Protein AF-0000000084591953 (afdb_homodimer)

Solvent-accessible surface area (backbone atoms only — not comparable to full-atom values): 58094 Å² total; per-residue (Å²): 134,82,79,71,71,75,71,66,52,91,66,21,24,49,38,30,60,71,67,72,43,71,40,72,55,42,80,82,55,32,60,55,27,60,74,70,73,41,78,56,67,30,58,74,77,75,72,77,77,72,81,72,76,77,74,81,66,84,64,77,84,62,63,89,66,70,78,68,81,69,77,77,80,85,74,87,75,80,77,79,78,81,81,75,85,84,71,87,78,69,87,74,70,82,66,84,75,69,89,70,72,79,68,75,74,77,81,75,75,77,77,76,74,78,67,74,80,68,79,75,74,69,70,78,82,55,59,63,64,61,52,58,48,40,69,35,57,68,56,35,51,48,46,40,50,50,41,37,43,59,58,24,21,55,76,50,37,48,60,74,65,57,52,51,49,55,51,45,54,48,44,68,68,33,69,50,46,25,41,50,47,39,51,51,29,52,50,50,44,40,32,56,75,40,85,78,40,75,69,47,49,61,55,40,49,54,52,38,51,37,43,56,71,55,31,80,74,33,65,90,47,55,68,69,55,41,41,40,46,42,51,44,38,46,51,49,42,24,53,53,39,55,70,41,62,10,47,36,50,49,61,53,43,46,65,57,51,51,59,48,42,61,79,40,53,70,28,37,71,80,64,77,41,31,31,51,70,46,36,56,67,42,97,43,63,55,60,34,49,49,51,50,50,36,47,51,44,18,63,76,62,60,45,63,50,85,69,46,68,49,62,70,90,59,95,63,83,62,86,74,44,64,59,30,22,64,53,48,46,53,62,73,58,51,44,50,49,44,44,43,45,51,46,58,26,88,86,38,76,69,55,88,63,53,62,55,53,54,50,50,50,60,61,68,49,66,83,78,74,88,52,63,64,90,51,56,66,59,50,50,40,52,48,32,42,39,44,24,46,54,32,23,48,51,37,46,43,38,25,53,61,69,63,36,41,28,70,39,67,70,37,45,51,27,36,52,46,33,56,53,35,56,65,70,43,55,89,85,40,43,60,52,61,55,43,43,63,30,37,50,50,30,47,73,43,46,45,54,65,72,54,41,52,54,33,49,50,53,33,50,55,27,37,59,37,40,72,44,89,62,50,23,67,69,48,52,58,23,49,47,47,26,46,72,45,74,24,38,95,38,40,63,40,43,49,64,53,47,36,50,25,36,52,72,67,51,63,76,110,132,78,76,70,70,76,72,67,55,93,66,20,23,50,38,29,61,71,68,72,41,72,38,70,57,41,79,82,55,31,60,54,27,60,74,70,73,40,77,57,66,29,59,74,77,76,72,79,77,71,80,74,77,75,74,83,65,84,63,76,85,63,65,88,64,70,77,68,81,70,78,77,80,85,75,86,77,78,79,78,78,81,81,76,81,84,69,86,80,68,84,73,71,81,63,84,73,70,88,68,75,77,67,75,73,75,79,73,76,74,76,75,75,76,67,74,79,69,80,77,78,73,71,79,80,57,59,63,66,61,53,58,48,42,67,36,57,68,57,33,52,48,45,40,50,49,42,37,42,60,58,23,21,53,77,49,40,50,58,72,64,54,50,51,50,55,50,46,53,49,44,68,68,34,69,51,48,26,41,50,47,40,50,50,29,51,49,50,46,41,32,55,75,44,85,74,42,76,69,48,48,60,53,41,51,52,51,37,52,37,43,58,71,55,30,82,74,32,62,90,46,56,66,69,56,42,42,42,46,42,51,46,39,47,51,49,43,26,54,54,38,56,68,41,61,11,46,37,52,49,61,51,43,47,65,56,52,52,59,49,42,61,80,39,55,68,27,37,73,80,61,76,42,31,31,52,70,46,38,56,67,44,96,44,63,55,59,34,49,50,52,52,49,37,47,50,45,19,64,75,63,61,44,64,50,86,69,46,69,49,63,71,88,59,94,61,84,62,86,75,44,64,59,30,24,63,52,47,46,52,64,72,58,51,44,51,49,45,44,44,45,52,46,58,26,86,87,38,76,67,56,91,60,54,61,55,54,53,49,51,49,60,60,66,50,68,83,78,75,86,53,65,64,92,51,58,65,58,49,51,40,52,49,31,42,39,44,22,44,53,31,25,46,51,36,45,42,37,25,54,59,68,64,36,42,28,68,39,65,69,36,45,50,28,33,53,46,34,54,54,37,56,64,70,42,55,89,84,41,44,59,51,58,55,43,43,64,31,38,50,51,30,46,72,44,46,45,54,65,72,54,42,53,55,34,48,52,53,36,50,55,31,36,59,36,39,70,47,90,62,55,24,66,69,48,51,58,23,49,48,48,28,46,72,45,73,24,39,96,39,40,62,40,43,49,64,53,47,37,50,26,35,51,71,67,51,63,77,109

Sequence (1018 aa):
MSAQPPTRSPGGCLTCKQRRKKCDENRPRCKRCDQGKFKCLGYTHLDSAQTYKSKSKDVPETPLFSYEPIRLPSSNARGLPPSAKATPTTPTVCPRSPLYSPSEPPERRRTQDLVPAIGQHHFASVPRVLRLESEHVHKVINLVLSQLSR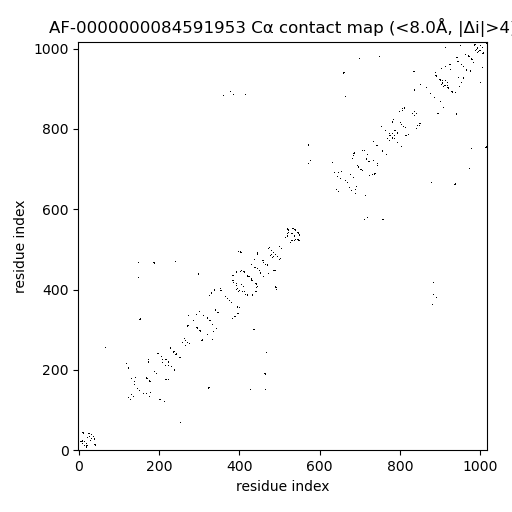LGFRVFMPGRIQADAAIARRVYRSDLLRWTMFLGAQIAQMLLDGPVRNHYVELIRRVHHQVVLGSALSVNSDLATRLGAALDLALYAFMVSDSATGYSIFKNTTPLWYQFATEFPLIRPHGSIVSLAYAISVPRYELSKFIFWDIMCALAFGVPSILQYDTAYRSIDTRQCILEWVYGCPLPLVILLAKINASRSIDASPNPGDWQKVEMYLQQWSPKLTYVDMDSCKVIARFAIQESWRQSIYIYLYMGMCGADSADPRVVDSVRQVVWLSSTIEGTSPLGIHLFIPCLIAGVAARAERHRAALRTRIHASREANSWILRGADFAPVLDHLWYGAARGGRPVKWDDYVCSRCATFAVRMSAQPPTRSPGGCLTCKQRRKKCDENRPRCKRCDQGKFKCLGYTHLDSAQTYKSKSKDVPETPLFSYEPIRLPSSNARGLPPSAKATPTTPTVCPRSPLYSPSEPPERRRTQDLVPAIGQHHFASVPRVLRLESEHVHKVINLVLSQLSRLGFRVFMPGRIQADAAIARRVYRSDLLRWTMFLGAQIAQMLLDGPVRNHYVELIRRVHHQVVLGSALSVNSDLATRLGAALDLALYAFMVSDSATGYSIFKNTTPLWYQFATEFPLIRPHGSIVSLAYAISVPRYELSKFIFWDIMCALAFGVPSILQYDTAYRSIDTRQCILEWVYGCPLPLVILLAKINASRSIDASPNPGDWQKVEMYLQQWSPKLTYVDMDSCKVIARFAIQESWRQSIYIYLYMGMCGADSADPRVVDSVRQVVWLSSTIEGTSPLGIHLFIPCLIAGVAARAERHRAALRTRIHASREANSWILRGADFAPVLDHLWYGAARGGRPVKWDDYVCSRCATFAVR

Nearest PDB structures (foldseek):
  9dze-assembly1_h  TM=2.041E-01  e=5.898E+00  synthetic construct
  5xbk-assembly4_C  TM=2.314E-01  e=8.587E+00  Homo sapiens
  5xbk-assembly4_C  TM=2.269E-01  e=4.760E+00  Homo sapiens
  9dze-assembly1_h  TM=2.037E-01  e=6.378E+00  synthetic construct

Structure (mmCIF, N/CA/C/O backbone):
data_AF-0000000084591953-model_v1
#
loop_
_entity.id
_entity.type
_entity.pdbx_description
1 polymer 'Putative fungal Zn(2)-cys(6) binuclear cluster domain protein'
#
loop_
_atom_site.group_PDB
_atom_site.id
_atom_site.type_symbol
_atom_site.label_atom_id
_atom_site.label_alt_id
_atom_site.label_comp_id
_atom_site.label_asym_id
_atom_site.label_entity_id
_atom_site.label_seq_id
_atom_site.pdbx_PDB_ins_code
_atom_site.Cartn_x
_atom_site.Cartn_y
_atom_site.Cartn_z
_atom_site.occupancy
_atom_site.B_iso_or_equiv
_atom_site.auth_seq_id
_atom_site.auth_comp_id
_atom_site.auth_asym_id
_atom_site.auth_atom_id
_atom_site.pdbx_PDB_model_num
ATOM 1 N N . MET A 1 1 ? -22.656 -54.938 32 1 26.25 1 MET A N 1
ATOM 2 C CA . MET A 1 1 ? -22.359 -53.531 31.781 1 26.25 1 MET A CA 1
ATOM 3 C C . MET A 1 1 ? -22.828 -53.094 30.391 1 26.25 1 MET A C 1
ATOM 5 O O . MET A 1 1 ? -22.375 -53.656 29.391 1 26.25 1 MET A O 1
ATOM 9 N N . SER A 1 2 ? -24.047 -52.656 30.172 1 28.25 2 SER A N 1
ATOM 10 C CA . SER A 1 2 ? -24.812 -52.469 28.938 1 28.25 2 SER A CA 1
ATOM 11 C C . SER A 1 2 ? -24.188 -51.438 28.031 1 28.25 2 SER A C 1
ATOM 13 O O . SER A 1 2 ? -23.703 -50.406 28.516 1 28.25 2 SER A O 1
ATOM 15 N N . ALA A 1 3 ? -23.688 -51.906 26.906 1 36.16 3 ALA A N 1
ATOM 16 C CA . ALA A 1 3 ? -22.969 -51.188 25.859 1 36.16 3 ALA A CA 1
ATOM 17 C C . ALA A 1 3 ? -23.734 -49.938 25.438 1 36.16 3 ALA A C 1
ATOM 19 O O . ALA A 1 3 ? -24.891 -50 25.031 1 36.16 3 ALA A O 1
ATOM 20 N N . GLN A 1 4 ? -23.547 -48.844 26.156 1 35.94 4 GLN A N 1
ATOM 21 C CA . GLN A 1 4 ? -24.234 -47.594 25.828 1 35.94 4 GLN A CA 1
ATOM 22 C C . GLN A 1 4 ? -24.25 -47.344 24.328 1 35.94 4 GLN A C 1
ATOM 24 O O . GLN A 1 4 ? -23.25 -47.594 23.641 1 35.94 4 GLN A O 1
ATOM 29 N N . PRO A 1 5 ? -25.484 -47.469 23.75 1 41.78 5 PRO A N 1
ATOM 30 C CA . PRO A 1 5 ? -25.641 -47.281 22.297 1 41.78 5 PRO A CA 1
ATOM 31 C C . PRO A 1 5 ? -24.797 -46.125 21.75 1 41.78 5 PRO A C 1
ATOM 33 O O . PRO A 1 5 ? -24.531 -45.156 22.484 1 41.78 5 PRO A O 1
ATOM 36 N N . PRO A 1 6 ? -23.922 -46.406 20.844 1 45.44 6 PRO A N 1
ATOM 37 C CA . PRO A 1 6 ? -23.031 -45.375 20.328 1 45.44 6 PRO A CA 1
ATOM 38 C C . PRO A 1 6 ? -23.766 -44.062 20 1 45.44 6 PRO A C 1
ATOM 40 O O . PRO A 1 6 ? -24.906 -44.094 19.547 1 45.44 6 PRO A O 1
ATOM 43 N N . THR A 1 7 ? -23.703 -43.031 20.797 1 50.31 7 THR A N 1
ATOM 44 C CA . THR A 1 7 ? -24.312 -41.719 20.734 1 50.31 7 THR A CA 1
ATOM 45 C C . THR A 1 7 ? -24.078 -41.094 19.359 1 50.31 7 THR A C 1
ATOM 47 O O . THR A 1 7 ? -24.562 -40 19.078 1 50.31 7 THR A O 1
ATOM 50 N N . ARG A 1 8 ? -23.125 -41.594 18.625 1 54.06 8 ARG A N 1
ATOM 51 C CA . ARG A 1 8 ? -22.844 -40.938 17.359 1 54.06 8 ARG A CA 1
ATOM 52 C C . ARG A 1 8 ? -23.5 -41.688 16.203 1 54.06 8 ARG A C 1
ATOM 54 O O . ARG A 1 8 ? -23.5 -42.906 16.156 1 54.06 8 ARG A O 1
ATOM 61 N N . SER A 1 9 ? -24.453 -41.125 15.508 1 56.66 9 SER A N 1
ATOM 62 C CA . SER A 1 9 ? -25.062 -41.719 14.32 1 56.66 9 SER A CA 1
ATOM 63 C C . SER A 1 9 ? -24.094 -41.719 13.141 1 56.66 9 SER A C 1
ATOM 65 O O . SER A 1 9 ? -23.594 -40.656 12.75 1 56.66 9 SER A O 1
ATOM 67 N N . PRO A 1 10 ? -23.547 -42.844 12.68 1 62.5 10 PRO A N 1
ATOM 68 C CA . PRO A 1 10 ? -22.578 -42.906 11.586 1 62.5 10 PRO A CA 1
ATOM 69 C C . PRO A 1 10 ? -23.062 -42.219 10.312 1 62.5 10 PRO A C 1
ATOM 71 O O . PRO A 1 10 ? -22.266 -41.656 9.555 1 62.5 10 PRO A O 1
ATOM 74 N N . GLY A 1 11 ? -24.391 -42.156 10.094 1 63.12 11 GLY A N 1
ATOM 75 C CA . GLY A 1 11 ? -24.984 -41.625 8.883 1 63.12 11 GLY A CA 1
ATOM 76 C C . GLY A 1 11 ? -25.438 -40.188 9.039 1 63.12 11 GLY A C 1
ATOM 77 O O . GLY A 1 11 ? -26.25 -39.688 8.25 1 63.12 11 GLY A O 1
ATOM 78 N N . GLY A 1 12 ? -25.109 -39.469 9.977 1 69.12 12 GLY A N 1
ATOM 79 C CA . GLY A 1 12 ? -25.609 -38.156 10.297 1 69.12 12 GLY A CA 1
ATOM 80 C C . GLY A 1 12 ? -25.062 -37.062 9.375 1 69.12 12 GLY A C 1
ATOM 81 O O . GLY A 1 12 ? -24.078 -37.281 8.672 1 69.12 12 GLY A O 1
ATOM 82 N N . CYS A 1 13 ? -25.844 -35.969 9.258 1 68 13 CYS A N 1
ATOM 83 C CA . CYS A 1 13 ? -25.406 -34.875 8.422 1 68 13 CYS A CA 1
ATOM 84 C C . CYS A 1 13 ? -24.125 -34.25 8.961 1 68 13 CYS A C 1
ATOM 86 O O . CYS A 1 13 ? -23.828 -34.344 10.148 1 68 13 CYS A O 1
ATOM 88 N N . LEU A 1 14 ? -23.328 -33.594 8.203 1 69.69 14 LEU A N 1
ATOM 89 C CA . LEU A 1 14 ? -22.031 -33.062 8.562 1 69.69 14 LEU A CA 1
ATOM 90 C C . LEU A 1 14 ? -22.156 -32 9.648 1 69.69 14 LEU A C 1
ATOM 92 O O . LEU A 1 14 ? -21.297 -31.891 10.531 1 69.69 14 LEU A O 1
ATOM 96 N N . THR A 1 15 ? -23.203 -31.297 9.836 1 74.19 15 THR A N 1
ATOM 97 C CA . THR A 1 15 ? -23.469 -30.297 10.859 1 74.19 15 THR A CA 1
ATOM 98 C C . THR A 1 15 ? -23.719 -30.953 12.211 1 74.19 15 THR A C 1
ATOM 100 O O . THR A 1 15 ? -23.172 -30.531 13.227 1 74.19 15 THR A O 1
ATOM 103 N N . CYS A 1 16 ? -24.438 -31.891 12.211 1 74.69 16 CYS A N 1
ATOM 104 C CA . CYS A 1 16 ? -24.734 -32.594 13.461 1 74.69 16 CYS A CA 1
ATOM 105 C C . CYS A 1 16 ? -23.516 -33.344 13.977 1 74.69 16 CYS A C 1
ATOM 107 O O . CYS A 1 16 ? -23.266 -33.375 15.188 1 74.69 16 CYS A O 1
ATOM 109 N N . LYS A 1 17 ? -22.656 -33.812 13.055 1 69.5 17 LYS A N 1
ATOM 110 C CA . LYS A 1 17 ? -21.406 -34.438 13.43 1 69.5 17 LYS A CA 1
ATOM 111 C C . LYS A 1 17 ? -20.438 -33.438 14.055 1 69.5 17 LYS A C 1
ATOM 113 O O . LYS A 1 17 ? -19.797 -33.75 15.062 1 69.5 17 LYS A O 1
ATOM 118 N N . GLN A 1 18 ? -20.5 -32.25 13.617 1 68.25 18 GLN A N 1
ATOM 119 C CA . GLN A 1 18 ? -19.625 -31.203 14.117 1 68.25 18 GLN A CA 1
ATOM 120 C C . GLN A 1 18 ? -20.109 -30.703 15.477 1 68.25 18 GLN A C 1
ATOM 122 O O . GLN A 1 18 ? -19.297 -30.406 16.359 1 68.25 18 GLN A O 1
ATOM 127 N N . ARG A 1 19 ? -21.281 -30.672 15.68 1 70.81 19 ARG A N 1
ATOM 128 C CA . ARG A 1 19 ? -21.875 -30.188 16.922 1 70.81 19 ARG A CA 1
ATOM 129 C C . ARG A 1 19 ? -21.969 -31.297 17.953 1 70.81 19 ARG A C 1
ATOM 131 O O . ARG A 1 19 ? -22.359 -31.047 19.094 1 70.81 19 ARG A O 1
ATOM 138 N N . ARG A 1 20 ? -21.562 -32.469 17.531 1 69.62 20 ARG A N 1
ATOM 139 C CA . ARG A 1 20 ? -21.562 -33.656 18.359 1 69.62 20 ARG A CA 1
ATOM 140 C C . ARG A 1 20 ? -22.953 -33.906 18.938 1 69.62 20 ARG A C 1
ATOM 142 O O . ARG A 1 20 ? -23.078 -34.25 20.125 1 69.62 20 ARG A O 1
ATOM 149 N N . LYS A 1 21 ? -23.938 -33.531 18.109 1 74.5 21 LYS A N 1
ATOM 150 C CA . LYS A 1 21 ? -25.328 -33.844 18.453 1 74.5 21 LYS A CA 1
ATOM 151 C C . LYS A 1 21 ? -25.859 -35 17.641 1 74.5 21 LYS A C 1
ATOM 153 O O . LYS A 1 21 ? -25.438 -35.219 16.5 1 74.5 21 LYS A O 1
ATOM 158 N N . LYS A 1 22 ? -26.672 -35.812 18.203 1 72.44 22 LYS A N 1
ATOM 159 C CA . LYS A 1 22 ? -27.281 -36.969 17.531 1 72.44 22 LYS A CA 1
ATOM 160 C C . LYS A 1 22 ? -28.172 -36.5 16.375 1 72.44 22 LYS A C 1
ATOM 162 O O . LYS A 1 22 ? -29.125 -35.781 16.562 1 72.44 22 LYS A O 1
ATOM 167 N N . CYS A 1 23 ? -27.766 -36.781 15.094 1 69 23 CYS A N 1
ATOM 168 C CA . CYS A 1 23 ? -28.453 -36.438 13.859 1 69 23 CYS A CA 1
ATOM 169 C C . CYS A 1 23 ? -29.672 -37.312 13.641 1 69 23 CYS A C 1
ATOM 171 O O . CYS A 1 23 ? -29.672 -38.469 14.031 1 69 23 CYS A O 1
ATOM 173 N N . ASP A 1 24 ? -30.719 -36.875 13.133 1 73.44 24 ASP A N 1
ATOM 174 C CA . ASP A 1 24 ? -31.906 -37.656 12.844 1 73.44 24 ASP A CA 1
ATOM 175 C C . ASP A 1 24 ? -31.75 -38.438 11.523 1 73.44 24 ASP A C 1
ATOM 177 O O . ASP A 1 24 ? -32.656 -39.188 11.133 1 73.44 24 ASP A O 1
ATOM 181 N N . GLU A 1 25 ? -30.672 -38.344 10.727 1 70.75 25 GLU A N 1
ATOM 182 C CA . GLU A 1 25 ? -30.281 -39.031 9.484 1 70.75 25 GLU A CA 1
ATOM 183 C C . GLU A 1 25 ? -31.359 -38.875 8.422 1 70.75 25 GLU A C 1
ATOM 185 O O . GLU A 1 25 ? -31.438 -39.688 7.5 1 70.75 25 GLU A O 1
ATOM 190 N N . ASN A 1 26 ? -32.281 -37.844 8.602 1 73.38 26 ASN A N 1
ATOM 191 C CA . ASN A 1 26 ? -33.25 -37.594 7.547 1 73.38 26 ASN A CA 1
ATOM 192 C C . ASN A 1 26 ? -32.594 -36.906 6.352 1 73.38 26 ASN A C 1
ATOM 194 O O . ASN A 1 26 ? -31.766 -36.031 6.52 1 73.38 26 ASN A O 1
ATOM 198 N N . ARG A 1 27 ? -32.719 -37.469 5.074 1 68.81 27 ARG A N 1
ATOM 199 C CA . ARG A 1 27 ? -32.281 -36.938 3.785 1 68.81 27 ARG A CA 1
ATOM 200 C C . ARG A 1 27 ? -33.438 -36.312 3.041 1 68.81 27 ARG A C 1
ATOM 202 O O . ARG A 1 27 ? -34.594 -36.688 3.24 1 68.81 27 ARG A O 1
ATOM 209 N N . PRO A 1 28 ? -33.062 -35.062 2.279 1 60.66 28 PRO A N 1
ATOM 210 C CA . PRO A 1 28 ? -31.719 -34.562 2.031 1 60.66 28 PRO A CA 1
ATOM 211 C C . PRO A 1 28 ? -31.234 -33.594 3.121 1 60.66 28 PRO A C 1
ATOM 213 O O . PRO A 1 28 ? -30.047 -33.281 3.174 1 60.66 28 PRO A O 1
ATOM 216 N N . ARG A 1 29 ? -32.156 -33.156 3.979 1 70.94 29 ARG A N 1
ATOM 217 C CA . ARG A 1 29 ? -31.797 -32.25 5.043 1 70.94 29 ARG A CA 1
ATOM 218 C C . ARG A 1 29 ? -32.125 -32.812 6.414 1 70.94 29 ARG A C 1
ATOM 220 O O . ARG A 1 29 ? -33.156 -33.438 6.598 1 70.94 29 ARG A O 1
ATOM 227 N N . CYS A 1 30 ? -31.109 -32.469 7.383 1 69.25 30 CYS A N 1
ATOM 228 C CA . CYS A 1 30 ? -31.25 -32.906 8.766 1 69.25 30 CYS A CA 1
ATOM 229 C C . CYS A 1 30 ? -32.312 -32.094 9.492 1 69.25 30 CYS A C 1
ATOM 231 O O . CYS A 1 30 ? -32.281 -30.859 9.492 1 69.25 30 CYS A O 1
ATOM 233 N N . LYS A 1 31 ? -33.438 -32.656 9.891 1 75.81 31 LYS A N 1
ATOM 234 C CA . LYS A 1 31 ? -34.5 -32 10.602 1 75.81 31 LYS A CA 1
ATOM 235 C C . LYS A 1 31 ? -34 -31.375 11.898 1 75.81 31 LYS A C 1
ATOM 237 O O . LYS A 1 31 ? -34.562 -30.375 12.359 1 75.81 31 LYS A O 1
ATOM 242 N N . ARG A 1 32 ? -32.906 -31.875 12.422 1 74.06 32 ARG A N 1
ATOM 243 C CA . ARG A 1 32 ? -32.375 -31.297 13.641 1 74.06 32 ARG A CA 1
ATOM 244 C C . ARG A 1 32 ? -31.672 -29.969 13.359 1 74.06 32 ARG A C 1
ATOM 246 O O . ARG A 1 32 ? -31.766 -29.031 14.141 1 74.06 32 ARG A O 1
ATOM 253 N N . CYS A 1 33 ? -30.953 -29.938 12.312 1 71.88 33 CYS A N 1
ATOM 254 C CA . CYS A 1 33 ? -30.359 -28.672 11.883 1 71.88 33 CYS A CA 1
ATOM 255 C C . CYS A 1 33 ? -31.438 -27.656 11.555 1 71.88 33 CYS A C 1
ATOM 257 O O . CYS A 1 33 ? -31.312 -26.484 11.938 1 71.88 33 CYS A O 1
ATOM 259 N N . ASP A 1 34 ? -32.469 -27.984 10.945 1 72.06 34 ASP A N 1
ATOM 260 C CA . ASP A 1 34 ? -33.562 -27.109 10.57 1 72.06 34 ASP A CA 1
ATOM 261 C C . ASP A 1 34 ? -34.281 -26.578 11.812 1 72.06 34 ASP A C 1
ATOM 263 O O . ASP A 1 34 ? -34.594 -25.391 11.891 1 72.06 34 ASP A O 1
ATOM 267 N N . GLN A 1 35 ? -34.469 -27.422 12.758 1 73.38 35 GLN A N 1
ATOM 268 C CA . GLN A 1 35 ? -35.188 -27.016 13.969 1 73.38 35 GLN A CA 1
ATOM 269 C C . GLN A 1 35 ? -34.281 -26.156 14.859 1 73.38 35 GLN A C 1
ATOM 271 O O . GLN A 1 35 ? -34.781 -25.266 15.562 1 73.38 35 GLN A O 1
ATOM 276 N N . GLY A 1 36 ? -33 -26.453 14.891 1 71.44 36 GLY A N 1
ATOM 277 C CA . GLY A 1 36 ? -32.031 -25.703 15.68 1 71.44 36 GLY A CA 1
ATOM 278 C C . GLY A 1 36 ? -31.5 -24.484 14.961 1 71.44 36 GLY A C 1
ATOM 279 O O . GLY A 1 36 ? -30.641 -23.781 15.492 1 71.44 36 GLY A O 1
ATOM 280 N N . LYS A 1 37 ? -32.031 -24.219 13.656 1 69.62 37 LYS A N 1
ATOM 281 C CA . LYS A 1 37 ? -31.672 -23.125 12.773 1 69.62 37 LYS A CA 1
ATOM 282 C C . LYS A 1 37 ? -30.172 -23.141 12.453 1 69.62 37 LYS A C 1
ATOM 284 O O . LYS A 1 37 ? -29.531 -22.094 12.398 1 69.62 37 LYS A O 1
ATOM 289 N N . PHE A 1 38 ? -29.703 -24.359 12.312 1 71 38 PHE A N 1
ATOM 290 C CA . PHE A 1 38 ? -28.344 -24.547 11.844 1 71 38 PHE A CA 1
ATOM 291 C C . PHE A 1 38 ? -28.328 -24.891 10.352 1 71 38 PHE A C 1
ATOM 293 O O . PHE A 1 38 ? -29.25 -25.531 9.844 1 71 38 PHE A O 1
ATOM 300 N N . LYS A 1 39 ? -27.438 -24.469 9.656 1 64.94 39 LYS A N 1
ATOM 301 C CA . LYS A 1 39 ? -27.266 -24.875 8.266 1 64.94 39 LYS A CA 1
ATOM 302 C C . LYS A 1 39 ? -26.797 -26.328 8.172 1 64.94 39 LYS A C 1
ATOM 304 O O . LYS A 1 39 ? -25.703 -26.672 8.633 1 64.94 39 LYS A O 1
ATOM 309 N N . CYS A 1 40 ? -27.578 -27.172 7.605 1 66.31 40 CYS A N 1
ATOM 310 C CA . CYS A 1 40 ? -27.297 -28.594 7.457 1 66.31 40 CYS A CA 1
ATOM 311 C C . CYS A 1 40 ? -26.281 -28.828 6.34 1 66.31 40 CYS A C 1
ATOM 313 O O . CYS A 1 40 ? -26.547 -28.5 5.18 1 66.31 40 CYS A O 1
ATOM 315 N N . LEU A 1 41 ? -25.125 -29.266 6.633 1 63.94 41 LEU A N 1
ATOM 316 C CA . LEU A 1 41 ? -24.031 -29.453 5.691 1 63.94 41 LEU A CA 1
ATOM 317 C C . LEU A 1 41 ? -24.156 -30.766 4.938 1 63.94 41 LEU A C 1
ATOM 319 O O . LEU A 1 41 ? -23.219 -31.203 4.27 1 63.94 41 LEU A O 1
ATOM 323 N N . GLY A 1 42 ? -25.25 -31.438 5.004 1 63.38 42 GLY A N 1
ATOM 324 C CA . GLY A 1 42 ? -25.594 -32.688 4.328 1 63.38 42 GLY A CA 1
ATOM 325 C C . GLY A 1 42 ? -24.859 -33.875 4.895 1 63.38 42 GLY A C 1
ATOM 326 O O . GLY A 1 42 ? -24.266 -33.812 5.973 1 63.38 42 GLY A O 1
ATOM 327 N N . TYR A 1 43 ? -25.078 -35.188 4.215 1 58.75 43 TYR A N 1
ATOM 328 C CA . TYR A 1 43 ? -24.656 -36.5 4.734 1 58.75 43 TYR A CA 1
ATOM 329 C C . TYR A 1 43 ? -23.453 -37 3.971 1 58.75 43 TYR A C 1
ATOM 331 O O . TYR A 1 43 ? -23.281 -36.719 2.787 1 58.75 43 TYR A O 1
ATOM 339 N N . THR A 1 44 ? -22.469 -37.562 4.566 1 47.28 44 THR A N 1
ATOM 340 C CA . THR A 1 44 ? -21.344 -38.219 3.914 1 47.28 44 THR A CA 1
ATOM 341 C C . THR A 1 44 ? -21.828 -39.375 3.055 1 47.28 44 THR A C 1
ATOM 343 O O . THR A 1 44 ? -22.688 -40.156 3.48 1 47.28 44 THR A O 1
ATOM 346 N N . HIS A 1 45 ? -21.719 -39.281 1.761 1 38.56 45 HIS A N 1
ATOM 347 C CA . HIS A 1 45 ? -21.922 -40.531 1.014 1 38.56 45 HIS A CA 1
ATOM 348 C C . HIS A 1 45 ? -20.984 -41.625 1.521 1 38.56 45 HIS A C 1
ATOM 350 O O . HIS A 1 45 ? -19.781 -41.438 1.624 1 38.56 45 HIS A O 1
ATOM 356 N N . LEU A 1 46 ? -21.328 -42.469 2.26 1 33.47 46 LEU A N 1
ATOM 357 C CA . LEU A 1 46 ? -20.578 -43.688 2.535 1 33.47 46 LEU A CA 1
ATOM 358 C C . LEU A 1 46 ? -20.266 -44.438 1.243 1 33.47 46 LEU A C 1
ATOM 360 O O . LEU A 1 46 ? -21.156 -45.031 0.63 1 33.47 46 LEU A O 1
ATOM 364 N N . ASP A 1 47 ? -19.438 -43.969 0.293 1 30.17 47 ASP A N 1
ATOM 365 C CA . ASP A 1 47 ? -18.984 -44.969 -0.685 1 30.17 47 ASP A CA 1
ATOM 366 C C . ASP A 1 47 ? -18.562 -46.25 -0.001 1 30.17 47 ASP A C 1
ATOM 368 O O . ASP A 1 47 ? -17.906 -46.219 1.04 1 30.17 47 ASP A O 1
ATOM 372 N N . SER A 1 48 ? -19.141 -47.219 -0.226 1 27.69 48 SER A N 1
ATOM 373 C CA . SER A 1 48 ? -18.75 -48.594 0.059 1 27.69 48 SER A CA 1
ATOM 374 C C . SER A 1 48 ? -17.297 -48.844 -0.365 1 27.69 48 SER A C 1
ATOM 376 O O . SER A 1 48 ? -16.953 -48.656 -1.532 1 27.69 48 SER A O 1
ATOM 378 N N . ALA A 1 49 ? -16.344 -48.75 0.409 1 28.86 49 ALA A N 1
ATOM 379 C CA . ALA A 1 49 ? -14.969 -49.219 0.318 1 28.86 49 ALA A CA 1
ATOM 380 C C . ALA A 1 49 ? -14.938 -50.688 -0.168 1 28.86 49 ALA A C 1
ATOM 382 O O . ALA A 1 49 ? -15.086 -51.594 0.626 1 28.86 49 ALA A O 1
ATOM 383 N N . GLN A 1 50 ? -15.508 -51.062 -1.23 1 26.62 50 GLN A N 1
ATOM 384 C CA . GLN A 1 50 ? -14.984 -52.375 -1.614 1 26.62 50 GLN A CA 1
ATOM 385 C C . GLN A 1 50 ? -13.461 -52.344 -1.738 1 26.62 50 GLN A C 1
ATOM 387 O O . GLN A 1 50 ? -12.898 -51.406 -2.303 1 26.62 50 GLN A O 1
ATOM 392 N N . THR A 1 51 ? -12.711 -53 -0.946 1 27.92 51 THR A N 1
ATOM 393 C CA . THR A 1 51 ? -11.305 -53.375 -0.841 1 27.92 51 THR A CA 1
ATOM 394 C C . THR A 1 51 ? -10.766 -53.844 -2.191 1 27.92 51 THR A C 1
ATOM 396 O O . THR A 1 51 ? -11.031 -54.969 -2.619 1 27.92 51 THR A O 1
ATOM 399 N N . TYR A 1 52 ? -10.898 -53.094 -3.242 1 24.98 52 TYR A N 1
ATOM 400 C CA . TYR A 1 52 ? -10.219 -53.625 -4.426 1 24.98 52 TYR A CA 1
ATOM 401 C C . TYR A 1 52 ? -8.75 -53.906 -4.133 1 24.98 52 TYR A C 1
ATOM 403 O O . TYR A 1 52 ? -8.016 -53.031 -3.689 1 24.98 52 TYR A O 1
ATOM 411 N N . LYS A 1 53 ? -8.398 -55 -3.701 1 28.95 53 LYS A N 1
ATOM 412 C CA . LYS A 1 53 ? -7.082 -55.625 -3.67 1 28.95 53 LYS A CA 1
ATOM 413 C C . LYS A 1 53 ? -6.316 -55.344 -4.965 1 28.95 53 LYS A C 1
ATOM 415 O O . LYS A 1 53 ? -6.707 -55.844 -6.031 1 28.95 53 LYS A O 1
ATOM 420 N N . SER A 1 54 ? -5.738 -54.156 -5.113 1 27.22 54 SER A N 1
ATOM 421 C CA . SER A 1 54 ? -4.816 -53.875 -6.207 1 27.22 54 SER A CA 1
ATOM 422 C C . SER A 1 54 ? -3.748 -54.969 -6.328 1 27.22 54 SER A C 1
ATOM 424 O O . SER A 1 54 ? -2.99 -55.219 -5.387 1 27.22 54 SER A O 1
ATOM 426 N N . LYS A 1 55 ? -4.02 -56 -6.875 1 32.28 55 LYS A N 1
ATOM 427 C CA . LYS A 1 55 ? -2.932 -56.844 -7.348 1 32.28 55 LYS A CA 1
ATOM 428 C C . LYS A 1 55 ? -1.875 -56.031 -8.086 1 32.28 55 LYS A C 1
ATOM 430 O O . LYS A 1 55 ? -2.189 -55.312 -9.039 1 32.28 55 LYS A O 1
ATOM 435 N N . SER A 1 56 ? -0.715 -55.719 -7.504 1 29.09 56 SER A N 1
ATOM 436 C CA . SER A 1 56 ? 0.558 -55.094 -7.859 1 29.09 56 SER A CA 1
ATOM 437 C C . SER A 1 56 ? 1.072 -55.625 -9.195 1 29.09 56 SER A C 1
ATOM 439 O O . SER A 1 56 ? 2.016 -56.406 -9.234 1 29.09 56 SER A O 1
ATOM 441 N N . LYS A 1 57 ? 0.235 -56.062 -10.117 1 32.12 57 LYS A N 1
ATOM 442 C CA . LYS A 1 57 ? 0.942 -56.438 -11.344 1 32.12 57 LYS A CA 1
ATOM 443 C C . LYS A 1 57 ? 1.725 -55.25 -11.891 1 32.12 57 LYS A C 1
ATOM 445 O O . LYS A 1 57 ? 1.303 -54.094 -11.75 1 32.12 57 LYS A O 1
ATOM 450 N N . ASP A 1 58 ? 3.061 -55.375 -12.258 1 29.05 58 ASP A N 1
ATOM 451 C CA . ASP A 1 58 ? 4.086 -54.562 -12.898 1 29.05 58 ASP A CA 1
ATOM 452 C C . ASP A 1 58 ? 3.496 -53.75 -14.031 1 29.05 58 ASP A C 1
ATOM 454 O O . ASP A 1 58 ? 3.318 -54.219 -15.148 1 29.05 58 ASP A O 1
ATOM 458 N N . VAL A 1 59 ? 2.451 -53.156 -13.852 1 29.17 59 VAL A N 1
ATOM 459 C CA . VAL A 1 59 ? 1.917 -52.406 -14.969 1 29.17 59 VAL A CA 1
ATOM 460 C C . VAL A 1 59 ? 2.986 -51.438 -15.5 1 29.17 59 VAL A C 1
ATOM 462 O O . VAL A 1 59 ? 3.621 -50.719 -14.734 1 29.17 59 VAL A O 1
ATOM 465 N N . PRO A 1 60 ? 3.543 -51.656 -16.719 1 29.58 60 PRO A N 1
ATOM 466 C CA . PRO A 1 60 ? 4.527 -50.75 -17.297 1 29.58 60 PRO A CA 1
ATOM 467 C C . PRO A 1 60 ? 4.148 -49.281 -17.094 1 29.58 60 PRO A C 1
ATOM 469 O O . PRO A 1 60 ? 2.961 -48.938 -17.047 1 29.58 60 PRO A O 1
ATOM 472 N N . GLU A 1 61 ? 4.859 -48.469 -16.297 1 32.5 61 GLU A N 1
ATOM 473 C CA . GLU A 1 61 ? 4.781 -47.031 -16.062 1 32.5 61 GLU A CA 1
ATOM 474 C C . GLU A 1 61 ? 4.328 -46.281 -17.312 1 32.5 61 GLU A C 1
ATOM 476 O O . GLU A 1 61 ? 5.145 -45.938 -18.172 1 32.5 61 GLU A O 1
ATOM 481 N N . THR A 1 62 ? 3.27 -46.688 -17.906 1 29.62 62 THR A N 1
ATOM 482 C CA . THR A 1 62 ? 2.844 -45.844 -19.031 1 29.62 62 THR A CA 1
ATOM 483 C C . THR A 1 62 ? 2.695 -44.406 -18.609 1 29.62 62 THR A C 1
ATOM 485 O O . THR A 1 62 ? 2.041 -44.094 -17.609 1 29.62 62 THR A O 1
ATOM 488 N N . PRO A 1 63 ? 3.498 -43.5 -19.109 1 38.38 63 PRO A N 1
ATOM 489 C CA . PRO A 1 63 ? 3.346 -42.062 -18.781 1 38.38 63 PRO A CA 1
ATOM 490 C C . PRO A 1 63 ? 1.89 -41.594 -18.812 1 38.38 63 PRO A C 1
ATOM 492 O O . PRO A 1 63 ? 1.119 -42.031 -19.672 1 38.38 63 PRO A O 1
ATOM 495 N N . LEU A 1 64 ? 1.406 -41.406 -17.688 1 38.81 64 LEU A N 1
ATOM 496 C CA . LEU A 1 64 ? 0.02 -41 -17.469 1 38.81 64 LEU A CA 1
ATOM 497 C C . LEU A 1 64 ? -0.503 -40.188 -18.656 1 38.81 64 LEU A C 1
ATOM 499 O O . LEU A 1 64 ? -1.677 -40.312 -19.016 1 38.81 64 LEU A O 1
ATOM 503 N N . PHE A 1 65 ? 0.182 -39.188 -19.094 1 37.94 65 PHE A N 1
ATOM 504 C CA . PHE A 1 65 ? -0.247 -38.312 -20.203 1 37.94 65 PHE A CA 1
ATOM 505 C C . PHE A 1 65 ? 0.658 -38.5 -21.406 1 37.94 65 PHE A C 1
ATOM 507 O O . PHE A 1 65 ? 1.843 -38.156 -21.359 1 37.94 65 PHE A O 1
ATOM 514 N N . SER A 1 66 ? 0.683 -39.719 -22.141 1 34.88 66 SER A N 1
ATOM 515 C CA . SER A 1 66 ? 1.408 -39.812 -23.406 1 34.88 66 SER A CA 1
ATOM 516 C C . SER A 1 66 ? 0.779 -38.938 -24.484 1 34.88 66 SER A C 1
ATOM 518 O O . SER A 1 66 ? -0.431 -39 -24.703 1 34.88 66 SER A O 1
ATOM 520 N N . TYR A 1 67 ? 1.301 -37.844 -24.672 1 34.81 67 TYR A N 1
ATOM 521 C CA . TYR A 1 67 ? 0.716 -36.875 -25.609 1 34.81 67 TYR A CA 1
ATOM 522 C C . TYR A 1 67 ? 0.932 -37.312 -27.047 1 34.81 67 TYR A C 1
ATOM 524 O O . TYR A 1 67 ? 2.064 -37.562 -27.469 1 34.81 67 TYR A O 1
ATOM 532 N N . GLU A 1 68 ? -0.044 -38.062 -27.703 1 37.56 68 GLU A N 1
ATOM 533 C CA . GLU A 1 68 ? -0.106 -38.094 -29.156 1 37.56 68 GLU A CA 1
ATOM 534 C C . GLU A 1 68 ? -0.734 -36.781 -29.688 1 37.56 68 GLU A C 1
ATOM 536 O O . GLU A 1 68 ? -1.651 -36.25 -29.078 1 37.56 68 GLU A O 1
ATOM 541 N N . PRO A 1 69 ? -0.086 -36.156 -30.625 1 38.41 69 PRO A N 1
ATOM 542 C CA . PRO A 1 69 ? -0.635 -34.938 -31.203 1 38.41 69 PRO A CA 1
ATOM 543 C C . PRO A 1 69 ? -2.109 -35.062 -31.578 1 38.41 69 PRO A C 1
ATOM 545 O O . PRO A 1 69 ? -2.525 -36.094 -32.094 1 38.41 69 PRO A O 1
ATOM 548 N N . ILE A 1 70 ? -2.93 -34.344 -31.062 1 43.12 70 ILE A N 1
ATOM 549 C CA . ILE A 1 70 ? -4.348 -34.344 -31.406 1 43.12 70 ILE A CA 1
ATOM 550 C C . ILE A 1 70 ? -4.512 -34 -32.906 1 43.12 70 ILE A C 1
ATOM 552 O O . ILE A 1 70 ? -4.074 -32.938 -33.344 1 43.12 70 ILE A O 1
ATOM 556 N N . ARG A 1 71 ? -4.648 -35.062 -33.906 1 40.16 71 ARG A N 1
ATOM 557 C CA . ARG A 1 71 ? -4.879 -34.906 -35.344 1 40.16 71 ARG A CA 1
ATOM 558 C C . ARG A 1 71 ? -6.309 -34.469 -35.625 1 40.16 71 ARG A C 1
ATOM 560 O O . ARG A 1 71 ? -7.25 -34.906 -34.969 1 40.16 71 ARG A O 1
ATOM 567 N N . LEU A 1 72 ? -6.504 -33.312 -36.375 1 36.12 72 LEU A N 1
ATOM 568 C CA . LEU A 1 72 ? -7.789 -32.844 -36.875 1 36.12 72 LEU A CA 1
ATOM 569 C C . LEU A 1 72 ? -8.398 -33.844 -37.844 1 36.12 72 LEU A C 1
ATOM 571 O O . LEU A 1 72 ? -7.68 -34.5 -38.594 1 36.12 72 LEU A O 1
ATOM 575 N N . PRO A 1 73 ? -9.586 -34.156 -37.875 1 30.95 73 PRO A N 1
ATOM 576 C CA . PRO A 1 73 ? -10.188 -34.875 -39 1 30.95 73 PRO A CA 1
ATOM 577 C C . PRO A 1 73 ? -10.125 -34.094 -40.312 1 30.95 73 PRO A C 1
ATOM 579 O O . PRO A 1 73 ? -10.062 -32.844 -40.281 1 30.95 73 PRO A O 1
ATOM 582 N N . SER A 1 74 ? -9.773 -34.562 -41.562 1 28.06 74 SER A N 1
ATOM 583 C CA . SER A 1 74 ? -9.766 -34.062 -42.906 1 28.06 74 SER A CA 1
ATOM 584 C C . SER A 1 74 ? -11.125 -33.469 -43.281 1 28.06 74 SER A C 1
ATOM 586 O O . SER A 1 74 ? -12.078 -34.219 -43.531 1 28.06 74 SER A O 1
ATOM 588 N N . SER A 1 75 ? -11.719 -32.469 -42.781 1 28.06 75 SER A N 1
ATOM 589 C CA . SER A 1 75 ? -12.898 -31.891 -43.406 1 28.06 75 SER A CA 1
ATOM 590 C C . SER A 1 75 ? -12.625 -31.547 -44.875 1 28.06 75 SER A C 1
ATOM 592 O O . SER A 1 75 ? -11.508 -31.203 -45.25 1 28.06 75 SER A O 1
ATOM 594 N N . ASN A 1 76 ? -13.5 -31.969 -45.938 1 26.59 76 ASN A N 1
ATOM 595 C CA . ASN A 1 76 ? -13.891 -31.469 -47.281 1 26.59 76 ASN A CA 1
ATOM 596 C C . ASN A 1 76 ? -14.242 -29.984 -47.219 1 26.59 76 ASN A C 1
ATOM 598 O O . ASN A 1 76 ? -15.391 -29.625 -46.969 1 26.59 76 ASN A O 1
ATOM 602 N N . ALA A 1 77 ? -13.531 -29.047 -46.781 1 23.45 77 ALA A N 1
ATOM 603 C CA . ALA A 1 77 ? -13.797 -27.609 -46.844 1 23.45 77 ALA A CA 1
ATOM 604 C C . ALA A 1 77 ? -13.992 -27.156 -48.281 1 23.45 77 ALA A C 1
ATOM 606 O O . ALA A 1 77 ? -13.039 -27.109 -49.062 1 23.45 77 ALA A O 1
ATOM 607 N N . ARG A 1 78 ? -15.203 -27.328 -48.938 1 27.61 78 ARG A N 1
ATOM 608 C CA . ARG A 1 78 ? -15.68 -26.5 -50.031 1 27.61 78 ARG A CA 1
ATOM 609 C C . ARG A 1 78 ? -15.508 -25.016 -49.719 1 27.61 78 ARG A C 1
ATOM 611 O O . ARG A 1 78 ? -15.867 -24.562 -48.625 1 27.61 78 ARG A O 1
ATOM 618 N N . GLY A 1 79 ? -14.609 -24.172 -50.344 1 23.45 79 GLY A N 1
ATOM 619 C CA . GLY A 1 79 ? -14.094 -22.812 -50.406 1 23.45 79 GLY A CA 1
ATOM 620 C C . GLY A 1 79 ? -15.188 -21.766 -50.375 1 23.45 79 GLY A C 1
ATOM 621 O O . GLY A 1 79 ? -16.078 -21.781 -51.219 1 23.45 79 GLY A O 1
ATOM 622 N N . LEU A 1 80 ? -15.672 -21.203 -49.25 1 24.34 80 LEU A N 1
ATOM 623 C CA . LEU A 1 80 ? -16.641 -20.125 -49.344 1 24.34 80 LEU A CA 1
ATOM 624 C C . LEU A 1 80 ? -16.172 -19.031 -50.312 1 24.34 80 LEU A C 1
ATOM 626 O O . LEU A 1 80 ? -14.984 -18.75 -50.375 1 24.34 80 LEU A O 1
ATOM 630 N N . PRO A 1 81 ? -16.969 -18.547 -51.281 1 24.28 81 PRO A N 1
ATOM 631 C CA . PRO A 1 81 ? -16.625 -17.641 -52.375 1 24.28 81 PRO A CA 1
ATOM 632 C C . PRO A 1 81 ? -16.094 -16.297 -51.906 1 24.28 81 PRO A C 1
ATOM 634 O O . PRO A 1 81 ? -16.359 -15.898 -50.75 1 24.28 81 PRO A O 1
ATOM 637 N N . PRO A 1 82 ? -15.078 -15.641 -52.5 1 22.39 82 PRO A N 1
ATOM 638 C CA . PRO A 1 82 ? -14.352 -14.398 -52.25 1 22.39 82 PRO A CA 1
ATOM 639 C C . PRO A 1 82 ? -15.273 -13.188 -52.125 1 22.39 82 PRO A C 1
ATOM 641 O O . PRO A 1 82 ? -16.203 -13.031 -52.906 1 22.39 82 PRO A O 1
ATOM 644 N N . SER A 1 83 ? -15.633 -12.703 -50.875 1 21.33 83 SER A N 1
ATOM 645 C CA . SER A 1 83 ? -16.516 -11.57 -50.688 1 21.33 83 SER A CA 1
ATOM 646 C C . SER A 1 83 ? -16.141 -10.391 -51.562 1 21.33 83 SER A C 1
ATOM 648 O O . SER A 1 83 ? -14.961 -10.078 -51.719 1 21.33 83 SER A O 1
ATOM 650 N N . ALA A 1 84 ? -17 -9.977 -52.469 1 21.83 84 ALA A N 1
ATOM 651 C CA . ALA A 1 84 ? -17 -8.914 -53.5 1 21.83 84 ALA A CA 1
ATOM 652 C C . ALA A 1 84 ? -16.516 -7.598 -52.875 1 21.83 84 ALA A C 1
ATOM 654 O O . ALA A 1 84 ? -16.609 -7.383 -51.688 1 21.83 84 ALA A O 1
ATOM 655 N N . LYS A 1 85 ? -15.758 -6.832 -53.656 1 23.31 85 LYS A N 1
ATOM 656 C CA . LYS A 1 85 ? -15.055 -5.551 -53.656 1 23.31 85 LYS A CA 1
ATOM 657 C C . LYS A 1 85 ? -15.984 -4.414 -53.25 1 23.31 85 LYS A C 1
ATOM 659 O O . LYS A 1 85 ? -16.906 -4.059 -53.969 1 23.31 85 LYS A O 1
ATOM 664 N N . ALA A 1 86 ? -16.391 -4.242 -51.844 1 21.75 86 ALA A N 1
ATOM 665 C CA . ALA A 1 86 ? -17.297 -3.188 -51.406 1 21.75 86 ALA A CA 1
ATOM 666 C C . ALA A 1 86 ? -16.844 -1.823 -51.906 1 21.75 86 ALA A C 1
ATOM 668 O O . ALA A 1 86 ? -15.672 -1.471 -51.812 1 21.75 86 ALA A O 1
ATOM 669 N N . THR A 1 87 ? -17.531 -1.301 -52.938 1 23.48 87 THR A N 1
ATOM 670 C CA . THR A 1 87 ? -17.5 -0.01 -53.594 1 23.48 87 THR A CA 1
ATOM 671 C C . THR A 1 87 ? -17.5 1.133 -52.594 1 23.48 87 THR A C 1
ATOM 673 O O . THR A 1 87 ? -18.062 1.011 -51.5 1 23.48 87 THR A O 1
ATOM 676 N N . PRO A 1 88 ? -16.875 2.312 -52.938 1 26.14 88 PRO A N 1
ATOM 677 C CA . PRO A 1 88 ? -16.484 3.566 -52.312 1 26.14 88 PRO A CA 1
ATOM 678 C C . PRO A 1 88 ? -17.688 4.348 -51.75 1 26.14 88 PRO A C 1
ATOM 680 O O . PRO A 1 88 ? -18.453 4.926 -52.531 1 26.14 88 PRO A O 1
ATOM 683 N N . THR A 1 89 ? -18.609 3.662 -50.875 1 23.36 89 THR A N 1
ATOM 684 C CA . THR A 1 89 ? -19.875 4.348 -50.625 1 23.36 89 THR A CA 1
ATOM 685 C C . THR A 1 89 ? -19.625 5.777 -50.156 1 23.36 89 THR A C 1
ATOM 687 O O . THR A 1 89 ? -18.719 6.031 -49.375 1 23.36 89 THR A O 1
ATOM 690 N N . THR A 1 90 ? -20.266 6.719 -50.812 1 24 90 THR A N 1
ATOM 691 C CA . THR A 1 90 ? -20.531 8.156 -50.844 1 24 90 THR A CA 1
ATOM 692 C C . THR A 1 90 ? -20.844 8.688 -49.469 1 24 90 THR A C 1
ATOM 694 O O . THR A 1 90 ? -21.359 7.961 -48.594 1 24 90 THR A O 1
ATOM 697 N N . PRO A 1 91 ? -20.578 10.016 -49.25 1 26.12 91 PRO A N 1
ATOM 698 C CA . PRO A 1 91 ? -20.469 10.906 -48.094 1 26.12 91 PRO A CA 1
ATOM 699 C C . PRO A 1 91 ? -21.75 11.008 -47.281 1 26.12 91 PRO A C 1
ATOM 701 O O . PRO A 1 91 ? -22.484 11.992 -47.406 1 26.12 91 PRO A O 1
ATOM 704 N N . THR A 1 92 ? -22.453 9.766 -47 1 23.11 92 THR A N 1
ATOM 705 C CA . THR A 1 92 ? -23.859 9.898 -46.688 1 23.11 92 THR A CA 1
ATOM 706 C C . THR A 1 92 ? -24.047 10.828 -45.5 1 23.11 92 THR A C 1
ATOM 708 O O . THR A 1 92 ? -23.312 10.742 -44.5 1 23.11 92 THR A O 1
ATOM 711 N N . VAL A 1 93 ? -24.781 11.852 -45.75 1 24.36 93 VAL A N 1
ATOM 712 C CA . VAL A 1 93 ? -25.391 12.969 -45 1 24.36 93 VAL A CA 1
ATOM 713 C C . VAL A 1 93 ? -26.016 12.453 -43.719 1 24.36 93 VAL A C 1
ATOM 715 O O . VAL A 1 93 ? -26.703 11.438 -43.719 1 24.36 93 VAL A O 1
ATOM 718 N N . CYS A 1 94 ? -25.375 12.789 -42.594 1 22.91 94 CYS A N 1
ATOM 719 C CA . CYS A 1 94 ? -25.578 12.367 -41.219 1 22.91 94 CYS A CA 1
ATOM 720 C C . CYS A 1 94 ? -27.031 12.523 -40.812 1 22.91 94 CYS A C 1
ATOM 722 O O . CYS A 1 94 ? -27.453 13.625 -40.438 1 22.91 94 CYS A O 1
ATOM 724 N N . PRO A 1 95 ? -27.938 11.898 -41.75 1 22.23 95 PRO A N 1
ATOM 725 C CA . PRO A 1 95 ? -29.312 12.312 -41.438 1 22.23 95 PRO A CA 1
ATOM 726 C C . PRO A 1 95 ? -29.672 12.109 -39.969 1 22.23 95 PRO A C 1
ATOM 728 O O . PRO A 1 95 ? -29.031 11.32 -39.281 1 22.23 95 PRO A O 1
ATOM 731 N N . ARG A 1 96 ? -30.578 13.047 -39.469 1 25.89 96 ARG A N 1
ATOM 732 C CA . ARG A 1 96 ? -31.203 13.422 -38.188 1 25.89 96 ARG A CA 1
ATOM 733 C C . ARG A 1 96 ? -31.969 12.242 -37.594 1 25.89 96 ARG A C 1
ATOM 735 O O . ARG A 1 96 ? -33.062 11.891 -38.031 1 25.89 96 ARG A O 1
ATOM 742 N N . SER A 1 97 ? -31.297 11 -37.562 1 21.2 97 SER A N 1
ATOM 743 C CA . SER A 1 97 ? -32.031 9.734 -37.531 1 21.2 97 SER A CA 1
ATOM 744 C C . SER A 1 97 ? -33 9.664 -36.375 1 21.2 97 SER A C 1
ATOM 746 O O . SER A 1 97 ? -32.625 9.883 -35.219 1 21.2 97 SER A O 1
ATOM 748 N N . PRO A 1 98 ? -34.281 9.852 -36.594 1 23.42 98 PRO A N 1
ATOM 749 C CA . PRO A 1 98 ? -35.406 9.883 -35.656 1 23.42 98 PRO A CA 1
ATOM 750 C C . PRO A 1 98 ? -35.406 8.695 -34.688 1 23.42 98 PRO A C 1
ATOM 752 O O . PRO A 1 98 ? -34.781 7.664 -34.969 1 23.42 98 PRO A O 1
ATOM 755 N N . LEU A 1 99 ? -35.844 8.914 -33.438 1 23.5 99 LEU A N 1
ATOM 756 C CA . LEU A 1 99 ? -35.938 8.148 -32.188 1 23.5 99 LEU A CA 1
ATOM 757 C C . LEU A 1 99 ? -36.656 6.832 -32.438 1 23.5 99 LEU A C 1
ATOM 759 O O . LEU A 1 99 ? -37.906 6.773 -32.344 1 23.5 99 LEU A O 1
ATOM 763 N N . TYR A 1 100 ? -36.25 6.062 -33.562 1 20.89 100 TYR A N 1
ATOM 764 C CA . TYR A 1 100 ? -37.156 5.012 -34.062 1 20.89 100 TYR A CA 1
ATOM 765 C C . TYR A 1 100 ? -37.5 4.031 -32.938 1 20.89 100 TYR A C 1
ATOM 767 O O . TYR A 1 100 ? -36.656 3.719 -32.094 1 20.89 100 TYR A O 1
ATOM 775 N N . SER A 1 101 ? -38.812 3.945 -32.719 1 22.2 101 SER A N 1
ATOM 776 C CA . SER A 1 101 ? -39.594 3.111 -31.781 1 22.2 101 SER A CA 1
ATOM 777 C C . SER A 1 101 ? -39.219 1.637 -31.953 1 22.2 101 SER A C 1
ATOM 779 O O . SER A 1 101 ? -39.312 1.097 -33.062 1 22.2 101 SER A O 1
ATOM 781 N N . PRO A 1 102 ? -38.25 1.18 -31.25 1 22.89 102 PRO A N 1
ATOM 782 C CA . PRO A 1 102 ? -37.625 -0.112 -31.562 1 22.89 102 PRO A CA 1
ATOM 783 C C . PRO A 1 102 ? -38.656 -1.223 -31.766 1 22.89 102 PRO A C 1
ATOM 785 O O . PRO A 1 102 ? -39.438 -1.507 -30.875 1 22.89 102 PRO A O 1
ATOM 788 N N . SER A 1 103 ? -39.281 -1.159 -32.969 1 22.53 103 SER A N 1
ATOM 789 C CA . SER A 1 103 ? -40.281 -2.172 -33.25 1 22.53 103 SER A CA 1
ATOM 790 C C . SER A 1 103 ? -39.812 -3.562 -32.844 1 22.53 103 SER A C 1
ATOM 792 O O . SER A 1 103 ? -38.625 -3.859 -32.938 1 22.53 103 SER A O 1
ATOM 794 N N . GLU A 1 104 ? -40.75 -4.309 -32.281 1 24 104 GLU A N 1
ATOM 795 C CA . GLU A 1 104 ? -40.719 -5.633 -31.672 1 24 104 GLU A CA 1
ATOM 796 C C . GLU A 1 104 ? -40.188 -6.668 -32.656 1 24 104 GLU A C 1
ATOM 798 O O . GLU A 1 104 ? -40.688 -6.789 -33.781 1 24 104 GLU A O 1
ATOM 803 N N . PRO A 1 105 ? -38.875 -6.84 -32.781 1 25.97 105 PRO A N 1
ATOM 804 C CA . PRO A 1 105 ? -38.406 -7.652 -33.906 1 25.97 105 PRO A CA 1
ATOM 805 C C . PRO A 1 105 ? -39.25 -8.922 -34.125 1 25.97 105 PRO A C 1
ATOM 807 O O . PRO A 1 105 ? -39.75 -9.484 -33.156 1 25.97 105 PRO A O 1
ATOM 810 N N . PRO A 1 106 ? -39.875 -9.078 -35.219 1 24.17 106 PRO A N 1
ATOM 811 C CA . PRO A 1 106 ? -40.812 -10.172 -35.406 1 24.17 106 PRO A CA 1
ATOM 812 C C . PRO A 1 106 ? -40.25 -11.523 -34.969 1 24.17 106 PRO A C 1
ATOM 814 O O . PRO A 1 106 ? -39.031 -11.719 -34.938 1 24.17 106 PRO A O 1
ATOM 817 N N . GLU A 1 107 ? -41.156 -12.406 -34.375 1 23.86 107 GLU A N 1
ATOM 818 C CA . GLU A 1 107 ? -41.062 -13.75 -33.812 1 23.86 107 GLU A CA 1
ATOM 819 C C . GLU A 1 107 ? -40.594 -14.75 -34.875 1 23.86 107 GLU A C 1
ATOM 821 O O . GLU A 1 107 ? -41.344 -15.07 -35.812 1 23.86 107 GLU A O 1
ATOM 826 N N . ARG A 1 108 ? -39.406 -14.562 -35.406 1 26.86 108 ARG A N 1
ATOM 827 C CA . ARG A 1 108 ? -39.094 -15.539 -36.438 1 26.86 108 ARG A CA 1
ATOM 828 C C . ARG A 1 108 ? -39.438 -16.953 -36 1 26.86 108 ARG A C 1
ATOM 830 O O . ARG A 1 108 ? -39.094 -17.359 -34.875 1 26.86 108 ARG A O 1
ATOM 837 N N . ARG A 1 109 ? -40.344 -17.516 -36.656 1 25.03 109 ARG A N 1
ATOM 838 C CA . ARG A 1 109 ? -40.875 -18.875 -36.625 1 25.03 109 ARG A CA 1
ATOM 839 C C . ARG A 1 109 ? -39.75 -19.906 -36.531 1 25.03 109 ARG A C 1
ATOM 841 O O . ARG A 1 109 ? -38.781 -19.844 -37.281 1 25.03 109 ARG A O 1
ATOM 848 N N . ARG A 1 110 ? -39.781 -20.625 -35.406 1 23.77 110 ARG A N 1
ATOM 849 C CA . ARG A 1 110 ? -39.031 -21.781 -34.938 1 23.77 110 ARG A CA 1
ATOM 850 C C . ARG A 1 110 ? -39.031 -22.891 -36 1 23.77 110 ARG A C 1
ATOM 852 O O . ARG A 1 110 ? -40.031 -23.594 -36.188 1 23.77 110 ARG A O 1
ATOM 859 N N . THR A 1 111 ? -38.656 -22.531 -37.219 1 25.06 111 THR A N 1
ATOM 860 C CA . THR A 1 111 ? -38.625 -23.75 -38.031 1 25.06 111 THR A CA 1
ATOM 861 C C . THR A 1 111 ? -37.938 -24.875 -37.281 1 25.06 111 THR A C 1
ATOM 863 O O . THR A 1 111 ? -36.781 -24.719 -36.844 1 25.06 111 THR A O 1
ATOM 866 N N . GLN A 1 112 ? -38.688 -25.859 -36.812 1 24.73 112 GLN A N 1
ATOM 867 C CA . GLN A 1 112 ? -38.562 -27.156 -36.125 1 24.73 112 GLN A CA 1
ATOM 868 C C . GLN A 1 112 ? -37.594 -28.062 -36.906 1 24.73 112 GLN A C 1
ATOM 870 O O . GLN A 1 112 ? -38.031 -29.047 -37.5 1 24.73 112 GLN A O 1
ATOM 875 N N . ASP A 1 113 ? -36.844 -27.562 -37.812 1 26.05 113 ASP A N 1
ATOM 876 C CA . ASP A 1 113 ? -36.188 -28.594 -38.594 1 26.05 113 ASP A CA 1
ATOM 877 C C . ASP A 1 113 ? -35.5 -29.625 -37.688 1 26.05 113 ASP A C 1
ATOM 879 O O . ASP A 1 113 ? -34.969 -29.281 -36.625 1 26.05 113 ASP A O 1
ATOM 883 N N . LEU A 1 114 ? -35.875 -31 -37.938 1 23.42 114 LEU A N 1
ATOM 884 C CA . LEU A 1 114 ? -35.594 -32.344 -37.438 1 23.42 114 LEU A CA 1
ATOM 885 C C . LEU A 1 114 ? -34.062 -32.594 -37.406 1 23.42 114 LEU A C 1
ATOM 887 O O . LEU A 1 114 ? -33.469 -32.875 -38.438 1 23.42 114 LEU A O 1
ATOM 891 N N . VAL A 1 115 ? -33.344 -31.703 -36.938 1 26.98 115 VAL A N 1
ATOM 892 C CA . VAL A 1 115 ? -31.984 -32.188 -36.875 1 26.98 115 VAL A CA 1
ATOM 893 C C . VAL A 1 115 ? -31.953 -33.594 -36.312 1 26.98 115 VAL A C 1
ATOM 895 O O . VAL A 1 115 ? -32.531 -33.844 -35.25 1 26.98 115 VAL A O 1
ATOM 898 N N . PRO A 1 116 ? -31.781 -34.594 -37.125 1 25.39 116 PRO A N 1
ATOM 899 C CA . PRO A 1 116 ? -31.797 -35.969 -36.625 1 25.39 116 PRO A CA 1
ATOM 900 C C . PRO A 1 116 ? -31.078 -36.125 -35.281 1 25.39 116 PRO A C 1
ATOM 902 O O . PRO A 1 116 ? -30.188 -35.344 -34.969 1 25.39 116 PRO A O 1
ATOM 905 N N . ALA A 1 117 ? -31.797 -36.781 -34.312 1 26.55 117 ALA A N 1
ATOM 906 C CA . ALA A 1 117 ? -31.359 -37.25 -33 1 26.55 117 ALA A CA 1
ATOM 907 C C . ALA A 1 117 ? -29.984 -37.906 -33.094 1 26.55 117 ALA A C 1
ATOM 909 O O . ALA A 1 117 ? -29.859 -39.062 -33.469 1 26.55 117 ALA A O 1
ATOM 910 N N . ILE A 1 118 ? -29.094 -37.25 -33.688 1 28.12 118 ILE A N 1
ATOM 911 C CA . ILE A 1 118 ? -27.797 -37.938 -33.656 1 28.12 118 ILE A CA 1
ATOM 912 C C . ILE A 1 118 ? -27.609 -38.625 -32.312 1 28.12 118 ILE A C 1
ATOM 914 O O . ILE A 1 118 ? -27.828 -38.031 -31.25 1 28.12 118 ILE A O 1
ATOM 918 N N . GLY A 1 119 ? -27.625 -40 -32.219 1 28.2 119 GLY A N 1
ATOM 919 C CA . GLY A 1 119 ? -27.469 -40.906 -31.094 1 28.2 119 GLY A CA 1
ATOM 920 C C . GLY A 1 119 ? -26.547 -40.375 -30.016 1 28.2 119 GLY A C 1
ATOM 921 O O . GLY A 1 119 ? -25.438 -39.906 -30.312 1 28.2 119 GLY A O 1
ATOM 922 N N . GLN A 1 120 ? -27.062 -39.812 -28.938 1 31.44 120 GLN A N 1
ATOM 923 C CA . GLN A 1 120 ? -26.547 -39.312 -27.656 1 31.44 120 GLN A CA 1
ATOM 924 C C . GLN A 1 120 ? -25.5 -40.25 -27.078 1 31.44 120 GLN A C 1
ATOM 926 O O . GLN A 1 120 ? -25.859 -41.188 -26.344 1 31.44 120 GLN A O 1
ATOM 931 N N . HIS A 1 121 ? -24.625 -40.719 -27.828 1 30.31 121 HIS A N 1
ATOM 932 C CA . HIS A 1 121 ? -23.641 -41.531 -27.125 1 30.31 121 HIS A CA 1
ATOM 933 C C . HIS A 1 121 ? -23.141 -40.844 -25.875 1 30.31 121 HIS A C 1
ATOM 935 O O . HIS A 1 121 ? -22.609 -39.719 -25.938 1 30.31 121 HIS A O 1
ATOM 941 N N . HIS A 1 122 ? -23.812 -41.062 -24.672 1 33.5 122 HIS A N 1
ATOM 942 C CA . HIS A 1 122 ? -23.625 -40.719 -23.266 1 33.5 122 HIS A CA 1
ATOM 943 C C . HIS A 1 122 ? -22.141 -40.688 -22.891 1 33.5 122 HIS A C 1
ATOM 945 O O . HIS A 1 122 ? -21.344 -41.5 -23.406 1 33.5 122 HIS A O 1
ATOM 951 N N . PHE A 1 123 ? -21.703 -39.625 -22.484 1 42.03 123 PHE A N 1
ATOM 952 C CA . PHE A 1 123 ? -20.453 -39.406 -21.766 1 42.03 123 PHE A CA 1
ATOM 953 C C . PHE A 1 123 ? -20.281 -40.406 -20.656 1 42.03 123 PHE A C 1
ATOM 955 O O . PHE A 1 123 ? -20.75 -40.219 -19.531 1 42.03 123 PHE A O 1
ATOM 962 N N . ALA A 1 124 ? -20.188 -41.531 -20.844 1 43.56 124 ALA A N 1
ATOM 963 C CA . ALA A 1 124 ? -20.172 -42.656 -19.891 1 43.56 124 ALA A CA 1
ATOM 964 C C . ALA A 1 124 ? -19.172 -42.406 -18.766 1 43.56 124 ALA A C 1
ATOM 966 O O . ALA A 1 124 ? -19.391 -42.812 -17.625 1 43.56 124 ALA A O 1
ATOM 967 N N . SER A 1 125 ? -18.047 -41.594 -19.047 1 51.22 125 SER A N 1
ATOM 968 C CA . SER A 1 125 ? -16.984 -41.719 -18.031 1 51.22 125 SER A CA 1
ATOM 969 C C . SER A 1 125 ? -16.922 -40.469 -17.156 1 51.22 125 SER A C 1
ATOM 971 O O . SER A 1 125 ? -16.141 -40.406 -16.203 1 51.22 125 SER A O 1
ATOM 973 N N . VAL A 1 126 ? -17.438 -39.344 -17.531 1 56.69 126 VAL A N 1
ATOM 974 C CA . VAL A 1 126 ? -17.547 -38.219 -16.609 1 56.69 126 VAL A CA 1
ATOM 975 C C . VAL A 1 126 ? -18.734 -38.438 -15.672 1 56.69 126 VAL A C 1
ATOM 977 O O . VAL A 1 126 ? -19.844 -38.719 -16.109 1 56.69 126 VAL A O 1
ATOM 980 N N . PRO A 1 127 ? -18.344 -38.438 -14.445 1 57.06 127 PRO A N 1
ATOM 981 C CA . PRO A 1 127 ? -19.469 -38.594 -13.523 1 57.06 127 PRO A CA 1
ATOM 982 C C . PRO A 1 127 ? -20.672 -37.75 -13.898 1 57.06 127 PRO A C 1
ATOM 984 O O . PRO A 1 127 ? -20.516 -36.594 -14.289 1 57.06 127 PRO A O 1
ATOM 987 N N . ARG A 1 128 ? -21.734 -38.281 -13.969 1 55.5 128 ARG A N 1
ATOM 988 C CA . ARG A 1 128 ? -23 -37.688 -14.367 1 55.5 128 ARG A CA 1
ATOM 989 C C . ARG A 1 128 ? -23.25 -36.375 -13.625 1 55.5 128 ARG A C 1
ATOM 991 O O . ARG A 1 128 ? -23.781 -35.406 -14.195 1 55.5 128 ARG A O 1
ATOM 998 N N . VAL A 1 129 ? -22.734 -36.312 -12.484 1 54.94 129 VAL A N 1
ATOM 999 C CA . VAL A 1 129 ? -22.984 -35.156 -11.641 1 54.94 129 VAL A CA 1
ATOM 1000 C C . VAL A 1 129 ? -22.25 -33.938 -12.203 1 54.94 129 VAL A C 1
ATOM 1002 O O . VAL A 1 129 ? -22.781 -32.844 -12.203 1 54.94 129 VAL A O 1
ATOM 1005 N N . LEU A 1 130 ? -21.172 -34.188 -12.664 1 63.03 130 LEU A N 1
ATOM 1006 C CA . LEU A 1 130 ? -20.406 -33.094 -13.242 1 63.03 130 LEU A CA 1
ATOM 1007 C C . LEU A 1 130 ? -21.016 -32.625 -14.547 1 63.03 130 LEU A C 1
ATOM 1009 O O . LEU A 1 130 ? -21.062 -31.406 -14.812 1 63.03 130 LEU A O 1
ATOM 1013 N N . ARG A 1 131 ? -21.578 -33.531 -15.125 1 61.28 131 ARG A N 1
ATOM 1014 C CA . ARG A 1 131 ? -22.203 -33.219 -16.406 1 61.28 131 ARG A CA 1
ATOM 1015 C C . ARG A 1 131 ? -23.453 -32.375 -16.203 1 61.28 131 ARG A C 1
ATOM 1017 O O . ARG A 1 131 ? -23.609 -31.312 -16.828 1 61.28 131 ARG A O 1
ATOM 1024 N N . LEU A 1 132 ? -24.281 -32.812 -15.336 1 53.91 132 LEU A N 1
ATOM 1025 C CA . LEU A 1 132 ? -25.562 -32.156 -15.102 1 53.91 132 LEU A CA 1
ATOM 1026 C C . LEU A 1 132 ? -25.344 -30.734 -14.57 1 53.91 132 LEU A C 1
ATOM 1028 O O . LEU A 1 132 ? -26.016 -29.797 -15.016 1 53.91 132 LEU A O 1
ATOM 1032 N N . GLU A 1 133 ? -24.438 -30.609 -13.742 1 61.84 133 GLU A N 1
ATOM 1033 C CA . GLU A 1 133 ? -24.25 -29.312 -13.094 1 61.84 133 GLU A CA 1
ATOM 1034 C C . GLU A 1 133 ? -23.641 -28.297 -14.055 1 61.84 133 GLU A C 1
ATOM 1036 O O . GLU A 1 133 ? -23.969 -27.109 -14.023 1 61.84 133 GLU A O 1
ATOM 1041 N N . SER A 1 134 ? -22.891 -28.938 -14.945 1 63.25 134 SER A N 1
ATOM 1042 C CA . SER A 1 134 ? -22.234 -28.047 -15.891 1 63.25 134 SER A CA 1
ATOM 1043 C C . SER A 1 134 ? -23.234 -27.5 -16.922 1 63.25 134 SER A C 1
ATOM 1045 O O . SER A 1 134 ? -22.984 -26.453 -17.516 1 63.25 134 SER A O 1
ATOM 1047 N N . GLU A 1 135 ? -24.375 -28.188 -16.922 1 67.06 135 GLU A N 1
ATOM 1048 C CA . GLU A 1 135 ? -25.391 -27.734 -17.859 1 67.06 135 GLU A CA 1
ATOM 1049 C C . GLU A 1 135 ? -26.078 -26.469 -17.359 1 67.06 135 GLU A C 1
ATOM 1051 O O . GLU A 1 135 ? -26.656 -25.719 -18.156 1 67.06 135 GLU A O 1
ATOM 1056 N N . HIS A 1 136 ? -25.922 -26.297 -16.094 1 76 136 HIS A N 1
ATOM 1057 C CA . HIS A 1 136 ? -26.484 -25.094 -15.508 1 76 136 HIS A CA 1
ATOM 1058 C C . HIS A 1 136 ? -25.453 -23.969 -15.484 1 76 136 HIS A C 1
ATOM 1060 O O . HIS A 1 136 ? -24.734 -23.797 -14.5 1 76 136 HIS A O 1
ATOM 1066 N N . VAL A 1 137 ? -25.5 -23.234 -16.547 1 79.56 137 VAL A N 1
ATOM 1067 C CA . VAL A 1 137 ? -24.484 -22.219 -16.812 1 79.56 137 VAL A CA 1
ATOM 1068 C C . VAL A 1 137 ? -24.375 -21.281 -15.609 1 79.56 137 VAL A C 1
ATOM 1070 O O . VAL A 1 137 ? -23.266 -20.969 -15.164 1 79.56 137 VAL A O 1
ATOM 1073 N N . HIS A 1 138 ? -25.453 -20.922 -15.031 1 78.81 138 HIS A N 1
ATOM 1074 C CA . HIS A 1 138 ? -25.438 -19.984 -13.922 1 78.81 138 HIS A CA 1
ATOM 1075 C C . HIS A 1 138 ? -24.797 -20.609 -12.68 1 78.81 138 HIS A C 1
ATOM 1077 O O . HIS A 1 138 ? -24.078 -19.922 -11.945 1 78.81 138 HIS A O 1
ATOM 1083 N N . LYS A 1 139 ? -25.031 -21.844 -12.555 1 78.69 139 LYS A N 1
ATOM 1084 C CA . LYS A 1 139 ? -24.438 -22.547 -11.414 1 78.69 139 LYS A CA 1
ATOM 1085 C C . LYS A 1 139 ? -22.922 -22.656 -11.562 1 78.69 139 LYS A C 1
ATOM 1087 O O . LYS A 1 139 ? -22.188 -22.516 -10.578 1 78.69 139 LYS A O 1
ATOM 1092 N N . VAL A 1 140 ? -22.547 -22.859 -12.797 1 81.69 140 VAL A N 1
ATOM 1093 C CA . VAL A 1 140 ? -21.125 -22.984 -13.07 1 81.69 140 VAL A CA 1
ATOM 1094 C C . VAL A 1 140 ? -20.422 -21.641 -12.805 1 81.69 140 VAL A C 1
ATOM 1096 O O . VAL A 1 140 ? -19.406 -21.594 -12.109 1 81.69 140 VAL A O 1
ATOM 1099 N N . ILE A 1 141 ? -21.062 -20.641 -13.25 1 79.19 141 ILE A N 1
ATOM 1100 C CA . ILE A 1 141 ? -20.5 -19.297 -13.078 1 79.19 141 ILE A CA 1
ATOM 1101 C C . ILE A 1 141 ? -20.391 -18.969 -11.594 1 79.19 141 ILE A C 1
ATOM 1103 O O . ILE A 1 141 ? -19.344 -18.531 -11.117 1 79.19 141 ILE A O 1
ATOM 1107 N N . ASN A 1 142 ? -21.344 -19.312 -10.883 1 80.19 142 ASN A N 1
ATOM 1108 C CA . ASN A 1 142 ? -21.359 -19 -9.453 1 80.19 142 ASN A CA 1
ATOM 1109 C C . ASN A 1 142 ? -20.328 -19.812 -8.688 1 80.19 142 ASN A C 1
ATOM 1111 O O . ASN A 1 142 ? -19.672 -19.297 -7.777 1 80.19 142 ASN A O 1
ATOM 1115 N N . LEU A 1 143 ? -20.25 -20.984 -9.086 1 81.5 143 LEU A N 1
ATOM 1116 C CA . LEU A 1 143 ? -19.281 -21.828 -8.398 1 81.5 143 LEU A CA 1
ATOM 1117 C C . LEU A 1 143 ? -17.859 -21.359 -8.68 1 81.5 143 LEU A C 1
ATOM 1119 O O . LEU A 1 143 ? -17.031 -21.266 -7.754 1 81.5 143 LEU A O 1
ATOM 1123 N N . VAL A 1 144 ? -17.609 -21.109 -9.914 1 81.31 144 VAL A N 1
ATOM 1124 C CA . VAL A 1 144 ? -16.281 -20.672 -10.289 1 81.31 144 VAL A CA 1
ATOM 1125 C C . VAL A 1 144 ? -15.945 -19.375 -9.547 1 81.31 144 VAL A C 1
ATOM 1127 O O . VAL A 1 144 ? -14.875 -19.266 -8.938 1 81.31 144 VAL A O 1
ATOM 1130 N N . LEU A 1 145 ? -16.891 -18.531 -9.492 1 76.31 145 LEU A N 1
ATOM 1131 C CA . LEU A 1 145 ? -16.688 -17.234 -8.844 1 76.31 145 LEU A CA 1
ATOM 1132 C C . LEU A 1 145 ? -16.531 -17.406 -7.336 1 76.31 145 LEU A C 1
ATOM 1134 O O . LEU A 1 145 ? -15.711 -16.719 -6.715 1 76.31 145 LEU A O 1
ATOM 1138 N N . SER A 1 146 ? -17.203 -18.25 -6.836 1 76.44 146 SER A N 1
ATOM 1139 C CA . SER A 1 146 ? -17.125 -18.516 -5.402 1 76.44 146 SER A CA 1
ATOM 1140 C C . SER A 1 146 ? -15.742 -19.031 -5.016 1 76.44 146 SER A C 1
ATOM 1142 O O . SER A 1 146 ? -15.164 -18.609 -4.016 1 76.44 146 SER A O 1
ATOM 1144 N N . GLN A 1 147 ? -15.25 -19.906 -5.863 1 74.5 147 GLN A N 1
ATOM 1145 C CA . GLN A 1 147 ? -13.938 -20.469 -5.543 1 74.5 147 GLN A CA 1
ATOM 1146 C C . GLN A 1 147 ? -12.836 -19.422 -5.734 1 74.5 147 GLN A C 1
ATOM 1148 O O . GLN A 1 147 ? -11.875 -19.375 -4.965 1 74.5 147 GLN A O 1
ATOM 1153 N N . LEU A 1 148 ? -13.07 -18.672 -6.699 1 72.31 148 LEU A N 1
ATOM 1154 C CA . LEU A 1 148 ? -12.109 -17.594 -6.91 1 72.31 148 LEU A CA 1
ATOM 1155 C C . LEU A 1 148 ? -12.094 -16.641 -5.723 1 72.31 148 LEU A C 1
ATOM 1157 O O . LEU A 1 148 ? -11.031 -16.156 -5.328 1 72.31 148 LEU A O 1
ATOM 1161 N N . SER A 1 149 ? -13.156 -16.484 -5.145 1 70.81 149 SER A N 1
ATOM 1162 C CA . SER A 1 149 ? -13.258 -15.625 -3.975 1 70.81 149 SER A CA 1
ATOM 1163 C C . SER A 1 149 ? -12.562 -16.25 -2.77 1 70.81 149 SER A C 1
ATOM 1165 O O . SER A 1 149 ? -11.875 -15.547 -2.018 1 70.81 149 SER A O 1
ATOM 1167 N N . ARG A 1 150 ? -12.711 -17.5 -2.705 1 70.5 150 ARG A N 1
ATOM 1168 C CA . ARG A 1 150 ? -12.094 -18.188 -1.58 1 70.5 150 ARG A CA 1
ATOM 1169 C C . ARG A 1 150 ? -10.578 -18.172 -1.692 1 70.5 150 ARG A C 1
ATOM 1171 O O . ARG A 1 150 ? -9.875 -18.188 -0.679 1 70.5 150 ARG A O 1
ATOM 1178 N N . LEU A 1 151 ? -10.18 -18.188 -2.949 1 67.75 151 LEU A N 1
ATOM 1179 C CA . LEU A 1 151 ? -8.742 -18.172 -3.184 1 67.75 151 LEU A CA 1
ATOM 1180 C C . LEU A 1 151 ? -8.188 -16.766 -3.133 1 67.75 151 LEU A C 1
ATOM 1182 O O . LEU A 1 151 ? -7 -16.547 -3.383 1 67.75 151 LEU A O 1
ATOM 1186 N N . GLY A 1 152 ? -9.031 -15.859 -2.678 1 60.19 152 GLY A N 1
ATOM 1187 C CA . GLY A 1 152 ? -8.594 -14.477 -2.535 1 60.19 152 GLY A CA 1
ATOM 1188 C C . GLY A 1 152 ? -8.469 -13.75 -3.861 1 60.19 152 GLY A C 1
ATOM 1189 O O . GLY A 1 152 ? -7.926 -12.648 -3.92 1 60.19 152 GLY A O 1
ATOM 1190 N N . PHE A 1 153 ? -8.898 -14.461 -4.883 1 60 153 PHE A N 1
ATOM 1191 C CA . PHE A 1 153 ? -8.711 -13.867 -6.203 1 60 153 PHE A CA 1
ATOM 1192 C C . PHE A 1 153 ? -9.648 -12.68 -6.395 1 60 153 PHE A C 1
ATOM 1194 O O . PHE A 1 153 ? -9.297 -11.711 -7.066 1 60 153 PHE A O 1
ATOM 1201 N N . ARG A 1 154 ? -10.695 -12.68 -5.719 1 57.53 154 ARG A N 1
ATOM 1202 C CA . ARG A 1 154 ? -11.609 -11.547 -5.875 1 57.53 154 ARG A CA 1
ATOM 1203 C C . ARG A 1 154 ? -11 -10.273 -5.289 1 57.53 154 ARG A C 1
ATOM 1205 O O . ARG A 1 154 ? -11.336 -9.172 -5.719 1 57.53 154 ARG A O 1
ATOM 1212 N N . VAL A 1 155 ? -10.031 -10.633 -4.414 1 55.16 155 VAL A N 1
ATOM 1213 C CA . VAL A 1 155 ? -9.43 -9.484 -3.75 1 55.16 155 VAL A CA 1
ATOM 1214 C C . VAL A 1 155 ? -8.414 -8.82 -4.68 1 55.16 155 VAL A C 1
ATOM 1216 O O . VAL A 1 155 ? -8.156 -7.621 -4.578 1 55.16 155 VAL A O 1
ATOM 1219 N N . PHE A 1 156 ? -7.973 -9.578 -5.602 1 59.53 156 PHE A N 1
ATOM 1220 C CA . PHE A 1 156 ? -6.992 -9.023 -6.527 1 59.53 156 PHE A CA 1
ATOM 1221 C C . PHE A 1 156 ? -7.652 -8.641 -7.848 1 59.53 156 PHE A C 1
ATOM 1223 O O . PHE A 1 156 ? -7.047 -7.961 -8.672 1 59.53 156 PHE A O 1
ATOM 1230 N N . MET A 1 157 ? -8.883 -9.188 -7.973 1 60.75 157 MET A N 1
ATOM 1231 C CA . MET A 1 157 ? -9.57 -8.953 -9.234 1 60.75 157 MET A CA 1
ATOM 1232 C C . MET A 1 157 ? -10.188 -7.555 -9.266 1 60.75 157 MET A C 1
ATOM 1234 O O . MET A 1 157 ? -10.711 -7.082 -8.258 1 60.75 157 MET A O 1
ATOM 1238 N N . PRO A 1 158 ? -9.812 -6.895 -10.453 1 55.84 158 PRO A N 1
ATOM 1239 C CA . PRO A 1 158 ? -10.562 -5.645 -10.594 1 55.84 158 PRO A CA 1
ATOM 1240 C C . PRO A 1 158 ? -12.062 -5.824 -10.367 1 55.84 158 PRO A C 1
ATOM 1242 O O . PRO A 1 158 ? -12.57 -6.945 -10.438 1 55.84 158 PRO A O 1
ATOM 1245 N N . GLY A 1 159 ? -12.898 -4.773 -10.367 1 54.44 159 GLY A N 1
ATOM 1246 C CA . GLY A 1 159 ? -14.32 -4.613 -10.117 1 54.44 159 GLY A CA 1
ATOM 1247 C C . GLY A 1 159 ? -15.117 -5.887 -10.344 1 54.44 159 GLY A C 1
ATOM 1248 O O . GLY A 1 159 ? -14.703 -6.754 -11.117 1 54.44 159 GLY A O 1
ATOM 1249 N N . ARG A 1 160 ? -15.898 -6.406 -9.406 1 53.16 160 ARG A N 1
ATOM 1250 C CA . ARG A 1 160 ? -16.828 -7.527 -9.477 1 53.16 160 ARG A CA 1
ATOM 1251 C C . ARG A 1 160 ? -17.359 -7.715 -10.891 1 53.16 160 ARG A C 1
ATOM 1253 O O . ARG A 1 160 ? -17.406 -8.836 -11.398 1 53.16 160 ARG A O 1
ATOM 1260 N N . ILE A 1 161 ? -17.484 -6.645 -11.461 1 51.44 161 ILE A N 1
ATOM 1261 C CA . ILE A 1 161 ? -18.219 -6.688 -12.727 1 51.44 161 ILE A CA 1
ATOM 1262 C C . ILE A 1 161 ? -17.312 -7.238 -13.828 1 51.44 161 ILE A C 1
ATOM 1264 O O . ILE A 1 161 ? -17.75 -8.07 -14.633 1 51.44 161 ILE A O 1
ATOM 1268 N N . GLN A 1 162 ? -16.031 -6.992 -13.68 1 61.03 162 GLN A N 1
ATOM 1269 C CA . GLN A 1 162 ? -15.172 -7.395 -14.789 1 61.03 162 GLN A CA 1
ATOM 1270 C C . GLN A 1 162 ? -14.789 -8.867 -14.688 1 61.03 162 GLN A C 1
ATOM 1272 O O . GLN A 1 162 ? -14.758 -9.578 -15.688 1 61.03 162 GLN A O 1
ATOM 1277 N N . ALA A 1 163 ? -14.727 -9.344 -13.461 1 65.69 163 ALA A N 1
ATOM 1278 C CA . ALA A 1 163 ? -14.398 -10.758 -13.281 1 65.69 163 ALA A CA 1
ATOM 1279 C C . ALA A 1 163 ? -15.578 -11.641 -13.68 1 65.69 163 ALA A C 1
ATOM 1281 O O . ALA A 1 163 ? -15.391 -12.656 -14.359 1 65.69 163 ALA A O 1
ATOM 1282 N N . ASP A 1 164 ? -16.672 -11.133 -13.344 1 68.44 164 ASP A N 1
ATOM 1283 C CA . ASP A 1 164 ? -17.875 -11.891 -13.664 1 68.44 164 ASP A CA 1
ATOM 1284 C C . ASP A 1 164 ? -18.078 -11.992 -15.172 1 68.44 164 ASP A C 1
ATOM 1286 O O . ASP A 1 164 ? -18.375 -13.07 -15.695 1 68.44 164 ASP A O 1
ATOM 1290 N N . ALA A 1 165 ? -17.719 -10.898 -15.75 1 71.88 165 ALA A N 1
ATOM 1291 C CA . ALA A 1 165 ? -17.906 -10.867 -17.203 1 71.88 165 ALA A CA 1
ATOM 1292 C C . ALA A 1 165 ? -16.859 -11.75 -17.906 1 71.88 165 ALA A C 1
ATOM 1294 O O . ALA A 1 165 ? -17.188 -12.445 -18.859 1 71.88 165 ALA A O 1
ATOM 1295 N N . ALA A 1 166 ? -15.711 -11.766 -17.406 1 72.06 166 ALA A N 1
ATOM 1296 C CA . ALA A 1 166 ? -14.648 -12.555 -18.016 1 72.06 166 ALA A CA 1
ATOM 1297 C C . ALA A 1 166 ? -14.914 -14.047 -17.844 1 72.06 166 ALA A C 1
ATOM 1299 O O . ALA A 1 166 ? -14.734 -14.82 -18.797 1 72.06 166 ALA A O 1
ATOM 1300 N N . ILE A 1 167 ? -15.414 -14.438 -16.719 1 77.75 167 ILE A N 1
ATOM 1301 C CA . ILE A 1 167 ? -15.719 -15.836 -16.453 1 77.75 167 ILE A CA 1
ATOM 1302 C C . ILE A 1 167 ? -16.938 -16.266 -17.266 1 77.75 167 ILE A C 1
ATOM 1304 O O . ILE A 1 167 ? -16.938 -17.344 -17.859 1 77.75 167 ILE A O 1
ATOM 1308 N N . ALA A 1 168 ? -17.844 -15.359 -17.312 1 76.75 168 ALA A N 1
ATOM 1309 C CA . ALA A 1 168 ? -19.031 -15.664 -18.094 1 76.75 168 ALA A CA 1
ATOM 1310 C C . ALA A 1 168 ? -18.703 -15.852 -19.562 1 76.75 168 ALA A C 1
ATOM 1312 O O . ALA A 1 168 ? -19.203 -16.766 -20.203 1 76.75 168 ALA A O 1
ATOM 1313 N N . ARG A 1 169 ? -17.875 -15.07 -20.062 1 76 169 ARG A N 1
ATOM 1314 C CA . ARG A 1 169 ? -17.484 -15.18 -21.469 1 76 169 ARG A CA 1
ATOM 1315 C C . ARG A 1 169 ? -16.828 -16.516 -21.75 1 76 169 ARG A C 1
ATOM 1317 O O . ARG A 1 169 ? -17.047 -17.125 -22.797 1 76 169 ARG A O 1
ATOM 1324 N N . ARG A 1 170 ? -16.094 -17 -20.844 1 79.31 170 ARG A N 1
ATOM 1325 C CA . ARG A 1 170 ? -15.406 -18.281 -21.016 1 79.31 170 ARG A CA 1
ATOM 1326 C C . ARG A 1 170 ? -16.375 -19.438 -20.891 1 79.31 170 ARG A C 1
ATOM 1328 O O . ARG A 1 170 ? -16.312 -20.391 -21.672 1 79.31 170 ARG A O 1
ATOM 1335 N N . VAL A 1 171 ? -17.281 -19.266 -20 1 78.94 171 VAL A N 1
ATOM 1336 C CA . VAL A 1 171 ? -18.234 -20.328 -19.75 1 78.94 171 VAL A CA 1
ATOM 1337 C C . VAL A 1 171 ? -19.188 -20.469 -20.938 1 78.94 171 VAL A C 1
ATOM 1339 O O . VAL A 1 171 ? -19.594 -21.578 -21.281 1 78.94 171 VAL A O 1
ATOM 1342 N N . TYR A 1 172 ? -19.422 -19.359 -21.547 1 77.25 172 TYR A N 1
ATOM 1343 C CA . TYR A 1 172 ? -20.391 -19.375 -22.641 1 77.25 172 TYR A CA 1
ATOM 1344 C C . TYR A 1 172 ? -19.719 -19.734 -23.953 1 77.25 172 TYR A C 1
ATOM 1346 O O . TYR A 1 172 ? -20.391 -20.094 -24.938 1 77.25 172 TYR A O 1
ATOM 1354 N N . ARG A 1 173 ? -18.5 -19.734 -24.047 1 75.12 173 ARG A N 1
ATOM 1355 C CA . ARG A 1 173 ? -17.781 -19.938 -25.297 1 75.12 173 ARG A CA 1
ATOM 1356 C C . ARG A 1 173 ? -17.938 -21.359 -25.797 1 75.12 173 ARG A C 1
ATOM 1358 O O . ARG A 1 173 ? -18.109 -21.594 -27 1 75.12 173 ARG A O 1
ATOM 1365 N N . SER A 1 174 ? -17.75 -22.328 -24.906 1 76.38 174 SER A N 1
ATOM 1366 C CA . SER A 1 174 ? -17.844 -23.719 -25.297 1 76.38 174 SER A CA 1
ATOM 1367 C C . SER A 1 174 ? -18.281 -24.609 -24.141 1 76.38 174 SER A C 1
ATOM 1369 O O . SER A 1 174 ? -17.953 -24.328 -22.984 1 76.38 174 SER A O 1
ATOM 1371 N N . ASP A 1 175 ? -18.906 -25.641 -24.484 1 75.19 175 ASP A N 1
ATOM 1372 C CA . ASP A 1 175 ? -19.328 -26.594 -23.469 1 75.19 175 ASP A CA 1
ATOM 1373 C C . ASP A 1 175 ? -18.125 -27.266 -22.812 1 75.19 175 ASP A C 1
ATOM 1375 O O . ASP A 1 175 ? -18.125 -27.516 -21.609 1 75.19 175 ASP A O 1
ATOM 1379 N N . LEU A 1 176 ? -17.219 -27.484 -23.672 1 81.12 176 LEU A N 1
ATOM 1380 C CA . LEU A 1 176 ? -16.016 -28.141 -23.141 1 81.12 176 LEU A CA 1
ATOM 1381 C C . LEU A 1 176 ? -15.32 -27.25 -22.125 1 81.12 176 LEU A C 1
ATOM 1383 O O . LEU A 1 176 ? -14.922 -27.719 -21.047 1 81.12 176 LEU A O 1
ATOM 1387 N N . LEU A 1 177 ? -15.273 -26.047 -22.453 1 81.56 177 LEU A N 1
ATOM 1388 C CA . LEU A 1 177 ? -14.633 -25.094 -21.531 1 81.56 177 LEU A CA 1
ATOM 1389 C C . LEU A 1 177 ? -15.445 -24.969 -20.25 1 81.56 177 LEU A C 1
ATOM 1391 O O . LEU A 1 177 ? -14.875 -24.891 -19.156 1 81.56 177 LEU A O 1
ATOM 1395 N N . ARG A 1 178 ? -16.656 -24.938 -20.391 1 81.5 178 ARG A N 1
ATOM 1396 C CA . ARG A 1 178 ? -17.531 -24.844 -19.219 1 81.5 178 ARG A CA 1
ATOM 1397 C C . ARG A 1 178 ? -17.328 -26.031 -18.297 1 81.5 178 ARG A C 1
ATOM 1399 O O . ARG A 1 178 ? -17.188 -25.859 -17.078 1 81.5 178 ARG A O 1
ATOM 1406 N N . TRP A 1 179 ? -17.297 -27.125 -18.906 1 80.62 179 TRP A N 1
ATOM 1407 C CA . TRP A 1 179 ? -17.109 -28.344 -18.125 1 80.62 179 TRP A CA 1
ATOM 1408 C C . TRP A 1 179 ? -15.75 -28.344 -17.453 1 80.62 179 TRP A C 1
ATOM 1410 O O . TRP A 1 179 ? -15.633 -28.719 -16.281 1 80.62 179 TRP A O 1
ATOM 1420 N N . THR A 1 180 ? -14.758 -28.016 -18.172 1 84 180 THR A N 1
ATOM 1421 C CA . THR A 1 180 ? -13.406 -28 -17.625 1 84 180 THR A CA 1
ATOM 1422 C C . THR A 1 180 ? -13.305 -26.984 -16.484 1 84 180 THR A C 1
ATOM 1424 O O . THR A 1 180 ? -12.672 -27.25 -15.461 1 84 180 THR A O 1
ATOM 1427 N N . MET A 1 181 ? -13.938 -25.891 -16.641 1 84.75 181 MET A N 1
ATOM 1428 C CA . MET A 1 181 ? -13.93 -24.875 -15.609 1 84.75 181 MET A CA 1
ATOM 1429 C C . MET A 1 181 ? -14.695 -25.344 -14.375 1 84.75 181 MET A C 1
ATOM 1431 O O . MET A 1 181 ? -14.289 -25.062 -13.242 1 84.75 181 MET A O 1
ATOM 1435 N N . PHE A 1 182 ? -15.789 -26 -14.633 1 84 182 PHE A N 1
ATOM 1436 C CA . PHE A 1 182 ? -16.562 -26.547 -13.531 1 84 182 PHE A CA 1
ATOM 1437 C C . PHE A 1 182 ? -15.75 -27.562 -12.742 1 84 182 PHE A C 1
ATOM 1439 O O . PHE A 1 182 ? -15.742 -27.531 -11.508 1 84 182 PHE A O 1
ATOM 1446 N N . LEU A 1 183 ? -15.102 -28.391 -13.461 1 82.62 183 LEU A N 1
ATOM 1447 C CA . LEU A 1 183 ? -14.25 -29.391 -12.812 1 82.62 183 LEU A CA 1
ATOM 1448 C C . LEU A 1 183 ? -13.148 -28.703 -12.008 1 82.62 183 LEU A C 1
ATOM 1450 O O . LEU A 1 183 ? -12.852 -29.125 -10.883 1 82.62 183 LEU A O 1
ATOM 1454 N N . GLY A 1 184 ? -12.531 -27.703 -12.609 1 84 184 GLY A N 1
ATOM 1455 C CA . GLY A 1 184 ? -11.516 -26.953 -11.898 1 84 184 GLY A CA 1
ATOM 1456 C C . GLY A 1 184 ? -12.023 -26.344 -10.602 1 84 184 GLY A C 1
ATOM 1457 O O . GLY A 1 184 ? -11.336 -26.375 -9.586 1 84 184 GLY A O 1
ATOM 1458 N N . ALA A 1 185 ? -13.203 -25.828 -10.664 1 82.69 185 ALA A N 1
ATOM 1459 C CA . ALA A 1 185 ? -13.812 -25.219 -9.484 1 82.69 185 ALA A CA 1
ATOM 1460 C C . ALA A 1 185 ? -14.109 -26.266 -8.414 1 82.69 185 ALA A C 1
ATOM 1462 O O . ALA A 1 185 ? -13.961 -26 -7.219 1 82.69 185 ALA A O 1
ATOM 1463 N N . GLN A 1 186 ? -14.523 -27.391 -8.852 1 79.56 186 GLN A N 1
ATOM 1464 C CA . GLN A 1 186 ? -14.789 -28.484 -7.906 1 79.56 186 GLN A CA 1
ATOM 1465 C C . GLN A 1 186 ? -13.508 -28.938 -7.223 1 79.56 186 GLN A C 1
ATOM 1467 O O . GLN A 1 186 ? -13.508 -29.219 -6.02 1 79.56 186 GLN A O 1
ATOM 1472 N N . ILE A 1 187 ? -12.531 -29.031 -8.016 1 79.25 187 ILE A N 1
ATOM 1473 C CA . ILE A 1 187 ? -11.234 -29.422 -7.473 1 79.25 187 ILE A CA 1
ATOM 1474 C C . ILE A 1 187 ? -10.75 -28.391 -6.465 1 79.25 187 ILE A C 1
ATOM 1476 O O . ILE A 1 187 ? -10.297 -28.734 -5.375 1 79.25 187 ILE A O 1
ATOM 1480 N N . ALA A 1 188 ? -10.883 -27.141 -6.844 1 77.44 188 ALA A N 1
ATOM 1481 C CA . ALA A 1 188 ? -10.484 -26.062 -5.934 1 77.44 188 ALA A CA 1
ATOM 1482 C C . ALA A 1 188 ? -11.258 -26.141 -4.621 1 77.44 188 ALA A C 1
ATOM 1484 O O . ALA A 1 188 ? -10.688 -25.969 -3.543 1 77.44 188 ALA A O 1
ATOM 1485 N N . GLN A 1 189 ? -12.492 -26.375 -4.73 1 75.81 189 GLN A N 1
ATOM 1486 C CA . GLN A 1 189 ? -13.336 -26.484 -3.547 1 75.81 189 GLN A CA 1
ATOM 1487 C C . GLN A 1 189 ? -12.883 -27.641 -2.652 1 75.81 189 GLN A C 1
ATOM 1489 O O . GLN A 1 189 ? -12.789 -27.484 -1.433 1 75.81 189 GLN A O 1
ATOM 1494 N N . MET A 1 190 ? -12.602 -28.641 -3.271 1 73.25 190 MET A N 1
ATOM 1495 C CA . MET A 1 190 ? -12.164 -29.828 -2.531 1 73.25 190 MET A CA 1
ATOM 1496 C C . MET A 1 190 ? -10.836 -29.562 -1.827 1 73.25 190 MET A C 1
ATOM 1498 O O . MET A 1 190 ? -10.648 -29.984 -0.686 1 73.25 190 MET A O 1
ATOM 1502 N N . LEU A 1 191 ? -9.984 -28.938 -2.564 1 73.25 191 LEU A N 1
ATOM 1503 C CA . LEU A 1 191 ? -8.672 -28.656 -1.99 1 73.25 191 LEU A CA 1
ATOM 1504 C C . LEU A 1 191 ? -8.789 -27.703 -0.815 1 73.25 191 LEU A C 1
ATOM 1506 O O . LEU A 1 191 ? -8.047 -27.812 0.163 1 73.25 191 LEU A O 1
ATOM 1510 N N . LEU A 1 192 ? -9.719 -26.797 -0.922 1 71.38 192 LEU A N 1
ATOM 1511 C CA . LEU A 1 192 ? -9.898 -25.812 0.132 1 71.38 192 LEU A CA 1
ATOM 1512 C C . LEU A 1 192 ? -10.625 -26.406 1.328 1 71.38 192 LEU A C 1
ATOM 1514 O O . LEU A 1 192 ? -10.375 -26.031 2.473 1 71.38 192 LEU A O 1
ATOM 1518 N N . ASP A 1 193 ? -11.516 -27.234 1.065 1 67.62 193 ASP A N 1
ATOM 1519 C CA . ASP A 1 193 ? -12.328 -27.812 2.131 1 67.62 193 ASP A CA 1
ATOM 1520 C C . ASP A 1 193 ? -11.609 -28.969 2.812 1 67.62 193 ASP A C 1
ATOM 1522 O O . ASP A 1 193 ? -11.953 -29.344 3.934 1 67.62 193 ASP A O 1
ATOM 1526 N N . GLY A 1 194 ? -10.562 -29.562 2.234 1 61.56 194 GLY A N 1
ATOM 1527 C CA . GLY A 1 194 ? -9.797 -30.594 2.912 1 61.56 194 GLY A CA 1
ATOM 1528 C C . GLY A 1 194 ? -9.391 -31.734 1.996 1 61.56 194 GLY A C 1
ATOM 1529 O O . GLY A 1 194 ? -9.586 -31.656 0.781 1 61.56 194 GLY A O 1
ATOM 1530 N N . PRO A 1 195 ? -8.789 -33.062 2.488 1 55.56 195 PRO A N 1
ATOM 1531 C CA . PRO A 1 195 ? -7.809 -34.031 2.004 1 55.56 195 PRO A CA 1
ATOM 1532 C C . PRO A 1 195 ? -8.367 -34.938 0.907 1 55.56 195 PRO A C 1
ATOM 1534 O O . PRO A 1 195 ? -7.684 -35.875 0.453 1 55.56 195 PRO A O 1
ATOM 1537 N N . VAL A 1 196 ? -9.391 -34.875 0.342 1 57.25 196 VAL A N 1
ATOM 1538 C CA . VAL A 1 196 ? -9.68 -36.062 -0.47 1 57.25 196 VAL A CA 1
ATOM 1539 C C . VAL A 1 196 ? -9.102 -35.875 -1.872 1 57.25 196 VAL A C 1
ATOM 1541 O O . VAL A 1 196 ? -9.836 -35.594 -2.822 1 57.25 196 VAL A O 1
ATOM 1544 N N . ARG A 1 197 ? -7.754 -35.844 -2.117 1 60.12 197 ARG A N 1
ATOM 1545 C CA . ARG A 1 197 ? -7.062 -35.469 -3.35 1 60.12 197 ARG A CA 1
ATOM 1546 C C . ARG A 1 197 ? -7.078 -36.625 -4.344 1 60.12 197 ARG A C 1
ATOM 1548 O O . ARG A 1 197 ? -7.27 -36.406 -5.547 1 60.12 197 ARG A O 1
ATOM 1555 N N . ASN A 1 198 ? -6.957 -37.875 -3.867 1 58.44 198 ASN A N 1
ATOM 1556 C CA . ASN A 1 198 ? -6.641 -39 -4.723 1 58.44 198 ASN A CA 1
ATOM 1557 C C . ASN A 1 198 ? -7.805 -39.344 -5.645 1 58.44 198 ASN A C 1
ATOM 1559 O O . ASN A 1 198 ? -7.598 -39.875 -6.742 1 58.44 198 ASN A O 1
ATOM 1563 N N . HIS A 1 199 ? -8.914 -38.781 -5.238 1 64.44 199 HIS A N 1
ATOM 1564 C CA . HIS A 1 199 ? -10.062 -39.25 -6.02 1 64.44 199 HIS A CA 1
ATOM 1565 C C . HIS A 1 199 ? -10.156 -38.5 -7.344 1 64.44 199 HIS A C 1
ATOM 1567 O O . HIS A 1 199 ? -10.703 -39 -8.32 1 64.44 199 HIS A O 1
ATOM 1573 N N . TYR A 1 200 ? -9.367 -37.469 -7.508 1 75.56 200 TYR A N 1
ATOM 1574 C CA . TYR A 1 200 ? -9.609 -36.656 -8.688 1 75.56 200 TYR A CA 1
ATOM 1575 C C . TYR A 1 200 ? -8.594 -36.938 -9.781 1 75.56 200 TYR A C 1
ATOM 1577 O O . TYR A 1 200 ? -8.812 -36.625 -10.953 1 75.56 200 TYR A O 1
ATOM 1585 N N . VAL A 1 201 ? -7.562 -37.656 -9.445 1 77.25 201 VAL A N 1
ATOM 1586 C CA . VAL A 1 201 ? -6.523 -37.875 -10.438 1 77.25 201 VAL A CA 1
ATOM 1587 C C . VAL A 1 201 ? -7.062 -38.781 -11.547 1 77.25 201 VAL A C 1
ATOM 1589 O O . VAL A 1 201 ? -6.863 -38.5 -12.734 1 77.25 201 VAL A O 1
ATOM 1592 N N . GLU A 1 202 ? -7.734 -39.75 -11.086 1 76.94 202 GLU A N 1
ATOM 1593 C CA . GLU A 1 202 ? -8.273 -40.688 -12.062 1 76.94 202 GLU A CA 1
ATOM 1594 C C . GLU A 1 202 ? -9.367 -40.031 -12.906 1 76.94 202 GLU A C 1
ATOM 1596 O O . GLU A 1 202 ? -9.453 -40.281 -14.117 1 76.94 202 GLU A O 1
ATOM 1601 N N . LEU A 1 203 ? -10.172 -39.281 -12.289 1 78.06 203 LEU A N 1
ATOM 1602 C CA . LEU A 1 203 ? -11.219 -38.562 -13.023 1 78.06 203 LEU A CA 1
ATOM 1603 C C . LEU A 1 203 ? -10.609 -37.625 -14.055 1 78.06 203 LEU A C 1
ATOM 1605 O O . LEU A 1 203 ? -11.07 -37.594 -15.203 1 78.06 203 LEU A O 1
ATOM 1609 N N . ILE A 1 204 ? -9.609 -36.906 -13.719 1 85.5 204 ILE A N 1
ATOM 1610 C CA . ILE A 1 204 ? -8.945 -35.969 -14.617 1 85.5 204 ILE A CA 1
ATOM 1611 C C . ILE A 1 204 ? -8.328 -36.719 -15.789 1 85.5 204 ILE A C 1
ATOM 1613 O O . ILE A 1 204 ? -8.445 -36.281 -16.938 1 85.5 204 ILE A O 1
ATOM 1617 N N . ARG A 1 205 ? -7.789 -37.844 -15.453 1 81.81 205 ARG A N 1
ATOM 1618 C CA . ARG A 1 205 ? -7.16 -38.656 -16.484 1 81.81 205 ARG A CA 1
ATOM 1619 C C . ARG A 1 205 ? -8.188 -39.125 -17.516 1 81.81 205 ARG A C 1
ATOM 1621 O O . ARG A 1 205 ? -7.938 -39.062 -18.719 1 81.81 205 ARG A O 1
ATOM 1628 N N . ARG A 1 206 ? -9.266 -39.531 -17.094 1 77.19 206 ARG A N 1
ATOM 1629 C CA . ARG A 1 206 ? -10.32 -40 -17.969 1 77.19 206 ARG A CA 1
ATOM 1630 C C . ARG A 1 206 ? -10.852 -38.906 -18.875 1 77.19 206 ARG A C 1
ATOM 1632 O O . ARG A 1 206 ? -11.031 -39.094 -20.078 1 77.19 206 ARG A O 1
ATOM 1639 N N . VAL A 1 207 ? -11.07 -37.781 -18.25 1 79.62 207 VAL A N 1
ATOM 1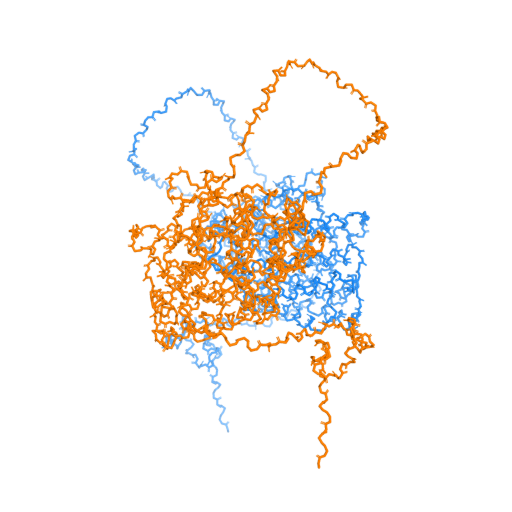640 C CA . VAL A 1 207 ? -11.586 -36.656 -19.016 1 79.62 207 VAL A CA 1
ATOM 1641 C C . VAL A 1 207 ? -10.531 -36.188 -20.016 1 79.62 207 VAL A C 1
ATOM 1643 O O . VAL A 1 207 ? -10.859 -35.844 -21.156 1 79.62 207 VAL A O 1
ATOM 1646 N N . HIS A 1 208 ? -9.359 -36.156 -19.562 1 85.44 208 HIS A N 1
ATOM 1647 C CA . HIS A 1 208 ? -8.266 -35.75 -20.438 1 85.44 208 HIS A CA 1
ATOM 1648 C C . HIS A 1 208 ? -8.156 -36.656 -21.656 1 85.44 208 HIS A C 1
ATOM 1650 O O . HIS A 1 208 ? -7.977 -36.188 -22.781 1 85.44 208 HIS A O 1
ATOM 1656 N N . HIS A 1 209 ? -8.328 -37.938 -21.438 1 80.38 209 HIS A N 1
ATOM 1657 C CA . HIS A 1 209 ? -8.273 -38.906 -22.531 1 80.38 209 HIS A CA 1
ATOM 1658 C C . HIS A 1 209 ? -9.406 -38.688 -23.516 1 80.38 209 HIS A C 1
ATOM 1660 O O . HIS A 1 209 ? -9.211 -38.812 -24.734 1 80.38 209 HIS A O 1
ATOM 1666 N N . GLN A 1 210 ? -10.477 -38.281 -23.047 1 75.44 210 GLN A N 1
ATOM 1667 C CA . GLN A 1 210 ? -11.633 -38.031 -23.906 1 75.44 210 GLN A CA 1
ATOM 1668 C C . GLN A 1 210 ? -11.43 -36.781 -24.75 1 75.44 210 GLN A C 1
ATOM 1670 O O . GLN A 1 210 ? -11.844 -36.75 -25.906 1 75.44 210 GLN A O 1
ATOM 1675 N N . VAL A 1 211 ? -10.812 -35.844 -24.172 1 81.88 211 VAL A N 1
ATOM 1676 C CA . VAL A 1 211 ? -10.578 -34.594 -24.891 1 81.88 211 VAL A CA 1
ATOM 1677 C C . VAL A 1 211 ? -9.531 -34.812 -25.984 1 81.88 211 VAL A C 1
ATOM 1679 O O . VAL A 1 211 ? -9.688 -34.281 -27.094 1 81.88 211 VAL A O 1
ATOM 1682 N N . VAL A 1 212 ? -8.578 -35.562 -25.703 1 79.5 212 VAL A N 1
ATOM 1683 C CA . VAL A 1 212 ? -7.48 -35.781 -26.641 1 79.5 212 VAL A CA 1
ATOM 1684 C C . VAL A 1 212 ? -7.922 -36.688 -27.781 1 79.5 212 VAL A C 1
ATOM 1686 O O . VAL A 1 212 ? -7.555 -36.5 -28.938 1 79.5 212 VAL A O 1
ATOM 1689 N N . LEU A 1 213 ? -8.703 -37.656 -27.469 1 72.75 213 LEU A N 1
ATOM 1690 C CA . LEU A 1 213 ? -9.125 -38.625 -28.469 1 72.75 213 LEU A CA 1
ATOM 1691 C C . LEU A 1 213 ? -10.312 -38.125 -29.266 1 72.75 213 LEU A C 1
ATOM 1693 O O . LEU A 1 213 ? -10.688 -38.719 -30.281 1 72.75 213 LEU A O 1
ATOM 1697 N N . GLY A 1 214 ? -10.703 -36.844 -29.047 1 63.78 214 GLY A N 1
ATOM 1698 C CA . GLY A 1 214 ? -11.781 -36.25 -29.828 1 63.78 214 GLY A CA 1
ATOM 1699 C C . GLY A 1 214 ? -13.125 -36.906 -29.578 1 63.78 214 GLY A C 1
ATOM 1700 O O . GLY A 1 214 ? -13.914 -37.094 -30.5 1 63.78 214 GLY A O 1
ATOM 1701 N N . SER A 1 215 ? -13.305 -37.219 -28.422 1 60.25 215 SER A N 1
ATOM 1702 C CA . SER A 1 215 ? -14.578 -37.875 -28.109 1 60.25 215 SER A CA 1
ATOM 1703 C C . SER A 1 215 ? -15.727 -36.844 -28.141 1 60.25 215 SER A C 1
ATOM 1705 O O . SER A 1 215 ? -15.523 -35.688 -28.438 1 60.25 215 SER A O 1
ATOM 1707 N N . ALA A 1 216 ? -16.875 -37.219 -27.906 1 54.16 216 ALA A N 1
ATOM 1708 C CA . ALA A 1 216 ? -18.141 -36.5 -28 1 54.16 216 ALA A CA 1
ATOM 1709 C C . ALA A 1 216 ? -18.078 -35.188 -27.219 1 54.16 216 ALA A C 1
ATOM 1711 O O . ALA A 1 216 ? -18.75 -34.219 -27.578 1 54.16 216 ALA A O 1
ATOM 1712 N N . LEU A 1 217 ? -17.281 -35.125 -26.219 1 56.22 217 LEU A N 1
ATOM 1713 C CA . LEU A 1 217 ? -17.172 -33.906 -25.422 1 56.22 217 LEU A CA 1
ATOM 1714 C C . LEU A 1 217 ? -16.547 -32.781 -26.234 1 56.22 217 LEU A C 1
ATOM 1716 O O . LEU A 1 217 ? -16.781 -31.594 -25.953 1 56.22 217 LEU A O 1
ATOM 1720 N N . SER A 1 218 ? -15.75 -33.188 -27.203 1 58.34 218 SER A N 1
ATOM 1721 C CA . SER A 1 218 ? -14.891 -32.219 -27.891 1 58.34 218 SER A CA 1
ATOM 1722 C C . SER A 1 218 ? -15.375 -31.969 -29.312 1 58.34 218 SER A C 1
ATOM 1724 O O . SER A 1 218 ? -14.75 -31.219 -30.062 1 58.34 218 SER A O 1
ATOM 1726 N N . VAL A 1 219 ? -16.453 -32.656 -29.641 1 54.69 219 VAL A N 1
ATOM 1727 C CA . VAL A 1 219 ? -16.828 -32.688 -31.047 1 54.69 219 VAL A CA 1
ATOM 1728 C C . VAL A 1 219 ? -17.125 -31.281 -31.547 1 54.69 219 VAL A C 1
ATOM 1730 O O . VAL A 1 219 ? -16.719 -30.906 -32.656 1 54.69 219 VAL A O 1
ATOM 1733 N N . ASN A 1 220 ? -17.734 -30.391 -30.703 1 61 220 ASN A N 1
ATOM 1734 C CA . ASN A 1 220 ? -18.109 -29.094 -31.234 1 61 220 ASN A CA 1
ATOM 1735 C C . ASN A 1 220 ? -17.125 -28.016 -30.812 1 61 220 ASN A C 1
ATOM 1737 O O . ASN A 1 220 ? -17.406 -26.812 -30.969 1 61 220 ASN A O 1
ATOM 1741 N N . SER A 1 221 ? -15.93 -28.516 -30.453 1 74.75 221 SER A N 1
ATOM 1742 C CA . SER A 1 221 ? -15 -27.484 -30 1 74.75 221 SER A CA 1
ATOM 1743 C C . SER A 1 221 ? -13.852 -27.297 -30.984 1 74.75 221 SER A C 1
ATOM 1745 O O . SER A 1 221 ? -13.43 -28.25 -31.641 1 74.75 221 SER A O 1
ATOM 1747 N N . ASP A 1 222 ? -13.531 -26.047 -31.25 1 78.25 222 ASP A N 1
ATOM 1748 C CA . ASP A 1 222 ? -12.383 -25.75 -32.094 1 78.25 222 ASP A CA 1
ATOM 1749 C C . ASP A 1 222 ? -11.094 -26.281 -31.5 1 78.25 222 ASP A C 1
ATOM 1751 O O . ASP A 1 222 ? -11.062 -26.672 -30.328 1 78.25 222 ASP A O 1
ATOM 1755 N N . LEU A 1 223 ? -10.125 -26.484 -32.281 1 83.25 223 LEU A N 1
ATOM 1756 C CA . LEU A 1 223 ? -8.852 -27.078 -31.875 1 83.25 223 LEU A CA 1
ATOM 1757 C C . LEU A 1 223 ? -8.266 -26.312 -30.688 1 83.25 223 LEU A C 1
ATOM 1759 O O . LEU A 1 223 ? -7.766 -26.938 -29.75 1 83.25 223 LEU A O 1
ATOM 1763 N N . ALA A 1 224 ? -8.297 -25.047 -30.734 1 84.19 224 ALA A N 1
ATOM 1764 C CA . ALA A 1 224 ? -7.73 -24.219 -29.656 1 84.19 224 ALA A CA 1
ATOM 1765 C C . ALA A 1 224 ? -8.414 -24.5 -28.328 1 84.19 224 ALA A C 1
ATOM 1767 O O . ALA A 1 224 ? -7.758 -24.578 -27.297 1 84.19 224 ALA A O 1
ATOM 1768 N N . THR A 1 225 ? -9.656 -24.703 -28.406 1 84.75 225 THR A N 1
ATOM 1769 C CA . THR A 1 225 ? -10.414 -24.984 -27.188 1 84.75 225 THR A CA 1
ATOM 1770 C C . THR A 1 225 ? -10.094 -26.375 -26.656 1 84.75 225 THR A C 1
ATOM 1772 O O . THR A 1 225 ? -9.992 -26.562 -25.438 1 84.75 225 THR A O 1
ATOM 1775 N N . ARG A 1 226 ? -9.906 -27.25 -27.547 1 86.31 226 ARG A N 1
ATOM 1776 C CA . ARG A 1 226 ? -9.578 -28.625 -27.125 1 86.31 226 ARG A CA 1
ATOM 1777 C C . ARG A 1 226 ? -8.188 -28.688 -26.516 1 86.31 226 ARG A C 1
ATOM 1779 O O . ARG A 1 226 ? -7.988 -29.328 -25.469 1 86.31 226 ARG A O 1
ATOM 1786 N N . LEU A 1 227 ? -7.305 -28.016 -27.172 1 88.25 227 LEU A N 1
ATOM 1787 C CA . LEU A 1 227 ? -5.945 -27.969 -26.641 1 88.25 227 LEU A CA 1
ATOM 1788 C C . LEU A 1 227 ? -5.91 -27.266 -25.281 1 88.25 227 LEU A C 1
ATOM 1790 O O . LEU A 1 227 ? -5.23 -27.734 -24.359 1 88.25 227 LEU A O 1
ATOM 1794 N N . GLY A 1 228 ? -6.652 -26.234 -25.219 1 89.81 228 GLY A N 1
ATOM 1795 C CA . GLY A 1 228 ? -6.738 -25.516 -23.953 1 89.81 228 GLY A CA 1
ATOM 1796 C C . GLY A 1 228 ? -7.328 -26.344 -22.828 1 89.81 228 GLY A C 1
ATOM 1797 O O . GLY A 1 228 ? -6.82 -26.328 -21.703 1 89.81 228 GLY A O 1
ATOM 1798 N N . ALA A 1 229 ? -8.32 -27.031 -23.125 1 88.12 229 ALA A N 1
ATOM 1799 C CA . ALA A 1 229 ? -8.961 -27.891 -22.125 1 88.12 229 ALA A CA 1
ATOM 1800 C C . ALA A 1 229 ? -8.016 -29 -21.672 1 88.12 229 ALA A C 1
ATOM 1802 O O . ALA A 1 229 ? -7.934 -29.312 -20.484 1 88.12 229 ALA A O 1
ATOM 1803 N N . ALA A 1 230 ? -7.359 -29.547 -22.641 1 89.81 230 ALA A N 1
ATOM 1804 C CA . ALA A 1 230 ? -6.41 -30.609 -22.328 1 89.81 230 ALA A CA 1
ATOM 1805 C C . ALA A 1 230 ? -5.289 -30.109 -21.422 1 89.81 230 ALA A C 1
ATOM 1807 O O . ALA A 1 230 ? -4.887 -30.781 -20.469 1 89.81 230 ALA A O 1
ATOM 1808 N N . LEU A 1 231 ? -4.82 -28.969 -21.734 1 92.38 231 LEU A N 1
ATOM 1809 C CA . LEU A 1 231 ? -3.76 -28.375 -20.938 1 92.38 231 LEU A CA 1
ATOM 1810 C C . LEU A 1 231 ? -4.254 -28.062 -19.516 1 92.38 231 LEU A C 1
ATOM 1812 O O . LEU A 1 231 ? -3.557 -28.344 -18.547 1 92.38 231 LEU A O 1
ATOM 1816 N N . ASP A 1 232 ? -5.414 -27.562 -19.406 1 90.94 232 ASP A N 1
ATOM 1817 C CA . ASP A 1 232 ? -5.992 -27.266 -18.094 1 90.94 232 ASP A CA 1
ATOM 1818 C C . ASP A 1 232 ? -6.137 -28.516 -17.25 1 90.94 232 ASP A C 1
ATOM 1820 O O . ASP A 1 232 ? -5.859 -28.5 -16.047 1 90.94 232 ASP A O 1
ATOM 1824 N N . LEU A 1 233 ? -6.559 -29.484 -17.875 1 89.12 233 LEU A N 1
ATOM 1825 C CA . LEU A 1 233 ? -6.746 -30.734 -17.156 1 89.12 233 LEU A CA 1
ATOM 1826 C C . LEU A 1 233 ? -5.418 -31.281 -16.656 1 89.12 233 LEU A C 1
ATOM 1828 O O . LEU A 1 233 ? -5.34 -31.797 -15.531 1 89.12 233 LEU A O 1
ATOM 1832 N N . ALA A 1 234 ? -4.43 -31.125 -17.469 1 89.94 234 ALA A N 1
ATOM 1833 C CA . ALA A 1 234 ? -3.104 -31.547 -17.016 1 89.94 234 ALA A CA 1
ATOM 1834 C C . ALA A 1 234 ? -2.646 -30.719 -15.82 1 89.94 234 ALA A C 1
ATOM 1836 O O . ALA A 1 234 ? -2.037 -31.234 -14.883 1 89.94 234 ALA A O 1
ATOM 1837 N N . LEU A 1 235 ? -2.949 -29.5 -15.844 1 89.69 235 LEU A N 1
ATOM 1838 C CA . LEU A 1 235 ? -2.568 -28.625 -14.75 1 89.69 235 LEU A CA 1
ATOM 1839 C C . LEU A 1 235 ? -3.355 -28.953 -13.492 1 89.69 235 LEU A C 1
ATOM 1841 O O . LEU A 1 235 ? -2.834 -28.828 -12.375 1 89.69 235 LEU A O 1
ATOM 1845 N N . TYR A 1 236 ? -4.594 -29.359 -13.688 1 87.12 236 TYR A N 1
ATOM 1846 C CA . TYR A 1 236 ? -5.371 -29.812 -12.531 1 87.12 236 TYR A CA 1
ATOM 1847 C C . TYR A 1 236 ? -4.766 -31.062 -11.922 1 87.12 236 TYR A C 1
ATOM 1849 O O . TYR A 1 236 ? -4.766 -31.219 -10.695 1 87.12 236 TYR A O 1
ATOM 1857 N N . ALA A 1 237 ? -4.301 -31.875 -12.781 1 87.31 237 ALA A N 1
ATOM 1858 C CA . ALA A 1 237 ? -3.652 -33.094 -12.289 1 87.31 237 ALA A CA 1
ATOM 1859 C C . ALA A 1 237 ? -2.418 -32.75 -11.461 1 87.31 237 ALA A C 1
ATOM 1861 O O . ALA A 1 237 ? -2.135 -33.406 -10.461 1 87.31 237 ALA A O 1
ATOM 1862 N N . PHE A 1 238 ? -1.77 -31.766 -11.914 1 86.75 238 PHE A N 1
ATOM 1863 C CA . PHE A 1 238 ? -0.625 -31.266 -11.156 1 86.75 238 PHE A CA 1
ATOM 1864 C C . PHE A 1 238 ? -1.057 -30.797 -9.773 1 86.75 238 PHE A C 1
ATOM 1866 O O . PHE A 1 238 ? -0.42 -31.125 -8.773 1 86.75 238 PHE A O 1
ATOM 1873 N N . MET A 1 239 ? -2.117 -30.156 -9.68 1 81.38 239 MET A N 1
ATOM 1874 C CA . MET A 1 239 ? -2.596 -29.531 -8.453 1 81.38 239 MET A CA 1
ATOM 1875 C C . MET A 1 239 ? -3.004 -30.594 -7.43 1 81.38 239 MET A C 1
ATOM 1877 O O . MET A 1 239 ? -2.852 -30.391 -6.227 1 81.38 239 MET A O 1
ATOM 1881 N N . VAL A 1 240 ? -3.523 -31.656 -7.922 1 81.56 240 VAL A N 1
ATOM 1882 C CA . VAL A 1 240 ? -4.094 -32.625 -7 1 81.56 240 VAL A CA 1
ATOM 1883 C C . VAL A 1 240 ? -3.037 -33.656 -6.621 1 81.56 240 VAL A C 1
ATOM 1885 O O . VAL A 1 240 ? -3.242 -34.469 -5.707 1 81.56 240 VAL A O 1
ATOM 1888 N N . SER A 1 241 ? -1.869 -33.594 -7.254 1 82.25 241 SER A N 1
ATOM 1889 C CA . SER A 1 241 ? -0.797 -34.562 -6.988 1 82.25 241 SER A CA 1
ATOM 1890 C C . SER A 1 241 ? 0.231 -33.969 -6.023 1 82.25 241 SER A C 1
ATOM 1892 O O . SER A 1 241 ? 0.2 -32.781 -5.723 1 82.25 241 SER A O 1
ATOM 1894 N N . ASP A 1 242 ? 1.016 -34.875 -5.496 1 81.5 242 ASP A N 1
ATOM 1895 C CA . ASP A 1 242 ? 2.162 -34.375 -4.746 1 81.5 242 ASP A CA 1
ATOM 1896 C C . ASP A 1 242 ? 3.156 -33.688 -5.664 1 81.5 242 ASP A C 1
ATOM 1898 O O . ASP A 1 242 ? 3.121 -33.875 -6.883 1 81.5 242 ASP A O 1
ATOM 1902 N N . SER A 1 243 ? 4.023 -32.969 -5.125 1 83.88 243 SER A N 1
ATOM 1903 C CA . SER A 1 243 ? 4.879 -32.062 -5.887 1 83.88 243 SER A CA 1
ATOM 1904 C C . SER A 1 243 ? 5.727 -32.812 -6.902 1 83.88 243 SER A C 1
ATOM 1906 O O . SER A 1 243 ? 5.875 -32.375 -8.047 1 83.88 243 SER A O 1
ATOM 1908 N N . ALA A 1 244 ? 6.309 -33.938 -6.52 1 86.25 244 ALA A N 1
ATOM 1909 C CA . ALA A 1 244 ? 7.172 -34.688 -7.414 1 86.25 244 ALA A CA 1
ATOM 1910 C C . ALA A 1 244 ? 6.375 -35.281 -8.578 1 86.25 244 ALA A C 1
ATOM 1912 O O . ALA A 1 244 ? 6.75 -35.125 -9.742 1 86.25 244 ALA A O 1
ATOM 1913 N N . THR A 1 245 ? 5.262 -35.938 -8.234 1 85.19 245 THR A N 1
ATOM 1914 C CA . THR A 1 245 ? 4.395 -36.531 -9.25 1 85.19 245 THR A CA 1
ATOM 1915 C C . THR A 1 245 ? 3.771 -35.438 -10.125 1 85.19 245 THR A C 1
ATOM 1917 O O . THR A 1 245 ? 3.682 -35.594 -11.344 1 85.19 245 THR A O 1
ATOM 1920 N N . GLY A 1 246 ? 3.359 -34.469 -9.492 1 86.44 246 GLY A N 1
ATOM 1921 C CA . GLY A 1 246 ? 2.771 -33.344 -10.219 1 86.44 246 GLY A CA 1
ATOM 1922 C C . GLY A 1 246 ? 3.725 -32.719 -11.219 1 86.44 246 GLY A C 1
ATOM 1923 O O . GLY A 1 246 ? 3.34 -32.406 -12.352 1 86.44 246 GLY A O 1
ATOM 1924 N N . TYR A 1 247 ? 4.898 -32.562 -10.789 1 90.94 247 TYR A N 1
ATOM 1925 C CA . TYR A 1 247 ? 5.879 -31.953 -11.672 1 90.94 247 TYR A CA 1
ATOM 1926 C C . TYR A 1 247 ? 6.164 -32.844 -12.875 1 90.94 247 TYR A C 1
ATOM 1928 O O . TYR A 1 247 ? 6.387 -32.375 -13.984 1 90.94 247 TYR A O 1
ATOM 1936 N N . SER A 1 248 ? 6.223 -34.125 -12.633 1 90.5 248 SER A N 1
ATOM 1937 C CA . SER A 1 248 ? 6.406 -35.062 -13.742 1 90.5 248 SER A CA 1
ATOM 1938 C C . SER A 1 248 ? 5.285 -34.938 -14.766 1 90.5 248 SER A C 1
ATOM 1940 O O . SER A 1 248 ? 5.535 -34.906 -15.969 1 90.5 248 SER A O 1
ATOM 1942 N N . ILE A 1 249 ? 4.082 -34.812 -14.273 1 86.94 249 ILE A N 1
ATOM 1943 C CA . ILE A 1 249 ? 2.932 -34.625 -15.148 1 86.94 249 ILE A CA 1
ATOM 1944 C C . ILE A 1 249 ? 3.08 -33.312 -15.914 1 86.94 249 ILE A C 1
ATOM 1946 O O . ILE A 1 249 ? 2.887 -33.25 -17.125 1 86.94 249 ILE A O 1
ATOM 1950 N N . PHE A 1 250 ? 3.424 -32.344 -15.219 1 90.81 250 PHE A N 1
ATOM 1951 C CA . PHE A 1 250 ? 3.582 -31.016 -15.773 1 90.81 250 PHE A CA 1
ATOM 1952 C C . PHE A 1 250 ? 4.617 -31.016 -16.891 1 90.81 250 PHE A C 1
ATOM 1954 O O . PHE A 1 250 ? 4.359 -30.5 -17.984 1 90.81 250 PHE A O 1
ATOM 1961 N N . LYS A 1 251 ? 5.734 -31.594 -16.656 1 91.69 251 LYS A N 1
ATOM 1962 C CA . LYS A 1 251 ? 6.812 -31.656 -17.641 1 91.69 251 LYS A CA 1
ATOM 1963 C C . LYS A 1 251 ? 6.379 -32.438 -18.891 1 91.69 251 LYS A C 1
ATOM 1965 O O . LYS A 1 251 ? 6.691 -32.031 -20 1 91.69 251 LYS A O 1
ATOM 1970 N N . ASN A 1 252 ? 5.629 -33.406 -18.672 1 89 252 ASN A N 1
ATOM 1971 C CA . ASN A 1 252 ? 5.195 -34.25 -19.766 1 89 252 ASN A CA 1
ATOM 1972 C C . ASN A 1 252 ? 4.109 -33.594 -20.609 1 89 252 ASN A C 1
ATOM 1974 O O . ASN A 1 252 ? 3.818 -34.031 -21.719 1 89 252 ASN A O 1
ATOM 1978 N N . THR A 1 253 ? 3.553 -32.562 -20.094 1 90.44 253 THR A N 1
ATOM 1979 C CA . THR A 1 253 ? 2.504 -31.859 -20.828 1 90.44 253 THR A CA 1
ATOM 1980 C C . THR A 1 253 ? 3.102 -30.781 -21.719 1 90.44 253 THR A C 1
ATOM 1982 O O . THR A 1 253 ? 2.379 -30.109 -22.469 1 90.44 253 THR A O 1
ATOM 1985 N N . THR A 1 254 ? 4.383 -30.625 -21.781 1 91.75 254 THR A N 1
ATOM 1986 C CA . THR A 1 254 ? 5.074 -29.562 -22.5 1 91.75 254 THR A CA 1
ATOM 1987 C C . THR A 1 254 ? 4.754 -29.609 -24 1 91.75 254 THR A C 1
ATOM 1989 O O . THR A 1 254 ? 4.516 -28.578 -24.625 1 91.75 254 THR A O 1
ATOM 1992 N N . PRO A 1 255 ? 4.691 -30.844 -24.562 1 89.5 255 PRO A N 1
ATOM 1993 C CA . PRO A 1 255 ? 4.355 -30.891 -25.984 1 89.5 255 PRO A CA 1
ATOM 1994 C C . PRO A 1 255 ? 2.961 -30.344 -26.281 1 89.5 255 PRO A C 1
ATOM 1996 O O . PRO A 1 255 ? 2.742 -29.734 -27.328 1 89.5 255 PRO A O 1
ATOM 1999 N N . LEU A 1 256 ? 2.086 -30.547 -25.375 1 89.75 256 LEU A N 1
ATOM 2000 C CA . LEU A 1 256 ? 0.739 -30.016 -25.547 1 89.75 256 LEU A CA 1
ATOM 2001 C C . LEU A 1 256 ? 0.758 -28.484 -25.531 1 89.75 256 LEU A C 1
ATOM 2003 O O . LEU A 1 256 ? 0.032 -27.844 -26.297 1 89.75 256 LEU A O 1
ATOM 2007 N N . TRP A 1 257 ? 1.53 -27.938 -24.688 1 92.69 257 TRP A N 1
ATOM 2008 C CA . TRP A 1 257 ? 1.659 -26.484 -24.625 1 92.69 257 TRP A CA 1
ATOM 2009 C C . TRP A 1 257 ? 2.209 -25.938 -25.938 1 92.69 257 TRP A C 1
ATOM 2011 O O . TRP A 1 257 ? 1.702 -24.938 -26.453 1 92.69 257 TRP A O 1
ATOM 2021 N N . TYR A 1 258 ? 3.182 -26.594 -26.5 1 90.25 258 TYR A N 1
ATOM 2022 C CA . TYR A 1 258 ? 3.771 -26.141 -27.75 1 90.25 258 TYR A CA 1
ATOM 2023 C C . TYR A 1 258 ? 2.756 -26.203 -28.875 1 90.25 258 TYR A C 1
ATOM 2025 O O . TYR A 1 258 ? 2.678 -25.281 -29.703 1 90.25 258 TYR A O 1
ATOM 2033 N N . GLN A 1 259 ? 2.051 -27.281 -28.875 1 88.88 259 GLN A N 1
ATOM 2034 C CA . GLN A 1 259 ? 1.021 -27.391 -29.906 1 88.88 259 GLN A CA 1
ATOM 2035 C C . GLN A 1 259 ? -0.008 -26.281 -29.781 1 88.88 259 GLN A C 1
ATOM 2037 O O . GLN A 1 259 ? -0.423 -25.703 -30.781 1 88.88 259 GLN A O 1
ATOM 2042 N N . PHE A 1 260 ? -0.366 -26.016 -28.578 1 90.81 260 PHE A N 1
ATOM 2043 C CA . PHE A 1 260 ? -1.321 -24.953 -28.312 1 90.81 260 PHE A CA 1
ATOM 2044 C C . PHE A 1 260 ? -0.736 -23.594 -28.719 1 90.81 260 PHE A C 1
ATOM 2046 O O . PHE A 1 260 ? -1.425 -22.766 -29.312 1 90.81 260 PHE A O 1
ATOM 2053 N N . ALA A 1 261 ? 0.477 -23.391 -28.453 1 90.44 261 ALA A N 1
ATOM 2054 C CA . ALA A 1 261 ? 1.157 -22.125 -28.703 1 90.44 261 ALA A CA 1
ATOM 2055 C C . ALA A 1 261 ? 1.288 -21.875 -30.203 1 90.44 261 ALA A C 1
ATOM 2057 O O . ALA A 1 261 ? 1.403 -20.734 -30.641 1 90.44 261 ALA A O 1
ATOM 2058 N N . THR A 1 262 ? 1.274 -22.969 -30.969 1 87.94 262 THR A N 1
ATOM 2059 C CA . THR A 1 262 ? 1.412 -22.812 -32.406 1 87.94 262 THR A CA 1
ATOM 2060 C C . THR A 1 262 ? 0.216 -22.062 -33 1 87.94 262 THR A C 1
ATOM 2062 O O . THR A 1 262 ? 0.309 -21.484 -34.094 1 87.94 262 THR A O 1
ATOM 2065 N N . GLU A 1 263 ? -0.867 -22.156 -32.25 1 86.62 263 GLU A N 1
ATOM 2066 C CA . GLU A 1 263 ? -2.053 -21.438 -32.688 1 86.62 263 GLU A CA 1
ATOM 2067 C C . GLU A 1 263 ? -1.848 -19.922 -32.562 1 86.62 263 GLU A C 1
ATOM 2069 O O . GLU A 1 263 ? -2.6 -19.156 -33.156 1 86.62 263 GLU A O 1
ATOM 2074 N N . PHE A 1 264 ? -0.78 -19.547 -31.906 1 88.38 264 PHE A N 1
ATOM 2075 C CA . PHE A 1 264 ? -0.441 -18.156 -31.703 1 88.38 264 PHE A CA 1
ATOM 2076 C C . PHE A 1 264 ? 1.024 -17.891 -32.031 1 88.38 264 PHE A C 1
ATOM 2078 O O . PHE A 1 264 ? 1.859 -17.797 -31.125 1 88.38 264 PHE A O 1
ATOM 2085 N N . PRO A 1 265 ? 1.299 -17.609 -33.156 1 84.25 265 PRO A N 1
ATOM 2086 C CA . PRO A 1 265 ? 2.682 -17.625 -33.656 1 84.25 265 PRO A CA 1
ATOM 2087 C C . PRO A 1 265 ? 3.555 -16.562 -32.969 1 84.25 265 PRO A C 1
ATOM 2089 O O . PRO A 1 265 ? 4.773 -16.734 -32.906 1 84.25 265 PRO A O 1
ATOM 2092 N N . LEU A 1 266 ? 3.02 -15.562 -32.438 1 85.12 266 LEU A N 1
ATOM 2093 C CA . LEU A 1 266 ? 3.818 -14.5 -31.859 1 85.12 266 LEU A CA 1
ATOM 2094 C C . LEU A 1 266 ? 4.363 -14.914 -30.5 1 85.12 266 LEU A C 1
ATOM 2096 O O . LEU A 1 266 ? 5.258 -14.266 -29.953 1 85.12 266 LEU A O 1
ATOM 2100 N N . ILE A 1 267 ? 3.902 -16.016 -30 1 87.88 267 ILE A N 1
ATOM 2101 C CA . ILE A 1 267 ? 4.402 -16.531 -28.719 1 87.88 267 ILE A CA 1
ATOM 2102 C C . ILE A 1 267 ? 5.828 -17.047 -28.906 1 87.88 267 ILE A C 1
ATOM 2104 O O . ILE A 1 267 ? 6.656 -16.922 -28 1 87.88 267 ILE A O 1
ATOM 2108 N N . ARG A 1 268 ? 6.016 -17.594 -30.125 1 85.75 268 ARG A N 1
ATOM 2109 C CA . ARG A 1 268 ? 7.344 -18.109 -30.453 1 85.75 268 ARG A CA 1
ATOM 2110 C C . ARG A 1 268 ? 7.82 -17.594 -31.812 1 85.75 268 ARG A C 1
ATOM 2112 O O . ARG A 1 268 ? 7.914 -18.359 -32.781 1 85.75 268 ARG A O 1
ATOM 2119 N N . PRO A 1 269 ? 8.219 -16.375 -31.844 1 70.69 269 PRO A N 1
ATOM 2120 C CA . PRO A 1 269 ? 8.586 -15.797 -33.125 1 70.69 269 PRO A CA 1
ATOM 2121 C C . PRO A 1 269 ? 9.844 -16.438 -33.719 1 70.69 269 PRO A C 1
ATOM 2123 O O . PRO A 1 269 ? 9.961 -16.547 -34.938 1 70.69 269 PRO A O 1
ATOM 2126 N N . HIS A 1 270 ? 10.875 -16.641 -32.938 1 67.62 270 HIS A N 1
ATOM 2127 C CA . HIS A 1 270 ? 12.164 -17.078 -33.469 1 67.62 270 HIS A CA 1
ATOM 2128 C C . HIS A 1 270 ? 12.484 -18.5 -33.031 1 67.62 270 HIS A C 1
ATOM 2130 O O . HIS A 1 270 ? 13.625 -18.812 -32.688 1 67.62 270 HIS A O 1
ATOM 2136 N N . GLY A 1 271 ? 11.516 -19.328 -33.031 1 69.44 271 GLY A N 1
ATOM 2137 C CA . GLY A 1 271 ? 11.938 -20.688 -32.75 1 69.44 271 GLY A CA 1
ATOM 2138 C C . GLY A 1 271 ? 11.523 -21.156 -31.375 1 69.44 271 GLY A C 1
ATOM 2139 O O . GLY A 1 271 ? 10.336 -21.156 -31.047 1 69.44 271 GLY A O 1
ATOM 2140 N N . SER A 1 272 ? 12.711 -21.328 -30.469 1 79.19 272 SER A N 1
ATOM 2141 C CA . SER A 1 272 ? 12.516 -22.047 -29.219 1 79.19 272 SER A CA 1
ATOM 2142 C C . SER A 1 272 ? 12.312 -21.094 -28.047 1 79.19 272 SER A C 1
ATOM 2144 O O . SER A 1 272 ? 11.961 -21.516 -26.938 1 79.19 272 SER A O 1
ATOM 2146 N N . ILE A 1 273 ? 12.359 -19.812 -28.328 1 87.69 273 ILE A N 1
ATOM 2147 C CA . ILE A 1 273 ? 12.281 -18.859 -27.234 1 87.69 273 ILE A CA 1
ATOM 2148 C C . ILE A 1 273 ? 10.867 -18.297 -27.141 1 87.69 273 ILE A C 1
ATOM 2150 O O . ILE A 1 273 ? 10.289 -17.875 -28.141 1 87.69 273 ILE A O 1
ATOM 2154 N N . VAL A 1 274 ? 10.312 -18.312 -25.953 1 91.56 274 VAL A N 1
ATOM 2155 C CA . VAL A 1 274 ? 8.945 -17.859 -25.703 1 91.56 274 VAL A CA 1
ATOM 2156 C C . VAL A 1 274 ? 8.953 -16.375 -25.312 1 91.56 274 VAL A C 1
ATOM 2158 O O . VAL A 1 274 ? 9.688 -15.977 -24.406 1 91.56 274 VAL A O 1
ATOM 2161 N N . SER A 1 275 ? 8.203 -15.617 -25.984 1 86 275 SER A N 1
ATOM 2162 C CA . SER A 1 275 ? 8 -14.227 -25.609 1 86 275 SER A CA 1
ATOM 2163 C C . SER A 1 275 ? 7.008 -14.102 -24.453 1 86 275 SER A C 1
ATOM 2165 O O . SER A 1 275 ? 5.801 -14.273 -24.656 1 86 275 SER A O 1
ATOM 2167 N N . LEU A 1 276 ? 7.488 -13.703 -23.312 1 83.44 276 LEU A N 1
ATOM 2168 C CA . LEU A 1 276 ? 6.633 -13.609 -22.141 1 83.44 276 LEU A CA 1
ATOM 2169 C C . LEU A 1 276 ? 5.582 -12.516 -22.312 1 83.44 276 LEU A C 1
ATOM 2171 O O . LEU A 1 276 ? 4.426 -12.703 -21.938 1 83.44 276 LEU A O 1
ATOM 2175 N N . ALA A 1 277 ? 6 -11.43 -22.891 1 75.88 277 ALA A N 1
ATOM 2176 C CA . ALA A 1 277 ? 5.082 -10.312 -23.094 1 75.88 277 ALA A CA 1
ATOM 2177 C C . ALA A 1 277 ? 3.895 -10.734 -23.953 1 75.88 277 ALA A C 1
ATOM 2179 O O . ALA A 1 277 ? 2.744 -10.43 -23.625 1 75.88 277 ALA A O 1
ATOM 2180 N N . TYR A 1 278 ? 4.164 -11.469 -24.875 1 78.75 278 TYR A N 1
ATOM 2181 C CA . TYR A 1 278 ? 3.104 -11.875 -25.797 1 78.75 278 TYR A CA 1
ATOM 2182 C C . TYR A 1 278 ? 2.289 -13.023 -25.219 1 78.75 278 TYR A C 1
ATOM 2184 O O . TYR A 1 278 ? 1.066 -13.07 -25.375 1 78.75 278 TYR A O 1
ATOM 2192 N N . ALA A 1 279 ? 2.975 -13.953 -24.656 1 83.62 279 ALA A N 1
ATOM 2193 C CA . ALA A 1 279 ? 2.291 -15.125 -24.109 1 83.62 279 ALA A CA 1
ATOM 2194 C C . ALA A 1 279 ? 1.271 -14.719 -23.062 1 83.62 279 ALA A C 1
ATOM 2196 O O . ALA A 1 279 ? 0.214 -15.344 -22.938 1 83.62 279 ALA A O 1
ATOM 2197 N N . ILE A 1 280 ? 1.52 -13.641 -22.391 1 77.44 280 ILE A N 1
ATOM 2198 C CA . ILE A 1 280 ? 0.646 -13.211 -21.297 1 77.44 280 ILE A CA 1
ATOM 2199 C C . ILE A 1 280 ? -0.479 -12.344 -21.859 1 77.44 280 ILE A C 1
ATOM 2201 O O . ILE A 1 280 ? -1.564 -12.273 -21.281 1 77.44 280 ILE A O 1
ATOM 2205 N N . SER A 1 281 ? -0.264 -11.766 -22.969 1 74.75 281 SER A N 1
ATOM 2206 C CA . SER A 1 281 ? -1.261 -10.891 -23.562 1 74.75 281 SER A CA 1
ATOM 2207 C C . SER A 1 281 ? -2.318 -11.688 -24.328 1 74.75 281 SER A C 1
ATOM 2209 O O . SER A 1 281 ? -3.41 -11.18 -24.594 1 74.75 281 SER A O 1
ATOM 2211 N N . VAL A 1 282 ? -1.976 -12.922 -24.609 1 78.31 282 VAL A N 1
ATOM 2212 C CA . VAL A 1 282 ? -2.932 -13.766 -25.328 1 78.31 282 VAL A CA 1
ATOM 2213 C C . VAL A 1 282 ? -4.102 -14.102 -24.406 1 78.31 282 VAL A C 1
ATOM 2215 O O . VAL A 1 282 ? -3.906 -14.438 -23.234 1 78.31 282 VAL A O 1
ATOM 2218 N N . PRO A 1 283 ? -5.332 -13.977 -24.922 1 77.94 283 PRO A N 1
ATOM 2219 C CA . PRO A 1 283 ? -6.504 -14.219 -24.078 1 77.94 283 PRO A CA 1
ATOM 2220 C C . PRO A 1 283 ? -6.77 -15.711 -23.875 1 77.94 283 PRO A C 1
ATOM 2222 O O . PRO A 1 283 ? -7.906 -16.172 -24 1 77.94 283 PRO A O 1
ATOM 2225 N N . ARG A 1 284 ? -5.77 -16.453 -23.766 1 84 284 ARG A N 1
ATOM 2226 C CA . ARG A 1 284 ? -5.816 -17.859 -23.391 1 84 284 ARG A CA 1
ATOM 2227 C C . ARG A 1 284 ? -5.078 -18.109 -22.078 1 84 284 ARG A C 1
ATOM 2229 O O . ARG A 1 284 ? -3.875 -18.375 -22.078 1 84 284 ARG A O 1
ATOM 2236 N N . TYR A 1 285 ? -5.789 -18.156 -21.125 1 83.06 285 TYR A N 1
ATOM 2237 C CA . TYR A 1 285 ? -5.27 -18.188 -19.766 1 83.06 285 TYR A CA 1
ATOM 2238 C C . TYR A 1 285 ? -4.414 -19.438 -19.531 1 83.06 285 TYR A C 1
ATOM 2240 O O . TYR A 1 285 ? -3.451 -19.391 -18.766 1 83.06 285 TYR A O 1
ATOM 2248 N N . GLU A 1 286 ? -4.738 -20.484 -20.25 1 88.19 286 GLU A N 1
ATOM 2249 C CA . GLU A 1 286 ? -4.039 -21.75 -20.047 1 88.19 286 GLU A CA 1
ATOM 2250 C C . GLU A 1 286 ? -2.564 -21.625 -20.422 1 88.19 286 GLU A C 1
ATOM 2252 O O . GLU A 1 286 ? -1.702 -22.219 -19.766 1 88.19 286 GLU A O 1
ATOM 2257 N N . LEU A 1 287 ? -2.326 -20.812 -21.406 1 90.06 287 LEU A N 1
ATOM 2258 C CA . LEU A 1 287 ? -0.951 -20.641 -21.859 1 90.06 287 LEU A CA 1
ATOM 2259 C C . LEU A 1 287 ? -0.132 -19.875 -20.828 1 90.06 287 LEU A C 1
ATOM 2261 O O . LEU A 1 287 ? 0.976 -20.281 -20.484 1 90.06 287 LEU A O 1
ATOM 2265 N N . SER A 1 288 ? -0.724 -18.844 -20.312 1 88.44 288 SER A N 1
ATOM 2266 C CA . SER A 1 288 ? -0.024 -18.016 -19.328 1 88.44 288 SER A CA 1
ATOM 2267 C C . SER A 1 288 ? 0.099 -18.734 -18 1 88.44 288 SER A C 1
ATOM 2269 O O . SER A 1 288 ? 1.092 -18.562 -17.281 1 88.44 288 SER A O 1
ATOM 2271 N N . LYS A 1 289 ? -0.885 -19.484 -17.719 1 88.75 289 LYS A N 1
ATOM 2272 C CA . LYS A 1 289 ? -0.862 -20.266 -16.484 1 88.75 289 LYS A CA 1
ATOM 2273 C C . LYS A 1 289 ? 0.304 -21.25 -16.484 1 88.75 289 LYS A C 1
ATOM 2275 O O . LYS A 1 289 ? 1.017 -21.375 -15.492 1 88.75 289 LYS A O 1
ATOM 2280 N N . PHE A 1 290 ? 0.486 -21.891 -17.594 1 93.25 290 PHE A N 1
ATOM 2281 C CA . PHE A 1 290 ? 1.591 -22.828 -17.734 1 93.25 290 PHE A CA 1
ATOM 2282 C C . PHE A 1 290 ? 2.928 -22.125 -17.531 1 93.25 290 PHE A C 1
ATOM 2284 O O . PHE A 1 290 ? 3.814 -22.656 -16.859 1 93.25 290 PHE A O 1
ATOM 2291 N N . ILE A 1 291 ? 3.016 -21.031 -18.109 1 92.69 291 ILE A N 1
ATOM 2292 C CA . ILE A 1 291 ? 4.258 -20.281 -18.031 1 92.69 291 ILE A CA 1
ATOM 2293 C C . ILE A 1 291 ? 4.543 -19.891 -16.578 1 92.69 291 ILE A C 1
ATOM 2295 O O . ILE A 1 291 ? 5.664 -20.078 -16.094 1 92.69 291 ILE A O 1
ATOM 2299 N N . PHE A 1 292 ? 3.561 -19.453 -15.945 1 92.44 292 PHE A N 1
ATOM 2300 C CA . PHE A 1 292 ? 3.732 -19.062 -14.555 1 92.44 292 PHE A CA 1
ATOM 2301 C C . PHE A 1 292 ? 4.141 -20.25 -13.695 1 92.44 292 PHE A C 1
ATOM 2303 O O . PHE A 1 292 ? 5.051 -20.141 -12.867 1 92.44 292 PHE A O 1
ATOM 2310 N N . TRP A 1 293 ? 3.516 -21.312 -13.883 1 93.12 293 TRP A N 1
ATOM 2311 C CA . TRP A 1 293 ? 3.816 -22.516 -13.117 1 93.12 293 TRP A CA 1
ATOM 2312 C C . TRP A 1 293 ? 5.23 -23 -13.398 1 93.12 293 TRP A C 1
ATOM 2314 O O . TRP A 1 293 ? 5.93 -23.469 -12.492 1 93.12 293 TRP A O 1
ATOM 2324 N N . ASP A 1 294 ? 5.617 -22.922 -14.656 1 95.06 294 ASP A N 1
ATOM 2325 C CA . ASP A 1 294 ? 6.973 -23.312 -15.031 1 95.06 294 ASP A CA 1
ATOM 2326 C C . ASP A 1 294 ? 8.016 -22.484 -14.273 1 95.06 294 ASP A C 1
ATOM 2328 O O . ASP A 1 294 ? 8.961 -23.047 -13.711 1 95.06 294 ASP A O 1
ATOM 2332 N N . ILE A 1 295 ? 7.762 -21.25 -14.227 1 94.75 295 ILE A N 1
ATOM 2333 C CA . ILE A 1 295 ? 8.695 -20.328 -13.578 1 94.75 295 ILE A CA 1
ATOM 2334 C C . ILE A 1 295 ? 8.734 -20.609 -12.07 1 94.75 295 ILE A C 1
ATOM 2336 O O . ILE A 1 295 ? 9.805 -20.672 -11.469 1 94.75 295 ILE A O 1
ATOM 2340 N N . MET A 1 296 ? 7.613 -20.844 -11.469 1 94.19 296 MET A N 1
ATOM 2341 C CA . MET A 1 296 ? 7.539 -21.094 -10.031 1 94.19 296 MET A CA 1
ATOM 2342 C C . MET A 1 296 ? 8.156 -22.453 -9.68 1 94.19 296 MET A C 1
ATOM 2344 O O . MET A 1 296 ? 8.844 -22.578 -8.664 1 94.19 296 MET A O 1
ATOM 2348 N N . CYS A 1 297 ? 7.957 -23.391 -10.523 1 94.44 297 CYS A N 1
ATOM 2349 C CA . CYS A 1 297 ? 8.523 -24.703 -10.289 1 94.44 297 CYS A CA 1
ATOM 2350 C C . CYS A 1 297 ? 10.047 -24.672 -10.398 1 94.44 297 CYS A C 1
ATOM 2352 O O . CYS A 1 297 ? 10.742 -25.297 -9.578 1 94.44 297 CYS A O 1
ATOM 2354 N N . ALA A 1 298 ? 10.469 -24 -11.406 1 95.44 298 ALA A N 1
ATOM 2355 C CA . ALA A 1 298 ? 11.914 -23.875 -11.555 1 95.44 298 ALA A CA 1
ATOM 2356 C C . ALA A 1 298 ? 12.555 -23.297 -10.305 1 95.44 298 ALA A C 1
ATOM 2358 O O . ALA A 1 298 ? 13.594 -23.766 -9.844 1 95.44 298 ALA A O 1
ATOM 2359 N N . LEU A 1 299 ? 11.922 -22.328 -9.766 1 95.62 299 LEU A N 1
ATOM 2360 C CA . LEU A 1 299 ? 12.414 -21.672 -8.562 1 95.62 299 LEU A CA 1
ATOM 2361 C C . LEU A 1 299 ? 12.312 -22.594 -7.352 1 95.62 299 LEU A C 1
ATOM 2363 O O . LEU A 1 299 ? 13.297 -22.797 -6.645 1 95.62 299 LEU A O 1
ATOM 2367 N N . ALA A 1 300 ? 11.195 -23.203 -7.117 1 94.88 300 ALA A N 1
ATOM 2368 C CA . ALA A 1 300 ? 10.906 -23.953 -5.902 1 94.88 300 ALA A CA 1
ATOM 2369 C C . ALA A 1 300 ? 11.656 -25.297 -5.898 1 94.88 300 ALA A C 1
ATOM 2371 O O . ALA A 1 300 ? 12.133 -25.734 -4.852 1 94.88 300 ALA A O 1
ATOM 2372 N N . PHE A 1 301 ? 11.812 -25.859 -7.078 1 95 301 PHE A N 1
ATOM 2373 C CA . PHE A 1 301 ? 12.422 -27.188 -7.152 1 95 301 PHE A CA 1
ATOM 2374 C C . PHE A 1 301 ? 13.914 -27.078 -7.441 1 95 301 PHE A C 1
ATOM 2376 O O . PHE A 1 301 ? 14.656 -28.047 -7.273 1 95 301 PHE A O 1
ATOM 2383 N N . GLY A 1 302 ? 14.312 -25.922 -7.887 1 93.5 302 GLY A N 1
ATOM 2384 C CA . GLY A 1 302 ? 15.711 -25.75 -8.234 1 93.5 302 GLY A CA 1
ATOM 2385 C C . GLY A 1 302 ? 16.094 -26.453 -9.516 1 93.5 302 GLY A C 1
ATOM 2386 O O . GLY A 1 302 ? 17.172 -27.062 -9.602 1 93.5 302 GLY A O 1
ATOM 2387 N N . VAL A 1 303 ? 15.188 -26.484 -10.398 1 93.12 303 VAL A N 1
ATOM 2388 C CA . VAL A 1 303 ? 15.422 -27.109 -11.703 1 93.12 303 VAL A CA 1
ATOM 2389 C C . VAL A 1 303 ? 15.336 -26.047 -12.797 1 93.12 303 VAL A C 1
ATOM 2391 O O . VAL A 1 303 ? 14.781 -24.969 -12.586 1 93.12 303 VAL A O 1
ATOM 2394 N N . PRO A 1 304 ? 15.938 -26.281 -13.883 1 92.06 304 PRO A N 1
ATOM 2395 C CA . PRO A 1 304 ? 15.789 -25.312 -14.977 1 92.06 304 PRO A CA 1
ATOM 2396 C C . PRO A 1 304 ? 14.352 -25.203 -15.477 1 92.06 304 PRO A C 1
ATOM 2398 O O . PRO A 1 304 ? 13.594 -26.172 -15.414 1 92.06 304 PRO A O 1
ATOM 2401 N N . SER A 1 305 ? 14.039 -24.094 -15.945 1 93.81 305 SER A N 1
ATOM 2402 C CA . SER A 1 305 ? 12.719 -23.922 -16.562 1 93.81 305 SER A CA 1
ATOM 2403 C C . SER A 1 305 ? 12.555 -24.844 -17.766 1 93.81 305 SER A C 1
ATOM 2405 O O . SER A 1 305 ? 13.516 -25.078 -18.516 1 93.81 305 SER A O 1
ATOM 2407 N N . ILE A 1 306 ? 11.336 -25.25 -17.906 1 92.69 306 ILE A N 1
ATOM 2408 C CA . ILE A 1 306 ? 11.031 -26.141 -19.031 1 92.69 306 ILE A CA 1
ATOM 2409 C C . ILE A 1 306 ? 11.109 -25.359 -20.344 1 92.69 306 ILE A C 1
ATOM 2411 O O . ILE A 1 306 ? 11.664 -25.844 -21.328 1 92.69 306 ILE A O 1
ATOM 2415 N N . LEU A 1 307 ? 10.57 -24.188 -20.281 1 92.38 307 LEU A N 1
ATOM 2416 C CA . LEU A 1 307 ? 10.578 -23.328 -21.469 1 92.38 307 LEU A CA 1
ATOM 2417 C C . LEU A 1 307 ? 11.688 -22.297 -21.375 1 92.38 307 LEU A C 1
ATOM 2419 O O . LEU A 1 307 ? 12.156 -21.969 -20.281 1 92.38 307 LEU A O 1
ATOM 2423 N N . GLN A 1 308 ? 12.102 -21.859 -22.578 1 89.75 308 GLN A N 1
ATOM 2424 C CA . GLN A 1 308 ? 13.047 -20.75 -22.641 1 89.75 308 GLN A CA 1
ATOM 2425 C C . GLN A 1 308 ? 12.336 -19.422 -22.891 1 89.75 308 GLN A C 1
ATOM 2427 O O . GLN A 1 308 ? 11.523 -19.312 -23.812 1 89.75 308 GLN A O 1
ATOM 2432 N N . TYR A 1 309 ? 12.656 -18.484 -22.016 1 90.12 309 TYR A N 1
ATOM 2433 C CA . TYR A 1 309 ? 11.898 -17.234 -22.062 1 90.12 309 TYR A CA 1
ATOM 2434 C C . TYR A 1 309 ? 12.773 -16.094 -22.562 1 90.12 309 TYR A C 1
ATOM 2436 O O . TYR A 1 309 ? 13.953 -16 -22.219 1 90.12 309 TYR A O 1
ATOM 2444 N N . ASP A 1 310 ? 12.102 -15.258 -23.359 1 84.31 310 ASP A N 1
ATOM 2445 C CA . ASP A 1 310 ? 12.688 -13.953 -23.641 1 84.31 310 ASP A CA 1
ATOM 2446 C C . ASP A 1 310 ? 12.484 -12.992 -22.469 1 84.31 310 ASP A C 1
ATOM 2448 O O . ASP A 1 310 ? 11.359 -12.555 -22.203 1 84.31 310 ASP A O 1
ATOM 2452 N N . THR A 1 311 ? 13.562 -12.648 -21.828 1 77.56 311 THR A N 1
ATOM 2453 C CA . THR A 1 311 ? 13.453 -11.875 -20.594 1 77.56 311 THR A CA 1
ATOM 2454 C C . THR A 1 311 ? 13.781 -10.406 -20.844 1 77.56 311 THR A C 1
ATOM 2456 O O . THR A 1 311 ? 14.125 -9.68 -19.922 1 77.56 311 THR A O 1
ATOM 2459 N N . ALA A 1 312 ? 13.641 -10.008 -22.094 1 73.06 312 ALA A N 1
ATOM 2460 C CA . ALA A 1 312 ? 13.875 -8.594 -22.391 1 73.06 312 ALA A CA 1
ATOM 2461 C C . ALA A 1 312 ? 12.773 -7.719 -21.797 1 73.06 312 ALA A C 1
ATOM 2463 O O . ALA A 1 312 ? 11.602 -8.109 -21.766 1 73.06 312 ALA A O 1
ATOM 2464 N N . TYR A 1 313 ? 13.242 -6.758 -21.078 1 63.16 313 TYR A N 1
ATOM 2465 C CA . TYR A 1 313 ? 12.328 -5.867 -20.375 1 63.16 313 TYR A CA 1
ATOM 2466 C C . TYR A 1 313 ? 11.523 -5.023 -21.359 1 63.16 313 TYR A C 1
ATOM 2468 O O . TYR A 1 313 ? 12.094 -4.25 -22.125 1 63.16 313 TYR A O 1
ATOM 2476 N N . ARG A 1 314 ? 10.422 -5.488 -21.719 1 61.5 314 ARG A N 1
ATOM 2477 C CA . ARG A 1 314 ? 9.57 -4.629 -22.531 1 61.5 314 ARG A CA 1
ATOM 2478 C C . ARG A 1 314 ? 8.398 -4.09 -21.719 1 61.5 314 ARG A C 1
ATOM 2480 O O . ARG A 1 314 ? 7.988 -4.707 -20.734 1 61.5 314 ARG A O 1
ATOM 2487 N N . SER A 1 315 ? 8.148 -2.77 -21.875 1 59.75 315 SER A N 1
ATOM 2488 C CA . SER A 1 315 ? 6.992 -2.166 -21.234 1 59.75 315 SER A CA 1
ATOM 2489 C C . SER A 1 315 ? 5.734 -2.994 -21.469 1 59.75 315 SER A C 1
ATOM 2491 O O . SER A 1 315 ? 5.348 -3.236 -22.609 1 59.75 315 SER A O 1
ATOM 2493 N N . ILE A 1 316 ? 5.484 -3.865 -20.547 1 62.31 316 ILE A N 1
ATOM 2494 C CA . ILE A 1 316 ? 4.27 -4.664 -20.656 1 62.31 316 ILE A CA 1
ATOM 2495 C C . ILE A 1 316 ? 3.102 -3.926 -20.016 1 62.31 316 ILE A C 1
ATOM 2497 O O . ILE A 1 316 ? 3.234 -3.389 -18.906 1 62.31 316 ILE A O 1
ATOM 2501 N N . ASP A 1 317 ? 2.104 -3.629 -20.75 1 58.97 317 ASP A N 1
ATOM 2502 C CA . ASP A 1 317 ? 0.871 -3.08 -20.203 1 58.97 317 ASP A CA 1
ATOM 2503 C C . ASP A 1 317 ? 0.252 -4.035 -19.188 1 58.97 317 ASP A C 1
ATOM 2505 O O . ASP A 1 317 ? -0.262 -5.094 -19.547 1 58.97 317 ASP A O 1
ATOM 2509 N N . THR A 1 318 ? 0.436 -3.766 -17.984 1 58.56 318 THR A N 1
ATOM 2510 C CA . THR A 1 318 ? 0.072 -4.656 -16.891 1 58.56 318 THR A CA 1
ATOM 2511 C C . THR A 1 318 ? -1.402 -4.496 -16.531 1 58.56 318 THR A C 1
ATOM 2513 O O . THR A 1 318 ? -1.931 -5.25 -15.711 1 58.56 318 THR A O 1
ATOM 2516 N N . ARG A 1 319 ? -2.135 -3.576 -17.062 1 57.31 319 ARG A N 1
ATOM 2517 C CA . ARG A 1 319 ? -3.467 -3.242 -16.562 1 57.31 319 ARG A CA 1
ATOM 2518 C C . ARG A 1 319 ? -4.414 -4.43 -16.688 1 57.31 319 ARG A C 1
ATOM 2520 O O . ARG A 1 319 ? -5.387 -4.539 -15.945 1 57.31 319 ARG A O 1
ATOM 2527 N N . GLN A 1 320 ? -3.994 -5.422 -17.484 1 59.5 320 GLN A N 1
ATOM 2528 C CA . GLN A 1 320 ? -5.016 -6.441 -17.703 1 59.5 320 GLN A CA 1
ATOM 2529 C C . GLN A 1 320 ? -4.438 -7.84 -17.531 1 59.5 320 GLN A C 1
ATOM 2531 O O . GLN A 1 320 ? -4.961 -8.812 -18.078 1 59.5 320 GLN A O 1
ATOM 2536 N N . CYS A 1 321 ? -3.523 -7.84 -16.5 1 66.88 321 CYS A N 1
ATOM 2537 C CA . CYS A 1 321 ? -2.924 -9.172 -16.5 1 66.88 321 CYS A CA 1
ATOM 2538 C C . CYS A 1 321 ? -3.604 -10.062 -15.461 1 66.88 321 CYS A C 1
ATOM 2540 O O . CYS A 1 321 ? -3.52 -9.805 -14.258 1 66.88 321 CYS A O 1
ATOM 2542 N N . ILE A 1 322 ? -4.281 -11.117 -15.938 1 68.25 322 ILE A N 1
ATOM 2543 C CA . ILE A 1 322 ? -5.047 -12.07 -15.133 1 68.25 322 ILE A CA 1
ATOM 2544 C C . ILE A 1 322 ? -4.125 -12.766 -14.141 1 68.25 322 ILE A C 1
ATOM 2546 O O . ILE A 1 322 ? -4.543 -13.117 -13.031 1 68.25 322 ILE A O 1
ATOM 2550 N N . LEU A 1 323 ? -2.855 -12.891 -14.539 1 73.69 323 LEU A N 1
ATOM 2551 C CA . LEU A 1 323 ? -1.917 -13.602 -13.68 1 73.69 323 LEU A CA 1
ATOM 2552 C C . LEU A 1 323 ? -1.726 -12.867 -12.359 1 73.69 323 LEU A C 1
ATOM 2554 O O . LEU A 1 323 ? -1.618 -13.492 -11.305 1 73.69 323 LEU A O 1
ATOM 2558 N N . GLU A 1 324 ? -1.757 -11.625 -12.477 1 74.75 324 GLU A N 1
ATOM 2559 C CA . GLU A 1 324 ? -1.561 -10.828 -11.266 1 74.75 324 GLU A CA 1
ATOM 2560 C C . GLU A 1 324 ? -2.75 -10.953 -10.32 1 74.75 324 GLU A C 1
ATOM 2562 O O . GLU A 1 324 ? -2.578 -11.016 -9.102 1 74.75 324 GLU A O 1
ATOM 2567 N N . TRP A 1 325 ? -3.832 -11.148 -10.938 1 73.81 325 TRP A N 1
ATOM 2568 C CA . TRP A 1 325 ? -5.051 -11.234 -10.141 1 73.81 325 TRP A CA 1
ATOM 2569 C C . TRP A 1 325 ? -5.145 -12.594 -9.445 1 73.81 325 TRP A C 1
ATOM 2571 O O . TRP A 1 325 ? -5.582 -12.68 -8.297 1 73.81 325 TRP A O 1
ATOM 2581 N N . VAL A 1 326 ? -4.688 -13.516 -10.141 1 76.06 326 VAL A N 1
ATOM 2582 C CA . VAL A 1 326 ? -4.875 -14.883 -9.648 1 76.06 326 VAL A CA 1
ATOM 2583 C C . VAL A 1 326 ? -3.732 -15.25 -8.703 1 76.06 326 VAL A C 1
ATOM 2585 O O . VAL A 1 326 ? -3.957 -15.852 -7.656 1 76.06 326 VAL A O 1
ATOM 2588 N N . TYR A 1 327 ? -2.566 -14.828 -9.062 1 80.5 327 TYR A N 1
ATOM 2589 C CA . TYR A 1 327 ? -1.428 -15.336 -8.305 1 80.5 327 TYR A CA 1
ATOM 2590 C C . TYR A 1 327 ? -0.809 -14.242 -7.445 1 80.5 327 TYR A C 1
ATOM 2592 O O . TYR A 1 327 ? 0.111 -14.5 -6.668 1 80.5 327 TYR A O 1
ATOM 2600 N N . GLY A 1 328 ? -1.233 -13.078 -7.555 1 80.25 328 GLY A N 1
ATOM 2601 C CA . GLY A 1 328 ? -0.784 -11.984 -6.703 1 80.25 328 GLY A CA 1
ATOM 2602 C C . GLY A 1 328 ? 0.633 -11.539 -7.008 1 80.25 328 GLY A C 1
ATOM 2603 O O . GLY A 1 328 ? 1.249 -10.828 -6.211 1 80.25 328 GLY A O 1
ATOM 2604 N N . CYS A 1 329 ? 1.227 -12.016 -7.996 1 87.88 329 CYS A N 1
ATOM 2605 C CA . CYS A 1 329 ? 2.568 -11.617 -8.406 1 87.88 329 CYS A CA 1
ATOM 2606 C C . CYS A 1 329 ? 2.518 -10.672 -9.594 1 87.88 329 CYS A C 1
ATOM 2608 O O . CYS A 1 329 ? 2.041 -11.039 -10.672 1 87.88 329 CYS A O 1
ATOM 2610 N N . PRO A 1 330 ? 3.023 -9.484 -9.367 1 86.25 330 PRO A N 1
ATOM 2611 C CA . PRO A 1 330 ? 3.039 -8.562 -10.508 1 86.25 330 PRO A CA 1
ATOM 2612 C C . PRO A 1 330 ? 3.846 -9.094 -11.688 1 86.25 330 PRO A C 1
ATOM 2614 O O . PRO A 1 330 ? 4.895 -9.711 -11.492 1 86.25 330 PRO A O 1
ATOM 2617 N N . LEU A 1 331 ? 3.463 -8.789 -12.852 1 85.19 331 LEU A N 1
ATOM 2618 C CA . LEU A 1 331 ? 4.023 -9.344 -14.078 1 85.19 331 LEU A CA 1
ATOM 2619 C C . LEU A 1 331 ? 5.496 -8.977 -14.219 1 85.19 331 LEU A C 1
ATOM 2621 O O . LEU A 1 331 ? 6.32 -9.828 -14.562 1 85.19 331 LEU A O 1
ATOM 2625 N N . PRO A 1 332 ? 5.863 -7.746 -14 1 86.88 332 PRO A N 1
ATOM 2626 C CA . PRO A 1 332 ? 7.289 -7.434 -14.109 1 86.88 332 PRO A CA 1
ATOM 2627 C C . PRO A 1 332 ? 8.156 -8.297 -13.195 1 86.88 332 PRO A C 1
ATOM 2629 O O . PRO A 1 332 ? 9.297 -8.625 -13.539 1 86.88 332 PRO A O 1
ATOM 2632 N N . LEU A 1 333 ? 7.633 -8.633 -12.086 1 91.75 333 LEU A N 1
ATOM 2633 C CA . LEU A 1 333 ? 8.391 -9.453 -11.141 1 91.75 333 LEU A CA 1
ATOM 2634 C C . LEU A 1 333 ? 8.484 -10.898 -11.625 1 91.75 333 LEU A C 1
ATOM 2636 O O . LEU A 1 333 ? 9.484 -11.57 -11.375 1 91.75 333 LEU A O 1
ATOM 2640 N N . VAL A 1 334 ? 7.453 -11.344 -12.336 1 90.81 334 VAL A N 1
ATOM 2641 C CA . VAL A 1 334 ? 7.496 -12.664 -12.945 1 90.81 334 VAL A CA 1
ATOM 2642 C C . VAL A 1 334 ? 8.617 -12.734 -13.977 1 90.81 334 VAL A C 1
ATOM 2644 O O . VAL A 1 334 ? 9.336 -13.734 -14.062 1 90.81 334 VAL A O 1
ATOM 2647 N N . ILE A 1 335 ? 8.773 -11.719 -14.688 1 89.56 335 ILE A N 1
ATOM 2648 C CA . ILE A 1 335 ? 9.812 -11.648 -15.703 1 89.56 335 ILE A CA 1
ATOM 2649 C C . ILE A 1 335 ? 11.188 -11.703 -15.031 1 89.56 335 ILE A C 1
ATOM 2651 O O . ILE A 1 335 ? 12.094 -12.383 -15.523 1 89.56 335 ILE A O 1
ATOM 2655 N N . LEU A 1 336 ? 11.305 -11 -13.969 1 92.69 336 LEU A N 1
ATOM 2656 C CA . LEU A 1 336 ? 12.578 -11.008 -13.25 1 92.69 336 LEU A CA 1
ATOM 2657 C C . LEU A 1 336 ? 12.883 -12.406 -12.703 1 92.69 336 LEU A C 1
ATOM 2659 O O . LEU A 1 336 ? 14.031 -12.844 -12.734 1 92.69 336 LEU A O 1
ATOM 2663 N N . LEU A 1 337 ? 11.867 -13.07 -12.25 1 94.31 337 LEU A N 1
ATOM 2664 C CA . LEU A 1 337 ? 12.055 -14.438 -11.766 1 94.31 337 LEU A CA 1
ATOM 2665 C C . LEU A 1 337 ? 12.539 -15.352 -12.891 1 94.31 337 LEU A C 1
ATOM 2667 O O . LEU A 1 337 ? 13.445 -16.156 -12.688 1 94.31 337 LEU A O 1
ATOM 2671 N N . ALA A 1 338 ? 11.922 -15.156 -14.016 1 93.12 338 ALA A N 1
ATOM 2672 C CA . ALA A 1 338 ? 12.344 -15.945 -15.172 1 93.12 338 ALA A CA 1
ATOM 2673 C C . ALA A 1 338 ? 13.805 -15.672 -15.523 1 93.12 338 ALA A C 1
ATOM 2675 O O . ALA A 1 338 ? 14.539 -16.594 -15.875 1 93.12 338 ALA A O 1
ATOM 2676 N N . LYS A 1 339 ? 14.164 -14.484 -15.398 1 91.81 339 LYS A N 1
ATOM 2677 C CA . LYS A 1 339 ? 15.547 -14.109 -15.695 1 91.81 339 LYS A CA 1
ATOM 2678 C C . LYS A 1 339 ? 16.516 -14.75 -14.703 1 91.81 339 LYS A C 1
ATOM 2680 O O . LYS A 1 339 ? 17.578 -15.234 -15.094 1 91.81 339 LYS A O 1
ATOM 2685 N N . ILE A 1 340 ? 16.203 -14.711 -13.484 1 94.19 340 ILE A N 1
ATOM 2686 C CA . ILE A 1 340 ? 17.062 -15.312 -12.469 1 94.19 340 ILE A CA 1
ATOM 2687 C C . ILE A 1 340 ? 17.141 -16.828 -12.68 1 94.19 340 ILE A C 1
ATOM 2689 O O . ILE A 1 340 ? 18.219 -17.406 -12.625 1 94.19 340 ILE A O 1
ATOM 2693 N N . ASN A 1 341 ? 16 -17.422 -12.969 1 94.25 341 ASN A N 1
ATOM 2694 C CA . ASN A 1 341 ? 15.992 -18.844 -13.266 1 94.25 341 ASN A CA 1
ATOM 2695 C C . ASN A 1 341 ? 16.922 -19.188 -14.422 1 94.25 341 ASN A C 1
ATOM 2697 O O . ASN A 1 341 ? 17.656 -20.172 -14.367 1 94.25 341 ASN A O 1
ATOM 2701 N N . ALA A 1 342 ? 16.844 -18.391 -15.43 1 90.81 342 ALA A N 1
ATOM 2702 C CA . ALA A 1 342 ? 17.656 -18.625 -16.609 1 90.81 342 ALA A CA 1
ATOM 2703 C C . ALA A 1 342 ? 19.141 -18.531 -16.281 1 90.81 342 ALA A C 1
ATOM 2705 O O . ALA A 1 342 ? 19.953 -19.281 -16.844 1 90.81 342 ALA A O 1
ATOM 2706 N N . SER A 1 343 ? 19.453 -17.688 -15.414 1 90.38 343 SER A N 1
ATOM 2707 C CA . SER A 1 343 ? 20.844 -17.5 -15.055 1 90.38 343 SER A CA 1
ATOM 2708 C C . SER A 1 343 ? 21.375 -18.688 -14.25 1 90.38 343 SER A C 1
ATOM 2710 O O . SER A 1 343 ? 22.594 -18.891 -14.164 1 90.38 343 SER A O 1
ATOM 2712 N N . ARG A 1 344 ? 20.5 -19.406 -13.664 1 89.44 344 ARG A N 1
ATOM 2713 C CA . ARG A 1 344 ? 20.906 -20.516 -12.805 1 89.44 344 ARG A CA 1
ATOM 2714 C C . ARG A 1 344 ? 21.016 -21.812 -13.602 1 89.44 344 ARG A C 1
ATOM 2716 O O . ARG A 1 344 ? 21.469 -22.828 -13.086 1 89.44 344 ARG A O 1
ATOM 2723 N N . SER A 1 345 ? 20.656 -21.672 -14.766 1 82.44 345 SER A N 1
ATOM 2724 C CA . SER A 1 345 ? 20.766 -22.859 -15.602 1 82.44 345 SER A CA 1
ATOM 2725 C C . SER A 1 345 ? 22.219 -23.156 -15.938 1 82.44 345 SER A C 1
ATOM 2727 O O . SER A 1 345 ? 23.062 -22.25 -15.969 1 82.44 345 SER A O 1
ATOM 2729 N N . ILE A 1 346 ? 22.531 -24.391 -15.938 1 66.25 346 ILE A N 1
ATOM 2730 C CA . ILE A 1 346 ? 23.891 -24.906 -16.094 1 66.25 346 ILE A CA 1
ATOM 2731 C C . ILE A 1 346 ? 24.547 -24.281 -17.328 1 66.25 346 ILE A C 1
ATOM 2733 O O . ILE A 1 346 ? 25.734 -23.938 -17.297 1 66.25 346 ILE A O 1
ATOM 2737 N N . ASP A 1 347 ? 23.734 -24.062 -18.281 1 65.31 347 ASP A N 1
ATOM 2738 C CA . ASP A 1 347 ? 24.297 -23.578 -19.531 1 65.31 347 ASP A CA 1
ATOM 2739 C C . ASP A 1 347 ? 24.391 -22.047 -19.531 1 65.31 347 ASP A C 1
ATOM 2741 O O . ASP A 1 347 ? 24.797 -21.453 -20.531 1 65.31 347 ASP A O 1
ATOM 2745 N N . ALA A 1 348 ? 24.078 -21.516 -18.344 1 66.44 348 ALA A N 1
ATOM 2746 C CA . ALA A 1 348 ? 23.984 -20.062 -18.359 1 66.44 348 ALA A CA 1
ATOM 2747 C C . ALA A 1 348 ? 25.344 -19.438 -18.047 1 66.44 348 ALA A C 1
ATOM 2749 O O . ALA A 1 348 ? 26.094 -19.953 -17.219 1 66.44 348 ALA A O 1
ATOM 2750 N N . SER A 1 349 ? 25.891 -18.656 -18.906 1 63.19 349 SER A N 1
ATOM 2751 C CA . SER A 1 349 ? 27.062 -17.828 -18.625 1 63.19 349 SER A CA 1
ATOM 2752 C C . SER A 1 349 ? 26.656 -16.422 -18.219 1 63.19 349 SER A C 1
ATOM 2754 O O . SER A 1 349 ? 26.578 -15.516 -19.062 1 63.19 349 SER A O 1
ATOM 2756 N N . PRO A 1 350 ? 26.281 -16.375 -16.938 1 64.12 350 PRO A N 1
ATOM 2757 C CA . PRO A 1 350 ? 25.75 -15.055 -16.625 1 64.12 350 PRO A CA 1
ATOM 2758 C C . PRO A 1 350 ? 26.781 -13.945 -16.766 1 64.12 350 PRO A C 1
ATOM 2760 O O . PRO A 1 350 ? 27.953 -14.133 -16.422 1 64.12 350 PRO A O 1
ATOM 2763 N N . ASN A 1 351 ? 26.469 -12.953 -17.484 1 68.38 351 ASN A N 1
ATOM 2764 C CA . ASN A 1 351 ? 27.297 -11.75 -17.531 1 68.38 351 ASN A CA 1
ATOM 2765 C C . ASN A 1 351 ? 27.312 -11.016 -16.203 1 68.38 351 ASN A C 1
ATOM 2767 O O . ASN A 1 351 ? 26.266 -10.852 -15.562 1 68.38 351 ASN A O 1
ATOM 2771 N N . PRO A 1 352 ? 28.406 -10.75 -15.594 1 63.88 352 PRO A N 1
ATOM 2772 C CA . PRO A 1 352 ? 28.547 -10.141 -14.273 1 63.88 352 PRO A CA 1
ATOM 2773 C C . PRO A 1 352 ? 27.672 -8.898 -14.109 1 63.88 352 PRO A C 1
ATOM 2775 O O . PRO A 1 352 ? 27.234 -8.594 -13 1 63.88 352 PRO A O 1
ATOM 2778 N N . GLY A 1 353 ? 27.219 -8.375 -15.203 1 75.69 353 GLY A N 1
ATOM 2779 C CA . GLY A 1 353 ? 26.469 -7.129 -15.102 1 75.69 353 GLY A CA 1
ATOM 2780 C C . GLY A 1 353 ? 24.969 -7.324 -15.195 1 75.69 353 GLY A C 1
ATOM 2781 O O . GLY A 1 353 ? 24.203 -6.387 -14.977 1 75.69 353 GLY A O 1
ATOM 2782 N N . ASP A 1 354 ? 24.609 -8.57 -15.219 1 84.75 354 ASP A N 1
ATOM 2783 C CA . ASP A 1 354 ? 23.203 -8.812 -15.477 1 84.75 354 ASP A CA 1
ATOM 2784 C C . ASP A 1 354 ? 22.375 -8.672 -14.203 1 84.75 354 ASP A C 1
ATOM 2786 O O . ASP A 1 354 ? 21.234 -8.188 -14.242 1 84.75 354 ASP A O 1
ATOM 2790 N N . TRP A 1 355 ? 23.094 -9.039 -13.094 1 89.44 355 TRP A N 1
ATOM 2791 C CA . TRP A 1 355 ? 22.328 -8.984 -11.859 1 89.44 355 TRP A CA 1
ATOM 2792 C C . TRP A 1 355 ? 22.062 -7.535 -11.453 1 89.44 355 TRP A C 1
ATOM 2794 O O . TRP A 1 355 ? 21.047 -7.23 -10.836 1 89.44 355 TRP A O 1
ATOM 2804 N N . GLN A 1 356 ? 22.922 -6.613 -11.852 1 91.12 356 GLN A N 1
ATOM 2805 C CA . GLN A 1 356 ? 22.734 -5.203 -11.531 1 91.12 356 GLN A CA 1
ATOM 2806 C C . GLN A 1 356 ? 21.516 -4.625 -12.242 1 91.12 356 GLN A C 1
ATOM 2808 O O . GLN A 1 356 ? 20.828 -3.756 -11.703 1 91.12 356 GLN A O 1
ATOM 2813 N N . LYS A 1 357 ? 21.359 -5.152 -13.391 1 89 357 LYS A N 1
ATOM 2814 C CA . LYS A 1 357 ? 20.172 -4.707 -14.133 1 89 357 LYS A CA 1
ATOM 2815 C C . LYS A 1 357 ? 18.891 -5.137 -13.43 1 89 357 LYS A C 1
ATOM 2817 O O . LYS A 1 357 ? 17.938 -4.363 -13.344 1 89 357 LYS A O 1
ATOM 2822 N N . VAL A 1 358 ? 18.922 -6.363 -12.922 1 92.62 358 VAL A N 1
ATOM 2823 C CA . VAL A 1 358 ? 17.75 -6.867 -12.195 1 92.62 358 VAL A CA 1
ATOM 2824 C C . VAL A 1 358 ? 17.562 -6.051 -10.922 1 92.62 358 VAL A C 1
ATOM 2826 O O . VAL A 1 358 ? 16.422 -5.672 -10.586 1 92.62 358 VAL A O 1
ATOM 2829 N N . GLU A 1 359 ? 18.641 -5.754 -10.297 1 94.06 359 GLU A N 1
ATOM 2830 C CA . GLU A 1 359 ? 18.562 -4.969 -9.07 1 94.06 359 GLU A CA 1
ATOM 2831 C C . GLU A 1 359 ? 18.016 -3.572 -9.344 1 94.06 359 GLU A C 1
ATOM 2833 O O . GLU A 1 359 ? 17.188 -3.068 -8.586 1 94.06 359 GLU A O 1
ATOM 2838 N N . MET A 1 360 ? 18.484 -3.012 -10.406 1 90.75 360 MET A N 1
ATOM 2839 C CA . MET A 1 360 ? 18.031 -1.674 -10.773 1 90.75 360 MET A CA 1
ATOM 2840 C C . MET A 1 360 ? 16.531 -1.66 -11.031 1 90.75 360 MET A C 1
ATOM 2842 O O . MET A 1 360 ? 15.828 -0.741 -10.609 1 90.75 360 MET A O 1
ATOM 2846 N N . TYR A 1 361 ? 16.078 -2.699 -11.68 1 90.31 361 TYR A N 1
ATOM 2847 C CA . TYR A 1 361 ? 14.648 -2.783 -11.953 1 90.31 361 TYR A CA 1
ATOM 2848 C C . TYR A 1 361 ? 13.852 -2.914 -10.664 1 90.31 361 TYR A C 1
ATOM 2850 O O . TYR A 1 361 ? 12.781 -2.312 -10.523 1 90.31 361 TYR A O 1
ATOM 2858 N N . LEU A 1 362 ? 14.336 -3.715 -9.75 1 93.44 362 LEU A N 1
ATOM 2859 C CA . LEU A 1 362 ? 13.656 -3.898 -8.469 1 93.44 362 LEU A CA 1
ATOM 2860 C C . LEU A 1 362 ? 13.625 -2.598 -7.676 1 93.44 362 LEU A C 1
ATOM 2862 O O . LEU A 1 362 ? 12.641 -2.293 -7.008 1 93.44 362 LEU A O 1
ATOM 2866 N N . GLN A 1 363 ? 14.68 -1.819 -7.809 1 91.12 363 GLN A N 1
ATOM 2867 C CA . GLN A 1 363 ? 14.781 -0.56 -7.078 1 91.12 363 GLN A CA 1
ATOM 2868 C C . GLN A 1 363 ? 13.805 0.478 -7.633 1 91.12 363 GLN A C 1
ATOM 2870 O O . GLN A 1 363 ? 13.328 1.342 -6.895 1 91.12 363 GLN A O 1
ATOM 2875 N N . GLN A 1 364 ? 13.484 0.315 -8.859 1 86.75 364 GLN A N 1
ATOM 2876 C CA . GLN A 1 364 ? 12.648 1.312 -9.516 1 86.75 364 GLN A CA 1
ATOM 2877 C C . GLN A 1 364 ? 11.18 0.892 -9.508 1 86.75 364 GLN A C 1
ATOM 2879 O O . GLN A 1 364 ? 10.297 1.712 -9.75 1 86.75 364 GLN A O 1
ATOM 2884 N N . TRP A 1 365 ? 10.992 -0.294 -9.172 1 89.5 365 TRP A N 1
ATOM 2885 C CA . TRP A 1 365 ? 9.633 -0.812 -9.203 1 89.5 365 TRP A CA 1
ATOM 2886 C C . TRP A 1 365 ? 8.836 -0.335 -7.996 1 89.5 365 TRP A C 1
ATOM 2888 O O . TRP A 1 365 ? 9.359 -0.285 -6.883 1 89.5 365 TRP A O 1
ATOM 2898 N N . SER A 1 366 ? 7.562 0.001 -8.227 1 87 366 SER A N 1
ATOM 2899 C CA . SER A 1 366 ? 6.66 0.373 -7.145 1 87 366 SER A CA 1
ATOM 2900 C C . SER A 1 366 ? 5.328 -0.358 -7.258 1 87 366 SER A C 1
ATOM 2902 O O . SER A 1 366 ? 4.848 -0.623 -8.359 1 87 366 SER A O 1
ATOM 2904 N N . PRO A 1 367 ? 4.82 -0.751 -6.09 1 88.69 367 PRO A N 1
ATOM 2905 C CA . PRO A 1 367 ? 3.531 -1.443 -6.133 1 88.69 367 PRO A CA 1
ATOM 2906 C C . PRO A 1 367 ? 2.396 -0.546 -6.625 1 88.69 367 PRO A C 1
ATOM 2908 O O . PRO A 1 367 ? 2.43 0.669 -6.414 1 88.69 367 PRO A O 1
ATOM 2911 N N . LYS A 1 368 ? 1.502 -1.141 -7.305 1 81.88 368 LYS A N 1
ATOM 2912 C CA . LYS A 1 368 ? 0.354 -0.415 -7.844 1 81.88 368 LYS A CA 1
ATOM 2913 C C . LYS A 1 368 ? -0.929 -1.229 -7.695 1 81.88 368 LYS A C 1
ATOM 2915 O O . LYS A 1 368 ? -0.894 -2.461 -7.711 1 81.88 368 LYS A O 1
ATOM 2920 N N . LEU A 1 369 ? -1.943 -0.449 -7.48 1 78.31 369 LEU A N 1
ATOM 2921 C CA . LEU A 1 369 ? -3.244 -1.108 -7.457 1 78.31 369 LEU A CA 1
ATOM 2922 C C . LEU A 1 369 ? -3.953 -0.957 -8.797 1 78.31 369 LEU A C 1
ATOM 2924 O O . LEU A 1 369 ? -3.932 0.12 -9.398 1 78.31 369 LEU A O 1
ATOM 2928 N N . THR A 1 370 ? -4.422 -2.025 -9.344 1 68.5 370 THR A N 1
ATOM 2929 C CA . THR A 1 370 ? -5.113 -1.989 -10.625 1 68.5 370 THR A CA 1
ATOM 2930 C C . THR A 1 370 ? -6.586 -1.624 -10.438 1 68.5 370 THR A C 1
ATOM 2932 O O . THR A 1 370 ? -7.25 -1.19 -11.383 1 68.5 370 THR A O 1
ATOM 2935 N N . TYR A 1 371 ? -7.07 -1.773 -9.18 1 70.75 371 TYR A N 1
ATOM 2936 C CA . TYR A 1 371 ? -8.453 -1.389 -8.906 1 70.75 371 TYR A CA 1
ATOM 2937 C C . TYR A 1 371 ? -8.594 -0.839 -7.496 1 70.75 371 TYR A C 1
ATOM 2939 O O . TYR A 1 371 ? -7.789 -1.151 -6.617 1 70.75 371 TYR A O 1
ATOM 2947 N N . VAL A 1 372 ? -9.641 -0.016 -7.391 1 73.12 372 VAL A N 1
ATOM 2948 C CA . VAL A 1 372 ? -9.906 0.615 -6.102 1 73.12 372 VAL A CA 1
ATOM 2949 C C . VAL A 1 372 ? -10.805 -0.284 -5.258 1 73.12 372 VAL A C 1
ATOM 2951 O O . VAL A 1 372 ? -11.758 -0.871 -5.77 1 73.12 372 VAL A O 1
ATOM 2954 N N . ASP A 1 373 ? -10.383 -0.618 -4.062 1 75.38 373 ASP A N 1
ATOM 2955 C CA . ASP A 1 373 ? -11.188 -1.382 -3.107 1 75.38 373 ASP A CA 1
ATOM 2956 C C . ASP A 1 373 ? -11.695 -0.489 -1.979 1 75.38 373 ASP A C 1
ATOM 2958 O O . ASP A 1 373 ? -10.984 0.399 -1.511 1 75.38 373 ASP A O 1
ATOM 2962 N N . MET A 1 374 ? -12.938 -0.722 -1.643 1 79.56 374 MET A N 1
ATOM 2963 C CA . MET A 1 374 ? -13.523 0.059 -0.557 1 79.56 374 MET A CA 1
ATOM 2964 C C . MET A 1 374 ? -12.938 -0.356 0.789 1 79.56 374 MET A C 1
ATOM 2966 O O . MET A 1 374 ? -12.883 0.446 1.723 1 79.56 374 MET A O 1
ATOM 2970 N N . ASP A 1 375 ? -12.5 -1.637 0.832 1 86.75 375 ASP A N 1
ATOM 2971 C CA . ASP A 1 375 ? -11.906 -2.148 2.064 1 86.75 375 ASP A CA 1
ATOM 2972 C C . ASP A 1 375 ? -10.406 -1.845 2.121 1 86.75 375 ASP A C 1
ATOM 2974 O O . ASP A 1 375 ? -9.609 -2.52 1.472 1 86.75 375 ASP A O 1
ATOM 2978 N N . SER A 1 376 ? -10.078 -0.881 2.969 1 90.94 376 SER A N 1
ATOM 2979 C CA . SER A 1 376 ? -8.695 -0.411 3.053 1 90.94 376 SER A CA 1
ATOM 2980 C C . SER A 1 376 ? -7.773 -1.501 3.584 1 90.94 376 SER A C 1
ATOM 2982 O O . SER A 1 376 ? -6.574 -1.498 3.299 1 90.94 376 SER A O 1
ATOM 2984 N N . CYS A 1 377 ? -8.273 -2.434 4.402 1 86.69 377 CYS A N 1
ATOM 2985 C CA . CYS A 1 377 ? -7.457 -3.541 4.887 1 86.69 377 CYS A CA 1
ATOM 2986 C C . CYS A 1 377 ? -7.004 -4.43 3.736 1 86.69 377 CYS A C 1
ATOM 2988 O O . CYS A 1 377 ? -5.859 -4.887 3.711 1 86.69 377 CYS A O 1
ATOM 2990 N N . LYS A 1 378 ? -7.906 -4.629 2.867 1 85.88 378 LYS A N 1
ATOM 2991 C CA . LYS A 1 378 ? -7.566 -5.438 1.698 1 85.88 378 LYS A CA 1
ATOM 2992 C C . LYS A 1 378 ? -6.57 -4.715 0.799 1 85.88 378 LYS A C 1
ATOM 2994 O O . LYS A 1 378 ? -5.703 -5.348 0.192 1 85.88 378 LYS A O 1
ATOM 2999 N N . VAL A 1 379 ? -6.734 -3.432 0.721 1 89.44 379 VAL A N 1
ATOM 3000 C CA . VAL A 1 379 ? -5.816 -2.625 -0.077 1 89.44 379 VAL A CA 1
ATOM 3001 C C . VAL A 1 379 ? -4.395 -2.771 0.461 1 89.44 379 VAL A C 1
ATOM 3003 O O . VAL A 1 379 ? -3.459 -3.031 -0.3 1 89.44 379 VAL A O 1
ATOM 3006 N N . ILE A 1 380 ? -4.23 -2.65 1.737 1 91.5 380 ILE A N 1
ATOM 3007 C CA . ILE A 1 380 ? -2.914 -2.736 2.359 1 91.5 380 ILE A CA 1
ATOM 3008 C C . ILE A 1 380 ? -2.365 -4.152 2.211 1 91.5 380 ILE A C 1
ATOM 3010 O O . ILE A 1 380 ? -1.17 -4.344 1.975 1 91.5 380 ILE A O 1
ATOM 3014 N N . ALA A 1 381 ? -3.234 -5.117 2.363 1 89.81 381 ALA A N 1
ATOM 3015 C CA . ALA A 1 381 ? -2.809 -6.508 2.203 1 89.81 381 ALA A CA 1
ATOM 3016 C C . ALA A 1 381 ? -2.258 -6.754 0.802 1 89.81 381 ALA A C 1
ATOM 3018 O O . ALA A 1 381 ? -1.248 -7.441 0.637 1 89.81 381 ALA A O 1
ATOM 3019 N N . ARG A 1 382 ? -2.916 -6.234 -0.147 1 88.75 382 ARG A N 1
ATOM 3020 C CA . ARG A 1 382 ? -2.467 -6.398 -1.526 1 88.75 382 ARG A CA 1
ATOM 3021 C C . ARG A 1 382 ? -1.094 -5.773 -1.735 1 88.75 382 ARG A C 1
ATOM 3023 O O . ARG A 1 382 ? -0.227 -6.363 -2.381 1 88.75 382 ARG A O 1
ATOM 3030 N N . PHE A 1 383 ? -0.916 -4.598 -1.204 1 92.12 383 PHE A N 1
ATOM 3031 C CA . PHE A 1 383 ? 0.39 -3.955 -1.301 1 92.12 383 PHE A CA 1
ATOM 3032 C C . PHE A 1 383 ? 1.449 -4.77 -0.568 1 92.12 383 PHE A C 1
ATOM 3034 O O . PHE A 1 383 ? 2.586 -4.883 -1.033 1 92.12 383 PHE A O 1
ATOM 3041 N N . ALA A 1 384 ? 1.066 -5.293 0.549 1 93.88 384 ALA A N 1
ATOM 3042 C CA . ALA A 1 384 ? 2.004 -6.102 1.325 1 93.88 384 ALA A CA 1
ATOM 3043 C C . ALA A 1 384 ? 2.43 -7.344 0.55 1 93.88 384 ALA A C 1
ATOM 3045 O O . ALA A 1 384 ? 3.594 -7.746 0.604 1 93.88 384 ALA A O 1
ATOM 3046 N N . ILE A 1 385 ? 1.509 -7.879 -0.131 1 92.5 385 ILE A N 1
ATOM 3047 C CA . ILE A 1 385 ? 1.808 -9.062 -0.931 1 92.5 385 ILE A CA 1
ATOM 3048 C C . ILE A 1 385 ? 2.773 -8.695 -2.055 1 92.5 385 ILE A C 1
ATOM 3050 O O . ILE A 1 385 ? 3.775 -9.383 -2.27 1 92.5 385 ILE A O 1
ATOM 3054 N N . GLN A 1 386 ? 2.471 -7.645 -2.768 1 93.06 386 GLN A N 1
ATOM 3055 C CA . GLN A 1 386 ? 3.342 -7.215 -3.855 1 93.06 386 GLN A CA 1
ATOM 3056 C C . GLN A 1 386 ? 4.75 -6.918 -3.348 1 93.06 386 GLN A C 1
ATOM 3058 O O . GLN A 1 386 ? 5.738 -7.316 -3.969 1 93.06 386 GLN A O 1
ATOM 3063 N N . GLU A 1 387 ? 4.785 -6.289 -2.236 1 95.62 387 GLU A N 1
ATOM 3064 C CA . GLU A 1 387 ? 6.086 -5.949 -1.659 1 95.62 387 GLU A CA 1
ATOM 3065 C C . GLU A 1 387 ? 6.801 -7.195 -1.145 1 95.62 387 GLU A C 1
ATOM 3067 O O . GLU A 1 387 ? 8.031 -7.266 -1.172 1 95.62 387 GLU A O 1
ATOM 3072 N N . SER A 1 388 ? 6.051 -8.133 -0.636 1 96.62 388 SER A N 1
ATOM 3073 C CA . SER A 1 388 ? 6.668 -9.391 -0.238 1 96.62 388 SER A CA 1
ATOM 3074 C C . SER A 1 388 ? 7.34 -10.078 -1.424 1 96.62 388 SER A C 1
ATOM 3076 O O . SER A 1 388 ? 8.422 -10.648 -1.285 1 96.62 388 SER A O 1
ATOM 3078 N N . TRP A 1 389 ? 6.688 -10.023 -2.547 1 96.06 389 TRP A N 1
ATOM 3079 C CA . TRP A 1 389 ? 7.297 -10.547 -3.764 1 96.06 389 TRP A CA 1
ATOM 3080 C C . TRP A 1 389 ? 8.586 -9.805 -4.098 1 96.06 389 TRP A C 1
ATOM 3082 O O . TRP A 1 389 ? 9.609 -10.422 -4.371 1 96.06 389 TRP A O 1
ATOM 3092 N N . ARG A 1 390 ? 8.516 -8.523 -4.027 1 97.12 390 ARG A N 1
ATOM 3093 C CA . ARG A 1 390 ? 9.68 -7.711 -4.359 1 97.12 390 ARG A CA 1
ATOM 3094 C C . ARG A 1 390 ? 10.867 -8.078 -3.471 1 97.12 390 ARG A C 1
ATOM 3096 O O . ARG A 1 390 ? 11.961 -8.352 -3.969 1 97.12 390 ARG A O 1
ATOM 3103 N N . GLN A 1 391 ? 10.641 -8.133 -2.191 1 98.06 391 GLN A N 1
ATOM 3104 C CA . GLN A 1 391 ? 11.711 -8.43 -1.249 1 98.06 391 GLN A CA 1
ATOM 3105 C C . GLN A 1 391 ? 12.211 -9.859 -1.413 1 98.06 391 GLN A C 1
ATOM 3107 O O . GLN A 1 391 ? 13.406 -10.125 -1.273 1 98.06 391 GLN A O 1
ATOM 3112 N N . SER A 1 392 ? 11.305 -10.742 -1.663 1 98.31 392 SER A N 1
ATOM 3113 C CA . SER A 1 392 ? 11.727 -12.125 -1.864 1 98.31 392 SER A CA 1
ATOM 3114 C C . SER A 1 392 ? 12.57 -12.273 -3.123 1 98.31 392 SER A C 1
ATOM 3116 O O . SER A 1 392 ? 13.5 -13.086 -3.164 1 98.31 392 SER A O 1
ATOM 3118 N N . ILE A 1 393 ? 12.289 -11.516 -4.145 1 97.94 393 ILE A N 1
ATOM 3119 C CA . ILE A 1 393 ? 13.062 -11.594 -5.379 1 97.94 393 ILE A CA 1
ATOM 3120 C C . ILE A 1 393 ? 14.453 -10.992 -5.16 1 97.94 393 ILE A C 1
ATOM 3122 O O . ILE A 1 393 ? 15.43 -11.461 -5.738 1 97.94 393 ILE A O 1
ATOM 3126 N N . TYR A 1 394 ? 14.555 -9.984 -4.27 1 98.06 394 TYR A N 1
ATOM 3127 C CA . TYR A 1 394 ? 15.875 -9.523 -3.859 1 98.06 394 TYR A CA 1
ATOM 3128 C C . TYR A 1 394 ? 16.703 -10.672 -3.281 1 98.06 394 TYR A C 1
ATOM 3130 O O . TYR A 1 394 ? 17.875 -10.82 -3.615 1 98.06 394 TYR A O 1
ATOM 3138 N N . ILE A 1 395 ? 16.078 -11.445 -2.447 1 98.56 395 ILE A N 1
ATOM 3139 C CA . ILE A 1 395 ? 16.766 -12.578 -1.831 1 98.56 395 ILE A CA 1
ATOM 3140 C C . ILE A 1 395 ? 17.219 -13.555 -2.91 1 98.56 395 ILE A C 1
ATOM 3142 O O . ILE A 1 395 ? 18.391 -13.953 -2.938 1 98.56 395 ILE A O 1
ATOM 3146 N N . TYR A 1 396 ? 16.312 -13.867 -3.797 1 98.25 396 TYR A N 1
ATOM 3147 C CA . TYR A 1 396 ? 16.609 -14.828 -4.859 1 98.25 396 TYR A CA 1
ATOM 3148 C C . TYR A 1 396 ? 17.672 -14.273 -5.809 1 98.25 396 TYR A C 1
ATOM 3150 O O . TYR A 1 396 ? 18.516 -15.023 -6.312 1 98.25 396 TYR A O 1
ATOM 3158 N N . LEU A 1 397 ? 17.609 -13 -6.047 1 97 397 LEU A N 1
ATOM 3159 C CA . LEU A 1 397 ? 18.609 -12.352 -6.883 1 97 397 LEU A CA 1
ATOM 3160 C C . LEU A 1 397 ? 20 -12.477 -6.27 1 97 397 LEU A C 1
ATOM 3162 O O . LEU A 1 397 ? 20.938 -12.938 -6.926 1 97 397 LEU A O 1
ATOM 3166 N N . TYR A 1 398 ? 20.125 -12.203 -5.016 1 97 398 TYR A N 1
ATOM 3167 C CA . TYR A 1 398 ? 21.438 -12.164 -4.367 1 97 398 TYR A CA 1
ATOM 3168 C C . TYR A 1 398 ? 21.969 -13.57 -4.121 1 97 398 TYR A C 1
ATOM 3170 O O . TYR A 1 398 ? 23.141 -13.844 -4.359 1 97 398 TYR A O 1
ATOM 3178 N N . MET A 1 399 ? 21.094 -14.438 -3.76 1 97.19 399 MET A N 1
ATOM 3179 C CA . MET A 1 399 ? 21.562 -15.781 -3.432 1 97.19 399 MET A CA 1
ATOM 3180 C C . MET A 1 399 ? 21.609 -16.656 -4.676 1 97.19 399 MET A C 1
ATOM 3182 O O . MET A 1 399 ? 22.5 -17.5 -4.812 1 97.19 399 MET A O 1
ATOM 3186 N N . GLY A 1 400 ? 20.672 -16.453 -5.551 1 93.56 400 GLY A N 1
ATOM 3187 C CA . GLY A 1 400 ? 20.547 -17.328 -6.699 1 93.56 400 GLY A CA 1
ATOM 3188 C C . GLY A 1 400 ? 21.359 -16.875 -7.895 1 93.56 400 GLY A C 1
ATOM 3189 O O . GLY A 1 400 ? 21.844 -17.703 -8.68 1 93.56 400 GLY A O 1
ATOM 3190 N N . MET A 1 401 ? 21.469 -15.617 -8.062 1 92.38 401 MET A N 1
ATOM 3191 C CA . MET A 1 401 ? 22.141 -15.102 -9.258 1 92.38 401 MET A CA 1
ATOM 3192 C C . MET A 1 401 ? 23.516 -14.547 -8.914 1 92.38 401 MET A C 1
ATOM 3194 O O . MET A 1 401 ? 24.484 -14.781 -9.641 1 92.38 401 MET A O 1
ATOM 3198 N N . CYS A 1 402 ? 23.609 -13.852 -7.844 1 91.12 402 CYS A N 1
ATOM 3199 C CA . CYS A 1 402 ? 24.875 -13.203 -7.461 1 91.12 402 CYS A CA 1
ATOM 3200 C C . CYS A 1 402 ? 25.766 -14.172 -6.707 1 91.12 402 CYS A C 1
ATOM 3202 O O . CYS A 1 402 ? 26.984 -13.938 -6.598 1 91.12 402 CYS A O 1
ATOM 3204 N N . GLY A 1 403 ? 25.25 -15.164 -6.035 1 90.62 403 GLY A N 1
ATOM 3205 C CA . GLY A 1 403 ? 26.031 -16.156 -5.309 1 90.62 403 GLY A CA 1
ATOM 3206 C C . GLY A 1 403 ? 26.312 -15.758 -3.871 1 90.62 403 GLY A C 1
ATOM 3207 O O . GLY A 1 403 ? 27.203 -16.312 -3.227 1 90.62 403 GLY A O 1
ATOM 3208 N N . ALA A 1 404 ? 25.562 -14.836 -3.383 1 95.25 404 ALA A N 1
ATOM 3209 C CA . ALA A 1 404 ? 25.703 -14.438 -1.985 1 95.25 404 ALA A CA 1
ATOM 3210 C C . ALA A 1 404 ? 25.141 -15.5 -1.051 1 95.25 404 ALA A C 1
ATOM 3212 O O . ALA A 1 404 ? 24.344 -16.359 -1.471 1 95.25 404 ALA A O 1
ATOM 3213 N N . ASP A 1 405 ? 25.625 -15.484 0.13 1 97.56 405 ASP A N 1
ATOM 3214 C CA . ASP A 1 405 ? 25.047 -16.391 1.118 1 97.56 405 ASP A CA 1
ATOM 3215 C C . ASP A 1 405 ? 24.016 -15.672 1.994 1 97.56 405 ASP A C 1
ATOM 3217 O O . ASP A 1 405 ? 23.75 -14.484 1.795 1 97.56 405 ASP A O 1
ATOM 3221 N N . SER A 1 406 ? 23.406 -16.391 2.906 1 98.19 406 SER A N 1
ATOM 3222 C CA . SER A 1 406 ? 22.281 -15.883 3.68 1 98.19 406 SER A CA 1
ATOM 3223 C C . SER A 1 406 ? 22.734 -14.891 4.742 1 98.19 406 SER A C 1
ATOM 3225 O O . SER A 1 406 ? 21.922 -14.234 5.383 1 98.19 406 SER A O 1
ATOM 3227 N N . ALA A 1 407 ? 24.047 -14.75 4.93 1 97.75 407 ALA A N 1
ATOM 3228 C CA . ALA A 1 407 ? 24.547 -13.805 5.914 1 97.75 407 ALA A CA 1
ATOM 3229 C C . ALA A 1 407 ? 24.734 -12.414 5.297 1 97.75 407 ALA A C 1
ATOM 3231 O O . ALA A 1 407 ? 24.938 -11.438 6.012 1 97.75 407 ALA A O 1
ATOM 3232 N N . ASP A 1 408 ? 24.656 -12.328 3.965 1 97.5 408 ASP A N 1
ATOM 3233 C CA . ASP A 1 408 ? 24.688 -11.023 3.309 1 97.5 408 ASP A CA 1
ATOM 3234 C C . ASP A 1 408 ? 23.672 -10.062 3.93 1 97.5 408 ASP A C 1
ATOM 3236 O O . ASP A 1 408 ? 22.5 -10.398 4.066 1 97.5 408 ASP A O 1
ATOM 3240 N N . PRO A 1 409 ? 24.156 -8.883 4.328 1 97.38 409 PRO A N 1
ATOM 3241 C CA . PRO A 1 409 ? 23.266 -7.949 5.035 1 97.38 409 PRO A CA 1
ATOM 3242 C C . PRO A 1 409 ? 22.031 -7.59 4.223 1 97.38 409 PRO A C 1
ATOM 3244 O O . PRO A 1 409 ? 20.953 -7.363 4.793 1 97.38 409 PRO A O 1
ATOM 3247 N N . ARG A 1 410 ? 22.172 -7.539 2.918 1 96.56 410 ARG A N 1
ATOM 3248 C CA . ARG A 1 410 ? 21.031 -7.234 2.062 1 96.56 410 ARG A CA 1
ATOM 3249 C C . ARG A 1 410 ? 19.984 -8.344 2.119 1 96.56 410 ARG A C 1
ATOM 3251 O O . ARG A 1 410 ? 18.781 -8.078 2.117 1 96.56 410 ARG A O 1
ATOM 3258 N N . VAL A 1 411 ? 20.453 -9.523 2.186 1 98.38 411 VAL A N 1
ATOM 3259 C CA . VAL A 1 411 ? 19.578 -10.688 2.271 1 98.38 411 VAL A CA 1
ATOM 3260 C C . VAL A 1 411 ? 18.891 -10.711 3.631 1 98.38 411 VAL A C 1
ATOM 3262 O O . VAL A 1 411 ? 17.672 -10.906 3.713 1 98.38 411 VAL A O 1
ATOM 3265 N N . VAL A 1 412 ? 19.672 -10.477 4.676 1 98.06 412 VAL A N 1
ATOM 3266 C CA . VAL A 1 412 ? 19.125 -10.484 6.031 1 98.06 412 VAL A CA 1
ATOM 3267 C C . VAL A 1 412 ? 18.031 -9.43 6.16 1 98.06 412 VAL A C 1
ATOM 3269 O O . VAL A 1 412 ? 16.984 -9.695 6.75 1 98.06 412 VAL A O 1
ATOM 3272 N N . ASP A 1 413 ? 18.297 -8.32 5.559 1 97.31 413 ASP A N 1
ATOM 3273 C CA . ASP A 1 413 ? 17.328 -7.238 5.621 1 97.31 413 ASP A CA 1
ATOM 3274 C C . ASP A 1 413 ? 16.047 -7.605 4.859 1 97.31 413 ASP A C 1
ATOM 3276 O O . ASP A 1 413 ? 14.945 -7.332 5.324 1 97.31 413 ASP A O 1
ATOM 3280 N N . SER A 1 414 ? 16.188 -8.18 3.715 1 98.19 414 SER A N 1
ATOM 3281 C CA . SER A 1 414 ? 15.039 -8.586 2.92 1 98.19 414 SER A CA 1
ATOM 3282 C C . SER A 1 414 ? 14.234 -9.672 3.631 1 98.19 414 SER A C 1
ATOM 3284 O O . SER A 1 414 ? 13 -9.695 3.547 1 98.19 414 SER A O 1
ATOM 3286 N N . VAL A 1 415 ? 14.891 -10.578 4.316 1 98.62 415 VAL A N 1
ATOM 3287 C CA . VAL A 1 415 ? 14.188 -11.609 5.074 1 98.62 415 VAL A CA 1
ATOM 3288 C C . VAL A 1 415 ? 13.352 -10.969 6.176 1 98.62 415 VAL A C 1
ATOM 3290 O O . VAL A 1 415 ? 12.188 -11.312 6.359 1 98.62 415 VAL A O 1
ATOM 3293 N N . ARG A 1 416 ? 13.945 -10.047 6.859 1 97.38 416 ARG A N 1
ATOM 3294 C CA . ARG A 1 416 ? 13.242 -9.336 7.918 1 97.38 416 ARG A CA 1
ATOM 3295 C C . ARG A 1 416 ? 11.984 -8.656 7.379 1 97.38 416 ARG A C 1
ATOM 3297 O O . ARG A 1 416 ? 10.93 -8.703 8.008 1 97.38 416 ARG A O 1
ATOM 3304 N N . GLN A 1 417 ? 12.156 -8.078 6.258 1 96.81 417 GLN A N 1
ATOM 3305 C CA . GLN A 1 417 ? 11.031 -7.355 5.668 1 96.81 417 GLN A CA 1
ATOM 3306 C C . GLN A 1 417 ? 9.93 -8.312 5.23 1 96.81 417 GLN A C 1
ATOM 3308 O O . GLN A 1 417 ? 8.742 -8.039 5.434 1 96.81 417 GLN A O 1
ATOM 3313 N N . VAL A 1 418 ? 10.281 -9.445 4.641 1 98 418 VAL A N 1
ATOM 3314 C CA . VAL A 1 418 ? 9.273 -10.414 4.23 1 98 418 VAL A CA 1
ATOM 3315 C C . VAL A 1 418 ? 8.516 -10.922 5.453 1 98 418 VAL A C 1
ATOM 3317 O O . VAL A 1 418 ? 7.289 -11.062 5.414 1 98 418 VAL A O 1
ATOM 3320 N N . VAL A 1 419 ? 9.234 -11.18 6.535 1 97.31 419 VAL A N 1
ATOM 3321 C CA . VAL A 1 419 ? 8.602 -11.664 7.762 1 97.31 419 VAL A CA 1
ATOM 3322 C C . VAL A 1 419 ? 7.625 -10.625 8.289 1 97.31 419 VAL A C 1
ATOM 3324 O O . VAL A 1 419 ? 6.492 -10.953 8.656 1 97.31 419 VAL A O 1
ATOM 3327 N N . TRP A 1 420 ? 8.031 -9.414 8.281 1 94.62 420 TRP A N 1
ATOM 3328 C CA . TRP A 1 420 ? 7.16 -8.344 8.758 1 94.62 420 TRP A CA 1
ATOM 3329 C C . TRP A 1 420 ? 5.941 -8.195 7.852 1 94.62 420 TRP A C 1
ATOM 3331 O O . TRP A 1 420 ? 4.812 -8.094 8.336 1 94.62 420 TRP A O 1
ATOM 3341 N N . LEU A 1 421 ? 6.141 -8.172 6.562 1 95.5 421 LEU A N 1
ATOM 3342 C CA . LEU A 1 421 ? 5.059 -8.023 5.598 1 95.5 421 LEU A CA 1
ATOM 3343 C C . LEU A 1 421 ? 4.039 -9.148 5.742 1 95.5 421 LEU A C 1
ATOM 3345 O O . LEU A 1 421 ? 2.832 -8.914 5.656 1 95.5 421 LEU A O 1
ATOM 3349 N N . SER A 1 422 ? 4.547 -10.328 5.934 1 93.44 422 SER A N 1
ATOM 3350 C CA . SER A 1 422 ? 3.662 -11.477 6.094 1 93.44 422 SER A CA 1
ATOM 3351 C C . SER A 1 422 ? 2.801 -11.336 7.344 1 93.44 422 SER A C 1
ATOM 3353 O O . SER A 1 422 ? 1.675 -11.844 7.387 1 93.44 422 SER A O 1
ATOM 3355 N N . SER A 1 423 ? 3.293 -10.648 8.289 1 90 423 SER A N 1
ATOM 3356 C CA . SER A 1 423 ? 2.564 -10.484 9.539 1 90 423 SER A CA 1
ATOM 3357 C C . SER A 1 423 ? 1.438 -9.469 9.398 1 90 423 SER A C 1
ATOM 3359 O O . SER A 1 423 ? 0.527 -9.422 10.227 1 90 423 SER A O 1
ATOM 3361 N N . THR A 1 424 ? 1.501 -8.641 8.383 1 87.88 424 THR A N 1
ATOM 3362 C CA . THR A 1 424 ? 0.468 -7.637 8.148 1 87.88 424 THR A CA 1
ATOM 3363 C C . THR A 1 424 ? -0.82 -8.297 7.656 1 87.88 424 THR A C 1
ATOM 3365 O O . THR A 1 424 ? -1.894 -7.691 7.723 1 87.88 424 THR A O 1
ATOM 3368 N N . ILE A 1 425 ? -0.718 -9.492 7.191 1 87.5 425 ILE A N 1
ATOM 3369 C CA . ILE A 1 425 ? -1.877 -10.219 6.68 1 87.5 425 ILE A CA 1
ATOM 3370 C C . ILE A 1 425 ? -2.365 -11.211 7.73 1 87.5 425 ILE A C 1
ATOM 3372 O O . ILE A 1 425 ? -1.6 -12.062 8.195 1 87.5 425 ILE A O 1
ATOM 3376 N N . GLU A 1 426 ? -3.604 -11.016 8 1 79.94 426 GLU A N 1
ATOM 3377 C CA . GLU A 1 426 ? -4.188 -11.898 9.016 1 79.94 426 GLU A CA 1
ATOM 3378 C C . GLU A 1 426 ? -4.105 -13.359 8.586 1 79.94 426 GLU A C 1
ATOM 3380 O O . GLU A 1 426 ? -4.246 -13.672 7.398 1 79.94 426 GLU A O 1
ATOM 3385 N N . GLY A 1 427 ? -3.91 -14.266 9.523 1 73.94 427 GLY A N 1
ATOM 3386 C CA . GLY A 1 427 ? -3.781 -15.688 9.258 1 73.94 427 GLY A CA 1
ATOM 3387 C C . GLY A 1 427 ? -5.02 -16.281 8.617 1 73.94 427 GLY A C 1
ATOM 3388 O O . GLY A 1 427 ? -4.926 -17.234 7.836 1 73.94 427 GLY A O 1
ATOM 3389 N N . THR A 1 428 ? -6.141 -15.617 8.844 1 73.38 428 THR A N 1
ATOM 3390 C CA . THR A 1 428 ? -7.398 -16.156 8.344 1 73.38 428 THR A CA 1
ATOM 3391 C C . THR A 1 428 ? -7.746 -15.562 6.984 1 73.38 428 THR A C 1
ATOM 3393 O O . THR A 1 428 ? -8.734 -15.953 6.355 1 73.38 428 THR A O 1
ATOM 3396 N N . SER A 1 429 ? -6.926 -14.695 6.574 1 78 429 SER A N 1
ATOM 3397 C CA . SER A 1 429 ? -7.223 -14.047 5.301 1 78 429 SER A CA 1
ATOM 3398 C C . SER A 1 429 ? -6.914 -14.969 4.125 1 78 429 SER A C 1
ATOM 3400 O O . SER A 1 429 ? -5.832 -15.562 4.062 1 78 429 SER A O 1
ATOM 3402 N N . PRO A 1 430 ? -7.836 -15.07 3.219 1 77.69 430 PRO A N 1
ATOM 3403 C CA . PRO A 1 430 ? -7.57 -15.883 2.029 1 77.6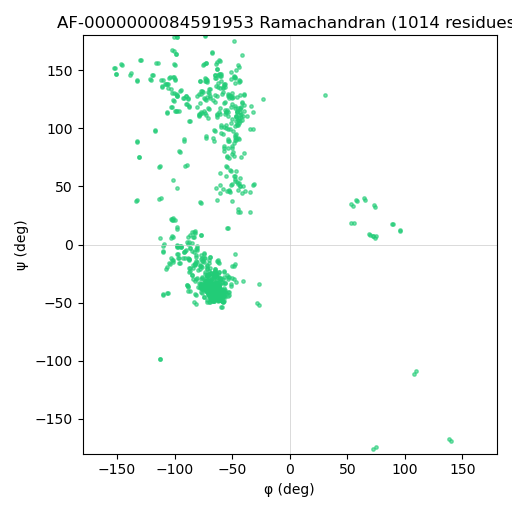9 430 PRO A CA 1
ATOM 3404 C C . PRO A 1 430 ? -6.414 -15.344 1.192 1 77.69 430 PRO A C 1
ATOM 3406 O O . PRO A 1 430 ? -5.824 -16.078 0.396 1 77.69 430 PRO A O 1
ATOM 3409 N N . LEU A 1 431 ? -6.012 -14.141 1.436 1 81.62 431 LEU A N 1
ATOM 3410 C CA . LEU A 1 431 ? -4.93 -13.539 0.666 1 81.62 431 LEU A CA 1
ATOM 3411 C C . LEU A 1 431 ? -3.584 -14.133 1.06 1 81.62 431 LEU A C 1
ATOM 3413 O O . LEU A 1 431 ? -2.594 -13.969 0.344 1 81.62 431 LEU A O 1
ATOM 3417 N N . GLY A 1 432 ? -3.602 -14.867 2.152 1 82.88 432 GLY A N 1
ATOM 3418 C CA . GLY A 1 432 ? -2.365 -15.438 2.666 1 82.88 432 GLY A CA 1
ATOM 3419 C C . GLY A 1 432 ? -1.74 -16.453 1.729 1 82.88 432 GLY A C 1
ATOM 3420 O O . GLY A 1 432 ? -0.533 -16.688 1.783 1 82.88 432 GLY A O 1
ATOM 3421 N N . ILE A 1 433 ? -2.537 -16.984 0.854 1 81.38 433 ILE A N 1
ATOM 3422 C CA . ILE A 1 433 ? -2.055 -18.016 -0.064 1 81.38 433 ILE A CA 1
ATOM 3423 C C . ILE A 1 433 ? -0.996 -17.422 -0.991 1 81.38 433 ILE A C 1
ATOM 3425 O O . ILE A 1 433 ? -0.082 -18.125 -1.429 1 81.38 433 ILE A O 1
ATOM 3429 N N . HIS A 1 434 ? -1.039 -16.188 -1.223 1 86.56 434 HIS A N 1
ATOM 3430 C CA . HIS A 1 434 ? -0.142 -15.523 -2.164 1 86.56 434 HIS A CA 1
ATOM 3431 C C . HIS A 1 434 ? 1.22 -15.258 -1.532 1 86.56 434 HIS A C 1
ATOM 3433 O O . HIS A 1 434 ? 2.156 -14.844 -2.219 1 86.56 434 HIS A O 1
ATOM 3439 N N . LEU A 1 435 ? 1.329 -15.578 -0.247 1 90.44 435 LEU A N 1
ATOM 3440 C CA . LEU A 1 435 ? 2.584 -15.352 0.461 1 90.44 435 LEU A CA 1
ATOM 3441 C C . LEU A 1 435 ? 3.438 -16.609 0.471 1 90.44 435 LEU A C 1
ATOM 3443 O O . LEU A 1 435 ? 4.586 -16.594 0.925 1 90.44 435 LEU A O 1
ATOM 3447 N N . PHE A 1 436 ? 2.949 -17.656 -0.092 1 90.19 436 PHE A N 1
ATOM 3448 C CA . PHE A 1 436 ? 3.637 -18.938 0.001 1 90.19 436 PHE A CA 1
ATOM 3449 C C . PHE A 1 436 ? 5.035 -18.844 -0.592 1 90.19 436 PHE A C 1
ATOM 3451 O O . PHE A 1 436 ? 6.023 -19.125 0.089 1 90.19 436 PHE A O 1
ATOM 3458 N N . ILE A 1 437 ? 5.129 -18.391 -1.822 1 93.5 437 ILE A N 1
ATOM 3459 C CA . ILE A 1 437 ? 6.414 -18.391 -2.512 1 93.5 437 ILE A CA 1
ATOM 3460 C C . ILE A 1 437 ? 7.352 -17.375 -1.864 1 93.5 437 ILE A C 1
ATOM 3462 O O . ILE A 1 437 ? 8.516 -17.688 -1.591 1 93.5 437 ILE A O 1
ATOM 3466 N N . PRO A 1 438 ? 6.871 -16.188 -1.598 1 96 438 PRO A N 1
ATOM 3467 C CA . PRO A 1 438 ? 7.746 -15.258 -0.888 1 96 438 PRO A CA 1
ATOM 3468 C C . PRO A 1 438 ? 8.25 -15.812 0.44 1 96 438 PRO A C 1
ATOM 3470 O O . PRO A 1 438 ? 9.438 -15.672 0.763 1 96 438 PRO A O 1
ATOM 3473 N N . CYS A 1 439 ? 7.414 -16.5 1.144 1 96 439 CYS A N 1
ATOM 3474 C CA . CYS A 1 439 ? 7.805 -17.047 2.434 1 96 439 CYS A CA 1
ATOM 3475 C C . CYS A 1 439 ? 8.758 -18.219 2.252 1 96 439 CYS A C 1
ATOM 3477 O O . CYS A 1 439 ? 9.648 -18.438 3.074 1 96 439 CYS A O 1
ATOM 3479 N N . LEU A 1 440 ? 8.555 -18.938 1.21 1 96.19 440 LEU A N 1
ATOM 3480 C CA . LEU A 1 440 ? 9.484 -20.031 0.913 1 96.19 440 LEU A CA 1
ATOM 3481 C C . LEU A 1 440 ? 10.891 -19.484 0.652 1 96.19 440 LEU A C 1
ATOM 3483 O O . LEU A 1 440 ? 11.859 -19.984 1.225 1 96.19 440 LEU A O 1
ATOM 3487 N N . ILE A 1 441 ? 10.945 -18.484 -0.182 1 98 441 ILE A N 1
ATOM 3488 C CA . ILE A 1 441 ? 12.234 -17.891 -0.522 1 98 441 ILE A CA 1
ATOM 3489 C C . ILE A 1 441 ? 12.898 -17.328 0.736 1 98 441 ILE A C 1
ATOM 3491 O O . ILE A 1 441 ? 14.078 -17.562 0.985 1 98 441 ILE A O 1
ATOM 3495 N N . ALA A 1 442 ? 12.109 -16.625 1.503 1 98.62 442 ALA A N 1
ATOM 3496 C CA . ALA A 1 442 ? 12.633 -16.062 2.746 1 98.62 442 ALA A CA 1
ATOM 3497 C C . ALA A 1 442 ? 13.047 -17.172 3.713 1 98.62 442 ALA A C 1
ATOM 3499 O O . ALA A 1 442 ? 14.008 -17.016 4.469 1 98.62 442 ALA A O 1
ATOM 3500 N N . GLY A 1 443 ? 12.32 -18.266 3.713 1 98.06 443 GLY A N 1
ATOM 3501 C CA . GLY A 1 443 ? 12.648 -19.391 4.559 1 98.06 443 GLY A CA 1
ATOM 3502 C C . GLY A 1 443 ? 14 -20.016 4.234 1 98.06 443 GLY A C 1
ATOM 3503 O O . GLY A 1 443 ? 14.719 -20.453 5.133 1 98.06 443 GLY A O 1
ATOM 3504 N N . VAL A 1 444 ? 14.328 -20 2.994 1 98.31 444 VAL A N 1
ATOM 3505 C CA . VAL A 1 444 ? 15.625 -20.531 2.561 1 98.31 444 VAL A CA 1
ATOM 3506 C C . VAL A 1 444 ? 16.75 -19.672 3.15 1 98.31 444 VAL A C 1
ATOM 3508 O O . VAL A 1 444 ? 17.781 -20.203 3.57 1 98.31 444 VAL A O 1
ATOM 3511 N N . ALA A 1 445 ? 16.516 -18.406 3.264 1 98.56 445 ALA A N 1
ATOM 3512 C CA . ALA A 1 445 ? 17.562 -17.469 3.65 1 98.56 445 ALA A CA 1
ATOM 3513 C C . ALA A 1 445 ? 17.516 -17.172 5.145 1 98.56 445 ALA A C 1
ATOM 3515 O O . ALA A 1 445 ? 18.438 -16.562 5.699 1 98.56 445 ALA A O 1
ATOM 3516 N N . ALA A 1 446 ? 16.484 -17.625 5.871 1 98.5 446 ALA A N 1
ATOM 3517 C CA . ALA A 1 446 ? 16.266 -17.25 7.266 1 98.5 446 ALA A CA 1
ATOM 3518 C C . ALA A 1 446 ? 17.328 -17.875 8.172 1 98.5 446 ALA A C 1
ATOM 3520 O O . ALA A 1 446 ? 17.562 -19.078 8.141 1 98.5 446 ALA A O 1
ATOM 3521 N N . ARG A 1 447 ? 17.922 -17.062 9 1 98.06 447 ARG A N 1
ATOM 3522 C CA . ARG A 1 447 ? 18.953 -17.531 9.922 1 98.06 447 ARG A CA 1
ATOM 3523 C C . ARG A 1 447 ? 18.453 -17.516 11.359 1 98.06 447 ARG A C 1
ATOM 3525 O O . ARG A 1 447 ? 18.703 -18.469 12.117 1 98.06 447 ARG A O 1
ATOM 3532 N N . ALA A 1 448 ? 17.781 -16.484 11.719 1 96.94 448 ALA A N 1
ATOM 3533 C CA . ALA A 1 448 ? 17.266 -16.344 13.078 1 96.94 448 ALA A CA 1
ATOM 3534 C C . ALA A 1 448 ? 16.078 -17.281 13.312 1 96.94 448 ALA A C 1
ATOM 3536 O O . ALA A 1 448 ? 15.188 -17.391 12.469 1 96.94 448 ALA A O 1
ATOM 3537 N N . GLU A 1 449 ? 15.992 -17.875 14.477 1 96.25 449 GLU A N 1
ATOM 3538 C CA . GLU A 1 449 ? 14.938 -18.828 14.789 1 96.25 449 GLU A CA 1
ATOM 3539 C C . GLU A 1 449 ? 13.57 -18.172 14.828 1 96.25 449 GLU A C 1
ATOM 3541 O O . GLU A 1 449 ? 12.562 -18.781 14.461 1 96.25 449 GLU A O 1
ATOM 3546 N N . ARG A 1 450 ? 13.516 -16.969 15.258 1 96.25 450 ARG A N 1
ATOM 3547 C CA . ARG A 1 450 ? 12.242 -16.25 15.289 1 96.25 450 ARG A CA 1
ATOM 3548 C C . ARG A 1 450 ? 11.664 -16.109 13.883 1 96.25 450 ARG A C 1
ATOM 3550 O O . ARG A 1 450 ? 10.453 -16.25 13.695 1 96.25 450 ARG A O 1
ATOM 3557 N N . HIS A 1 451 ? 12.602 -15.859 12.992 1 97.44 451 HIS A N 1
ATOM 3558 C CA . HIS A 1 451 ? 12.156 -15.742 11.609 1 97.44 451 HIS A CA 1
ATOM 3559 C C . HIS A 1 451 ? 11.742 -17.094 11.047 1 97.44 451 HIS A C 1
ATOM 3561 O O . HIS A 1 451 ? 10.719 -17.203 10.367 1 97.44 451 HIS A O 1
ATOM 3567 N N . ARG A 1 452 ? 12.477 -18.109 11.336 1 97.31 452 ARG A N 1
ATOM 3568 C CA . ARG A 1 452 ? 12.172 -19.453 10.867 1 97.31 452 ARG A CA 1
ATOM 3569 C C . ARG A 1 452 ? 10.812 -19.922 11.383 1 97.31 452 ARG A C 1
ATOM 3571 O O . ARG A 1 452 ? 10.016 -20.469 10.625 1 97.31 452 ARG A O 1
ATOM 3578 N N . ALA A 1 453 ? 10.547 -19.609 12.617 1 95.69 453 ALA A N 1
ATOM 3579 C CA . ALA A 1 453 ? 9.281 -20 13.227 1 95.69 453 ALA A CA 1
ATOM 3580 C C . ALA A 1 453 ? 8.102 -19.312 12.539 1 95.69 453 ALA A C 1
ATOM 3582 O O . ALA A 1 453 ? 7.082 -19.938 12.258 1 95.69 453 ALA A O 1
ATOM 3583 N N . ALA A 1 454 ? 8.281 -18.047 12.305 1 94.88 454 ALA A N 1
ATOM 3584 C CA . ALA A 1 454 ? 7.227 -17.266 11.648 1 94.88 454 ALA A CA 1
ATOM 3585 C C . ALA A 1 454 ? 6.969 -17.781 10.234 1 94.88 454 ALA A C 1
ATOM 3587 O O . ALA A 1 454 ? 5.812 -17.938 9.82 1 94.88 454 ALA A O 1
ATOM 3588 N N . LEU A 1 455 ? 8.008 -18.078 9.531 1 95 455 LEU A N 1
ATOM 3589 C CA . LEU A 1 455 ? 7.891 -18.531 8.148 1 95 455 LEU A CA 1
ATOM 3590 C C . LEU A 1 455 ? 7.344 -19.953 8.086 1 95 455 LEU A C 1
ATOM 3592 O O . LEU A 1 455 ? 6.551 -20.266 7.195 1 95 455 LEU A O 1
ATOM 3596 N N . ARG A 1 456 ? 7.715 -20.719 9.031 1 91.69 456 ARG A N 1
ATOM 3597 C CA . ARG A 1 456 ? 7.184 -22.062 9.125 1 91.69 456 ARG A CA 1
ATOM 3598 C C . ARG A 1 456 ? 5.672 -22.047 9.312 1 91.69 456 ARG A C 1
ATOM 3600 O O . ARG A 1 456 ? 4.953 -22.828 8.68 1 91.69 456 ARG A O 1
ATOM 3607 N N . THR A 1 457 ? 5.242 -21.188 10.133 1 88.5 457 THR A N 1
ATOM 3608 C CA . THR A 1 457 ? 3.812 -21.062 10.398 1 88.5 457 THR A CA 1
ATOM 3609 C C . THR A 1 457 ? 3.059 -20.688 9.125 1 88.5 457 THR A C 1
ATOM 3611 O O . THR A 1 457 ? 1.988 -21.234 8.844 1 88.5 457 THR A O 1
ATOM 3614 N N . ARG A 1 458 ? 3.623 -19.875 8.375 1 88.88 458 ARG A N 1
ATOM 3615 C CA . ARG A 1 458 ? 2.977 -19.406 7.145 1 88.88 458 ARG A CA 1
ATOM 3616 C C . ARG A 1 458 ? 2.965 -20.516 6.09 1 88.88 458 ARG A C 1
ATOM 3618 O O . ARG A 1 458 ? 1.979 -20.672 5.371 1 88.88 458 ARG A O 1
ATOM 3625 N N . ILE A 1 459 ? 4.016 -21.266 5.969 1 88 459 ILE A N 1
ATOM 3626 C CA . ILE A 1 459 ? 4.109 -22.359 4.996 1 88 459 ILE A CA 1
ATOM 3627 C C . ILE A 1 459 ? 3.146 -23.469 5.379 1 88 459 ILE A C 1
ATOM 3629 O O . ILE A 1 459 ? 2.473 -24.047 4.516 1 88 459 ILE A O 1
ATOM 3633 N N . HIS A 1 460 ? 3.027 -23.625 6.66 1 81.19 460 HIS A N 1
ATOM 3634 C CA . HIS A 1 460 ? 2.123 -24.672 7.141 1 81.19 460 HIS A CA 1
ATOM 3635 C C . HIS A 1 460 ? 0.667 -24.281 6.91 1 81.19 460 HIS A C 1
ATOM 3637 O O . HIS A 1 460 ? -0.182 -25.156 6.684 1 81.19 460 HIS A O 1
ATOM 3643 N N . ALA A 1 461 ? 0.414 -23.047 7.031 1 76.12 461 ALA A N 1
ATOM 3644 C CA . ALA A 1 461 ? -0.947 -22.578 6.785 1 76.12 461 ALA A CA 1
ATOM 3645 C C . ALA A 1 461 ? -1.379 -22.875 5.352 1 76.12 461 ALA A C 1
ATOM 3647 O O . ALA A 1 461 ? -2.564 -23.094 5.086 1 76.12 461 ALA A O 1
ATOM 3648 N N . SER A 1 462 ? -0.404 -22.906 4.5 1 71.12 462 SER A N 1
ATOM 3649 C CA . SER A 1 462 ? -0.695 -23.219 3.107 1 71.12 462 SER A CA 1
ATOM 3650 C C . SER A 1 462 ? -0.826 -24.734 2.898 1 71.12 462 SER A C 1
ATOM 3652 O O . SER A 1 462 ? -1.13 -25.188 1.793 1 71.12 462 SER A O 1
ATOM 3654 N N . ARG A 1 463 ? -0.376 -25.5 3.908 1 61.84 463 ARG A N 1
ATOM 3655 C CA . ARG A 1 463 ? -0.537 -26.953 3.863 1 61.84 463 ARG A CA 1
ATOM 3656 C C . ARG A 1 463 ? -2.006 -27.344 3.73 1 61.84 463 ARG A C 1
ATOM 3658 O O . ARG A 1 463 ? -2.357 -28.203 2.928 1 61.84 463 ARG A O 1
ATOM 3665 N N . GLU A 1 464 ? -2.611 -26.656 4.617 1 57.56 464 GLU A N 1
ATOM 3666 C CA . GLU A 1 464 ? -4.035 -26.938 4.766 1 57.56 464 GLU A CA 1
ATOM 3667 C C . GLU A 1 464 ? -4.848 -26.312 3.643 1 57.56 464 GLU A C 1
ATOM 3669 O O . GLU A 1 464 ? -5.855 -26.859 3.203 1 57.56 464 GLU A O 1
ATOM 3674 N N . ALA A 1 465 ? -4.188 -25.25 3.223 1 53.84 465 ALA A N 1
ATOM 3675 C CA . ALA A 1 465 ? -4.879 -24.531 2.162 1 53.84 465 ALA A CA 1
ATOM 3676 C C . ALA A 1 465 ? -4.281 -24.844 0.795 1 53.84 465 ALA A C 1
ATOM 3678 O O . ALA A 1 465 ? -3.301 -24.234 0.378 1 53.84 465 ALA A O 1
ATOM 3679 N N . ASN A 1 466 ? -4.199 -26.125 0.388 1 52.38 466 ASN A N 1
ATOM 3680 C CA . ASN A 1 466 ? -3.574 -26.672 -0.817 1 52.38 466 ASN A CA 1
ATOM 3681 C C . ASN A 1 466 ? -3.932 -25.844 -2.049 1 52.38 466 ASN A C 1
ATOM 3683 O O . ASN A 1 466 ? -4.152 -26.391 -3.129 1 52.38 466 ASN A O 1
ATOM 3687 N N . SER A 1 467 ? -4.148 -24.578 -1.858 1 58.94 467 SER A N 1
ATOM 3688 C CA . SER A 1 467 ? -4.848 -23.953 -2.971 1 58.94 467 SER A CA 1
ATOM 3689 C C . SER A 1 467 ? -3.891 -23.156 -3.852 1 58.94 467 SER A C 1
ATOM 3691 O O . SER A 1 467 ? -4.285 -22.625 -4.895 1 58.94 467 SER A O 1
ATOM 3693 N N . TRP A 1 468 ? -2.576 -23.375 -3.453 1 65.5 468 TRP A N 1
ATOM 3694 C CA . TRP A 1 468 ? -1.664 -22.688 -4.355 1 65.5 468 TRP A CA 1
ATOM 3695 C C . TRP A 1 468 ? -1.068 -23.656 -5.375 1 65.5 468 TRP A C 1
ATOM 3697 O O . TRP A 1 468 ? -1.449 -24.828 -5.43 1 65.5 468 TRP A O 1
ATOM 3707 N N . ILE A 1 469 ? -0.236 -23.25 -6.297 1 72 469 ILE A N 1
ATOM 3708 C CA . ILE A 1 469 ? 0.433 -24.062 -7.309 1 72 469 ILE A CA 1
ATOM 3709 C C . ILE A 1 469 ? 1.254 -25.156 -6.633 1 72 469 ILE A C 1
ATOM 3711 O O . ILE A 1 469 ? 1.187 -26.328 -7.023 1 72 469 ILE A O 1
ATOM 3715 N N . LEU A 1 470 ? 1.848 -24.797 -5.566 1 80 470 LEU A N 1
ATOM 3716 C CA . LEU A 1 470 ? 2.719 -25.703 -4.82 1 80 470 LEU A CA 1
ATOM 3717 C C . LEU A 1 470 ? 2.184 -25.938 -3.412 1 80 470 LEU A C 1
ATOM 3719 O O . LEU A 1 470 ? 1.586 -25.047 -2.814 1 80 470 LEU A O 1
ATOM 3723 N N . ARG A 1 471 ? 2.418 -27.156 -2.951 1 77.62 471 ARG A N 1
ATOM 3724 C CA . ARG A 1 471 ? 1.916 -27.531 -1.633 1 77.62 471 ARG A CA 1
ATOM 3725 C C . ARG A 1 471 ? 2.943 -27.219 -0.548 1 77.62 471 ARG A C 1
ATOM 3727 O O . ARG A 1 471 ? 4.074 -27.703 -0.599 1 77.62 471 ARG A O 1
ATOM 3734 N N . GLY A 1 472 ? 2.434 -26.531 0.396 1 78.12 472 GLY A N 1
ATOM 3735 C CA . GLY A 1 472 ? 3.305 -26.203 1.514 1 78.12 472 GLY A CA 1
ATOM 3736 C C . GLY A 1 472 ? 3.758 -27.422 2.293 1 78.12 472 GLY A C 1
ATOM 3737 O O . GLY A 1 472 ? 4.863 -27.438 2.842 1 78.12 472 GLY A O 1
ATOM 3738 N N . ALA A 1 473 ? 2.979 -28.422 2.25 1 79.75 473 ALA A N 1
ATOM 3739 C CA . ALA A 1 473 ? 3.266 -29.641 2.99 1 79.75 473 ALA A CA 1
ATOM 3740 C C . ALA A 1 473 ? 4.523 -30.328 2.459 1 79.75 473 ALA A C 1
ATOM 3742 O O . ALA A 1 473 ? 5.195 -31.062 3.189 1 79.75 473 ALA A O 1
ATOM 3743 N N . ASP A 1 474 ? 4.82 -30.078 1.275 1 86.62 474 ASP A N 1
ATOM 3744 C CA . ASP A 1 474 ? 5.988 -30.719 0.671 1 86.62 474 ASP A CA 1
ATOM 3745 C C . ASP A 1 474 ? 7.254 -29.906 0.929 1 86.62 474 ASP A C 1
ATOM 3747 O O . ASP A 1 474 ? 8.359 -30.438 0.872 1 86.62 474 ASP A O 1
ATOM 3751 N N . PHE A 1 475 ? 7.074 -28.672 1.244 1 91.56 475 PHE A N 1
ATOM 3752 C CA . PHE A 1 475 ? 8.258 -27.812 1.325 1 91.56 475 PHE A CA 1
ATOM 3753 C C . PHE A 1 475 ? 8.625 -27.547 2.777 1 91.56 475 PHE A C 1
ATOM 3755 O O . PHE A 1 475 ? 9.75 -27.125 3.068 1 91.56 475 PHE A O 1
ATOM 3762 N N . ALA A 1 476 ? 7.719 -27.797 3.695 1 90.5 476 ALA A N 1
ATOM 3763 C CA . ALA A 1 476 ? 8.055 -27.656 5.109 1 90.5 476 ALA A CA 1
ATOM 3764 C C . ALA A 1 476 ? 9.188 -28.594 5.504 1 90.5 476 ALA A C 1
ATOM 3766 O O . ALA A 1 476 ? 10.172 -28.172 6.113 1 90.5 476 ALA A O 1
ATOM 3767 N N . PRO A 1 477 ? 9.133 -29.844 5.094 1 92.75 477 PRO A N 1
ATOM 3768 C CA . PRO A 1 477 ? 10.242 -30.75 5.41 1 92.75 477 PRO A CA 1
ATOM 3769 C C . PRO A 1 477 ? 11.547 -30.344 4.723 1 92.75 477 PRO A C 1
ATOM 3771 O O . PRO A 1 477 ? 12.625 -30.609 5.246 1 92.75 477 PRO A O 1
ATOM 3774 N N . VAL A 1 478 ? 11.43 -29.719 3.582 1 95.44 478 VAL A N 1
ATOM 3775 C CA . VAL A 1 478 ? 12.617 -29.266 2.879 1 95.44 478 VAL A CA 1
ATOM 3776 C C . VAL A 1 478 ? 13.328 -28.188 3.707 1 95.44 478 VAL A C 1
ATOM 3778 O O . VAL A 1 478 ? 14.547 -28.25 3.891 1 95.44 478 VAL A O 1
ATOM 3781 N N . LEU A 1 479 ? 12.562 -27.312 4.211 1 96.19 479 LEU A N 1
ATOM 3782 C CA . LEU A 1 479 ? 13.141 -26.25 5.027 1 96.19 479 LEU A CA 1
ATOM 3783 C C . LEU A 1 479 ? 13.672 -26.797 6.344 1 96.19 479 LEU A C 1
ATOM 3785 O O . LEU A 1 479 ? 14.719 -26.359 6.828 1 96.19 479 LEU A O 1
ATOM 3789 N N . ASP A 1 480 ? 12.945 -27.781 6.879 1 95.38 480 ASP A N 1
ATOM 3790 C CA . ASP A 1 480 ? 13.43 -28.422 8.102 1 95.38 480 ASP A CA 1
ATOM 3791 C C . ASP A 1 480 ? 14.773 -29.109 7.875 1 95.38 480 ASP A C 1
ATOM 3793 O O . ASP A 1 480 ? 15.68 -29 8.703 1 95.38 480 ASP A O 1
ATOM 3797 N N . HIS A 1 481 ? 14.852 -29.781 6.789 1 97.44 481 HIS A N 1
ATOM 3798 C CA . HIS A 1 481 ? 16.109 -30.422 6.449 1 97.44 481 HIS A CA 1
ATOM 3799 C C . HIS A 1 481 ? 17.234 -29.406 6.312 1 97.44 481 HIS A C 1
ATOM 3801 O O . HIS A 1 481 ? 18.359 -29.656 6.754 1 97.44 481 HIS A O 1
ATOM 3807 N N . LEU A 1 482 ? 16.938 -28.297 5.723 1 97.94 482 LEU A N 1
ATOM 3808 C CA . LEU A 1 482 ? 17.922 -27.234 5.551 1 97.94 482 LEU A CA 1
ATOM 3809 C C . LEU A 1 482 ? 18.312 -26.625 6.895 1 97.94 482 LEU A C 1
ATOM 3811 O O . LEU A 1 482 ? 19.5 -26.484 7.195 1 97.94 482 LEU A O 1
ATOM 3815 N N . TRP A 1 483 ? 17.312 -26.312 7.699 1 97.44 483 TRP A N 1
ATOM 3816 C CA . TRP A 1 483 ? 17.5 -25.578 8.953 1 97.44 483 TRP A CA 1
ATOM 3817 C C . TRP A 1 483 ? 18.219 -26.453 9.984 1 97.44 483 TRP A C 1
ATOM 3819 O O . TRP A 1 483 ? 18.953 -25.953 10.828 1 97.44 483 TRP A O 1
ATOM 3829 N N . TYR A 1 484 ? 17.953 -27.734 9.938 1 96 484 TYR A N 1
ATOM 3830 C CA . TYR A 1 484 ? 18.562 -28.641 10.906 1 96 484 TYR A CA 1
ATOM 3831 C C . TYR A 1 484 ? 19.812 -29.312 10.32 1 96 484 TYR A C 1
ATOM 3833 O O . TYR A 1 484 ? 20.5 -30.062 11.016 1 96 484 TYR A O 1
ATOM 3841 N N . GLY A 1 485 ? 20.109 -29.016 9.086 1 97.19 485 GLY A N 1
ATOM 3842 C CA . GLY A 1 485 ? 21.297 -29.516 8.422 1 97.19 485 GLY A CA 1
ATOM 3843 C C . GLY A 1 485 ? 22.312 -28.438 8.109 1 97.19 485 GLY A C 1
ATOM 3844 O O . GLY A 1 485 ? 22.953 -27.906 9.016 1 97.19 485 GLY A O 1
ATOM 3845 N N . ALA A 1 486 ? 22.328 -27.953 6.91 1 96.56 486 ALA A N 1
ATOM 3846 C CA . ALA A 1 486 ? 23.344 -27.031 6.43 1 96.56 486 ALA A CA 1
ATOM 3847 C C . ALA A 1 486 ? 23.25 -25.688 7.156 1 96.56 486 ALA A C 1
ATOM 3849 O O . ALA A 1 486 ? 24.266 -25.016 7.348 1 96.56 486 ALA A O 1
ATOM 3850 N N . ALA A 1 487 ? 22.031 -25.328 7.5 1 96.81 487 ALA A N 1
ATOM 3851 C CA . ALA A 1 487 ? 21.844 -24.016 8.117 1 96.81 487 ALA A CA 1
ATOM 3852 C C . ALA A 1 487 ? 21.688 -24.125 9.625 1 96.81 487 ALA A C 1
ATOM 3854 O O . ALA A 1 487 ? 21.172 -23.234 10.281 1 96.81 487 ALA A O 1
ATOM 3855 N N . ARG A 1 488 ? 22.172 -25.188 10.211 1 95.94 488 ARG A N 1
ATOM 3856 C CA . ARG A 1 488 ? 22.016 -25.422 11.641 1 95.94 488 ARG A CA 1
ATOM 3857 C C . ARG A 1 488 ? 22.609 -24.266 12.445 1 95.94 488 ARG A C 1
ATOM 3859 O O . ARG A 1 488 ? 23.688 -23.766 12.125 1 95.94 488 ARG A O 1
ATOM 3866 N N . GLY A 1 489 ? 21.828 -23.828 13.453 1 94.38 489 GLY A N 1
ATOM 3867 C CA . GLY A 1 489 ? 22.297 -22.781 14.352 1 94.38 489 GLY A CA 1
ATOM 3868 C C . GLY A 1 489 ? 22.391 -21.422 13.688 1 94.38 489 GLY A C 1
ATOM 3869 O O . GLY A 1 489 ? 23.031 -20.516 14.211 1 94.38 489 GLY A O 1
ATOM 3870 N N . GLY A 1 490 ? 21.906 -21.281 12.484 1 95 490 GLY A N 1
ATOM 3871 C CA . GLY A 1 490 ? 21.922 -20 11.789 1 95 490 GLY A CA 1
ATOM 3872 C C . GLY A 1 490 ? 23.109 -19.844 10.859 1 95 490 GLY A C 1
ATOM 3873 O O . GLY A 1 490 ? 23.438 -18.734 10.438 1 95 490 GLY A O 1
ATOM 3874 N N . ARG A 1 491 ? 23.828 -20.906 10.586 1 97.25 491 ARG A N 1
ATOM 3875 C CA . ARG A 1 491 ? 24.938 -20.891 9.648 1 97.25 491 ARG A CA 1
ATOM 3876 C C . ARG A 1 491 ? 24.5 -20.391 8.273 1 97.25 491 ARG A C 1
ATOM 3878 O O . ARG A 1 491 ? 23.422 -20.734 7.797 1 97.25 491 ARG A O 1
ATOM 3885 N N . PRO A 1 492 ? 25.344 -19.578 7.695 1 97.94 492 PRO A N 1
ATOM 3886 C CA . PRO A 1 492 ? 24.984 -19.078 6.367 1 97.94 492 PRO A CA 1
ATOM 3887 C C . PRO A 1 492 ? 24.906 -20.188 5.32 1 97.94 492 PRO A C 1
ATOM 3889 O O . PRO A 1 492 ? 25.719 -21.125 5.34 1 97.94 492 PRO A O 1
ATOM 3892 N N . VAL A 1 493 ? 24 -20.062 4.461 1 98.31 493 VAL A N 1
ATOM 3893 C CA . VAL A 1 493 ? 23.828 -21.047 3.395 1 98.31 493 VAL A CA 1
ATOM 3894 C C . VAL A 1 493 ? 23.75 -20.328 2.045 1 98.31 493 VAL A C 1
ATOM 3896 O O . VAL A 1 493 ? 23.516 -19.125 1.988 1 98.31 493 VAL A O 1
ATOM 3899 N N . LYS A 1 494 ? 24.031 -21.109 1.046 1 97.56 494 LYS A N 1
ATOM 3900 C CA . LYS A 1 494 ? 23.844 -20.656 -0.33 1 97.56 494 LYS A CA 1
ATOM 3901 C C . LYS A 1 494 ? 22.578 -21.234 -0.93 1 97.56 494 LYS A C 1
ATOM 3903 O O . LYS A 1 494 ? 21.953 -22.125 -0.338 1 97.56 494 LYS A O 1
ATOM 3908 N N . TRP A 1 495 ? 22.188 -20.703 -2.027 1 96.94 495 TRP A N 1
ATOM 3909 C CA . TRP A 1 495 ? 20.938 -21.172 -2.639 1 96.94 495 TRP A CA 1
ATOM 3910 C C . TRP A 1 495 ? 21.031 -22.641 -2.996 1 96.94 495 TRP A C 1
ATOM 3912 O O . TRP A 1 495 ? 20.047 -23.375 -2.9 1 96.94 495 TRP A O 1
ATOM 3922 N N . ASP A 1 496 ? 22.188 -23.078 -3.383 1 95.56 496 ASP A N 1
ATOM 3923 C CA . ASP A 1 496 ? 22.375 -24.469 -3.801 1 95.56 496 ASP A CA 1
ATOM 3924 C C . ASP A 1 496 ? 22.219 -25.422 -2.617 1 95.56 496 ASP A C 1
ATOM 3926 O O . ASP A 1 496 ? 21.922 -26.609 -2.801 1 95.56 496 ASP A O 1
ATOM 3930 N N . ASP A 1 497 ? 22.484 -24.953 -1.434 1 97.44 497 ASP A N 1
ATOM 3931 C CA . ASP A 1 497 ? 22.234 -25.766 -0.254 1 97.44 497 ASP A CA 1
ATOM 3932 C C . ASP A 1 497 ? 20.75 -26.109 -0.126 1 97.44 497 ASP A C 1
ATOM 3934 O O . ASP A 1 497 ? 20.391 -27.188 0.324 1 97.44 497 ASP A O 1
ATOM 3938 N N . TYR A 1 498 ? 19.969 -25.125 -0.474 1 97.56 498 TYR A N 1
ATOM 3939 C CA . TYR A 1 498 ? 18.531 -25.375 -0.496 1 97.56 498 TYR A CA 1
ATOM 3940 C C . TYR A 1 498 ? 18.172 -26.438 -1.527 1 97.56 498 TYR A C 1
ATOM 3942 O O . TYR A 1 498 ? 17.391 -27.344 -1.242 1 97.56 498 TYR A O 1
ATOM 3950 N N . VAL A 1 499 ? 18.75 -26.312 -2.699 1 95.88 499 VAL A N 1
ATOM 3951 C CA . VAL A 1 499 ? 18.469 -27.266 -3.768 1 95.88 499 VAL A CA 1
ATOM 3952 C C . VAL A 1 499 ? 18.875 -28.672 -3.33 1 95.88 499 VAL A C 1
ATOM 3954 O O . VAL A 1 499 ? 18.156 -29.641 -3.596 1 95.88 499 VAL A O 1
ATOM 3957 N N . CYS A 1 500 ? 19.953 -28.734 -2.662 1 96.38 500 CYS A N 1
ATOM 3958 C CA . CYS A 1 500 ? 20.406 -30.016 -2.152 1 96.38 500 CYS A CA 1
ATOM 3959 C C . CYS A 1 500 ? 19.438 -30.578 -1.126 1 96.38 500 CYS A C 1
ATOM 3961 O O . CYS A 1 500 ? 19.125 -31.766 -1.136 1 96.38 500 CYS A O 1
ATOM 3963 N N . SER A 1 501 ? 18.984 -29.734 -0.267 1 96.69 501 SER A N 1
ATOM 3964 C CA . SER A 1 501 ? 18.016 -30.156 0.737 1 96.69 501 SER A CA 1
ATOM 3965 C C . SER A 1 501 ? 16.719 -30.609 0.089 1 96.69 501 SER A C 1
ATOM 3967 O O . SER A 1 501 ? 16.109 -31.594 0.536 1 96.69 501 SER A O 1
ATOM 3969 N N . ARG A 1 502 ? 16.312 -29.891 -0.924 1 95.62 502 ARG A N 1
ATOM 3970 C CA . ARG A 1 502 ? 15.109 -30.266 -1.663 1 95.62 502 ARG A CA 1
ATOM 3971 C C . ARG A 1 502 ? 15.281 -31.609 -2.342 1 95.62 502 ARG A C 1
ATOM 3973 O O . ARG A 1 502 ? 14.398 -32.469 -2.271 1 95.62 502 ARG A O 1
ATOM 3980 N N . CYS A 1 503 ? 16.422 -31.891 -2.906 1 94.56 503 CYS A N 1
ATOM 3981 C CA . CYS A 1 503 ? 16.719 -33.156 -3.566 1 94.56 503 CYS A CA 1
ATOM 3982 C C . CYS A 1 503 ? 16.75 -34.312 -2.561 1 94.56 503 CYS A C 1
ATOM 3984 O O . CYS A 1 503 ? 16.359 -35.438 -2.881 1 94.56 503 CYS A O 1
ATOM 3986 N N . ALA A 1 504 ? 17.203 -33.969 -1.409 1 94.25 504 ALA A N 1
ATOM 3987 C CA . ALA A 1 504 ? 17.281 -34.969 -0.359 1 94.25 504 ALA A CA 1
ATOM 3988 C C . ALA A 1 504 ? 15.898 -35.344 0.173 1 94.25 504 ALA A C 1
ATOM 3990 O O . ALA A 1 504 ? 15.68 -36.469 0.62 1 94.25 504 ALA A O 1
ATOM 3991 N N . THR A 1 505 ? 15.008 -34.406 0.159 1 93.12 505 THR A N 1
ATOM 3992 C CA . THR A 1 505 ? 13.672 -34.625 0.71 1 93.12 505 THR A CA 1
ATOM 3993 C C . THR A 1 505 ? 12.773 -35.344 -0.305 1 93.12 505 THR A C 1
ATOM 3995 O O . THR A 1 505 ? 12.039 -36.25 0.042 1 93.12 505 THR A O 1
ATOM 3998 N N . PHE A 1 506 ? 12.742 -34.781 -1.518 1 87.75 506 PHE A N 1
ATOM 3999 C CA . PHE A 1 506 ? 12.031 -35.5 -2.572 1 87.75 506 PHE A CA 1
ATOM 4000 C C . PHE A 1 506 ? 12.648 -35.188 -3.936 1 87.75 506 PHE A C 1
ATOM 4002 O O . PHE A 1 506 ? 13.148 -34.094 -4.168 1 87.75 506 PHE A O 1
ATOM 4009 N N . ALA A 1 507 ? 12.602 -36.188 -4.777 1 87.31 507 ALA A N 1
ATOM 4010 C CA . ALA A 1 507 ? 13.227 -36.062 -6.09 1 87.31 507 ALA A CA 1
ATOM 4011 C C . ALA A 1 507 ? 12.227 -35.625 -7.145 1 87.31 507 ALA A C 1
ATOM 4013 O O . ALA A 1 507 ? 11.055 -36 -7.105 1 87.31 507 ALA A O 1
ATOM 4014 N N . VAL A 1 508 ? 12.711 -34.656 -7.859 1 86.69 508 VAL A N 1
ATOM 4015 C CA . VAL A 1 508 ? 11.93 -34.25 -9.016 1 86.69 508 VAL A CA 1
ATOM 4016 C C . VAL A 1 508 ? 12.602 -34.719 -10.297 1 86.69 508 VAL A C 1
ATOM 4018 O O . VAL A 1 508 ? 13.828 -34.625 -10.445 1 86.69 508 VAL A O 1
ATOM 4021 N N . ARG A 1 509 ? 11.906 -35.719 -11.062 1 73.44 509 ARG A N 1
ATOM 4022 C CA . ARG A 1 509 ? 12.453 -36.281 -12.289 1 73.44 509 ARG A CA 1
ATOM 4023 C C . ARG A 1 509 ? 11.789 -35.656 -13.516 1 73.44 509 ARG A C 1
ATOM 4025 O O . ARG A 1 509 ? 10.594 -35.375 -13.492 1 73.44 509 ARG A O 1
ATOM 4032 N N . MET B 1 1 ? 23.812 11 62.281 1 26.02 1 MET B N 1
ATOM 4033 C CA . MET B 1 1 ? 23.453 10.312 61.062 1 26.02 1 MET B CA 1
ATOM 4034 C C . MET B 1 1 ? 23.906 11.102 59.812 1 26.02 1 MET B C 1
ATOM 4036 O O . MET B 1 1 ? 23.5 12.258 59.625 1 26.02 1 MET B O 1
ATOM 4040 N N . SER B 1 2 ? 25.078 10.961 59.344 1 27.69 2 SER B N 1
ATOM 4041 C CA . SER B 1 2 ? 25.859 11.758 58.406 1 27.69 2 SER B CA 1
ATOM 4042 C C . SER B 1 2 ? 25.203 11.828 57.062 1 27.69 2 SER B C 1
ATOM 4044 O O . SER B 1 2 ? 24.656 10.828 56.562 1 27.69 2 SER B O 1
ATOM 4046 N N . ALA B 1 3 ? 24.797 13.023 56.719 1 36.69 3 ALA B N 1
ATOM 4047 C CA . ALA B 1 3 ? 24.062 13.391 55.531 1 36.69 3 ALA B CA 1
ATOM 4048 C C . ALA B 1 3 ? 24.781 12.898 54.281 1 36.69 3 ALA B C 1
ATOM 4050 O O . ALA B 1 3 ? 25.938 13.234 54.031 1 36.69 3 ALA B O 1
ATOM 4051 N N . GLN B 1 4 ? 24.578 11.641 53.906 1 36.16 4 GLN B N 1
ATOM 4052 C CA . GLN B 1 4 ? 25.219 11.07 52.719 1 36.16 4 GLN B CA 1
ATOM 4053 C C . GLN B 1 4 ? 25.234 12.07 51.562 1 36.16 4 GLN B C 1
ATOM 4055 O O . GLN B 1 4 ? 24.25 12.789 51.375 1 36.16 4 GLN B O 1
ATOM 4060 N N . PRO B 1 5 ? 26.453 12.547 51.25 1 41.44 5 PRO B N 1
ATOM 4061 C CA . PRO B 1 5 ? 26.609 13.539 50.188 1 41.44 5 PRO B CA 1
ATOM 4062 C C . PRO B 1 5 ? 25.734 13.242 48.969 1 41.44 5 PRO B C 1
ATOM 4064 O O . PRO B 1 5 ? 25.406 12.086 48.719 1 41.44 5 PRO B O 1
ATOM 4067 N N . PRO B 1 6 ? 24.906 14.164 48.625 1 45.31 6 PRO B N 1
ATOM 4068 C CA . PRO B 1 6 ? 23.969 13.922 47.531 1 45.31 6 PRO B CA 1
ATOM 4069 C C . PRO B 1 6 ? 24.641 13.305 46.281 1 45.31 6 PRO B C 1
ATOM 4071 O O . PRO B 1 6 ? 25.781 13.633 45.969 1 45.31 6 PRO B O 1
ATOM 4074 N N . THR B 1 7 ? 24.516 12.047 46.062 1 50.38 7 THR B N 1
ATOM 4075 C CA . THR B 1 7 ? 25.047 11.227 44.969 1 50.38 7 THR B CA 1
ATOM 4076 C C . THR B 1 7 ? 24.781 11.859 43.625 1 50.38 7 THR B C 1
ATOM 4078 O O . THR B 1 7 ? 25.219 11.344 42.594 1 50.38 7 THR B O 1
ATOM 4081 N N . ARG B 1 8 ? 23.859 12.766 43.562 1 54.03 8 ARG B N 1
ATOM 4082 C CA . ARG B 1 8 ? 23.531 13.312 42.25 1 54.03 8 ARG B CA 1
ATOM 4083 C C . ARG B 1 8 ? 24.234 14.641 42.031 1 54.03 8 ARG B C 1
ATOM 4085 O O . ARG B 1 8 ? 24.312 15.477 42.906 1 54.03 8 ARG B O 1
ATOM 4092 N N . SER B 1 9 ? 25.125 14.797 41.125 1 56.31 9 SER B N 1
ATOM 4093 C CA . SER B 1 9 ? 25.75 16.078 40.781 1 56.31 9 SER B CA 1
ATOM 4094 C C . SER B 1 9 ? 24.766 16.984 40.031 1 56.31 9 SER B C 1
ATOM 4096 O O . SER B 1 9 ? 24.203 16.594 39 1 56.31 9 SER B O 1
ATOM 4098 N N . PRO B 1 10 ? 24.312 18.062 40.594 1 62.22 10 PRO B N 1
ATOM 4099 C CA . PRO B 1 10 ? 23.312 18.938 40 1 62.22 10 PRO B CA 1
ATOM 4100 C C . PRO B 1 10 ? 23.766 19.453 38.625 1 62.22 10 PRO B C 1
ATOM 4102 O O . PRO B 1 10 ? 22.922 19.688 37.75 1 62.22 10 PRO B O 1
ATOM 4105 N N . GLY B 1 11 ? 25.062 19.578 38.375 1 62.53 11 GLY B N 1
ATOM 4106 C CA . GLY B 1 11 ? 25.625 20.125 37.156 1 62.53 11 GLY B CA 1
ATOM 4107 C C . GLY B 1 11 ? 26.047 19.062 36.156 1 62.53 11 GLY B C 1
ATOM 4108 O O . GLY B 1 11 ? 26.828 19.328 35.25 1 62.53 11 GLY B O 1
ATOM 4109 N N . GLY B 1 12 ? 25.688 17.922 36.25 1 68.69 12 GLY B N 1
ATOM 4110 C CA . GLY B 1 12 ? 26.141 16.797 35.469 1 68.69 12 GLY B CA 1
ATOM 4111 C C . GLY B 1 12 ? 25.562 16.812 34.062 1 68.69 12 GLY B C 1
ATOM 4112 O O . GLY B 1 12 ? 24.562 17.484 33.781 1 68.69 12 GLY B O 1
ATOM 4113 N N . CYS B 1 13 ? 26.297 16.156 33.125 1 67.69 13 CYS B N 1
ATOM 4114 C CA . CYS B 1 13 ? 25.812 16.078 31.75 1 67.69 13 CYS B CA 1
ATOM 4115 C C . CYS B 1 13 ? 24.516 15.281 31.672 1 67.69 13 CYS B C 1
ATOM 4117 O O . CYS B 1 13 ? 24.25 14.453 32.562 1 67.69 13 CYS B O 1
ATOM 4119 N N . LEU B 1 14 ? 23.703 15.453 30.75 1 70.25 14 LEU B N 1
ATOM 4120 C CA . LEU B 1 14 ? 22.375 14.844 30.625 1 70.25 14 LEU B CA 1
ATOM 4121 C C . LEU B 1 14 ? 22.484 13.328 30.531 1 70.25 14 LEU B C 1
ATOM 4123 O O . LEU B 1 14 ? 21.641 12.602 31.062 1 70.25 14 LEU B O 1
ATOM 4127 N N . THR B 1 15 ? 23.516 12.727 30.094 1 74.44 15 THR B N 1
ATOM 4128 C CA . THR B 1 15 ? 23.766 11.297 30 1 74.44 15 THR B CA 1
ATOM 4129 C C . THR B 1 15 ? 24.062 10.703 31.375 1 74.44 15 THR B C 1
ATOM 4131 O O . THR B 1 15 ? 23.5 9.664 31.734 1 74.44 15 THR B O 1
ATOM 4134 N N . CYS B 1 16 ? 24.812 11.297 32.062 1 74.62 16 CYS B N 1
ATOM 4135 C CA . CYS B 1 16 ? 25.156 10.797 33.406 1 74.62 16 CYS B CA 1
ATOM 4136 C C . CYS B 1 16 ? 23.953 10.906 34.344 1 74.62 16 CYS B C 1
ATOM 4138 O O . CYS B 1 16 ? 23.734 10.016 35.156 1 74.62 16 CYS B O 1
ATOM 4140 N N . LYS B 1 17 ? 23.109 11.914 34.094 1 69.69 17 LYS B N 1
ATOM 4141 C CA . LYS B 1 17 ? 21.891 12.07 34.875 1 69.69 17 LYS B CA 1
ATOM 4142 C C . LYS B 1 17 ? 20.891 10.953 34.562 1 69.69 17 LYS B C 1
ATOM 4144 O O . LYS B 1 17 ? 20.281 10.398 35.469 1 69.69 17 LYS B O 1
ATOM 4149 N N . GLN B 1 18 ? 20.906 10.523 33.375 1 68 18 GLN B N 1
ATOM 4150 C CA . GLN B 1 18 ? 19.984 9.469 32.938 1 68 18 GLN B CA 1
ATOM 4151 C C . GLN B 1 18 ? 20.469 8.102 33.438 1 68 18 GLN B C 1
ATOM 4153 O O . GLN B 1 18 ? 19.656 7.25 33.781 1 68 18 GLN B O 1
ATOM 4158 N N . ARG B 1 19 ? 21.641 7.934 33.5 1 71.06 19 ARG B N 1
ATOM 4159 C CA . ARG B 1 19 ? 22.25 6.668 33.906 1 71.06 19 ARG B CA 1
ATOM 4160 C C . ARG B 1 19 ? 22.391 6.598 35.438 1 71.06 19 ARG B C 1
ATOM 4162 O O . ARG B 1 19 ? 22.797 5.57 35.969 1 71.06 19 ARG B O 1
ATOM 4169 N N . ARG B 1 20 ? 22 7.684 36.031 1 69.56 20 ARG B N 1
ATOM 4170 C CA . ARG B 1 20 ? 22.078 7.824 37.5 1 69.56 20 ARG B CA 1
ATOM 4171 C C . ARG B 1 20 ? 23.484 7.527 38 1 69.56 20 ARG B C 1
ATOM 4173 O O . ARG B 1 20 ? 23.641 6.832 39 1 69.56 20 ARG B O 1
ATOM 4180 N N . LYS B 1 21 ? 24.438 7.93 37.125 1 74.56 21 LYS B N 1
ATOM 4181 C CA . LYS B 1 21 ? 25.844 7.84 37.5 1 74.56 21 LYS B CA 1
ATOM 4182 C C . LYS B 1 21 ? 26.406 9.219 37.844 1 74.56 21 LYS B C 1
ATOM 4184 O O . LYS B 1 21 ? 25.969 10.227 37.281 1 74.56 21 LYS B O 1
ATOM 4189 N N . LYS B 1 22 ? 27.25 9.281 38.781 1 72.5 22 LYS B N 1
ATOM 4190 C CA . LYS B 1 22 ? 27.891 10.531 39.188 1 72.5 22 LYS B CA 1
ATOM 4191 C C . LYS B 1 22 ? 28.75 11.102 38.062 1 72.5 22 LYS B C 1
ATOM 4193 O O . LYS B 1 22 ? 29.688 10.461 37.594 1 72.5 22 LYS B O 1
ATOM 4198 N N . CYS B 1 23 ? 28.328 12.242 37.438 1 68.94 23 CYS B N 1
ATOM 4199 C CA . CYS B 1 23 ? 28.984 12.938 36.344 1 68.94 23 CYS B CA 1
ATOM 4200 C C . CYS B 1 23 ? 30.234 13.656 36.812 1 68.94 23 CYS B C 1
ATOM 4202 O O . CYS B 1 23 ? 30.297 14.125 37.969 1 68.94 23 CYS B O 1
ATOM 4204 N N . ASP B 1 24 ? 31.25 13.727 36.125 1 73.19 24 ASP B N 1
ATOM 4205 C CA . ASP B 1 24 ? 32.469 14.438 36.469 1 73.19 24 ASP B CA 1
ATOM 4206 C C . ASP B 1 24 ? 32.344 15.93 36.188 1 73.19 24 ASP B C 1
ATOM 4208 O O . ASP B 1 24 ? 33.25 16.703 36.5 1 73.19 24 ASP B O 1
ATOM 4212 N N . GLU B 1 25 ? 31.25 16.516 35.656 1 70.69 25 GLU B N 1
ATOM 4213 C CA . GLU B 1 25 ? 30.875 17.891 35.375 1 70.69 25 GLU B CA 1
ATOM 4214 C C . GLU B 1 25 ? 31.938 18.594 34.531 1 70.69 25 GLU B C 1
ATOM 4216 O O . GLU B 1 25 ? 32.031 19.828 34.531 1 70.69 25 GLU B O 1
ATOM 4221 N N . ASN B 1 26 ? 32.812 17.766 33.875 1 72.56 26 ASN B N 1
ATOM 4222 C CA . ASN B 1 26 ? 33.75 18.375 32.938 1 72.56 26 ASN B CA 1
ATOM 4223 C C . ASN B 1 26 ? 33.062 18.828 31.656 1 72.56 26 ASN B C 1
ATOM 4225 O O . ASN B 1 26 ? 32.219 18.125 31.109 1 72.56 26 ASN B O 1
ATOM 4229 N N . ARG B 1 27 ? 33.188 20.156 31.266 1 68 27 ARG B N 1
ATOM 4230 C CA . ARG B 1 27 ? 32.719 20.781 30.031 1 68 27 ARG B CA 1
ATOM 4231 C C . ARG B 1 27 ? 33.875 20.922 29.016 1 68 27 ARG B C 1
ATOM 4233 O O . ARG B 1 27 ? 35.031 21 29.406 1 68 27 ARG B O 1
ATOM 4240 N N . PRO B 1 28 ? 33.469 20.656 27.625 1 60.09 28 PRO B N 1
ATOM 4241 C CA . PRO B 1 28 ? 32.094 20.547 27.141 1 60.09 28 PRO B CA 1
ATOM 4242 C C . PRO B 1 28 ? 31.578 19.109 27.141 1 60.09 28 PRO B C 1
ATOM 4244 O O . PRO B 1 28 ? 30.375 18.859 26.969 1 60.09 28 PRO B O 1
ATOM 4247 N N . ARG B 1 29 ? 32.5 18.156 27.344 1 70.75 29 ARG B N 1
ATOM 4248 C CA . ARG B 1 29 ? 32.125 16.75 27.359 1 70.75 29 ARG B CA 1
ATOM 4249 C C . ARG B 1 29 ? 32.469 16.094 28.672 1 70.75 29 ARG B C 1
ATOM 4251 O O . ARG B 1 29 ? 33.531 16.344 29.234 1 70.75 29 ARG B O 1
ATOM 4258 N N . CYS B 1 30 ? 31.453 15.164 29.078 1 69 30 CYS B N 1
ATOM 4259 C CA . CYS B 1 30 ? 31.625 14.406 30.312 1 69 30 CYS B CA 1
ATOM 4260 C C . CYS B 1 30 ? 32.656 13.305 30.125 1 69 30 CYS B C 1
ATOM 4262 O O . CYS B 1 30 ? 32.562 12.492 29.219 1 69 30 CYS B O 1
ATOM 4264 N N . LYS B 1 31 ? 33.781 13.359 30.797 1 75.88 31 LYS B N 1
ATOM 4265 C CA . LYS B 1 31 ? 34.844 12.359 30.734 1 75.88 31 LYS B CA 1
ATOM 4266 C C . LYS B 1 31 ? 34.344 10.977 31.109 1 75.88 31 LYS B C 1
ATOM 4268 O O . LYS B 1 31 ? 34.844 9.961 30.641 1 75.88 31 LYS B O 1
ATOM 4273 N N . ARG B 1 32 ? 33.25 10.938 31.859 1 74.38 32 ARG B N 1
ATOM 4274 C CA . ARG B 1 32 ? 32.688 9.648 32.25 1 74.38 32 ARG B CA 1
ATOM 4275 C C . ARG B 1 32 ? 31.922 9.016 31.078 1 74.38 32 ARG B C 1
ATOM 4277 O O . ARG B 1 32 ? 31.984 7.801 30.875 1 74.38 32 ARG B O 1
ATOM 4284 N N . CYS B 1 33 ? 31.234 9.797 30.422 1 71.88 33 CYS B N 1
ATOM 4285 C CA . CYS B 1 33 ? 30.578 9.328 29.203 1 71.88 33 CYS B CA 1
ATOM 4286 C C . CYS B 1 33 ? 31.609 8.875 28.172 1 71.88 33 CYS B C 1
ATOM 4288 O O . CYS B 1 33 ? 31.438 7.824 27.547 1 71.88 33 CYS B O 1
ATOM 4290 N N . ASP B 1 34 ? 32.656 9.531 28.016 1 71.56 34 ASP B N 1
ATOM 4291 C CA . ASP B 1 34 ? 33.719 9.219 27.062 1 71.56 34 ASP B CA 1
ATOM 4292 C C . ASP B 1 34 ? 34.406 7.914 27.438 1 71.56 34 ASP B C 1
ATOM 4294 O O . ASP B 1 34 ? 34.688 7.074 26.578 1 71.56 34 ASP B O 1
ATOM 4298 N N . GLN B 1 35 ? 34.656 7.742 28.703 1 73.12 35 GLN B N 1
ATOM 4299 C CA . GLN B 1 35 ? 35.344 6.543 29.156 1 73.12 35 GLN B CA 1
ATOM 4300 C C . GLN B 1 35 ? 34.406 5.328 29.141 1 73.12 35 GLN B C 1
ATOM 4302 O O . GLN B 1 35 ? 34.875 4.203 28.922 1 73.12 35 GLN B O 1
ATOM 4307 N N . GLY B 1 36 ? 33.156 5.527 29.391 1 71.12 36 GLY B N 1
ATOM 4308 C CA . GLY B 1 36 ? 32.156 4.465 29.391 1 71.12 36 GLY B CA 1
ATOM 4309 C C . GLY B 1 36 ? 31.547 4.211 28.016 1 71.12 36 GLY B C 1
ATOM 4310 O O . GLY B 1 36 ? 30.656 3.369 27.875 1 71.12 36 GLY B O 1
ATOM 4311 N N . LYS B 1 37 ? 32.062 4.98 26.953 1 68.5 37 LYS B N 1
ATOM 4312 C CA . LYS B 1 37 ? 31.641 4.934 25.547 1 68.5 37 LYS B CA 1
ATOM 4313 C C . LYS B 1 37 ? 30.156 5.234 25.406 1 68.5 37 LYS B C 1
ATOM 4315 O O . LYS B 1 37 ? 29.453 4.598 24.609 1 68.5 37 LYS B O 1
ATOM 4320 N N . PHE B 1 38 ? 29.75 6.195 26.25 1 70.62 38 PHE B N 1
ATOM 4321 C CA . PHE B 1 38 ? 28.391 6.719 26.141 1 70.62 38 PHE B CA 1
ATOM 4322 C C . PHE B 1 38 ? 28.391 8.07 25.422 1 70.62 38 PHE B C 1
ATOM 4324 O O . PHE B 1 38 ? 29.344 8.844 25.547 1 70.62 38 PHE B O 1
ATOM 4331 N N . LYS B 1 39 ? 27.484 8.328 24.703 1 64.81 39 LYS B N 1
ATOM 4332 C CA . LYS B 1 39 ? 27.328 9.656 24.109 1 64.81 39 LYS B CA 1
ATOM 4333 C C . LYS B 1 39 ? 26.922 10.68 25.156 1 64.81 39 LYS B C 1
ATOM 4335 O O . LYS B 1 39 ? 25.844 10.57 25.75 1 64.81 39 LYS B O 1
ATOM 4340 N N . CYS B 1 40 ? 27.703 11.664 25.406 1 65.25 40 CYS B N 1
ATOM 4341 C CA . CYS B 1 40 ? 27.469 12.711 26.391 1 65.25 40 CYS B CA 1
ATOM 4342 C C . CYS B 1 40 ? 26.453 13.734 25.859 1 65.25 40 CYS B C 1
ATOM 4344 O O . CYS B 1 40 ? 26.703 14.391 24.844 1 65.25 40 CYS B O 1
ATOM 4346 N N . LEU B 1 41 ? 25.328 13.812 26.453 1 63.53 41 LEU B N 1
ATOM 4347 C CA . LEU B 1 41 ? 24.234 14.656 26.016 1 63.53 41 LEU B CA 1
ATOM 4348 C C . LEU B 1 41 ? 24.406 16.094 26.5 1 63.53 41 LEU B C 1
ATOM 4350 O O . LEU B 1 41 ? 23.469 16.891 26.422 1 63.53 41 LEU B O 1
ATOM 4354 N N . GLY B 1 42 ? 25.484 16.453 27.031 1 63.09 42 GLY B N 1
ATOM 4355 C CA . GLY B 1 42 ? 25.859 17.766 27.516 1 63.09 42 GLY B CA 1
ATOM 4356 C C . GLY B 1 42 ? 25.188 18.125 28.828 1 63.09 42 GLY B C 1
ATOM 4357 O O . GLY B 1 42 ? 24.625 17.266 29.5 1 63.09 42 GLY B O 1
ATOM 4358 N N . TYR B 1 43 ? 25.422 19.516 29.312 1 58.28 43 TYR B N 1
ATOM 4359 C CA . TYR B 1 43 ? 25.062 19.969 30.656 1 58.28 43 TYR B CA 1
ATOM 4360 C C . TYR B 1 43 ? 23.859 20.922 30.609 1 58.28 43 TYR B C 1
ATOM 4362 O O . TYR B 1 43 ? 23.672 21.625 29.625 1 58.28 43 TYR B O 1
ATOM 4370 N N . THR B 1 44 ? 22.922 20.828 31.469 1 47.16 44 THR B N 1
ATOM 4371 C CA . THR B 1 44 ? 21.812 21.766 31.594 1 47.16 44 THR B CA 1
ATOM 4372 C C . THR B 1 44 ? 22.312 23.172 31.906 1 47.16 44 THR B C 1
ATOM 4374 O O . THR B 1 44 ? 23.219 23.344 32.719 1 47.16 44 THR B O 1
ATOM 4377 N N . HIS B 1 45 ? 22.078 24.109 31.047 1 38.59 45 HIS B N 1
ATOM 4378 C CA . HIS B 1 45 ? 22.312 25.484 31.484 1 38.59 45 HIS B CA 1
ATOM 4379 C C . HIS B 1 45 ? 21.484 25.812 32.719 1 38.59 45 HIS B C 1
ATOM 4381 O O . HIS B 1 45 ? 20.266 25.594 32.719 1 38.59 45 HIS B O 1
ATOM 4387 N N . LEU B 1 46 ? 21.906 25.828 33.781 1 33.5 46 LEU B N 1
ATOM 4388 C CA . LEU B 1 46 ? 21.234 26.422 34.938 1 33.5 46 LEU B CA 1
ATOM 4389 C C . LEU B 1 46 ? 20.891 27.875 34.688 1 33.5 46 LEU B C 1
ATOM 4391 O O . LEU B 1 46 ? 21.781 28.734 34.656 1 33.5 46 LEU B O 1
ATOM 4395 N N . ASP B 1 47 ? 19.969 28.281 33.781 1 30.03 47 ASP B N 1
ATOM 4396 C CA . ASP B 1 47 ? 19.5 29.656 33.906 1 30.03 47 ASP B CA 1
ATOM 4397 C C . ASP B 1 47 ? 19.172 30 35.344 1 30.03 47 ASP B C 1
ATOM 4399 O O . ASP B 1 47 ? 18.516 29.219 36.031 1 30.03 47 ASP B O 1
ATOM 4403 N N . SER B 1 48 ? 19.812 30.797 35.906 1 27.91 48 SER B N 1
ATOM 4404 C CA . SER B 1 48 ? 19.469 31.5 37.125 1 27.91 48 SER B CA 1
ATOM 4405 C C . SER B 1 48 ? 18.062 32.062 37.062 1 27.91 48 SER B C 1
ATOM 4407 O O . SER B 1 48 ? 17.75 32.875 36.188 1 27.91 48 SER B O 1
ATOM 4409 N N . ALA B 1 49 ? 17.062 31.438 37.438 1 29.53 49 ALA B N 1
ATOM 4410 C CA . ALA B 1 49 ? 15.719 31.891 37.781 1 29.53 49 ALA B CA 1
ATOM 4411 C C . ALA B 1 49 ? 15.781 33.156 38.625 1 29.53 49 ALA B C 1
ATOM 4413 O O . ALA B 1 49 ? 15.961 33.094 39.844 1 29.53 49 ALA B O 1
ATOM 4414 N N . GLN B 1 50 ? 16.359 34.219 38.25 1 26.7 50 GLN B N 1
ATOM 4415 C CA . GLN B 1 50 ? 15.891 35.375 39.031 1 26.7 50 GLN B CA 1
ATOM 4416 C C . GLN B 1 50 ? 14.375 35.5 38.969 1 26.7 50 GLN B C 1
ATOM 4418 O O . GLN B 1 50 ? 13.789 35.375 37.875 1 26.7 50 GLN B O 1
ATOM 4423 N N . THR B 1 51 ? 13.617 35.375 40 1 28.12 51 THR B N 1
ATOM 4424 C CA . THR B 1 51 ? 12.234 35.594 40.375 1 28.12 51 THR B CA 1
ATOM 4425 C C . THR B 1 51 ? 11.734 36.938 39.875 1 28.12 51 THR B C 1
ATOM 4427 O O . THR B 1 51 ? 12.039 38 40.438 1 28.12 51 THR B O 1
ATOM 4430 N N . TYR B 1 52 ? 11.867 37.281 38.625 1 24.73 52 TYR B N 1
ATOM 4431 C CA . TYR B 1 52 ? 11.227 38.531 38.281 1 24.73 52 TYR B CA 1
ATOM 4432 C C . TYR B 1 52 ? 9.758 38.531 38.688 1 24.73 52 TYR B C 1
ATOM 4434 O O . TYR B 1 52 ? 9 37.625 38.281 1 24.73 52 TYR B O 1
ATOM 4442 N N . LYS B 1 53 ? 9.414 38.938 39.781 1 29.53 53 LYS B N 1
ATOM 4443 C CA . LYS B 1 53 ? 8.102 39.312 40.281 1 29.53 53 LYS B CA 1
ATOM 4444 C C . LYS B 1 53 ? 7.328 40.125 39.25 1 29.53 53 LYS B C 1
ATOM 4446 O O . LYS B 1 53 ? 7.684 41.281 38.938 1 29.53 53 LYS B O 1
ATOM 4451 N N . SER B 1 54 ? 6.805 39.5 38.219 1 27.38 54 SER B N 1
ATOM 4452 C CA . SER B 1 54 ? 5.902 40.156 37.281 1 27.38 54 SER B CA 1
ATOM 4453 C C . SER B 1 54 ? 4.777 40.875 38.031 1 27.38 54 SER B C 1
ATOM 4455 O O . SER B 1 54 ? 4.039 40.25 38.812 1 27.38 54 SER B O 1
ATOM 4457 N N . LYS B 1 55 ? 4.969 41.969 38.469 1 32.88 55 LYS B N 1
ATOM 4458 C CA . LYS B 1 55 ? 3.844 42.844 38.812 1 32.88 55 LYS B CA 1
ATOM 4459 C C . LYS B 1 55 ? 2.773 42.812 37.719 1 32.88 55 LYS B C 1
ATOM 4461 O O . LYS B 1 55 ? 3.062 43.031 36.562 1 32.88 55 LYS B O 1
ATOM 4466 N N . SER B 1 56 ? 1.633 42.125 37.906 1 29.31 56 SER B N 1
ATOM 4467 C CA . SER B 1 56 ? 0.359 41.938 37.219 1 29.31 56 SER B CA 1
ATOM 4468 C C . SER B 1 56 ? -0.204 43.25 36.688 1 29.31 56 SER B C 1
ATOM 4470 O O . SER B 1 56 ? -1.132 43.812 37.281 1 29.31 56 SER B O 1
ATOM 4472 N N . LYS B 1 57 ? 0.602 44.219 36.375 1 32.19 57 LYS B N 1
ATOM 4473 C CA . LYS B 1 57 ? -0.146 45.344 35.812 1 32.19 57 LYS B CA 1
ATOM 4474 C C . LYS B 1 57 ? -0.927 44.938 34.562 1 32.19 57 LYS B C 1
ATOM 4476 O O . LYS B 1 57 ? -0.481 44.062 33.812 1 32.19 57 LYS B O 1
ATOM 4481 N N . ASP B 1 58 ? -2.279 45.25 34.469 1 29.06 58 ASP B N 1
ATOM 4482 C CA . ASP B 1 58 ? -3.326 45.156 33.438 1 29.06 58 ASP B CA 1
ATOM 4483 C C . ASP B 1 58 ? -2.77 45.406 32.062 1 29.06 58 ASP B C 1
ATOM 4485 O O . ASP B 1 58 ? -2.615 46.562 31.641 1 29.06 58 ASP B O 1
ATOM 4489 N N . VAL B 1 59 ? -1.746 44.875 31.734 1 29.19 59 VAL B N 1
ATOM 4490 C CA . VAL B 1 59 ? -1.276 45.156 30.375 1 29.19 59 VAL B CA 1
ATOM 4491 C C . VAL B 1 59 ? -2.41 44.938 29.375 1 29.19 59 VAL B C 1
ATOM 4493 O O . VAL B 1 59 ? -3.057 43.875 29.391 1 29.19 59 VAL B O 1
ATOM 4496 N N . PRO B 1 60 ? -2.988 45.969 28.781 1 29.7 60 PRO B N 1
ATOM 4497 C CA . PRO B 1 60 ? -4.035 45.781 27.766 1 29.7 60 PRO B CA 1
ATOM 4498 C C . PRO B 1 60 ? -3.701 44.656 26.781 1 29.7 60 PRO B C 1
ATOM 4500 O O . PRO B 1 60 ? -2.525 44.375 26.516 1 29.7 60 PRO B O 1
ATOM 4503 N N . GLU B 1 61 ? -4.41 43.5 26.688 1 32.88 61 GLU B N 1
ATOM 4504 C CA . GLU B 1 61 ? -4.383 42.406 25.75 1 32.88 61 GLU B CA 1
ATOM 4505 C C . GLU B 1 61 ? -3.988 42.875 24.359 1 32.88 61 GLU B C 1
ATOM 4507 O O . GLU B 1 61 ? -4.844 43.281 23.562 1 32.88 61 GLU B O 1
ATOM 4512 N N . THR B 1 62 ? -2.934 43.562 24.219 1 30.22 62 THR B N 1
ATOM 4513 C CA . THR B 1 62 ? -2.564 43.906 22.844 1 30.22 62 THR B CA 1
ATOM 4514 C C . THR B 1 62 ? -2.438 42.625 22 1 30.22 62 THR B C 1
ATOM 4516 O O . THR B 1 62 ? -1.766 41.688 22.406 1 30.22 62 THR B O 1
ATOM 4519 N N . PRO B 1 63 ? -3.258 42.438 21 1 39.59 63 PRO B N 1
ATOM 4520 C CA . PRO B 1 63 ? -3.127 41.281 20.125 1 39.59 63 PRO B CA 1
ATOM 4521 C C . PRO B 1 63 ? -1.683 41 19.703 1 39.59 63 PRO B C 1
ATOM 4523 O O . PRO B 1 63 ? -0.923 41.938 19.469 1 39.59 63 PRO B O 1
ATOM 4526 N N . LEU B 1 64 ? -1.191 40 20.266 1 39.59 64 LEU B N 1
ATOM 4527 C CA . LEU B 1 64 ? 0.191 39.562 20.062 1 39.59 64 LEU B CA 1
ATOM 4528 C C . LEU B 1 64 ? 0.694 40 18.688 1 39.59 64 LEU B C 1
ATOM 4530 O O . LEU B 1 64 ? 1.864 40.344 18.531 1 39.59 64 LEU B O 1
ATOM 4534 N N . PHE B 1 65 ? 0.001 39.719 17.641 1 39.91 65 PHE B N 1
ATOM 4535 C CA . PHE B 1 65 ? 0.432 40 16.281 1 39.91 65 PHE B CA 1
ATOM 4536 C C . PHE B 1 65 ? -0.47 41.062 15.641 1 39.91 65 PHE B C 1
ATOM 4538 O O . PHE B 1 65 ? -1.651 40.781 15.398 1 39.91 65 PHE B O 1
ATOM 4545 N N . SER B 1 66 ? -0.498 42.375 16.094 1 35.91 66 SER B N 1
ATOM 4546 C CA . SER B 1 66 ? -1.224 43.406 15.359 1 35.91 66 SER B CA 1
ATOM 4547 C C . SER B 1 66 ? -0.605 43.656 13.984 1 35.91 66 SER B C 1
ATOM 4549 O O . SER B 1 66 ? 0.607 43.844 13.867 1 35.91 66 SER B O 1
ATOM 4551 N N . TYR B 1 67 ? -1.13 43.094 13.031 1 35.81 67 TYR B N 1
ATOM 4552 C CA . TYR B 1 67 ? -0.555 43.156 11.695 1 35.81 67 TYR B CA 1
ATOM 4553 C C . TYR B 1 67 ? -0.765 44.562 11.086 1 35.81 67 TYR B C 1
ATOM 4555 O O . TYR B 1 67 ? -1.898 45.031 10.984 1 35.81 67 TYR B O 1
ATOM 4563 N N . GLU B 1 68 ? 0.195 45.531 11.258 1 39.34 68 GLU B N 1
ATOM 4564 C CA . GLU B 1 68 ? 0.256 46.656 10.312 1 39.34 68 GLU B CA 1
ATOM 4565 C C . GLU B 1 68 ? 0.863 46.219 8.984 1 39.34 68 GLU B C 1
ATOM 4567 O O . GLU B 1 68 ? 1.766 45.375 8.953 1 39.34 68 GLU B O 1
ATOM 4572 N N . PRO B 1 69 ? 0.204 46.562 7.906 1 40.72 69 PRO B N 1
ATOM 4573 C CA . PRO B 1 69 ? 0.74 46.188 6.594 1 40.72 69 PRO B CA 1
ATOM 4574 C C . PRO B 1 69 ? 2.213 46.562 6.434 1 40.72 69 PRO B C 1
ATOM 4576 O O . PRO B 1 69 ? 2.641 47.625 6.895 1 40.72 69 PRO B O 1
ATOM 4579 N N . ILE B 1 70 ? 3.029 45.719 6.203 1 44.5 70 ILE B N 1
ATOM 4580 C CA . ILE B 1 70 ? 4.438 45.969 5.941 1 44.5 70 ILE B CA 1
ATOM 4581 C C . ILE B 1 70 ? 4.574 46.906 4.73 1 44.5 70 ILE B C 1
ATOM 4583 O O . ILE B 1 70 ? 4.105 46.562 3.637 1 44.5 70 ILE B O 1
ATOM 4587 N N . ARG B 1 71 ? 4.723 48.344 4.902 1 40.81 71 ARG B N 1
ATOM 4588 C CA . ARG B 1 71 ? 4.926 49.344 3.861 1 40.81 71 ARG B CA 1
ATOM 4589 C C . ARG B 1 71 ? 6.336 49.25 3.289 1 40.81 71 ARG B C 1
ATOM 4591 O O . ARG B 1 71 ? 7.301 49.062 4.031 1 40.81 71 ARG B O 1
ATOM 4598 N N . LEU B 1 72 ? 6.496 49.125 1.899 1 37.44 72 LEU B N 1
ATOM 4599 C CA . LEU B 1 72 ? 7.758 49.188 1.176 1 37.44 72 LEU B CA 1
ATOM 4600 C C . LEU B 1 72 ? 8.391 50.562 1.322 1 37.44 72 LEU B C 1
ATOM 4602 O O . LEU B 1 72 ? 7.684 51.594 1.345 1 37.44 72 LEU B O 1
ATOM 4606 N N . PRO B 1 73 ? 9.586 50.781 1.541 1 31.47 73 PRO B N 1
ATOM 4607 C CA . PRO B 1 73 ? 10.195 52.094 1.346 1 31.47 73 PRO B CA 1
ATOM 4608 C C . PRO B 1 73 ? 10.102 52.594 -0.098 1 31.47 73 PRO B C 1
ATOM 4610 O O . PRO B 1 73 ? 10.008 51.781 -1.022 1 31.47 73 PRO B O 1
ATOM 4613 N N . SER B 1 74 ? 9.742 53.844 -0.501 1 28.5 74 SER B N 1
ATOM 4614 C CA . SER B 1 74 ? 9.711 54.562 -1.776 1 28.5 74 SER B CA 1
ATOM 4615 C C . SER B 1 74 ? 11.062 54.469 -2.484 1 28.5 74 SER B C 1
ATOM 4617 O O . SER B 1 74 ? 12.023 55.125 -2.07 1 28.5 74 SER B O 1
ATOM 4619 N N . SER B 1 75 ? 11.664 53.469 -2.947 1 28.25 75 SER B N 1
ATOM 4620 C CA . SER B 1 75 ? 12.82 53.594 -3.828 1 28.25 75 SER B CA 1
ATOM 4621 C C . SER B 1 75 ? 12.516 54.5 -5.016 1 28.25 75 SER B C 1
ATOM 4623 O O . SER B 1 75 ? 11.391 54.531 -5.516 1 28.25 75 SER B O 1
ATOM 4625 N N . ASN B 1 76 ? 13.359 55.594 -5.367 1 26.61 76 ASN B N 1
ATOM 4626 C CA . ASN B 1 76 ? 13.719 56.281 -6.605 1 26.61 76 ASN B CA 1
ATOM 4627 C C . ASN B 1 76 ? 14.086 55.281 -7.703 1 26.61 76 ASN B C 1
ATOM 4629 O O . ASN B 1 76 ? 15.234 54.844 -7.785 1 26.61 76 ASN B O 1
ATOM 4633 N N . ALA B 1 77 ? 13.359 54.375 -8.164 1 24.02 77 ALA B N 1
ATOM 4634 C CA . ALA B 1 77 ? 13.609 53.5 -9.312 1 24.02 77 ALA B CA 1
ATOM 4635 C C . ALA B 1 77 ? 13.914 54.344 -10.562 1 24.02 77 ALA B C 1
ATOM 4637 O O . ALA B 1 77 ? 13.023 54.969 -11.133 1 24.02 77 ALA B O 1
ATOM 4638 N N . ARG B 1 78 ? 15.141 54.938 -10.727 1 27.34 78 ARG B N 1
ATOM 4639 C CA . ARG B 1 78 ? 15.688 55.25 -12.047 1 27.34 78 ARG B CA 1
ATOM 4640 C C . ARG B 1 78 ? 15.539 54.062 -12.992 1 27.34 78 ARG B C 1
ATOM 4642 O O . ARG B 1 78 ? 15.883 52.906 -12.641 1 27.34 78 ARG B O 1
ATOM 4649 N N . GLY B 1 79 ? 14.656 54.031 -14.078 1 23.75 79 GLY B N 1
ATOM 4650 C CA . GLY B 1 79 ? 14.195 53.219 -15.188 1 23.75 79 GLY B CA 1
ATOM 4651 C C . GLY B 1 79 ? 15.32 52.562 -15.969 1 23.75 79 GLY B C 1
ATOM 4652 O O . GLY B 1 79 ? 16.234 53.25 -16.422 1 23.75 79 GLY B O 1
ATOM 4653 N N . LEU B 1 80 ? 15.781 51.312 -15.672 1 24.62 80 LEU B N 1
ATOM 4654 C CA . LEU B 1 80 ? 16.797 50.688 -16.516 1 24.62 80 LEU B CA 1
ATOM 4655 C C . LEU B 1 80 ? 16.406 50.781 -17.984 1 24.62 80 LEU B C 1
ATOM 4657 O O . LEU B 1 80 ? 15.219 50.688 -18.328 1 24.62 80 LEU B O 1
ATOM 4661 N N . PRO B 1 81 ? 17.203 51.281 -18.938 1 24.64 81 PRO B N 1
ATOM 4662 C CA . PRO B 1 81 ? 16.938 51.562 -20.344 1 24.64 81 PRO B CA 1
ATOM 4663 C C . PRO B 1 81 ? 16.453 50.344 -21.109 1 24.64 81 PRO B C 1
ATOM 4665 O O . PRO B 1 81 ? 16.719 49.219 -20.703 1 24.64 81 PRO B O 1
ATOM 4668 N N . PRO B 1 82 ? 15.445 50.438 -21.984 1 22.91 82 PRO B N 1
ATOM 4669 C CA . PRO B 1 82 ? 14.766 49.438 -22.844 1 22.91 82 PRO B CA 1
ATOM 4670 C C . PRO B 1 82 ? 15.742 48.625 -23.688 1 22.91 82 PRO B C 1
ATOM 4672 O O . PRO B 1 82 ? 16.672 49.188 -24.281 1 22.91 82 PRO B O 1
ATOM 4675 N N . SER B 1 83 ? 16.125 47.375 -23.312 1 22.12 83 SER B N 1
ATOM 4676 C CA . SER B 1 83 ? 17.062 46.531 -24.047 1 22.12 83 SER B CA 1
ATOM 4677 C C . SER B 1 83 ? 16.734 46.531 -25.547 1 22.12 83 SER B C 1
ATOM 4679 O O . SER B 1 83 ? 15.562 46.438 -25.922 1 22.12 83 SER B O 1
ATOM 4681 N N . ALA B 1 84 ? 17.594 47.062 -26.391 1 22.12 84 ALA B N 1
ATOM 4682 C CA . ALA B 1 84 ? 17.672 47.219 -27.844 1 22.12 84 ALA B CA 1
ATOM 4683 C C . ALA B 1 84 ? 17.25 45.938 -28.547 1 22.12 84 ALA B C 1
ATOM 4685 O O . ALA B 1 84 ? 17.344 44.844 -27.984 1 22.12 84 ALA B O 1
ATOM 4686 N N . LYS B 1 85 ? 16.547 46.094 -29.625 1 23.91 85 LYS B N 1
ATOM 4687 C CA . LYS B 1 85 ? 15.93 45.281 -30.672 1 23.91 85 LYS B CA 1
ATOM 4688 C C . LYS B 1 85 ? 16.906 44.281 -31.266 1 23.91 85 LYS B C 1
ATOM 4690 O O . LYS B 1 85 ? 17.891 44.656 -31.906 1 23.91 85 LYS B O 1
ATOM 4695 N N . ALA B 1 86 ? 17.203 43.094 -30.547 1 22.22 86 ALA B N 1
ATOM 4696 C CA . ALA B 1 86 ? 18.125 42.062 -31.031 1 22.22 86 ALA B CA 1
ATOM 4697 C C . ALA B 1 86 ? 17.812 41.656 -32.469 1 22.22 86 ALA B C 1
ATOM 4699 O O . ALA B 1 86 ? 16.656 41.375 -32.812 1 22.22 86 ALA B O 1
ATOM 4700 N N . THR B 1 87 ? 18.516 42.219 -33.438 1 23.78 87 THR B N 1
ATOM 4701 C CA . THR B 1 87 ? 18.609 42 -34.875 1 23.78 87 THR B CA 1
ATOM 4702 C C . THR B 1 87 ? 18.672 40.5 -35.188 1 23.78 87 THR B C 1
ATOM 4704 O O . THR B 1 87 ? 19.188 39.719 -34.375 1 23.78 87 THR B O 1
ATOM 4707 N N . PRO B 1 88 ? 18.203 40.094 -36.406 1 26.47 88 PRO B N 1
ATOM 4708 C CA . PRO B 1 88 ? 17.891 38.812 -37.062 1 26.47 88 PRO B CA 1
ATOM 4709 C C . PRO B 1 88 ? 19.109 37.938 -37.25 1 26.47 88 PRO B C 1
ATOM 4711 O O . PRO B 1 88 ? 19.359 37.406 -38.344 1 26.47 88 PRO B O 1
ATOM 4714 N N . THR B 1 89 ? 19.984 37.75 -36.094 1 23.52 89 THR B N 1
ATOM 4715 C CA . THR B 1 89 ? 21.297 37.219 -36.406 1 23.52 89 THR B CA 1
ATOM 4716 C C . THR B 1 89 ? 21.156 35.906 -37.219 1 23.52 89 THR B C 1
ATOM 4718 O O . THR B 1 89 ? 20.266 35.094 -36.938 1 23.52 89 THR B O 1
ATOM 4721 N N . THR B 1 90 ? 21.859 35.875 -38.344 1 24.33 90 THR B N 1
ATOM 4722 C CA . THR B 1 90 ? 22.25 35.031 -39.469 1 24.33 90 THR B CA 1
ATOM 4723 C C . THR B 1 90 ? 22.578 33.625 -39 1 24.33 90 THR B C 1
ATOM 4725 O O . THR B 1 90 ? 22.969 33.406 -37.844 1 24.33 90 THR B O 1
ATOM 4728 N N . PRO B 1 91 ? 22.594 32.688 -39.969 1 26.84 91 PRO B N 1
ATOM 4729 C CA . PRO B 1 91 ? 22.562 31.219 -40.062 1 26.84 91 PRO B CA 1
ATOM 4730 C C . PRO B 1 91 ? 23.781 30.562 -39.406 1 26.84 91 PRO B C 1
ATOM 4732 O O . PRO B 1 91 ? 24 29.359 -39.562 1 26.84 91 PRO B O 1
ATOM 4735 N N . THR B 1 92 ? 24.266 31.141 -38.188 1 23.36 92 THR B N 1
ATOM 4736 C CA . THR B 1 92 ? 25.672 30.875 -37.906 1 23.36 92 THR B CA 1
ATOM 4737 C C . THR B 1 92 ? 25.969 29.391 -37.906 1 23.36 92 THR B C 1
ATOM 4739 O O . THR B 1 92 ? 25.219 28.609 -37.281 1 23.36 92 THR B O 1
ATOM 4742 N N . VAL B 1 93 ? 26.75 29.016 -38.844 1 24.09 93 VAL B N 1
ATOM 4743 C CA . VAL B 1 93 ? 27.469 27.812 -39.219 1 24.09 93 VAL B CA 1
ATOM 4744 C C . VAL B 1 93 ? 28.078 27.156 -38 1 24.09 93 VAL B C 1
ATOM 4746 O O . VAL B 1 93 ? 28.703 27.828 -37.188 1 24.09 93 VAL B O 1
ATOM 4749 N N . CYS B 1 94 ? 27.469 26.062 -37.625 1 22.94 94 CYS B N 1
ATOM 4750 C CA . CYS B 1 94 ? 27.641 25.312 -36.375 1 22.94 94 CYS B CA 1
ATOM 4751 C C . CYS B 1 94 ? 29.094 24.938 -36.156 1 22.94 94 CYS B C 1
ATOM 4753 O O . CYS B 1 94 ? 29.562 23.922 -36.688 1 22.94 94 CYS B O 1
ATOM 4755 N N . PRO B 1 95 ? 29.969 26.062 -36.406 1 22.17 95 PRO B N 1
ATOM 4756 C CA . PRO B 1 95 ? 31.344 25.594 -36.5 1 22.17 95 PRO B CA 1
ATOM 4757 C C . PRO B 1 95 ? 31.734 24.656 -35.375 1 22.17 95 PRO B C 1
ATOM 4759 O O . PRO B 1 95 ? 31.094 24.672 -34.312 1 22.17 95 PRO B O 1
ATOM 4762 N N . ARG B 1 96 ? 32.562 23.672 -35.719 1 25.48 96 ARG B N 1
ATOM 4763 C CA . ARG B 1 96 ? 33.25 22.547 -35.094 1 25.48 96 ARG B CA 1
ATOM 4764 C C . ARG B 1 96 ? 34 23 -33.844 1 25.48 96 ARG B C 1
ATOM 4766 O O . ARG B 1 96 ? 35.219 23.203 -33.906 1 25.48 96 ARG B O 1
ATOM 4773 N N . SER B 1 97 ? 33.375 24 -33.031 1 20.92 97 SER B N 1
ATOM 4774 C CA . SER B 1 97 ? 34.188 24.891 -32.219 1 20.92 97 SER B CA 1
ATOM 4775 C C . SER B 1 97 ? 35.094 24.109 -31.281 1 20.92 97 SER B C 1
ATOM 4777 O O . SER B 1 97 ? 34.656 23.172 -30.625 1 20.92 97 SER B O 1
ATOM 4779 N N . PRO B 1 98 ? 36.375 24.156 -31.5 1 23.45 98 PRO B N 1
ATOM 4780 C CA . PRO B 1 98 ? 37.5 23.484 -30.812 1 23.45 98 PRO B CA 1
ATOM 4781 C C . PRO B 1 98 ? 37.406 23.609 -29.297 1 23.45 98 PRO B C 1
ATOM 4783 O O . PRO B 1 98 ? 36.75 24.516 -28.781 1 23.45 98 PRO B O 1
ATOM 4786 N N . LEU B 1 99 ? 37.719 22.5 -28.562 1 22.72 99 LEU B N 1
ATOM 4787 C CA . LEU B 1 99 ? 37.656 22.156 -27.156 1 22.72 99 LEU B CA 1
ATOM 4788 C C . LEU B 1 99 ? 38.375 23.203 -26.297 1 22.72 99 LEU B C 1
ATOM 4790 O O . LEU B 1 99 ? 39.562 23.078 -26.062 1 22.72 99 LEU B O 1
ATOM 4794 N N . TYR B 1 100 ? 38.062 24.578 -26.609 1 20.17 100 TYR B N 1
ATOM 4795 C CA . TYR B 1 100 ? 38.969 25.625 -26.141 1 20.17 100 TYR B CA 1
ATOM 4796 C C . TYR B 1 100 ? 39.219 25.516 -24.641 1 20.17 100 TYR B C 1
ATOM 4798 O O . TYR B 1 100 ? 38.312 25.125 -23.891 1 20.17 100 TYR B O 1
ATOM 4806 N N . SER B 1 101 ? 40.531 25.453 -24.297 1 21.8 101 SER B N 1
ATOM 4807 C CA . SER B 1 101 ? 41.219 25.359 -23 1 21.8 101 SER B CA 1
ATOM 4808 C C . SER B 1 101 ? 40.781 26.484 -22.078 1 21.8 101 SER B C 1
ATOM 4810 O O . SER B 1 101 ? 40.969 27.672 -22.391 1 21.8 101 SER B O 1
ATOM 4812 N N . PRO B 1 102 ? 39.625 26.438 -21.516 1 22.86 102 PRO B N 1
ATOM 4813 C CA . PRO B 1 102 ? 39.031 27.656 -21 1 22.86 102 PRO B CA 1
ATOM 4814 C C . PRO B 1 102 ? 39.969 28.484 -20.141 1 22.86 102 PRO B C 1
ATOM 4816 O O . PRO B 1 102 ? 40.562 27.953 -19.188 1 22.86 102 PRO B O 1
ATOM 4819 N N . SER B 1 103 ? 40.719 29.344 -20.812 1 21.72 103 SER B N 1
ATOM 4820 C CA . SER B 1 103 ? 41.688 30.188 -20.141 1 21.72 103 SER B CA 1
ATOM 4821 C C . SER B 1 103 ? 41.125 30.797 -18.875 1 21.72 103 SER B C 1
ATOM 4823 O O . SER B 1 103 ? 39.906 31.078 -18.812 1 21.72 103 SER B O 1
ATOM 4825 N N . GLU B 1 104 ? 42 30.859 -17.875 1 22.95 104 GLU B N 1
ATOM 4826 C CA . GLU B 1 104 ? 41.844 31.25 -16.469 1 22.95 104 GLU B CA 1
ATOM 4827 C C . GLU B 1 104 ? 41.281 32.656 -16.359 1 22.95 104 GLU B C 1
ATOM 4829 O O . GLU B 1 104 ? 41.781 33.594 -16.953 1 22.95 104 GLU B O 1
ATOM 4834 N N . PRO B 1 105 ? 39.969 32.844 -16.453 1 26.44 105 PRO B N 1
ATOM 4835 C CA . PRO B 1 105 ? 39.531 34.219 -16.609 1 26.44 105 PRO B CA 1
ATOM 4836 C C . PRO B 1 105 ? 40.312 35.188 -15.695 1 26.44 105 PRO B C 1
ATOM 4838 O O . PRO B 1 105 ? 40.75 34.812 -14.609 1 26.44 105 PRO B O 1
ATOM 4841 N N . PRO B 1 106 ? 40.938 36.125 -16.25 1 23.02 106 PRO B N 1
ATOM 4842 C CA . PRO B 1 106 ? 41.875 36.938 -15.461 1 23.02 106 PRO B CA 1
ATOM 4843 C C . PRO B 1 106 ? 41.219 37.469 -14.18 1 23.02 106 PRO B C 1
ATOM 4845 O O . PRO B 1 106 ? 40 37.562 -14.102 1 23.02 106 PRO B O 1
ATOM 4848 N N . GLU B 1 107 ? 42.031 37.5 -13.078 1 23.22 107 GLU B N 1
ATOM 4849 C CA . GLU B 1 107 ? 41.844 37.906 -11.688 1 23.22 107 GLU B CA 1
ATOM 4850 C C . GLU B 1 107 ? 41.344 39.344 -11.594 1 23.22 107 GLU B C 1
ATOM 4852 O O . GLU B 1 107 ? 42.125 40.281 -11.875 1 23.22 107 GLU B O 1
ATOM 4857 N N . ARG B 1 108 ? 40.219 39.625 -12.18 1 26.42 108 ARG B N 1
ATOM 4858 C CA . ARG B 1 108 ? 39.906 41.031 -12.086 1 26.42 108 ARG B CA 1
ATOM 4859 C C . ARG B 1 108 ? 40.188 41.562 -10.68 1 26.42 108 ARG B C 1
ATOM 4861 O O . ARG B 1 108 ? 39.781 40.969 -9.688 1 26.42 108 ARG B O 1
ATOM 4868 N N . ARG B 1 109 ? 41.062 42.438 -10.617 1 24.69 109 ARG B N 1
ATOM 4869 C CA . ARG B 1 109 ? 41.562 43.25 -9.492 1 24.69 109 ARG B CA 1
ATOM 4870 C C . ARG B 1 109 ? 40.375 43.812 -8.695 1 24.69 109 ARG B C 1
ATOM 4872 O O . ARG B 1 109 ? 39.469 44.406 -9.258 1 24.69 109 ARG B O 1
ATOM 4879 N N . ARG B 1 110 ? 40.281 43.25 -7.516 1 23.69 110 ARG B N 1
ATOM 4880 C CA . ARG B 1 110 ? 39.438 43.562 -6.371 1 23.69 110 ARG B CA 1
ATOM 4881 C C . ARG B 1 110 ? 39.469 45.062 -6.074 1 23.69 110 ARG B C 1
ATOM 4883 O O . ARG B 1 110 ? 40.438 45.594 -5.547 1 23.69 110 ARG B O 1
ATOM 4890 N N . THR B 1 111 ? 39.125 45.844 -7.09 1 24.66 111 THR B N 1
ATOM 4891 C CA . THR B 1 111 ? 39.094 47.219 -6.574 1 24.66 111 THR B CA 1
ATOM 4892 C C . THR B 1 111 ? 38.406 47.25 -5.219 1 24.66 111 THR B C 1
ATOM 4894 O O . THR B 1 111 ? 37.281 46.75 -5.062 1 24.66 111 THR B O 1
ATOM 4897 N N . GLN B 1 112 ? 39.156 47.531 -4.152 1 23.75 112 GLN B N 1
ATOM 4898 C CA . GLN B 1 112 ? 39 47.719 -2.715 1 23.75 112 GLN B CA 1
ATOM 4899 C C . GLN B 1 112 ? 37.938 48.781 -2.412 1 23.75 112 GLN B C 1
ATOM 4901 O O . GLN B 1 112 ? 38.281 49.875 -1.969 1 23.75 112 GLN B O 1
ATOM 4906 N N . ASP B 1 113 ? 37.156 49.156 -3.342 1 25.92 113 ASP B N 1
ATOM 4907 C CA . ASP B 1 113 ? 36.406 50.344 -2.967 1 25.92 113 ASP B CA 1
ATOM 4908 C C . ASP B 1 113 ? 35.719 50.188 -1.606 1 25.92 113 ASP B C 1
ATOM 4910 O O . ASP B 1 113 ? 35.188 49.125 -1.306 1 25.92 113 ASP B O 1
ATOM 4914 N N . LEU B 1 114 ? 36.094 51.062 -0.575 1 23.05 114 LEU B N 1
ATOM 4915 C CA . LEU B 1 114 ? 35.781 51.438 0.807 1 23.05 114 LEU B CA 1
ATOM 4916 C C . LEU B 1 114 ? 34.281 51.562 1.014 1 23.05 114 LEU B C 1
ATOM 4918 O O . LEU B 1 114 ? 33.656 52.562 0.622 1 23.05 114 LEU B O 1
ATOM 4922 N N . VAL B 1 115 ? 33.562 50.656 0.574 1 26.73 115 VAL B N 1
ATOM 4923 C CA . VAL B 1 115 ? 32.188 50.906 0.964 1 26.73 115 VAL B CA 1
ATOM 4924 C C . VAL B 1 115 ? 32.125 51.281 2.443 1 26.73 115 VAL B C 1
ATOM 4926 O O . VAL B 1 115 ? 32.688 50.594 3.289 1 26.73 115 VAL B O 1
ATOM 4929 N N . PRO B 1 116 ? 31.906 52.5 2.768 1 25.09 116 PRO B N 1
ATOM 4930 C CA . PRO B 1 116 ? 31.891 52.938 4.172 1 25.09 116 PRO B CA 1
ATOM 4931 C C . PRO B 1 116 ? 31.203 51.906 5.082 1 25.09 116 PRO B C 1
ATOM 4933 O O . PRO B 1 116 ? 30.344 51.156 4.629 1 25.09 116 PRO B O 1
ATOM 4936 N N . ALA B 1 117 ? 31.891 51.5 6.191 1 26.11 117 ALA B N 1
ATOM 4937 C CA . ALA B 1 117 ? 31.484 50.719 7.359 1 26.11 117 ALA B CA 1
ATOM 4938 C C . ALA B 1 117 ? 30.078 51.125 7.82 1 26.11 117 ALA B C 1
ATOM 4940 O O . ALA B 1 117 ? 29.922 52.125 8.531 1 26.11 117 ALA B O 1
ATOM 4941 N N . ILE B 1 118 ? 29.203 51.156 6.957 1 27.44 118 ILE B N 1
ATOM 4942 C CA . ILE B 1 118 ? 27.906 51.531 7.5 1 27.44 118 ILE B CA 1
ATOM 4943 C C . ILE B 1 118 ? 27.703 50.875 8.859 1 27.44 118 ILE B C 1
ATOM 4945 O O . ILE B 1 118 ? 27.953 49.656 9.023 1 27.44 118 ILE B O 1
ATOM 4949 N N . GLY B 1 119 ? 27.609 51.594 10.008 1 27.91 119 GLY B N 1
ATOM 4950 C CA . GLY B 1 119 ? 27.453 51.281 11.414 1 27.91 119 GLY B CA 1
ATOM 4951 C C . GLY B 1 119 ? 26.594 50.062 11.664 1 27.91 119 GLY B C 1
ATOM 4952 O O . GLY B 1 119 ? 25.5 49.938 11.109 1 27.91 119 GLY B O 1
ATOM 4953 N N . GLN B 1 120 ? 27.188 48.906 11.914 1 30.8 120 GLN B N 1
ATOM 4954 C CA . GLN B 1 120 ? 26.734 47.562 12.32 1 30.8 120 GLN B CA 1
ATOM 4955 C C . GLN B 1 120 ? 25.672 47.656 13.414 1 30.8 120 GLN B C 1
ATOM 4957 O O . GLN B 1 120 ? 26 47.75 14.602 1 30.8 120 GLN B O 1
ATOM 4962 N N . HIS B 1 121 ? 24.688 48.406 13.273 1 30.16 121 HIS B N 1
ATOM 4963 C CA . HIS B 1 121 ? 23.672 48.375 14.328 1 30.16 121 HIS B CA 1
ATOM 4964 C C . HIS B 1 121 ? 23.312 46.906 14.656 1 30.16 121 HIS B C 1
ATOM 4966 O O . HIS B 1 121 ? 22.922 46.156 13.766 1 30.16 121 HIS B O 1
ATOM 4972 N N . HIS B 1 122 ? 23.969 46.25 15.695 1 32.91 122 HIS B N 1
ATOM 4973 C CA . HIS B 1 122 ? 23.828 45 16.422 1 32.91 122 HIS B CA 1
ATOM 4974 C C . HIS B 1 122 ? 22.375 44.562 16.531 1 32.91 122 HIS B C 1
ATOM 4976 O O . HIS B 1 122 ? 21.484 45.406 16.734 1 32.91 122 HIS B O 1
ATOM 4982 N N . PHE B 1 123 ? 22.062 43.531 15.945 1 41.06 123 PHE B N 1
ATOM 4983 C CA . PHE B 1 123 ? 20.859 42.719 16.109 1 41.06 123 PHE B CA 1
ATOM 4984 C C . PHE B 1 123 ? 20.594 42.438 17.578 1 41.06 123 PHE B C 1
ATOM 4986 O O . PHE B 1 123 ? 21.047 41.438 18.109 1 41.06 123 PHE B O 1
ATOM 4993 N N . ALA B 1 124 ? 20.422 43.219 18.391 1 42.97 124 ALA B N 1
ATOM 4994 C CA . ALA B 1 124 ? 20.359 43.156 19.844 1 42.97 124 ALA B CA 1
ATOM 4995 C C . ALA B 1 124 ? 19.328 42.125 20.297 1 42.97 124 ALA B C 1
ATOM 4997 O O . ALA B 1 124 ? 19.5 41.5 21.344 1 42.97 124 ALA B O 1
ATOM 4998 N N . SER B 1 125 ? 18.25 41.812 19.453 1 50.34 125 SER B N 1
ATOM 4999 C CA . SER B 1 125 ? 17.172 41.094 20.141 1 50.34 125 SER B CA 1
ATOM 5000 C C . SER B 1 125 ? 17.125 39.625 19.734 1 50.34 125 SER B C 1
ATOM 5002 O O . SER B 1 125 ? 16.328 38.844 20.266 1 50.34 125 SER B O 1
ATOM 5004 N N . VAL B 1 126 ? 17.641 39.188 18.656 1 54.94 126 VAL B N 1
ATOM 5005 C CA . VAL B 1 126 ? 17.75 37.781 18.344 1 54.94 126 VAL B CA 1
ATOM 5006 C C . VAL B 1 126 ? 18.953 37.156 19.062 1 54.94 126 VAL B C 1
ATOM 5008 O O . VAL B 1 126 ? 20.062 37.688 18.984 1 54.94 126 VAL B O 1
ATOM 5011 N N . PRO B 1 127 ? 18.594 36.219 19.875 1 54.19 127 PRO B N 1
ATOM 5012 C CA . PRO B 1 127 ? 19.734 35.625 20.578 1 54.19 127 PRO B CA 1
ATOM 5013 C C . PRO B 1 127 ? 20.922 35.312 19.656 1 54.19 127 PRO B C 1
ATOM 5015 O O . PRO B 1 127 ? 20.734 34.844 18.531 1 54.19 127 PRO B O 1
ATOM 5018 N N . ARG B 1 128 ? 22.031 35.75 19.969 1 52.31 128 ARG B N 1
ATOM 5019 C CA . ARG B 1 128 ? 23.281 35.656 19.234 1 52.31 128 ARG B CA 1
ATOM 5020 C C . ARG B 1 128 ? 23.516 34.219 18.734 1 52.31 128 ARG B C 1
ATOM 5022 O O . ARG B 1 128 ? 24.031 34.031 17.641 1 52.31 128 ARG B O 1
ATOM 5029 N N . VAL B 1 129 ? 23.031 33.344 19.516 1 50.69 129 VAL B N 1
ATOM 5030 C CA . VAL B 1 129 ? 23.297 31.922 19.203 1 50.69 129 VAL B CA 1
ATOM 5031 C C . VAL B 1 129 ? 22.531 31.516 17.953 1 50.69 129 VAL B C 1
ATOM 5033 O O . VAL B 1 129 ? 23.047 30.781 17.109 1 50.69 129 VAL B O 1
ATOM 5036 N N . LEU B 1 130 ? 21.469 31.984 17.844 1 59.94 130 LEU B N 1
ATOM 5037 C CA . LEU B 1 130 ? 20.672 31.672 16.672 1 59.94 130 LEU B CA 1
ATOM 5038 C C . LEU B 1 130 ? 21.266 32.312 15.414 1 59.94 130 LEU B C 1
ATOM 5040 O O . LEU B 1 130 ? 21.25 31.703 14.344 1 59.94 130 LEU B O 1
ATOM 5044 N N . ARG B 1 131 ? 21.828 33.375 15.672 1 58.47 131 ARG B N 1
ATOM 5045 C CA . ARG B 1 131 ? 22.422 34.094 14.562 1 58.47 131 ARG B CA 1
ATOM 5046 C C . ARG B 1 131 ? 23.672 33.375 14.055 1 58.47 131 ARG B C 1
ATOM 5048 O O . ARG B 1 131 ? 23.828 33.156 12.852 1 58.47 131 ARG B O 1
ATOM 5055 N N . LEU B 1 132 ? 24.516 33 14.961 1 51.12 132 LEU B N 1
ATOM 5056 C CA . LEU B 1 132 ? 25.781 32.375 14.602 1 51.12 132 LEU B CA 1
ATOM 5057 C C . LEU B 1 132 ? 25.562 31.031 13.914 1 51.12 132 LEU B C 1
ATOM 5059 O O . LEU B 1 132 ? 26.219 30.719 12.922 1 51.12 132 LEU B O 1
ATOM 5063 N N . GLU B 1 133 ? 24.656 30.359 14.406 1 59.38 133 GLU B N 1
ATOM 5064 C CA . GLU B 1 133 ? 24.469 29 13.891 1 59.38 133 GLU B CA 1
ATOM 5065 C C . GLU B 1 133 ? 23.828 29.031 12.5 1 59.38 133 GLU B C 1
ATOM 5067 O O . GLU B 1 133 ? 24.125 28.172 11.664 1 59.38 133 GLU B O 1
ATOM 5072 N N . SER B 1 134 ? 23.156 30.141 12.375 1 60.16 134 SER B N 1
ATOM 5073 C CA . SER B 1 134 ? 22.5 30.25 11.07 1 60.16 134 SER B CA 1
ATOM 5074 C C . SER B 1 134 ? 23.5 30.625 9.984 1 60.16 134 SER B C 1
ATOM 5076 O O . SER B 1 134 ? 23.266 30.391 8.797 1 60.16 134 SER B O 1
ATOM 5078 N N . GLU B 1 135 ? 24.656 31.031 10.5 1 63.81 135 GLU B N 1
ATOM 5079 C CA . GLU B 1 135 ? 25.672 31.422 9.531 1 63.81 135 GLU B CA 1
ATOM 5080 C C . GLU B 1 135 ? 26.344 30.188 8.914 1 63.81 135 GLU B C 1
ATOM 5082 O O . GLU B 1 135 ? 26.922 30.281 7.828 1 63.81 135 GLU B O 1
ATOM 5087 N N . HIS B 1 136 ? 26.172 29.125 9.625 1 74.31 136 HIS B N 1
ATOM 5088 C CA . HIS B 1 136 ? 26.719 27.875 9.086 1 74.31 136 HIS B CA 1
ATOM 5089 C C . HIS B 1 136 ? 25.672 27.141 8.242 1 74.31 136 HIS B C 1
ATOM 5091 O O . HIS B 1 136 ? 24.969 26.266 8.75 1 74.31 136 HIS B O 1
ATOM 5097 N N . VAL B 1 137 ? 25.734 27.531 6.992 1 78 137 VAL B N 1
ATOM 5098 C CA . VAL B 1 137 ? 24.703 27.094 6.047 1 78 137 VAL B CA 1
ATOM 5099 C C . VAL B 1 137 ? 24.578 25.578 6.09 1 78 137 VAL B C 1
ATOM 5101 O O . VAL B 1 137 ? 23.469 25.031 6.141 1 78 137 VAL B O 1
ATOM 5104 N N . HIS B 1 138 ? 25.672 24.922 6.168 1 77.88 138 HIS B N 1
ATOM 5105 C CA . HIS B 1 138 ? 25.656 23.469 6.137 1 77.88 138 HIS B CA 1
ATOM 5106 C C . HIS B 1 138 ? 25.031 22.891 7.41 1 77.88 138 HIS B C 1
ATOM 5108 O O . HIS B 1 138 ? 24.312 21.891 7.359 1 77.88 138 HIS B O 1
ATOM 5114 N N . LYS B 1 139 ? 25.281 23.562 8.453 1 77.94 139 LYS B N 1
ATOM 5115 C CA . LYS B 1 139 ? 24.719 23.125 9.719 1 77.94 139 LYS B CA 1
ATOM 5116 C C . LYS B 1 139 ? 23.203 23.312 9.742 1 77.94 139 LYS B C 1
ATOM 5118 O O . LYS B 1 139 ? 22.469 22.484 10.266 1 77.94 139 LYS B O 1
ATOM 5123 N N . VAL B 1 140 ? 22.828 24.422 9.117 1 80.5 140 VAL B N 1
ATOM 5124 C CA . VAL B 1 140 ? 21.406 24.719 9.062 1 80.5 140 VAL B CA 1
ATOM 5125 C C . VAL B 1 140 ? 20.688 23.656 8.219 1 80.5 140 VAL B C 1
ATOM 5127 O O . VAL B 1 140 ? 19.672 23.109 8.633 1 80.5 140 VAL B O 1
ATOM 5130 N N . ILE B 1 141 ? 21.312 23.375 7.145 1 78.44 141 ILE B N 1
ATOM 5131 C CA . ILE B 1 141 ? 20.719 22.391 6.242 1 78.44 141 ILE B CA 1
ATOM 5132 C C . ILE B 1 141 ? 20.609 21.047 6.938 1 78.44 141 ILE B C 1
ATOM 5134 O O . ILE B 1 141 ? 19.562 20.406 6.91 1 78.44 141 ILE B O 1
ATOM 5138 N N . ASN B 1 142 ? 21.562 20.703 7.637 1 79.44 142 ASN B N 1
ATOM 5139 C CA . ASN B 1 142 ? 21.578 19.422 8.312 1 79.44 142 ASN B CA 1
ATOM 5140 C C . ASN B 1 142 ? 20.547 19.359 9.438 1 79.44 142 ASN B C 1
ATOM 5142 O O . ASN B 1 142 ? 19.906 18.328 9.625 1 79.44 142 ASN B O 1
ATOM 5146 N N . LEU B 1 143 ? 20.484 20.406 10.086 1 81.25 143 LEU B N 1
ATOM 5147 C CA . LEU B 1 143 ? 19.516 20.438 11.18 1 81.25 143 LEU B CA 1
ATOM 5148 C C . LEU B 1 143 ? 18.094 20.359 10.656 1 81.25 143 LEU B C 1
ATOM 5150 O O . LEU B 1 143 ? 17.266 19.594 11.18 1 81.25 143 LEU B O 1
ATOM 5154 N N . VAL B 1 144 ? 17.859 21.125 9.672 1 81.19 144 VAL B N 1
ATOM 5155 C CA . VAL B 1 144 ? 16.516 21.141 9.094 1 81.19 144 VAL B CA 1
ATOM 5156 C C . VAL B 1 144 ? 16.172 19.75 8.586 1 81.19 144 VAL B C 1
ATOM 5158 O O . VAL B 1 144 ? 15.102 19.219 8.891 1 81.19 144 VAL B O 1
ATOM 5161 N N . LEU B 1 145 ? 17.109 19.172 7.957 1 76.19 145 LEU B N 1
ATOM 5162 C CA . LEU B 1 145 ? 16.891 17.844 7.387 1 76.19 145 LEU B CA 1
ATOM 5163 C C . LEU B 1 145 ? 16.734 16.797 8.484 1 76.19 145 LEU B C 1
ATOM 5165 O O . LEU B 1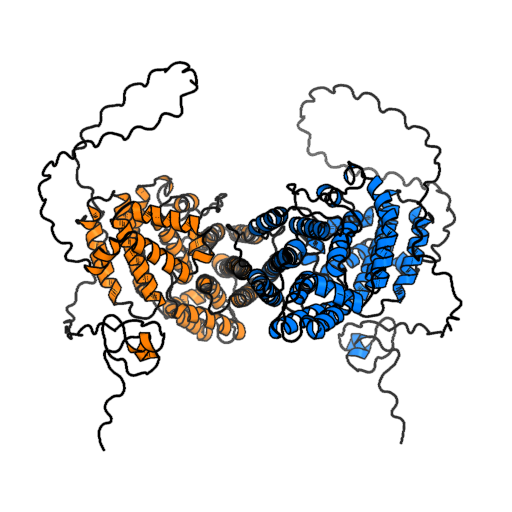 145 ? 15.906 15.883 8.367 1 76.19 145 LEU B O 1
ATOM 5169 N N . SER B 1 146 ? 17.422 16.938 9.461 1 75.94 146 SER B N 1
ATOM 5170 C CA . SER B 1 146 ? 17.328 16 10.578 1 75.94 146 SER B CA 1
ATOM 5171 C C . SER B 1 146 ? 15.961 16.047 11.242 1 75.94 146 SER B C 1
ATOM 5173 O O . SER B 1 146 ? 15.383 15.016 11.562 1 75.94 146 SER B O 1
ATOM 5175 N N . GLN B 1 147 ? 15.484 17.266 11.375 1 74.31 147 GLN B N 1
ATOM 5176 C CA . GLN B 1 147 ? 14.188 17.391 12.023 1 74.31 147 GLN B CA 1
ATOM 5177 C C . GLN B 1 147 ? 13.07 16.875 11.117 1 74.31 147 GLN B C 1
ATOM 5179 O O . GLN B 1 147 ? 12.109 16.266 11.586 1 74.31 147 GLN B O 1
ATOM 5184 N N . LEU B 1 148 ? 13.297 17.125 9.914 1 71.88 148 LEU B N 1
ATOM 5185 C CA . LEU B 1 148 ? 12.312 16.609 8.969 1 71.88 148 LEU B CA 1
ATOM 5186 C C . LEU B 1 148 ? 12.289 15.078 9 1 71.88 148 LEU B C 1
ATOM 5188 O O . LEU B 1 148 ? 11.219 14.469 8.906 1 71.88 148 LEU B O 1
ATOM 5192 N N . SER B 1 149 ? 13.359 14.539 9.242 1 70.38 149 SER B N 1
ATOM 5193 C CA . SER B 1 149 ? 13.453 13.086 9.328 1 70.38 149 SER B CA 1
ATOM 5194 C C . SER B 1 149 ? 12.781 12.555 10.586 1 70.38 149 SER B C 1
ATOM 5196 O O . SER B 1 149 ? 12.078 11.539 10.547 1 70.38 149 SER B O 1
ATOM 5198 N N . ARG B 1 150 ? 12.961 13.297 11.586 1 69.94 150 ARG B N 1
ATOM 5199 C CA . ARG B 1 150 ? 12.375 12.875 12.852 1 69.94 150 ARG B CA 1
ATOM 5200 C C . ARG B 1 150 ? 10.852 12.961 12.805 1 69.94 150 ARG B C 1
ATOM 5202 O O . ARG B 1 150 ? 10.164 12.195 13.477 1 69.94 150 ARG B O 1
ATOM 5209 N N . LEU B 1 151 ? 10.461 13.906 12.016 1 67.44 151 LEU B N 1
ATOM 5210 C CA . LEU B 1 151 ? 9.023 14.094 11.891 1 67.44 151 LEU B CA 1
ATOM 5211 C C . LEU B 1 151 ? 8.438 13.148 10.844 1 67.44 151 LEU B C 1
ATOM 5213 O O . LEU B 1 151 ? 7.25 13.211 10.531 1 67.44 151 LEU B O 1
ATOM 5217 N N . GLY B 1 152 ? 9.266 12.211 10.422 1 60 152 GLY B N 1
ATOM 5218 C CA . GLY B 1 152 ? 8.805 11.211 9.469 1 60 152 GLY B CA 1
ATOM 5219 C C . GLY B 1 152 ? 8.672 11.75 8.062 1 60 152 GLY B C 1
ATOM 5220 O O . GLY B 1 152 ? 8.117 11.086 7.188 1 60 152 GLY B O 1
ATOM 5221 N N . PHE B 1 153 ? 9.141 12.977 7.91 1 60.47 153 PHE B N 1
ATOM 5222 C CA . PHE B 1 153 ? 8.953 13.602 6.605 1 60.47 153 PHE B CA 1
ATOM 5223 C C . PHE B 1 153 ? 9.891 12.992 5.574 1 60.47 153 PHE B C 1
ATOM 5225 O O . PHE B 1 153 ? 9.547 12.898 4.395 1 60.47 153 PHE B O 1
ATOM 5232 N N . ARG B 1 154 ? 10.922 12.445 6.043 1 58.28 154 ARG B N 1
ATOM 5233 C CA . ARG B 1 154 ? 11.852 11.859 5.074 1 58.28 154 ARG B CA 1
ATOM 5234 C C . ARG B 1 154 ? 11.25 10.617 4.43 1 58.28 154 ARG B C 1
ATOM 5236 O O . ARG B 1 154 ? 11.578 10.281 3.285 1 58.28 154 ARG B O 1
ATOM 5243 N N . VAL B 1 155 ? 10.305 10.117 5.242 1 56.34 155 VAL B N 1
ATOM 5244 C CA . VAL B 1 155 ? 9.719 8.875 4.746 1 56.34 155 VAL B CA 1
ATOM 5245 C C . VAL B 1 155 ? 8.711 9.188 3.641 1 56.34 155 VAL B C 1
ATOM 5247 O O . VAL B 1 155 ? 8.477 8.359 2.758 1 56.34 155 VAL B O 1
ATOM 5250 N N . PHE B 1 156 ? 8.281 10.367 3.676 1 60.31 156 PHE B N 1
ATOM 5251 C CA . PHE B 1 156 ? 7.293 10.734 2.668 1 60.31 156 PHE B CA 1
ATOM 5252 C C . PHE B 1 156 ? 7.941 11.523 1.54 1 60.31 156 PHE B C 1
ATOM 5254 O O . PHE B 1 156 ? 7.32 11.766 0.502 1 60.31 156 PHE B O 1
ATOM 5261 N N . MET B 1 157 ? 9.203 11.961 1.843 1 61.78 157 MET B N 1
ATOM 5262 C CA . MET B 1 157 ? 9.891 12.789 0.854 1 61.78 157 MET B CA 1
ATOM 5263 C C . MET B 1 157 ? 10.508 11.922 -0.238 1 61.78 157 MET B C 1
ATOM 5265 O O . MET B 1 157 ? 11.078 10.867 0.049 1 61.78 157 MET B O 1
ATOM 5269 N N . PRO B 1 158 ? 10.086 12.414 -1.547 1 54.88 158 PRO B N 1
ATOM 5270 C CA . PRO B 1 158 ? 10.805 11.742 -2.633 1 54.88 158 PRO B CA 1
ATOM 5271 C C . PRO B 1 158 ? 12.32 11.859 -2.502 1 54.88 158 PRO B C 1
ATOM 5273 O O . PRO B 1 158 ? 12.844 12.961 -2.324 1 54.88 158 PRO B O 1
ATOM 5276 N N . GLY B 1 159 ? 13.117 10.852 -2.695 1 55.84 159 GLY B N 1
ATOM 5277 C CA . GLY B 1 159 ? 14.555 10.656 -2.762 1 55.84 159 GLY B CA 1
ATOM 5278 C C . GLY B 1 159 ? 15.336 11.617 -1.884 1 55.84 159 GLY B C 1
ATOM 5279 O O . GLY B 1 159 ? 14.867 12.727 -1.604 1 55.84 159 GLY B O 1
ATOM 5280 N N . ARG B 1 160 ? 16.203 11.273 -1.059 1 55.53 160 ARG B N 1
ATOM 5281 C CA . ARG B 1 160 ? 17.125 12.055 -0.243 1 55.53 160 ARG B CA 1
ATOM 5282 C C . ARG B 1 160 ? 17.703 13.227 -1.034 1 55.53 160 ARG B C 1
ATOM 5284 O O . ARG B 1 160 ? 17.734 14.352 -0.54 1 55.53 160 ARG B O 1
ATOM 5291 N N . ILE B 1 161 ? 17.812 12.977 -2.221 1 53.69 161 ILE B N 1
ATOM 5292 C CA . ILE B 1 161 ? 18.531 13.961 -3.035 1 53.69 161 ILE B CA 1
ATOM 5293 C C . ILE B 1 161 ? 17.609 15.141 -3.342 1 53.69 161 ILE B C 1
ATOM 5295 O O . ILE B 1 161 ? 18.016 16.297 -3.238 1 53.69 161 ILE B O 1
ATOM 5299 N N . GLN B 1 162 ? 16.359 14.836 -3.469 1 62.72 162 GLN B N 1
ATOM 5300 C CA . GLN B 1 162 ? 15.461 15.922 -3.854 1 62.72 162 GLN B CA 1
ATOM 5301 C C . GLN B 1 162 ? 15.094 16.781 -2.65 1 62.72 162 GLN B C 1
ATOM 5303 O O . GLN B 1 162 ? 15.016 18 -2.756 1 62.72 162 GLN B O 1
ATOM 5308 N N . ALA B 1 163 ? 15.109 16.156 -1.518 1 68.12 163 ALA B N 1
ATOM 5309 C CA . ALA B 1 163 ? 14.805 16.922 -0.311 1 68.12 163 ALA B CA 1
ATOM 5310 C C . ALA B 1 163 ? 15.961 17.844 0.064 1 68.12 163 ALA B C 1
ATOM 5312 O O . ALA B 1 163 ? 15.75 19 0.413 1 68.12 163 ALA B O 1
ATOM 5313 N N . ASP B 1 164 ? 17.094 17.297 -0.131 1 69.19 164 ASP B N 1
ATOM 5314 C CA . ASP B 1 164 ? 18.297 18.078 0.203 1 69.19 164 ASP B CA 1
ATOM 5315 C C . ASP B 1 164 ? 18.438 19.297 -0.707 1 69.19 164 ASP B C 1
ATOM 5317 O O . ASP B 1 164 ? 18.688 20.406 -0.233 1 69.19 164 ASP B O 1
ATOM 5321 N N . ALA B 1 165 ? 18.062 19 -1.901 1 72.56 165 ALA B N 1
ATOM 5322 C CA . ALA B 1 165 ? 18.188 20.078 -2.871 1 72.56 165 ALA B CA 1
ATOM 5323 C C . ALA B 1 165 ? 17.125 21.156 -2.641 1 72.56 165 ALA B C 1
ATOM 5325 O O . ALA B 1 165 ? 17.406 22.344 -2.748 1 72.56 165 ALA B O 1
ATOM 5326 N N . ALA B 1 166 ? 15.992 20.75 -2.295 1 72.88 166 ALA B N 1
ATOM 5327 C CA . ALA B 1 166 ? 14.898 21.688 -2.07 1 72.88 166 ALA B CA 1
ATOM 5328 C C . ALA B 1 166 ? 15.164 22.547 -0.838 1 72.88 166 ALA B C 1
ATOM 5330 O O . ALA B 1 166 ? 14.953 23.766 -0.865 1 72.88 166 ALA B O 1
ATOM 5331 N N . ILE B 1 167 ? 15.703 21.969 0.181 1 78.56 167 ILE B N 1
ATOM 5332 C CA . ILE B 1 167 ? 16 22.672 1.416 1 78.56 167 ILE B CA 1
ATOM 5333 C C . ILE B 1 167 ? 17.188 23.609 1.197 1 78.56 167 ILE B C 1
ATOM 5335 O O . ILE B 1 167 ? 17.172 24.766 1.636 1 78.56 167 ILE B O 1
ATOM 5339 N N . ALA B 1 168 ? 18.109 23.078 0.484 1 77.31 168 ALA B N 1
ATOM 5340 C CA . ALA B 1 168 ? 19.281 23.891 0.197 1 77.31 168 ALA B CA 1
ATOM 5341 C C . ALA B 1 168 ? 18.922 25.141 -0.615 1 77.31 168 ALA B C 1
ATOM 5343 O O . ALA B 1 168 ? 19.406 26.234 -0.333 1 77.31 168 ALA B O 1
ATOM 5344 N N . ARG B 1 169 ? 18.078 24.984 -1.521 1 76.12 169 ARG B N 1
ATOM 5345 C CA . ARG B 1 169 ? 17.656 26.109 -2.344 1 76.12 169 ARG B CA 1
ATOM 5346 C C . ARG B 1 169 ? 16.984 27.188 -1.491 1 76.12 169 ARG B C 1
ATOM 5348 O O . ARG B 1 169 ? 17.188 28.391 -1.716 1 76.12 169 ARG B O 1
ATOM 5355 N N . ARG B 1 170 ? 16.281 26.781 -0.521 1 79.25 170 ARG B N 1
ATOM 5356 C CA . ARG B 1 170 ? 15.594 27.734 0.346 1 79.25 170 ARG B CA 1
ATOM 5357 C C . ARG B 1 170 ? 16.562 28.406 1.306 1 79.25 170 ARG B C 1
ATOM 5359 O O . ARG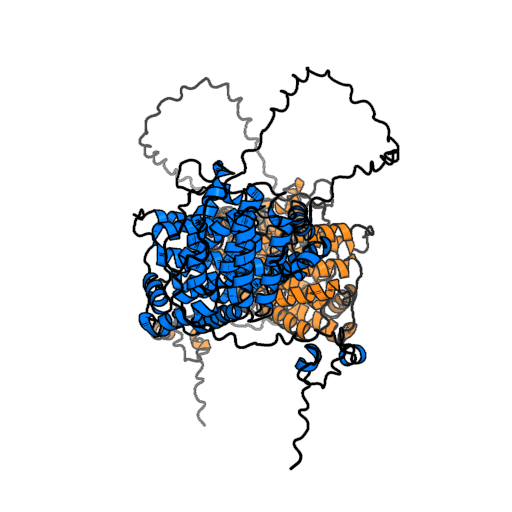 B 1 170 ? 16.484 29.625 1.528 1 79.25 170 ARG B O 1
ATOM 5366 N N . VAL B 1 171 ? 17.484 27.641 1.735 1 78.44 171 VAL B N 1
ATOM 5367 C CA . VAL B 1 171 ? 18.453 28.141 2.707 1 78.44 171 VAL B CA 1
ATOM 5368 C C . VAL B 1 171 ? 19.375 29.156 2.035 1 78.44 171 VAL B C 1
ATOM 5370 O O . VAL B 1 171 ? 19.766 30.156 2.648 1 78.44 171 VAL B O 1
ATOM 5373 N N . TYR B 1 172 ? 19.609 28.906 0.801 1 76.94 172 TYR B N 1
ATOM 5374 C CA . TYR B 1 172 ? 20.562 29.766 0.103 1 76.94 172 TYR B CA 1
ATOM 5375 C C . TYR B 1 172 ? 19.859 30.984 -0.479 1 76.94 172 TYR B C 1
ATOM 5377 O O . TYR B 1 172 ? 20.516 31.953 -0.857 1 76.94 172 TYR B O 1
ATOM 5385 N N . ARG B 1 173 ? 18.641 31.016 -0.523 1 74.56 173 ARG B N 1
ATOM 5386 C CA . ARG B 1 173 ? 17.906 32.094 -1.17 1 74.56 173 ARG B CA 1
ATOM 5387 C C . ARG B 1 173 ? 18.062 33.406 -0.407 1 74.56 173 ARG B C 1
ATOM 5389 O O . ARG B 1 173 ? 18.219 34.469 -1.013 1 74.56 173 ARG B O 1
ATOM 5396 N N . SER B 1 174 ? 17.891 33.344 0.885 1 75.75 174 SER B N 1
ATOM 5397 C CA . SER B 1 174 ? 17.984 34.562 1.7 1 75.75 174 SER B CA 1
ATOM 5398 C C . SER B 1 174 ? 18.422 34.25 3.123 1 75.75 174 SER B C 1
ATOM 5400 O O . SER B 1 174 ? 18.109 33.156 3.646 1 75.75 174 SER B O 1
ATOM 5402 N N . ASP B 1 175 ? 19.031 35.188 3.678 1 74.56 175 ASP B N 1
ATOM 5403 C CA . ASP B 1 175 ? 19.453 35 5.062 1 74.56 175 ASP B CA 1
ATOM 5404 C C . ASP B 1 175 ? 18.266 34.938 6.004 1 74.56 175 ASP B C 1
ATOM 5406 O O . ASP B 1 175 ? 18.281 34.156 6.977 1 74.56 175 ASP B O 1
ATOM 5410 N N . LEU B 1 176 ? 17.328 35.719 5.629 1 80.62 176 LEU B N 1
ATOM 5411 C CA . LEU B 1 176 ? 16.141 35.719 6.465 1 80.62 176 LEU B CA 1
ATOM 5412 C C . LEU B 1 176 ? 15.453 34.344 6.453 1 80.62 176 LEU B C 1
ATOM 5414 O O . LEU B 1 176 ? 15.07 33.844 7.504 1 80.62 176 LEU B O 1
ATOM 5418 N N . LEU B 1 177 ? 15.414 33.812 5.316 1 81 177 LEU B N 1
ATOM 5419 C CA . LEU B 1 177 ? 14.797 32.5 5.195 1 81 177 LEU B CA 1
ATOM 5420 C C . LEU B 1 177 ? 15.617 31.453 5.918 1 81 177 LEU B C 1
ATOM 5422 O O . LEU B 1 177 ? 15.062 30.562 6.578 1 81 177 LEU B O 1
ATOM 5426 N N . ARG B 1 178 ? 16.828 31.562 5.793 1 81.12 178 ARG B N 1
ATOM 5427 C CA . ARG B 1 178 ? 17.734 30.625 6.477 1 81.12 178 ARG B CA 1
ATOM 5428 C C . ARG B 1 178 ? 17.516 30.688 7.984 1 81.12 178 ARG B C 1
ATOM 5430 O O . ARG B 1 178 ? 17.406 29.641 8.641 1 81.12 178 ARG B O 1
ATOM 5437 N N . TRP B 1 179 ? 17.469 31.844 8.391 1 79.81 179 TRP B N 1
ATOM 5438 C CA . TRP B 1 179 ? 17.281 32.031 9.828 1 79.81 179 TRP B CA 1
ATOM 5439 C C . TRP B 1 179 ? 15.922 31.5 10.281 1 79.81 179 TRP B C 1
ATOM 5441 O O . TRP B 1 179 ? 15.82 30.844 11.328 1 79.81 179 TRP B O 1
ATOM 5451 N N . THR B 1 180 ? 14.93 31.844 9.578 1 83.69 180 THR B N 1
ATOM 5452 C CA . THR B 1 180 ? 13.586 31.391 9.93 1 83.69 180 THR B CA 1
ATOM 5453 C C . THR B 1 180 ? 13.5 29.875 9.898 1 83.69 180 THR B C 1
ATOM 5455 O O . THR B 1 180 ? 12.875 29.266 10.766 1 83.69 180 THR B O 1
ATOM 5458 N N . MET B 1 181 ? 14.133 29.297 8.953 1 84.88 181 MET B N 1
ATOM 5459 C CA . MET B 1 181 ? 14.133 27.844 8.852 1 84.88 181 MET B CA 1
ATOM 5460 C C . MET B 1 181 ? 14.906 27.219 10.008 1 84.88 181 MET B C 1
ATOM 5462 O O . MET B 1 181 ? 14.508 26.172 10.531 1 84.88 181 MET B O 1
ATOM 5466 N N . PHE B 1 182 ? 15.984 27.828 10.328 1 84 182 PHE B N 1
ATOM 5467 C CA . PHE B 1 182 ? 16.781 27.359 11.461 1 84 182 PHE B CA 1
ATOM 5468 C C . PHE B 1 182 ? 15.969 27.406 12.75 1 84 182 PHE B C 1
ATOM 5470 O O . PHE B 1 182 ? 15.969 26.438 13.523 1 84 182 PHE B O 1
ATOM 5477 N N . LEU B 1 183 ? 15.32 28.5 12.922 1 82.25 183 LEU B N 1
ATOM 5478 C CA . LEU B 1 183 ? 14.477 28.656 14.102 1 82.25 183 LEU B CA 1
ATOM 5479 C C . LEU B 1 183 ? 13.383 27.594 14.125 1 82.25 183 LEU B C 1
ATOM 5481 O O . LEU B 1 183 ? 13.102 27 15.172 1 82.25 183 LEU B O 1
ATOM 5485 N N . GLY B 1 184 ? 12.75 27.406 12.984 1 83.88 184 GLY B N 1
ATOM 5486 C CA . GLY B 1 184 ? 11.742 26.359 12.891 1 83.88 184 GLY B CA 1
ATOM 5487 C C . GLY B 1 184 ? 12.266 24.984 13.258 1 83.88 184 GLY B C 1
ATOM 5488 O O . GLY B 1 184 ? 11.586 24.219 13.945 1 83.88 184 GLY B O 1
ATOM 5489 N N . ALA B 1 185 ? 13.445 24.703 12.82 1 82.5 185 ALA B N 1
ATOM 5490 C CA . ALA B 1 185 ? 14.062 23.406 13.117 1 82.5 185 ALA B CA 1
ATOM 5491 C C . ALA B 1 185 ? 14.367 23.281 14.602 1 82.5 185 ALA B C 1
ATOM 5493 O O . ALA B 1 185 ? 14.242 22.188 15.172 1 82.5 185 ALA B O 1
ATOM 5494 N N . GLN B 1 186 ? 14.773 24.344 15.188 1 79.12 186 GLN B N 1
ATOM 5495 C CA . GLN B 1 186 ? 15.055 24.328 16.625 1 79.12 186 GLN B CA 1
ATOM 5496 C C . GLN B 1 186 ? 13.773 24.094 17.422 1 79.12 186 GLN B C 1
ATOM 5498 O O . GLN B 1 186 ? 13.781 23.359 18.406 1 79.12 186 GLN B O 1
ATOM 5503 N N . ILE B 1 187 ? 12.797 24.766 16.984 1 79.19 187 ILE B N 1
ATOM 5504 C CA . ILE B 1 187 ? 11.508 24.609 17.641 1 79.19 187 ILE B CA 1
ATOM 5505 C C . ILE B 1 187 ? 11.031 23.172 17.516 1 79.19 187 ILE B C 1
ATOM 5507 O O . ILE B 1 187 ? 10.578 22.562 18.484 1 79.19 187 ILE B O 1
ATOM 5511 N N . ALA B 1 188 ? 11.156 22.641 16.312 1 77.38 188 ALA B N 1
ATOM 5512 C CA . ALA B 1 188 ? 10.758 21.25 16.094 1 77.38 188 ALA B CA 1
ATOM 5513 C C . ALA B 1 188 ? 11.547 20.312 17 1 77.38 188 ALA B C 1
ATOM 5515 O O . ALA B 1 188 ? 10.984 19.359 17.562 1 77.38 188 ALA B O 1
ATOM 5516 N N . GLN B 1 189 ? 12.766 20.547 17.094 1 75.62 189 GLN B N 1
ATOM 5517 C CA . GLN B 1 189 ? 13.625 19.719 17.953 1 75.62 189 GLN B CA 1
ATOM 5518 C C . GLN B 1 189 ? 13.172 19.797 19.406 1 75.62 189 GLN B C 1
ATOM 5520 O O . GLN B 1 189 ? 13.086 18.766 20.078 1 75.62 189 GLN B O 1
ATOM 5525 N N . MET B 1 190 ? 12.883 20.922 19.766 1 73.25 190 MET B N 1
ATOM 5526 C CA . MET B 1 190 ? 12.453 21.141 21.156 1 73.25 190 MET B CA 1
ATOM 5527 C C . MET B 1 190 ? 11.125 20.422 21.422 1 73.25 190 MET B C 1
ATOM 5529 O O . MET B 1 190 ? 10.945 19.828 22.484 1 73.25 190 MET B O 1
ATOM 5533 N N . LEU B 1 191 ? 10.266 20.562 20.469 1 73.06 191 LEU B N 1
ATOM 5534 C CA . LEU B 1 191 ? 8.961 19.938 20.625 1 73.06 191 LEU B CA 1
ATOM 5535 C C . LEU B 1 191 ? 9.086 18.422 20.672 1 73.06 191 LEU B C 1
ATOM 5537 O O . LEU B 1 191 ? 8.336 17.75 21.391 1 73.06 191 LEU B O 1
ATOM 5541 N N . LEU B 1 192 ? 10.023 17.906 19.922 1 70.94 192 LEU B N 1
ATOM 5542 C CA . LEU B 1 192 ? 10.219 16.469 19.859 1 70.94 192 LEU B CA 1
ATOM 5543 C C . LEU B 1 192 ? 10.953 15.961 21.094 1 70.94 192 LEU B C 1
ATOM 5545 O O . LEU B 1 192 ? 10.688 14.852 21.578 1 70.94 192 LEU B O 1
ATOM 5549 N N . ASP B 1 193 ? 11.844 16.703 21.531 1 67.06 193 ASP B N 1
ATOM 5550 C CA . ASP B 1 193 ? 12.672 16.266 22.656 1 67.06 193 ASP B CA 1
ATOM 5551 C C . ASP B 1 193 ? 11.977 16.516 23.984 1 67.06 193 ASP B C 1
ATOM 5553 O O . ASP B 1 193 ? 12.336 15.93 25.016 1 67.06 193 ASP B O 1
ATOM 5557 N N . GLY B 1 194 ? 10.914 17.344 24.078 1 61.12 194 GLY B N 1
ATOM 5558 C CA . GLY B 1 194 ? 10.164 17.5 25.312 1 61.12 194 GLY B CA 1
ATOM 5559 C C . GLY B 1 194 ? 9.781 18.938 25.609 1 61.12 194 GLY B C 1
ATOM 5560 O O . GLY B 1 194 ? 9.961 19.812 24.766 1 61.12 194 GLY B O 1
ATOM 5561 N N . PRO B 1 195 ? 9.25 19.406 26.969 1 55.06 195 PRO B N 1
ATOM 5562 C CA . PRO B 1 195 ? 8.281 20.391 27.438 1 55.06 195 PRO B CA 1
ATOM 5563 C C . PRO B 1 195 ? 8.82 21.828 27.391 1 55.06 195 PRO B C 1
ATOM 5565 O O . PRO B 1 195 ? 8.133 22.766 27.812 1 55.06 195 PRO B O 1
ATOM 5568 N N . VAL B 1 196 ? 9.812 22.219 26.922 1 57.03 196 VAL B N 1
ATOM 5569 C CA . VAL B 1 196 ? 10.094 23.609 27.281 1 57.03 196 VAL B CA 1
ATOM 5570 C C . VAL B 1 196 ? 9.5 24.531 26.234 1 57.03 196 VAL B C 1
ATOM 5572 O O . VAL B 1 196 ? 10.227 25.109 25.422 1 57.03 196 VAL B O 1
ATOM 5575 N N . ARG B 1 197 ? 8.141 24.672 26.047 1 60.44 197 ARG B N 1
ATOM 5576 C CA . ARG B 1 197 ? 7.438 25.375 24.984 1 60.44 197 ARG B CA 1
ATOM 5577 C C . ARG B 1 197 ? 7.457 26.875 25.219 1 60.44 197 ARG B C 1
ATOM 5579 O O . ARG B 1 197 ? 7.641 27.656 24.266 1 60.44 197 ARG B O 1
ATOM 5586 N N . ASN B 1 198 ? 7.352 27.328 26.484 1 58.88 198 ASN B N 1
ATOM 5587 C CA . ASN B 1 198 ? 7.051 28.719 26.781 1 58.88 198 ASN B CA 1
ATOM 5588 C C . ASN B 1 198 ? 8.219 29.641 26.438 1 58.88 198 ASN B C 1
ATOM 5590 O O . ASN B 1 198 ? 8.016 30.812 26.125 1 58.88 198 ASN B O 1
ATOM 5594 N N . HIS B 1 199 ? 9.297 28.938 26.219 1 64.44 199 HIS B N 1
ATOM 5595 C CA . HIS B 1 199 ? 10.461 29.797 26.031 1 64.44 199 HIS B CA 1
ATOM 5596 C C . HIS B 1 199 ? 10.531 30.328 24.609 1 64.44 199 HIS B C 1
ATOM 5598 O O . HIS B 1 199 ? 11.102 31.406 24.375 1 64.44 199 HIS B O 1
ATOM 5604 N N . TYR B 1 200 ? 9.742 29.812 23.734 1 75.62 200 TYR B N 1
ATOM 5605 C CA . TYR B 1 200 ? 9.961 30.188 22.328 1 75.62 200 TYR B CA 1
ATOM 5606 C C . TYR B 1 200 ? 8.938 31.219 21.891 1 75.62 200 TYR B C 1
ATOM 5608 O O . TYR B 1 200 ? 9.141 31.906 20.891 1 75.62 200 TYR B O 1
ATOM 5616 N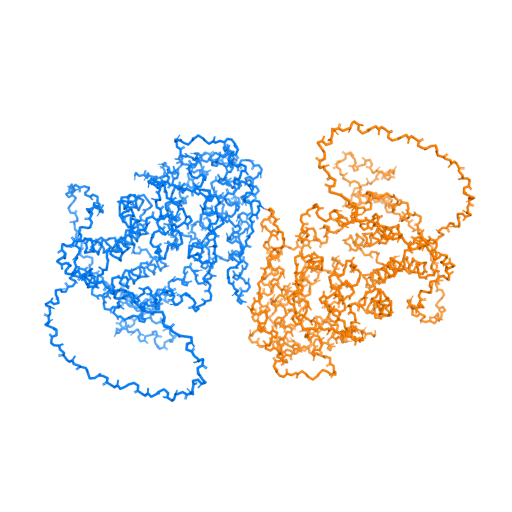 N . VAL B 1 201 ? 7.918 31.406 22.656 1 76.75 201 VAL B N 1
ATOM 5617 C CA . VAL B 1 201 ? 6.867 32.312 22.203 1 76.75 201 VAL B CA 1
ATOM 5618 C C . VAL B 1 201 ? 7.402 33.75 22.172 1 76.75 201 VAL B C 1
ATOM 5620 O O . VAL B 1 201 ? 7.184 34.469 21.203 1 76.75 201 VAL B O 1
ATOM 5623 N N . GLU B 1 202 ? 8.078 34.031 23.203 1 76.5 202 GLU B N 1
ATOM 5624 C CA . GLU B 1 202 ? 8.617 35.375 23.281 1 76.5 202 GLU B CA 1
ATOM 5625 C C . GLU B 1 202 ? 9.688 35.625 22.219 1 76.5 202 GLU B C 1
ATOM 5627 O O . GLU B 1 202 ? 9.766 36.688 21.625 1 76.5 202 GLU B O 1
ATOM 5632 N N . LEU B 1 203 ? 10.5 34.656 22.016 1 77.88 203 LEU B N 1
ATOM 5633 C CA . LEU B 1 203 ? 11.523 34.75 20.984 1 77.88 203 LEU B CA 1
ATOM 5634 C C . LEU B 1 203 ? 10.898 34.938 19.609 1 77.88 203 LEU B C 1
ATOM 5636 O O . LEU B 1 203 ? 11.336 35.781 18.828 1 77.88 203 LEU B O 1
ATOM 5640 N N . ILE B 1 204 ? 9.891 34.188 19.297 1 85 204 ILE B N 1
ATOM 5641 C CA . ILE B 1 204 ? 9.203 34.281 18.016 1 85 204 ILE B CA 1
ATOM 5642 C C . ILE B 1 204 ? 8.586 35.656 17.844 1 85 204 ILE B C 1
ATOM 5644 O O . ILE B 1 204 ? 8.68 36.281 16.766 1 85 204 ILE B O 1
ATOM 5648 N N . ARG B 1 205 ? 8.062 36.125 18.922 1 80.94 205 ARG B N 1
ATOM 5649 C CA . ARG B 1 205 ? 7.426 37.438 18.875 1 80.94 205 ARG B CA 1
ATOM 5650 C C . ARG B 1 205 ? 8.445 38.531 18.562 1 80.94 205 ARG B C 1
ATOM 5652 O O . ARG B 1 205 ? 8.18 39.406 17.75 1 80.94 205 ARG B O 1
ATOM 5659 N N . ARG B 1 206 ? 9.531 38.469 19.109 1 76.69 206 ARG B N 1
ATOM 5660 C CA . ARG B 1 206 ? 10.578 39.469 18.906 1 76.69 206 ARG B CA 1
ATOM 5661 C C . ARG B 1 206 ? 11.086 39.438 17.469 1 76.69 206 ARG B C 1
ATOM 5663 O O . ARG B 1 206 ? 11.258 40.469 16.844 1 76.69 206 ARG B O 1
ATOM 5670 N N . VAL B 1 207 ? 11.297 38.25 17.016 1 79.06 207 VAL B N 1
ATOM 5671 C CA . VAL B 1 207 ? 11.797 38.125 15.656 1 79.06 207 VAL B CA 1
ATOM 5672 C C . VAL B 1 207 ? 10.734 38.562 14.664 1 79.06 207 VAL B C 1
ATOM 5674 O O . VAL B 1 207 ? 11.039 39.219 13.664 1 79.06 207 VAL B O 1
ATOM 5677 N N . HIS B 1 208 ? 9.57 38.188 14.938 1 84.94 208 HIS B N 1
ATOM 5678 C CA . HIS B 1 208 ? 8.461 38.594 14.078 1 84.94 208 HIS B CA 1
ATOM 5679 C C . HIS B 1 208 ? 8.352 40.094 13.984 1 84.94 208 HIS B C 1
ATOM 5681 O O . HIS B 1 208 ? 8.156 40.656 12.898 1 84.94 208 HIS B O 1
ATOM 5687 N N . HIS B 1 209 ? 8.531 40.75 15.086 1 79.69 209 HIS B N 1
ATOM 5688 C CA . HIS B 1 209 ? 8.469 42.188 15.125 1 79.69 209 HIS B CA 1
ATOM 5689 C C . HIS B 1 209 ? 9.594 42.812 14.305 1 79.69 209 HIS B C 1
ATOM 5691 O O . HIS B 1 209 ? 9.375 43.812 13.609 1 79.69 209 HIS B O 1
ATOM 5697 N N . GLN B 1 210 ? 10.664 42.219 14.305 1 74.94 210 GLN B N 1
ATOM 5698 C CA . GLN B 1 210 ? 11.812 42.719 13.555 1 74.94 210 GLN B CA 1
ATOM 5699 C C . GLN B 1 210 ? 11.602 42.562 12.047 1 74.94 210 GLN B C 1
ATOM 5701 O O . GLN B 1 210 ? 12 43.406 11.258 1 74.94 210 GLN B O 1
ATOM 5706 N N . VAL B 1 211 ? 10.984 41.5 11.719 1 81.12 211 VAL B N 1
ATOM 5707 C CA . VAL B 1 211 ? 10.742 41.219 10.305 1 81.12 211 VAL B CA 1
ATOM 5708 C C . VAL B 1 211 ? 9.688 42.188 9.766 1 81.12 211 VAL B C 1
ATOM 5710 O O . VAL B 1 211 ? 9.82 42.719 8.656 1 81.12 211 VAL B O 1
ATOM 5713 N N . VAL B 1 212 ? 8.727 42.469 10.523 1 79.19 212 VAL B N 1
ATOM 5714 C CA . VAL B 1 212 ? 7.613 43.312 10.078 1 79.19 212 VAL B CA 1
ATOM 5715 C C . VAL B 1 212 ? 8.055 44.781 10.039 1 79.19 212 VAL B C 1
ATOM 5717 O O . VAL B 1 212 ? 7.676 45.531 9.125 1 79.19 212 VAL B O 1
ATOM 5720 N N . LEU B 1 213 ? 8.852 45.156 10.977 1 72.94 213 LEU B N 1
ATOM 5721 C CA . LEU B 1 213 ? 9.266 46.562 11.062 1 72.94 213 LEU B CA 1
ATOM 5722 C C . LEU B 1 213 ? 10.445 46.844 10.133 1 72.94 213 LEU B C 1
ATOM 5724 O O . LEU B 1 213 ? 10.82 48 9.93 1 72.94 213 LEU B O 1
ATOM 5728 N N . GLY B 1 214 ? 10.82 45.844 9.305 1 63.84 214 GLY B N 1
ATOM 5729 C CA . GLY B 1 214 ? 11.891 46.031 8.336 1 63.84 214 GLY B CA 1
ATOM 5730 C C . GLY B 1 214 ? 13.234 46.281 8.984 1 63.84 214 GLY B C 1
ATOM 5731 O O . GLY B 1 214 ? 14.016 47.094 8.508 1 63.84 214 GLY B O 1
ATOM 5732 N N . SER B 1 215 ? 13.43 45.594 9.969 1 59.81 215 SER B N 1
ATOM 5733 C CA . SER B 1 215 ? 14.711 45.781 10.641 1 59.81 215 SER B CA 1
ATOM 5734 C C . SER B 1 215 ? 15.852 45.156 9.844 1 59.81 215 SER B C 1
ATOM 5736 O O . SER B 1 215 ? 15.625 44.625 8.766 1 59.81 215 SER B O 1
ATOM 5738 N N . ALA B 1 216 ? 17 45.219 10.258 1 53.72 216 ALA B N 1
ATOM 5739 C CA . ALA B 1 216 ? 18.266 44.844 9.633 1 53.72 216 ALA B CA 1
ATOM 5740 C C . ALA B 1 216 ? 18.203 43.375 9.148 1 53.72 216 ALA B C 1
ATOM 5742 O O . ALA B 1 216 ? 18.859 43.031 8.172 1 53.72 216 ALA B O 1
ATOM 5743 N N . LEU B 1 217 ? 17.453 42.594 9.805 1 55.91 217 LEU B N 1
ATOM 5744 C CA . LEU B 1 217 ? 17.359 41.188 9.406 1 55.91 217 LEU B CA 1
ATOM 5745 C C . LEU B 1 217 ? 16.703 41.062 8.031 1 55.91 217 LEU B C 1
ATOM 5747 O O . LEU B 1 217 ? 16.938 40.062 7.328 1 55.91 217 LEU B O 1
ATOM 5751 N N . SER B 1 218 ? 15.891 42.031 7.715 1 57.41 218 SER B N 1
ATOM 5752 C CA . SER B 1 218 ? 15.008 41.906 6.559 1 57.41 218 SER B CA 1
ATOM 5753 C C . SER B 1 218 ? 15.453 42.844 5.434 1 57.41 218 SER B C 1
ATOM 5755 O O . SER B 1 218 ? 14.812 42.906 4.387 1 57.41 218 SER B O 1
ATOM 5757 N N . VAL B 1 219 ? 16.531 43.594 5.73 1 54.34 219 VAL B N 1
ATOM 5758 C CA . VAL B 1 219 ? 16.859 44.688 4.844 1 54.34 219 VAL B CA 1
ATOM 5759 C C . VAL B 1 219 ? 17.172 44.156 3.443 1 54.34 219 VAL B C 1
ATOM 5761 O O . VAL B 1 219 ? 16.734 44.75 2.447 1 54.34 219 VAL B O 1
ATOM 5764 N N . ASN B 1 220 ? 17.797 42.969 3.301 1 60.41 220 ASN B N 1
ATOM 5765 C CA . ASN B 1 220 ? 18.188 42.562 1.957 1 60.41 220 A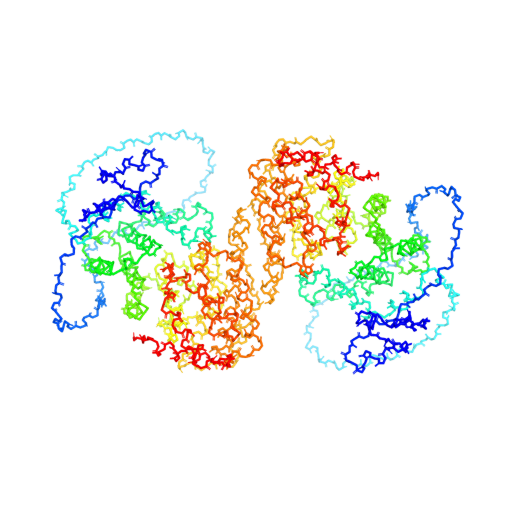SN B CA 1
ATOM 5766 C C . ASN B 1 220 ? 17.203 41.531 1.398 1 60.41 220 ASN B C 1
ATOM 5768 O O . ASN B 1 220 ? 17.484 40.875 0.397 1 60.41 220 ASN B O 1
ATOM 5772 N N . SER B 1 221 ? 16.016 41.562 2.025 1 74.12 221 SER B N 1
ATOM 5773 C CA . SER B 1 221 ? 15.094 40.531 1.537 1 74.12 221 SER B CA 1
ATOM 5774 C C . SER B 1 221 ? 13.938 41.156 0.763 1 74.12 221 SER B C 1
ATOM 5776 O O . SER B 1 221 ? 13.516 42.281 1.064 1 74.12 221 SER B O 1
ATOM 5778 N N . ASP B 1 222 ? 13.609 40.562 -0.369 1 77.69 222 ASP B N 1
ATOM 5779 C CA . ASP B 1 222 ? 12.453 41.031 -1.142 1 77.69 222 ASP B CA 1
ATOM 5780 C C . ASP B 1 222 ? 11.172 40.906 -0.329 1 77.69 222 ASP B C 1
ATOM 5782 O O . ASP B 1 222 ? 11.148 40.25 0.722 1 77.69 222 ASP B O 1
ATOM 5786 N N . LEU B 1 223 ? 10.195 41.625 -0.669 1 83.06 223 LEU B N 1
ATOM 5787 C CA . LEU B 1 223 ? 8.93 41.688 0.051 1 83.06 223 LEU B CA 1
ATOM 5788 C C . LEU B 1 223 ? 8.344 40.312 0.252 1 83.06 223 LEU B C 1
ATOM 5790 O O . LEU B 1 223 ? 7.855 39.969 1.34 1 83.06 223 LEU B O 1
ATOM 5794 N N . ALA B 1 224 ? 8.375 39.5 -0.758 1 83.88 224 ALA B N 1
ATOM 5795 C CA . ALA B 1 224 ? 7.805 38.156 -0.684 1 83.88 224 ALA B CA 1
ATOM 5796 C C . ALA B 1 224 ? 8.508 37.312 0.384 1 83.88 224 ALA B C 1
ATOM 5798 O O . ALA B 1 224 ? 7.855 36.594 1.126 1 83.88 224 ALA B O 1
ATOM 5799 N N . THR B 1 225 ? 9.734 37.5 0.472 1 84.44 225 THR B N 1
ATOM 5800 C CA . THR B 1 225 ? 10.508 36.75 1.456 1 84.44 225 THR B CA 1
ATOM 5801 C C . THR B 1 225 ? 10.203 37.25 2.869 1 84.44 225 THR B C 1
ATOM 5803 O O . THR B 1 225 ? 10.109 36.438 3.803 1 84.44 225 THR B O 1
ATOM 5806 N N . ARG B 1 226 ? 10.008 38.5 2.98 1 85.81 226 ARG B N 1
ATOM 5807 C CA . ARG B 1 226 ? 9.695 39.062 4.289 1 85.81 226 ARG B CA 1
ATOM 5808 C C . ARG B 1 226 ? 8.305 38.625 4.75 1 85.81 226 ARG B C 1
ATOM 5810 O O . ARG B 1 226 ? 8.125 38.25 5.91 1 85.81 226 ARG B O 1
ATOM 5817 N N . LEU B 1 227 ? 7.414 38.688 3.824 1 88.06 227 LEU B N 1
ATOM 5818 C CA . LEU B 1 227 ? 6.059 38.281 4.148 1 88.06 227 LEU B CA 1
ATOM 5819 C C . LEU B 1 227 ? 6.027 36.781 4.492 1 88.06 227 LEU B C 1
ATOM 5821 O O . LEU B 1 227 ? 5.359 36.375 5.445 1 88.06 227 LEU B O 1
ATOM 5825 N N . GLY B 1 228 ? 6.758 36.062 3.74 1 89.62 228 GLY B N 1
ATOM 5826 C CA . GLY B 1 228 ? 6.844 34.625 4.004 1 89.62 228 GLY B CA 1
ATOM 5827 C C . GLY B 1 228 ? 7.453 34.312 5.359 1 89.62 228 GLY B C 1
ATOM 5828 O O . GLY B 1 228 ? 6.953 33.438 6.078 1 89.62 228 GLY B O 1
ATOM 5829 N N . ALA B 1 229 ? 8.445 34.969 5.672 1 87.75 229 ALA B N 1
ATOM 5830 C CA . ALA B 1 229 ? 9.094 34.781 6.965 1 87.75 229 ALA B CA 1
ATOM 5831 C C . ALA B 1 229 ? 8.172 35.156 8.117 1 87.75 229 ALA B C 1
ATOM 5833 O O . ALA B 1 229 ? 8.094 34.438 9.125 1 87.75 229 ALA B O 1
ATOM 5834 N N . ALA B 1 230 ? 7.504 36.25 7.926 1 89.56 230 ALA B N 1
ATOM 5835 C CA . ALA B 1 230 ? 6.566 36.688 8.953 1 89.56 230 ALA B CA 1
ATOM 5836 C C . ALA B 1 230 ? 5.449 35.656 9.156 1 89.56 230 ALA B C 1
ATOM 5838 O O . ALA B 1 230 ? 5.059 35.375 10.289 1 89.56 230 ALA B O 1
ATOM 5839 N N . LEU B 1 231 ? 4.969 35.188 8.086 1 92.25 231 LEU B N 1
ATOM 5840 C CA . LEU B 1 231 ? 3.914 34.188 8.164 1 92.25 231 LEU B CA 1
ATOM 5841 C C . LEU B 1 231 ? 4.418 32.906 8.836 1 92.25 231 LEU B C 1
ATOM 5843 O O . LEU B 1 231 ? 3.732 32.344 9.688 1 92.25 231 LEU B O 1
ATOM 5847 N N . ASP B 1 232 ? 5.566 32.5 8.523 1 90.69 232 ASP B N 1
ATOM 5848 C CA . ASP B 1 232 ? 6.152 31.297 9.117 1 90.69 232 ASP B CA 1
ATOM 5849 C C . ASP B 1 232 ? 6.32 31.453 10.625 1 90.69 232 ASP B C 1
ATOM 5851 O O . ASP B 1 232 ? 6.062 30.516 11.391 1 90.69 232 ASP B O 1
ATOM 5855 N N . LEU B 1 233 ? 6.75 32.562 10.969 1 88.62 233 LEU B N 1
ATOM 5856 C CA . LEU B 1 233 ? 6.953 32.844 12.383 1 88.62 233 LEU B CA 1
ATOM 5857 C C . LEU B 1 233 ? 5.629 32.781 13.141 1 88.62 233 LEU B C 1
ATOM 5859 O O . LEU B 1 233 ? 5.566 32.25 14.258 1 88.62 233 LEU B O 1
ATOM 5863 N N . ALA B 1 234 ? 4.629 33.312 12.516 1 89.75 234 ALA B N 1
ATOM 5864 C CA . ALA B 1 234 ? 3.307 33.219 13.133 1 89.75 234 ALA B CA 1
ATOM 5865 C C . ALA B 1 234 ? 2.859 31.766 13.273 1 89.75 234 ALA B C 1
ATOM 5867 O O . ALA B 1 234 ? 2.26 31.391 14.281 1 89.75 234 ALA B O 1
ATOM 5868 N N . LEU B 1 235 ? 3.15 31 12.32 1 89.44 235 LEU B N 1
ATOM 5869 C CA . LEU B 1 235 ? 2.777 29.594 12.359 1 89.44 235 LEU B CA 1
ATOM 5870 C C . LEU B 1 235 ? 3.578 28.844 13.422 1 89.44 235 LEU B C 1
ATOM 5872 O O . LEU B 1 235 ? 3.064 27.922 14.055 1 89.44 235 LEU B O 1
ATOM 5876 N N . TYR B 1 236 ? 4.816 29.266 13.602 1 86.94 236 TYR B N 1
ATOM 5877 C CA . TYR B 1 236 ? 5.605 28.672 14.672 1 86.94 236 TYR B CA 1
ATOM 5878 C C . TYR B 1 236 ? 5.012 29.016 16.031 1 86.94 236 TYR B C 1
ATOM 5880 O O . TYR B 1 236 ? 5.023 28.188 16.953 1 86.94 236 TYR B O 1
ATOM 5888 N N . ALA B 1 237 ? 4.539 30.203 16.109 1 87 237 ALA B N 1
ATOM 5889 C CA . ALA B 1 237 ? 3.9 30.609 17.359 1 87 237 ALA B CA 1
ATOM 5890 C C . ALA B 1 237 ? 2.674 29.75 17.656 1 87 237 ALA B C 1
ATOM 5892 O O . ALA B 1 237 ? 2.402 29.422 18.812 1 87 237 ALA B O 1
ATOM 5893 N N . PHE B 1 238 ? 2.008 29.469 16.609 1 86.44 238 PHE B N 1
ATOM 5894 C CA . PHE B 1 238 ? 0.871 28.562 16.734 1 86.44 238 PHE B CA 1
ATOM 5895 C C . PHE B 1 238 ? 1.315 27.203 17.266 1 86.44 238 PHE B C 1
ATOM 5897 O O . PHE B 1 238 ? 0.691 26.641 18.172 1 86.44 238 PHE B O 1
ATOM 5904 N N . MET B 1 239 ? 2.387 26.719 16.828 1 81.25 239 MET B N 1
ATOM 5905 C CA . MET B 1 239 ? 2.875 25.375 17.141 1 81.25 239 MET B CA 1
ATOM 5906 C C . MET B 1 239 ? 3.303 25.297 18.594 1 81.25 239 MET B C 1
ATOM 5908 O O . MET B 1 239 ? 3.158 24.234 19.234 1 81.25 239 MET B O 1
ATOM 5912 N N . VAL B 1 240 ? 3.828 26.359 19.094 1 81.38 240 VAL B N 1
ATOM 5913 C CA . VAL B 1 240 ? 4.414 26.297 20.422 1 81.38 240 VAL B CA 1
ATOM 5914 C C . VAL B 1 240 ? 3.361 26.672 21.469 1 81.38 240 VAL B C 1
ATOM 5916 O O . VAL B 1 240 ? 3.574 26.484 22.672 1 81.38 240 VAL B O 1
ATOM 5919 N N . SER B 1 241 ? 2.178 27.109 21.031 1 82.06 241 SER B N 1
ATOM 5920 C CA . SER B 1 241 ? 1.11 27.516 21.938 1 82.06 241 SER B CA 1
ATOM 5921 C C . SER B 1 241 ? 0.089 26.391 22.125 1 82.06 241 SER B C 1
ATOM 5923 O O . SER B 1 241 ? 0.121 25.391 21.406 1 82.06 241 SER B O 1
ATOM 5925 N N . ASP B 1 242 ? -0.702 26.578 23.172 1 81.19 242 ASP B N 1
ATOM 5926 C CA . ASP B 1 242 ? -1.844 25.672 23.281 1 81.19 242 ASP B CA 1
ATOM 5927 C C . ASP B 1 242 ? -2.848 25.922 22.156 1 81.19 242 ASP B C 1
ATOM 5929 O O . ASP B 1 242 ? -2.816 26.969 21.5 1 81.19 242 ASP B O 1
ATOM 5933 N N . SER B 1 243 ? -3.711 25.047 21.969 1 83.62 243 SER B N 1
ATOM 5934 C CA . SER B 1 243 ? -4.57 25.031 20.797 1 83.62 243 SER B CA 1
ATOM 5935 C C . SER B 1 243 ? -5.426 26.297 20.734 1 83.62 243 SER B C 1
ATOM 5937 O O . SER B 1 243 ? -5.59 26.891 19.656 1 83.62 243 SER B O 1
ATOM 5939 N N . ALA B 1 244 ? -5.996 26.734 21.844 1 85.88 244 ALA B N 1
ATOM 5940 C CA . ALA B 1 244 ? -6.867 27.906 21.859 1 85.88 244 ALA B CA 1
ATOM 5941 C C . ALA B 1 244 ? -6.082 29.172 21.547 1 85.88 244 ALA B C 1
ATOM 5943 O O . ALA B 1 244 ? -6.465 29.953 20.672 1 85.88 244 ALA B O 1
ATOM 5944 N N . THR B 1 245 ? -4.973 29.328 22.234 1 85.06 245 THR B N 1
ATOM 5945 C CA . THR B 1 245 ? -4.113 30.484 22.031 1 85.06 245 THR B CA 1
ATOM 5946 C C . THR B 1 245 ? -3.5 30.469 20.625 1 85.06 245 THR B C 1
ATOM 5948 O O . THR B 1 245 ? -3.422 31.5 19.969 1 85.06 245 THR B O 1
ATOM 5951 N N . GLY B 1 246 ? -3.094 29.344 20.297 1 86.31 246 GLY B N 1
ATOM 5952 C CA . GLY B 1 246 ? -2.514 29.188 18.969 1 86.31 246 GLY B CA 1
ATOM 5953 C C . GLY B 1 246 ? -3.477 29.531 17.844 1 86.31 246 GLY B C 1
ATOM 5954 O O . GLY B 1 246 ? -3.102 30.203 16.891 1 86.31 246 GLY B O 1
ATOM 5955 N N . TYR B 1 247 ? -4.641 29.109 18.031 1 90.75 247 TYR B N 1
ATOM 5956 C CA . TYR B 1 247 ? -5.633 29.375 16.984 1 90.75 247 TYR B CA 1
ATOM 5957 C C . TYR B 1 247 ? -5.926 30.875 16.906 1 90.75 247 TYR B C 1
ATOM 5959 O O . TYR B 1 247 ? -6.156 31.406 15.812 1 90.75 247 TYR B O 1
ATOM 5967 N N . SER B 1 248 ? -5.984 31.516 18.031 1 89.94 248 SER B N 1
ATOM 5968 C CA . SER B 1 248 ? -6.172 32.969 18.031 1 89.94 248 SER B CA 1
ATOM 5969 C C . SER B 1 248 ? -5.059 33.656 17.266 1 89.94 248 SER B C 1
ATOM 5971 O O . SER B 1 248 ? -5.32 34.562 16.469 1 89.94 248 SER B O 1
ATOM 5973 N N . ILE B 1 249 ? -3.844 33.219 17.469 1 86.44 249 ILE B N 1
ATOM 5974 C CA . ILE B 1 249 ? -2.699 33.75 16.75 1 86.44 249 ILE B CA 1
ATOM 5975 C C . ILE B 1 249 ? -2.859 33.5 15.258 1 86.44 249 ILE B C 1
ATOM 5977 O O . ILE B 1 249 ? -2.67 34.406 14.438 1 86.44 249 ILE B O 1
ATOM 5981 N N . PHE B 1 250 ? -3.215 32.344 14.984 1 90.56 250 PHE B N 1
ATOM 5982 C CA . PHE B 1 250 ? -3.381 31.891 13.609 1 90.56 250 PHE B CA 1
ATOM 5983 C C . PHE B 1 250 ? -4.426 32.75 12.891 1 90.56 250 PHE B C 1
ATOM 5985 O O . PHE B 1 250 ? -4.184 33.25 11.789 1 90.56 250 PHE B O 1
ATOM 5992 N N . LYS B 1 251 ? -5.527 32.938 13.484 1 91.19 251 LYS B N 1
ATOM 5993 C CA . LYS B 1 251 ? -6.613 33.719 12.914 1 91.19 251 LYS B CA 1
ATOM 5994 C C . LYS B 1 251 ? -6.188 35.188 12.68 1 91.19 251 LYS B C 1
ATOM 5996 O O . LYS B 1 251 ? -6.512 35.781 11.648 1 91.19 251 LYS B O 1
ATOM 6001 N N . ASN B 1 252 ? -5.434 35.656 13.555 1 88.62 252 ASN B N 1
ATOM 6002 C CA . ASN B 1 252 ? -5.008 37.031 13.492 1 88.62 252 ASN B CA 1
ATOM 6003 C C . ASN B 1 252 ? -3.93 37.25 12.43 1 88.62 252 ASN B C 1
ATOM 6005 O O . ASN B 1 252 ? -3.646 38.375 12.039 1 88.62 252 ASN B O 1
ATOM 6009 N N . THR B 1 253 ? -3.373 36.188 11.969 1 90.06 253 THR B N 1
ATOM 6010 C CA . THR B 1 253 ? -2.332 36.281 10.953 1 90.06 253 THR B CA 1
ATOM 6011 C C . THR B 1 253 ? -2.939 36.281 9.555 1 90.06 253 THR B C 1
ATOM 6013 O O . THR B 1 253 ? -2.225 36.438 8.562 1 90.06 253 THR B O 1
ATOM 6016 N N . THR B 1 254 ? -4.227 36.219 9.414 1 91.38 254 THR B N 1
ATOM 6017 C CA . THR B 1 254 ? -4.926 36.094 8.141 1 91.38 254 THR B CA 1
ATOM 6018 C C . THR B 1 254 ? -4.617 37.25 7.219 1 91.38 254 THR B C 1
ATOM 6020 O O . THR B 1 254 ? -4.387 37.062 6.023 1 91.38 254 THR B O 1
ATOM 6023 N N . PRO B 1 255 ? -4.555 38.5 7.777 1 89.06 255 PRO B N 1
ATOM 6024 C CA . PRO B 1 255 ? -4.23 39.625 6.887 1 89.06 255 PRO B CA 1
ATOM 6025 C C . PRO B 1 255 ? -2.84 39.5 6.27 1 89.06 255 PRO B C 1
ATOM 6027 O O . PRO B 1 255 ? -2.631 39.906 5.125 1 89.06 255 PRO B O 1
ATOM 6030 N N . LEU B 1 256 ? -1.954 38.938 7.012 1 89.19 256 LEU B N 1
ATOM 6031 C CA . LEU B 1 256 ? -0.611 38.719 6.484 1 89.19 256 LEU B CA 1
ATOM 6032 C C . LEU B 1 256 ? -0.635 37.75 5.324 1 89.19 256 LEU B C 1
ATOM 6034 O O . LEU B 1 256 ? 0.083 37.906 4.34 1 89.19 256 LEU B O 1
ATOM 6038 N N . TRP B 1 257 ? -1.403 36.719 5.473 1 92.69 257 TRP B N 1
ATOM 6039 C CA . TRP B 1 257 ? -1.537 35.75 4.406 1 92.69 257 TRP B CA 1
ATOM 6040 C C . TRP B 1 257 ? -2.102 36.375 3.143 1 92.69 257 TRP B C 1
ATOM 6042 O O . TRP B 1 257 ? -1.605 36.156 2.039 1 92.69 257 TRP B O 1
ATOM 6052 N N . TYR B 1 258 ? -3.066 37.219 3.281 1 90 258 TYR B N 1
ATOM 6053 C CA . TYR B 1 258 ? -3.67 37.906 2.133 1 90 258 TYR B CA 1
ATOM 6054 C C . TYR B 1 258 ? -2.664 38.812 1.44 1 90 258 TYR B C 1
ATOM 6056 O O . TYR B 1 258 ? -2.6 38.844 0.209 1 90 258 TYR B O 1
ATOM 6064 N N . GLN B 1 259 ? -1.953 39.5 2.266 1 88.56 259 GLN B N 1
ATOM 6065 C CA . GLN B 1 259 ? -0.93 40.375 1.686 1 88.56 259 GLN B CA 1
ATOM 6066 C C . GLN B 1 259 ? 0.091 39.562 0.894 1 88.56 259 GLN B C 1
ATOM 6068 O O . GLN B 1 259 ? 0.497 39.969 -0.2 1 88.56 259 GLN B O 1
ATOM 6073 N N . PHE B 1 260 ? 0.459 38.469 1.469 1 90.56 260 PHE B N 1
ATOM 6074 C CA . PHE B 1 260 ? 1.41 37.594 0.801 1 90.56 260 PHE B CA 1
ATOM 6075 C C . PHE B 1 260 ? 0.812 37 -0.48 1 90.56 260 PHE B C 1
ATOM 6077 O O . PHE B 1 260 ? 1.492 36.938 -1.506 1 90.56 260 PHE B O 1
ATOM 6084 N N . ALA B 1 261 ? -0.415 36.688 -0.442 1 90.19 261 ALA B N 1
ATOM 6085 C CA . ALA B 1 261 ? -1.104 36.062 -1.573 1 90.19 261 ALA B CA 1
ATOM 6086 C C . ALA B 1 261 ? -1.242 37.031 -2.732 1 90.19 261 ALA B C 1
ATOM 6088 O O . ALA B 1 261 ? -1.368 36.625 -3.889 1 90.19 261 ALA B O 1
ATOM 6089 N N . THR B 1 262 ? -1.214 38.312 -2.4 1 87.69 262 THR B N 1
ATOM 6090 C CA . THR B 1 262 ? -1.356 39.344 -3.441 1 87.69 262 THR B CA 1
ATOM 6091 C C . THR B 1 262 ? -0.167 39.312 -4.398 1 87.69 262 THR B C 1
ATOM 6093 O O . THR B 1 262 ? -0.268 39.75 -5.539 1 87.69 262 THR B O 1
ATOM 6096 N N . GLU B 1 263 ? 0.925 38.781 -3.842 1 86.12 263 GLU B N 1
ATOM 6097 C CA . GLU B 1 263 ? 2.104 38.656 -4.691 1 86.12 263 GLU B CA 1
ATOM 6098 C C . GLU B 1 263 ? 1.889 37.594 -5.773 1 86.12 263 GLU B C 1
ATOM 6100 O O . GLU B 1 263 ? 2.633 37.531 -6.754 1 86.12 263 GLU B O 1
ATOM 6105 N N . PHE B 1 264 ? 0.813 36.844 -5.625 1 88.12 264 PHE B N 1
ATOM 6106 C CA . PHE B 1 264 ? 0.467 35.781 -6.559 1 88.12 264 PHE B CA 1
ATOM 6107 C C . PHE B 1 264 ? -1.001 35.875 -6.957 1 88.12 264 PHE B C 1
ATOM 6109 O O . PHE B 1 264 ? -1.835 35.125 -6.441 1 88.12 264 PHE B O 1
ATOM 6116 N N . PRO B 1 265 ? -1.278 36.562 -7.91 1 84 265 PRO B N 1
ATOM 6117 C CA . PRO B 1 265 ? -2.662 36.938 -8.203 1 84 265 PRO B CA 1
ATOM 6118 C C . PRO B 1 265 ? -3.537 35.719 -8.562 1 84 265 PRO B C 1
ATOM 6120 O O . PRO B 1 265 ? -4.758 35.781 -8.383 1 84 265 PRO B O 1
ATOM 6123 N N . LEU B 1 266 ? -3.016 34.688 -8.977 1 84.75 266 LEU B N 1
ATOM 6124 C CA . LEU B 1 266 ? -3.816 33.531 -9.398 1 84.75 266 LEU B CA 1
ATOM 6125 C C . LEU B 1 266 ? -4.355 32.781 -8.188 1 84.75 266 LEU B C 1
ATOM 6127 O O . LEU B 1 266 ? -5.246 31.938 -8.328 1 84.75 266 LEU B O 1
ATOM 6131 N N . ILE B 1 267 ? -3.871 33.094 -7.035 1 87.69 267 ILE B N 1
ATOM 6132 C CA . ILE B 1 267 ? -4.359 32.469 -5.816 1 87.69 267 ILE B CA 1
ATOM 6133 C C . ILE B 1 267 ? -5.781 32.938 -5.523 1 87.69 267 ILE B C 1
ATOM 6135 O O . ILE B 1 267 ? -6.605 32.188 -5.016 1 87.69 267 ILE B O 1
ATOM 6139 N N . ARG B 1 268 ? -5.977 34.219 -5.883 1 85.44 268 ARG B N 1
ATOM 6140 C CA . ARG B 1 268 ? -7.297 34.812 -5.684 1 85.44 268 ARG B CA 1
ATOM 6141 C C . ARG B 1 268 ? -7.781 35.531 -6.945 1 85.44 268 ARG B C 1
ATOM 6143 O O . ARG B 1 268 ? -7.867 36.75 -6.98 1 85.44 268 ARG B O 1
ATOM 6150 N N . PRO B 1 269 ? -8.195 34.75 -7.902 1 70.12 269 PRO B N 1
ATOM 6151 C CA . PRO B 1 269 ? -8.562 35.375 -9.172 1 70.12 269 PRO B CA 1
ATOM 6152 C C . PRO B 1 269 ? -9.812 36.25 -9.055 1 70.12 269 PRO B C 1
ATOM 6154 O O . PRO B 1 269 ? -9.93 37.25 -9.758 1 70.12 269 PRO B O 1
ATOM 6157 N N . HIS B 1 270 ? -10.852 35.812 -8.383 1 67.56 270 HIS B N 1
ATOM 6158 C CA . HIS B 1 270 ? -12.125 36.531 -8.383 1 67.56 270 HIS B CA 1
ATOM 6159 C C . HIS B 1 270 ? -12.438 37.094 -7 1 67.56 270 HIS B C 1
ATOM 6161 O O . HIS B 1 270 ? -13.586 37.062 -6.559 1 67.56 270 HIS B O 1
ATOM 6167 N N . GLY B 1 271 ? -11.461 37.562 -6.363 1 69.19 271 GLY B N 1
ATOM 6168 C CA . GLY B 1 271 ? -11.867 38.25 -5.137 1 69.19 271 GLY B CA 1
ATOM 6169 C C . GLY B 1 271 ? -11.469 37.469 -3.887 1 69.19 271 GLY B C 1
ATOM 6170 O O . GLY B 1 271 ? -10.289 37.219 -3.662 1 69.19 271 GLY B O 1
ATOM 6171 N N . SER B 1 272 ? -12.664 36.875 -3.205 1 78.88 272 SER B N 1
ATOM 6172 C CA . SER B 1 272 ? -12.492 36.375 -1.841 1 78.88 272 SER B CA 1
ATOM 6173 C C . SER B 1 272 ? -12.281 34.875 -1.817 1 78.88 272 SER B C 1
ATOM 6175 O O . SER B 1 272 ? -11.938 34.312 -0.779 1 78.88 272 SER B O 1
ATOM 6177 N N . ILE B 1 273 ? -12.297 34.281 -2.99 1 87.62 273 ILE B N 1
ATOM 6178 C CA . ILE B 1 273 ? -12.219 32.812 -3.014 1 87.62 273 ILE B CA 1
ATOM 6179 C C . ILE B 1 273 ? -10.805 32.375 -3.391 1 87.62 273 ILE B C 1
ATOM 6181 O O . ILE B 1 273 ? -10.227 32.906 -4.355 1 87.62 273 ILE B O 1
ATOM 6185 N N . VAL B 1 274 ? -10.227 31.484 -2.623 1 91.62 274 VAL B N 1
ATOM 6186 C CA . VAL B 1 274 ? -8.867 31 -2.82 1 91.62 274 VAL B CA 1
ATOM 6187 C C . VAL B 1 274 ? -8.883 29.75 -3.695 1 91.62 274 VAL B C 1
ATOM 6189 O O . VAL B 1 274 ? -9.609 28.797 -3.408 1 91.62 274 VAL B O 1
ATOM 6192 N N . SER B 1 275 ? -8.148 29.781 -4.715 1 85.75 275 SER B N 1
ATOM 6193 C CA . SER B 1 275 ? -7.953 28.594 -5.539 1 85.75 275 SER B CA 1
ATOM 6194 C C . SER B 1 275 ? -6.949 27.625 -4.902 1 85.75 275 SER B C 1
ATOM 6196 O O . SER B 1 275 ? -5.746 27.891 -4.914 1 85.75 275 SER B O 1
ATOM 6198 N N . LEU B 1 276 ? -7.438 26.516 -4.461 1 83.31 276 LEU B N 1
ATOM 6199 C CA . LEU B 1 276 ? -6.574 25.562 -3.777 1 83.31 276 LEU B CA 1
ATOM 6200 C C . LEU B 1 276 ? -5.535 24.984 -4.734 1 83.31 276 LEU B C 1
ATOM 6202 O O . LEU B 1 276 ? -4.371 24.812 -4.363 1 83.31 276 LEU B O 1
ATOM 6206 N N . ALA B 1 277 ? -5.949 24.703 -5.93 1 75.44 277 ALA B N 1
ATOM 6207 C CA . ALA B 1 277 ? -5.043 24.141 -6.922 1 75.44 277 ALA B CA 1
ATOM 6208 C C . ALA B 1 277 ? -3.859 25.062 -7.176 1 75.44 277 ALA B C 1
ATOM 6210 O O . ALA B 1 277 ? -2.709 24.625 -7.211 1 75.44 277 ALA B O 1
ATOM 6211 N N . TYR B 1 278 ? -4.133 26.266 -7.203 1 78.62 278 TYR B N 1
ATOM 6212 C CA . TYR B 1 278 ? -3.08 27.219 -7.504 1 78.62 278 TYR B CA 1
ATOM 6213 C C . TYR B 1 278 ? -2.256 27.531 -6.262 1 78.62 278 TYR B C 1
ATOM 6215 O O . TYR B 1 278 ? -1.034 27.688 -6.34 1 78.62 278 TYR B O 1
ATOM 6223 N N . ALA B 1 279 ? -2.936 27.703 -5.188 1 83.56 279 ALA B N 1
ATOM 6224 C CA . ALA B 1 279 ? -2.24 28.062 -3.953 1 83.56 279 ALA B CA 1
ATOM 6225 C C . ALA B 1 279 ? -1.213 26.984 -3.576 1 83.56 279 ALA B C 1
ATOM 6227 O O . ALA B 1 279 ? -0.15 27.312 -3.037 1 83.56 279 ALA B O 1
ATOM 6228 N N . ILE B 1 280 ? -1.476 25.781 -3.945 1 77.56 280 ILE B N 1
ATOM 6229 C CA . ILE B 1 280 ? -0.599 24.672 -3.57 1 77.56 280 ILE B CA 1
ATOM 6230 C C . ILE B 1 280 ? 0.518 24.531 -4.602 1 77.56 280 ILE B C 1
ATOM 6232 O O . ILE B 1 280 ? 1.607 24.047 -4.281 1 77.56 280 ILE B O 1
ATOM 6236 N N . SER B 1 281 ? 0.3 25 -5.762 1 75 281 SER B N 1
ATOM 6237 C CA . SER B 1 281 ? 1.286 24.875 -6.832 1 75 281 SER B CA 1
ATOM 6238 C C . SER B 1 281 ? 2.348 25.969 -6.73 1 75 281 SER B C 1
ATOM 6240 O O . SER B 1 281 ? 3.436 25.844 -7.293 1 75 281 SER B O 1
ATOM 6242 N N . VAL B 1 282 ? 2.014 26.984 -5.984 1 78.94 282 VAL B N 1
ATOM 6243 C CA . VAL B 1 282 ? 2.975 28.078 -5.816 1 78.94 282 VAL B CA 1
ATOM 6244 C C . VAL B 1 282 ? 4.156 27.594 -4.98 1 78.94 282 VAL B C 1
ATOM 6246 O O . VAL B 1 282 ? 3.973 26.922 -3.961 1 78.94 282 VAL B O 1
ATOM 6249 N N . PRO B 1 283 ? 5.379 27.906 -5.43 1 78.06 283 PRO B N 1
ATOM 6250 C CA . PRO B 1 283 ? 6.562 27.422 -4.711 1 78.06 283 PRO B CA 1
ATOM 6251 C C . PRO B 1 283 ? 6.844 28.219 -3.439 1 78.06 283 PRO B C 1
ATOM 6253 O O . PRO B 1 283 ? 7.988 28.609 -3.195 1 78.06 283 PRO B O 1
ATOM 6256 N N . ARG B 1 284 ? 5.859 28.625 -2.779 1 83.75 284 ARG B N 1
ATOM 6257 C CA . ARG B 1 284 ? 5.93 29.25 -1.46 1 83.75 284 ARG B CA 1
ATOM 6258 C C . ARG B 1 284 ? 5.199 28.406 -0.419 1 83.75 284 ARG B C 1
ATOM 6260 O O . ARG B 1 284 ? 3.998 28.578 -0.203 1 83.75 284 ARG B O 1
ATOM 6267 N N . TYR B 1 285 ? 5.898 27.719 0.224 1 83 285 TYR B N 1
ATOM 6268 C CA . TYR B 1 285 ? 5.391 26.688 1.129 1 83 285 TYR B CA 1
ATOM 6269 C C . TYR B 1 285 ? 4.547 27.312 2.234 1 83 285 TYR B C 1
ATOM 6271 O O . TYR B 1 285 ? 3.59 26.688 2.715 1 83 285 TYR B O 1
ATOM 6279 N N . GLU B 1 286 ? 4.887 28.531 2.588 1 87.94 286 GLU B N 1
ATOM 6280 C CA . GLU B 1 286 ? 4.191 29.188 3.689 1 87.94 286 GLU B CA 1
ATOM 6281 C C . GLU B 1 286 ? 2.713 29.406 3.367 1 87.94 286 GLU B C 1
ATOM 6283 O O . GLU B 1 286 ? 1.859 29.297 4.25 1 87.94 286 GLU B O 1
ATOM 6288 N N . LEU B 1 287 ? 2.457 29.641 2.105 1 89.81 287 LEU B N 1
ATOM 6289 C CA . LEU B 1 287 ? 1.078 29.859 1.688 1 89.81 287 LEU B CA 1
ATOM 6290 C C . LEU B 1 287 ? 0.262 28.578 1.78 1 89.81 287 LEU B C 1
ATOM 6292 O O . LEU B 1 287 ? -0.84 28.578 2.334 1 89.81 287 LEU B O 1
ATOM 6296 N N . SER B 1 288 ? 0.855 27.516 1.32 1 88.44 288 SER B N 1
ATOM 6297 C CA . SER B 1 288 ? 0.157 26.234 1.334 1 88.44 288 SER B CA 1
ATOM 6298 C C . SER B 1 288 ? 0.049 25.672 2.75 1 88.44 288 SER B C 1
ATOM 6300 O O . SER B 1 288 ? -0.938 25.016 3.094 1 88.44 288 SER B O 1
ATOM 6302 N N . LYS B 1 289 ? 1.042 25.938 3.488 1 88.75 289 LYS B N 1
ATOM 6303 C CA . LYS B 1 289 ? 1.034 25.516 4.883 1 88.75 289 LYS B CA 1
ATOM 6304 C C . LYS B 1 289 ? -0.128 26.141 5.645 1 88.75 289 LYS B C 1
ATOM 6306 O O . LYS B 1 289 ? -0.832 25.469 6.391 1 88.75 289 LYS B O 1
ATOM 6311 N N . PHE B 1 290 ? -0.316 27.406 5.414 1 93.25 290 PHE B N 1
ATOM 6312 C CA . PHE B 1 290 ? -1.417 28.125 6.059 1 93.25 290 PHE B CA 1
ATOM 6313 C C . PHE B 1 290 ? -2.756 27.516 5.66 1 93.25 290 PHE B C 1
ATOM 6315 O O . PHE B 1 290 ? -3.633 27.328 6.508 1 93.25 290 PHE B O 1
ATOM 6322 N N . ILE B 1 291 ? -2.857 27.25 4.457 1 92.62 291 ILE B N 1
ATOM 6323 C CA . ILE B 1 291 ? -4.105 26.688 3.939 1 92.62 291 ILE B CA 1
ATOM 6324 C C . ILE B 1 291 ? -4.379 25.344 4.586 1 92.62 291 ILE B C 1
ATOM 6326 O O . ILE B 1 291 ? -5.492 25.078 5.051 1 92.62 291 ILE B O 1
ATOM 6330 N N . PHE B 1 292 ? -3.393 24.578 4.648 1 92.5 292 PHE B N 1
ATOM 6331 C CA . PHE B 1 292 ? -3.555 23.25 5.242 1 92.5 292 PHE B CA 1
ATOM 6332 C C . PHE B 1 292 ? -3.945 23.359 6.711 1 92.5 292 PHE B C 1
ATOM 6334 O O . PHE B 1 292 ? -4.848 22.656 7.168 1 92.5 292 PHE B O 1
ATOM 6341 N N . TRP B 1 293 ? -3.324 24.188 7.387 1 93.06 293 TRP B N 1
ATOM 6342 C CA . TRP B 1 293 ? -3.609 24.375 8.805 1 93.06 293 TRP B CA 1
ATOM 6343 C C . TRP B 1 293 ? -5.023 24.891 9.016 1 93.06 293 TRP B C 1
ATOM 6345 O O . TRP B 1 293 ? -5.707 24.5 9.961 1 93.06 293 TRP B O 1
ATOM 6355 N N . ASP B 1 294 ? -5.426 25.812 8.148 1 95.06 294 ASP B N 1
ATOM 6356 C CA . ASP B 1 294 ? -6.781 26.344 8.227 1 95.06 294 ASP B CA 1
ATOM 6357 C C . ASP B 1 294 ? -7.82 25.234 8.086 1 95.06 294 ASP B C 1
ATOM 6359 O O . ASP B 1 294 ? -8.758 25.156 8.891 1 95.06 294 ASP B O 1
ATOM 6363 N N . ILE B 1 295 ? -7.578 24.391 7.164 1 94.75 295 ILE B N 1
ATOM 6364 C CA . ILE B 1 295 ? -8.516 23.312 6.895 1 94.75 295 ILE B CA 1
ATOM 6365 C C . ILE B 1 295 ? -8.539 22.344 8.07 1 94.75 295 ILE B C 1
ATOM 6367 O O . ILE B 1 295 ? -9.609 21.922 8.516 1 94.75 295 ILE B O 1
ATOM 6371 N N . MET B 1 296 ? -7.402 22.031 8.625 1 94.31 296 MET B N 1
ATOM 6372 C CA . MET B 1 296 ? -7.312 21.094 9.742 1 94.31 296 MET B CA 1
ATOM 6373 C C . MET B 1 296 ? -7.926 21.688 11.008 1 94.31 296 MET B C 1
ATOM 6375 O O . MET B 1 296 ? -8.602 20.984 11.766 1 94.31 296 MET B O 1
ATOM 6379 N N . CYS B 1 297 ? -7.723 22.953 11.18 1 94.44 297 CYS B N 1
ATOM 6380 C CA . CYS B 1 297 ? -8.281 23.609 12.352 1 94.44 297 CYS B CA 1
ATOM 6381 C C . CYS B 1 297 ? -9.797 23.672 12.273 1 94.44 297 CYS B C 1
ATOM 6383 O O . CYS B 1 297 ? -10.484 23.453 13.266 1 94.44 297 CYS B O 1
ATOM 6385 N N . ALA B 1 298 ? -10.242 24 11.094 1 95.44 298 ALA B N 1
ATOM 6386 C CA . ALA B 1 298 ? -11.695 24.047 10.922 1 95.44 298 ALA B CA 1
ATOM 6387 C C . ALA B 1 298 ? -12.328 22.703 11.289 1 95.44 298 ALA B C 1
ATOM 6389 O O . ALA B 1 298 ? -13.359 22.656 11.953 1 95.44 298 ALA B O 1
ATOM 6390 N N . LEU B 1 299 ? -11.688 21.672 10.898 1 95.62 299 LEU B N 1
ATOM 6391 C CA . LEU B 1 299 ? -12.172 20.328 11.18 1 95.62 299 LEU B CA 1
ATOM 6392 C C . LEU B 1 299 ? -12.055 20 12.664 1 95.62 299 LEU B C 1
ATOM 6394 O O . LEU B 1 299 ? -13.039 19.578 13.289 1 95.62 299 LEU B O 1
ATOM 6398 N N . ALA B 1 300 ? -10.938 20.219 13.266 1 94.75 300 ALA B N 1
ATOM 6399 C CA . ALA B 1 300 ? -10.641 19.781 14.625 1 94.75 300 ALA B CA 1
ATOM 6400 C C . ALA B 1 300 ? -11.383 20.625 15.656 1 94.75 300 ALA B C 1
ATOM 6402 O O . ALA B 1 300 ? -11.844 20.109 16.672 1 94.75 300 ALA B O 1
ATOM 6403 N N . PHE B 1 301 ? -11.539 21.906 15.328 1 94.94 301 PHE B N 1
ATOM 6404 C CA . PHE B 1 301 ? -12.141 22.812 16.297 1 94.94 301 PHE B CA 1
ATOM 6405 C C . PHE B 1 301 ? -13.633 22.969 16.047 1 94.94 301 PHE B C 1
ATOM 6407 O O . PHE B 1 301 ? -14.367 23.453 16.906 1 94.94 301 PHE B O 1
ATOM 6414 N N . GLY B 1 302 ? -14.047 22.562 14.875 1 93.31 302 GLY B N 1
ATOM 6415 C CA . GLY B 1 302 ? -15.453 22.703 14.547 1 93.31 302 GLY B CA 1
ATOM 6416 C C . GLY B 1 302 ? -15.852 24.141 14.258 1 93.31 302 GLY B C 1
ATOM 6417 O O . GLY B 1 302 ? -16.922 24.594 14.68 1 93.31 302 GLY B O 1
ATOM 6418 N N . VAL B 1 303 ? -14.938 24.844 13.719 1 93.19 303 VAL B N 1
ATOM 6419 C CA . VAL B 1 303 ? -15.18 26.234 13.352 1 93.19 303 VAL B CA 1
ATOM 6420 C C . VAL B 1 303 ? -15.109 26.391 11.836 1 93.19 303 VAL B C 1
ATOM 6422 O O . VAL B 1 303 ? -14.555 25.531 11.141 1 93.19 303 VAL B O 1
ATOM 6425 N N . PRO B 1 304 ? -15.727 27.375 11.32 1 92.06 304 PRO B N 1
ATOM 6426 C CA . PRO B 1 304 ? -15.594 27.594 9.875 1 92.06 304 PRO B CA 1
ATOM 6427 C C . PRO B 1 304 ? -14.156 27.906 9.453 1 92.06 304 PRO B C 1
ATOM 6429 O O . PRO B 1 304 ? -13.398 28.484 10.234 1 92.06 304 PRO B O 1
ATOM 6432 N N . SER B 1 305 ? -13.859 27.562 8.289 1 93.81 305 SER B N 1
ATOM 6433 C CA . SER B 1 305 ? -12.547 27.922 7.754 1 93.81 305 SER B CA 1
ATOM 6434 C C . SER B 1 305 ? -12.383 29.438 7.672 1 93.81 305 SER B C 1
ATOM 6436 O O . SER B 1 305 ? -13.344 30.156 7.383 1 93.81 305 SER B O 1
ATOM 6438 N N . ILE B 1 306 ? -11.164 29.812 7.898 1 92.56 306 ILE B N 1
ATOM 6439 C CA . ILE B 1 306 ? -10.859 31.234 7.852 1 92.56 306 ILE B CA 1
ATOM 6440 C C . ILE B 1 306 ? -10.945 31.734 6.41 1 92.56 306 ILE B C 1
ATOM 6442 O O . ILE B 1 306 ? -11.508 32.812 6.148 1 92.56 306 ILE B O 1
ATOM 6446 N N . LEU B 1 307 ? -10.414 30.922 5.543 1 92.25 307 LEU B N 1
ATOM 6447 C CA . LEU B 1 307 ? -10.438 31.281 4.125 1 92.25 307 LEU B CA 1
ATOM 6448 C C . LEU B 1 307 ? -11.555 30.547 3.4 1 92.25 307 LEU B C 1
ATOM 6450 O O . LEU B 1 307 ? -12.023 29.5 3.865 1 92.25 307 LEU B O 1
ATOM 6454 N N . GLN B 1 308 ? -11.969 31.188 2.297 1 89.62 308 GLN B N 1
ATOM 6455 C CA . GLN B 1 308 ? -12.93 30.531 1.42 1 89.62 308 GLN B CA 1
ATOM 6456 C C . GLN B 1 308 ? -12.234 29.859 0.238 1 89.62 308 GLN B C 1
ATOM 6458 O O . GLN B 1 308 ? -11.422 30.5 -0.447 1 89.62 308 GLN B O 1
ATOM 6463 N N . TYR B 1 309 ? -12.555 28.594 0.073 1 90.06 309 TYR B N 1
ATOM 6464 C CA . TYR B 1 309 ? -11.805 27.828 -0.918 1 90.06 309 TYR B CA 1
ATOM 6465 C C . TYR B 1 309 ? -12.688 27.453 -2.104 1 90.06 309 TYR B C 1
ATOM 6467 O O . TYR B 1 309 ? -13.867 27.141 -1.932 1 90.06 309 TYR B O 1
ATOM 6475 N N . ASP B 1 310 ? -12.016 27.531 -3.252 1 84.06 310 ASP B N 1
ATOM 6476 C CA . ASP B 1 310 ? -12.617 26.906 -4.426 1 84.06 310 ASP B CA 1
ATOM 6477 C C . ASP B 1 310 ? -12.406 25.391 -4.41 1 84.06 310 ASP B C 1
ATOM 6479 O O . ASP B 1 310 ? -11.281 24.906 -4.586 1 84.06 310 ASP B O 1
ATOM 6483 N N . THR B 1 311 ? -13.477 24.672 -4.254 1 77.31 311 THR B N 1
ATOM 6484 C CA . THR B 1 311 ? -13.359 23.234 -4.066 1 77.31 311 THR B CA 1
ATOM 6485 C C . THR B 1 311 ? -13.703 22.484 -5.352 1 77.31 311 THR B C 1
ATOM 6487 O O . THR B 1 311 ? -14.055 21.297 -5.316 1 77.31 311 THR B O 1
ATOM 6490 N N . ALA B 1 312 ? -13.586 23.203 -6.469 1 72.56 312 ALA B N 1
ATOM 6491 C CA . ALA B 1 312 ? -13.844 22.531 -7.738 1 72.56 312 ALA B CA 1
ATOM 6492 C C . ALA B 1 312 ? -12.75 21.516 -8.047 1 72.56 312 ALA B C 1
ATOM 6494 O O . ALA B 1 312 ? -11.578 21.734 -7.742 1 72.56 312 ALA B O 1
ATOM 6495 N N . TYR B 1 313 ? -13.219 20.328 -8.289 1 62.09 313 TYR B N 1
ATOM 6496 C CA . TYR B 1 313 ? -12.312 19.203 -8.523 1 62.09 313 TYR B CA 1
ATOM 6497 C C . TYR B 1 313 ? -11.516 19.406 -9.805 1 62.09 313 TYR B C 1
ATOM 6499 O O . TYR B 1 313 ? -12.086 19.5 -10.891 1 62.09 313 TYR B O 1
ATOM 6507 N N . ARG B 1 314 ? -10.422 20.031 -9.711 1 61.12 314 ARG B N 1
ATOM 6508 C CA . ARG B 1 314 ? -9.578 20.078 -10.898 1 61.12 314 ARG B CA 1
ATOM 6509 C C . ARG B 1 314 ? -8.414 19.109 -10.797 1 61.12 314 ARG B C 1
ATOM 6511 O O . ARG B 1 314 ? -7.98 18.766 -9.688 1 61.12 314 ARG B O 1
ATOM 6518 N N . SER B 1 315 ? -8.18 18.344 -11.898 1 59.47 315 SER B N 1
ATOM 6519 C CA . SER B 1 315 ? -7.023 17.453 -11.953 1 59.47 315 SER B CA 1
ATOM 6520 C C . SER B 1 315 ? -5.754 18.156 -11.492 1 59.47 315 SER B C 1
ATOM 6522 O O . SER B 1 315 ? -5.371 19.188 -12.047 1 59.47 315 SER B O 1
ATOM 6524 N N . ILE B 1 316 ? -5.496 18.031 -10.227 1 62.28 316 ILE B N 1
ATOM 6525 C CA . ILE B 1 316 ? -4.27 18.625 -9.711 1 62.28 316 ILE B CA 1
ATOM 6526 C C . ILE B 1 316 ? -3.113 17.641 -9.852 1 62.28 316 ILE B C 1
ATOM 6528 O O . ILE B 1 316 ? -3.254 16.469 -9.523 1 62.28 316 ILE B O 1
ATOM 6532 N N . ASP B 1 317 ? -2.133 18 -10.586 1 59.34 317 ASP B N 1
ATOM 6533 C CA . ASP B 1 317 ? -0.905 17.203 -10.641 1 59.34 317 ASP B CA 1
ATOM 6534 C C . ASP B 1 317 ? -0.268 17.078 -9.258 1 59.34 317 ASP B C 1
ATOM 6536 O O . ASP B 1 317 ? 0.233 18.062 -8.703 1 59.34 317 ASP B O 1
ATOM 6540 N N . THR B 1 318 ? -0.436 15.992 -8.672 1 59.12 318 THR B N 1
ATOM 6541 C CA . THR B 1 318 ? -0.041 15.773 -7.285 1 59.12 318 THR B CA 1
ATOM 6542 C C . THR B 1 318 ? 1.432 15.383 -7.199 1 59.12 318 THR B C 1
ATOM 6544 O O . THR B 1 318 ? 1.977 15.227 -6.105 1 59.12 318 THR B O 1
ATOM 6547 N N . ARG B 1 319 ? 2.131 15.172 -8.25 1 57.47 319 ARG B N 1
ATOM 6548 C CA . ARG B 1 319 ? 3.459 14.57 -8.195 1 57.47 319 ARG B CA 1
ATOM 6549 C C . ARG B 1 319 ? 4.422 15.438 -7.391 1 57.47 319 ARG B C 1
ATOM 6551 O O . ARG B 1 319 ? 5.387 14.93 -6.816 1 57.47 319 ARG B O 1
ATOM 6558 N N . GLN B 1 320 ? 4.031 16.688 -7.176 1 59.78 320 GLN B N 1
ATOM 6559 C CA . GLN B 1 320 ? 5.059 17.5 -6.539 1 59.78 320 GLN B CA 1
ATOM 6560 C C . GLN B 1 320 ? 4.484 18.297 -5.363 1 59.78 320 GLN B C 1
ATOM 6562 O O . GLN B 1 320 ? 5.012 19.344 -4.996 1 59.78 320 GLN B O 1
ATOM 6567 N N . CYS B 1 321 ? 3.566 17.516 -4.703 1 66.94 321 CYS B N 1
ATOM 6568 C CA . CYS B 1 321 ? 2.969 18.359 -3.678 1 66.94 321 CYS B CA 1
ATOM 6569 C C . CYS B 1 321 ? 3.662 18.156 -2.336 1 66.94 321 CYS B C 1
ATOM 6571 O O . CYS B 1 321 ? 3.604 17.078 -1.755 1 66.94 321 CYS B O 1
ATOM 6573 N N . ILE B 1 322 ? 4.328 19.203 -1.826 1 68.31 322 ILE B N 1
ATOM 6574 C CA . ILE B 1 322 ? 5.109 19.219 -0.595 1 68.31 322 ILE B CA 1
ATOM 6575 C C . ILE B 1 322 ? 4.211 18.891 0.593 1 68.31 322 ILE B C 1
ATOM 6577 O O . ILE B 1 322 ? 4.652 18.266 1.562 1 68.31 322 ILE B O 1
ATOM 6581 N N . LEU B 1 323 ? 2.939 19.266 0.458 1 73.62 323 LEU B N 1
ATOM 6582 C CA . LEU B 1 323 ? 2.023 19.047 1.573 1 73.62 323 LEU B CA 1
ATOM 6583 C C . LEU B 1 323 ? 1.86 17.562 1.86 1 73.62 323 LEU B C 1
ATOM 6585 O O . LEU B 1 323 ? 1.783 17.156 3.021 1 73.62 323 LEU B O 1
ATOM 6589 N N . GLU B 1 324 ? 1.879 16.844 0.833 1 74.5 324 GLU B N 1
ATOM 6590 C CA . GLU B 1 324 ? 1.71 15.406 0.999 1 74.5 324 GLU B CA 1
ATOM 6591 C C . GLU B 1 324 ? 2.924 14.781 1.683 1 74.5 324 GLU B C 1
ATOM 6593 O O . GLU B 1 324 ? 2.781 13.883 2.516 1 74.5 324 GLU B O 1
ATOM 6598 N N . TRP B 1 325 ? 3.986 15.406 1.419 1 73.38 325 TRP B N 1
ATOM 6599 C CA . TRP B 1 325 ? 5.227 14.867 1.978 1 73.38 325 TRP B CA 1
ATOM 6600 C C . TRP B 1 325 ? 5.344 15.211 3.459 1 73.38 325 TRP B C 1
ATOM 6602 O O . TRP B 1 325 ? 5.82 14.398 4.254 1 73.38 325 TRP B O 1
ATOM 6612 N N . VAL B 1 326 ? 4.852 16.328 3.746 1 75.69 326 VAL B N 1
ATOM 6613 C CA . VAL B 1 326 ? 5.051 16.828 5.102 1 75.69 326 VAL B CA 1
ATOM 6614 C C . VAL B 1 326 ? 3.922 16.328 6.008 1 75.69 326 VAL B C 1
ATOM 6616 O O . VAL B 1 326 ? 4.164 15.914 7.141 1 75.69 326 VAL B O 1
ATOM 6619 N N . TYR B 1 327 ? 2.754 16.328 5.469 1 80.31 327 TYR B N 1
ATOM 6620 C CA . TYR B 1 327 ? 1.632 16.062 6.363 1 80.31 327 TYR B CA 1
ATOM 6621 C C . TYR B 1 327 ? 1.01 14.703 6.086 1 80.31 327 TYR B C 1
ATOM 6623 O O . TYR B 1 327 ? 0.101 14.273 6.797 1 80.31 327 TYR B O 1
ATOM 6631 N N . GLY B 1 328 ? 1.41 14.047 5.113 1 80.31 328 GLY B N 1
ATOM 6632 C CA . GLY B 1 328 ? 0.956 12.695 4.824 1 80.31 328 GLY B CA 1
ATOM 6633 C C . GLY B 1 328 ? -0.466 12.641 4.301 1 80.31 328 GLY B C 1
ATOM 6634 O O . GLY B 1 328 ? -1.088 11.578 4.277 1 80.31 328 GLY B O 1
ATOM 6635 N N . CYS B 1 329 ? -1.056 13.703 4.031 1 87.94 329 CYS B N 1
ATOM 6636 C CA . CYS B 1 329 ? -2.404 13.766 3.477 1 87.94 329 CYS B CA 1
ATOM 6637 C C . CYS B 1 329 ? -2.369 14.07 1.984 1 87.94 329 CYS B C 1
ATOM 6639 O O . CYS B 1 329 ? -1.903 15.141 1.579 1 87.94 329 CYS B O 1
ATOM 6641 N N . PRO B 1 330 ? -2.875 13.148 1.236 1 86.38 330 PRO B N 1
ATOM 6642 C CA . PRO B 1 330 ? -2.904 13.422 -0.201 1 86.38 330 PRO B CA 1
ATOM 6643 C C . PRO B 1 330 ? -3.723 14.664 -0.543 1 86.38 330 PRO B C 1
ATOM 6645 O O . PRO B 1 330 ? -4.766 14.914 0.066 1 86.38 330 PRO B O 1
ATOM 6648 N N . LEU B 1 331 ? -3.357 15.375 -1.531 1 85.19 331 LEU B N 1
ATOM 6649 C CA . LEU B 1 331 ? -3.93 16.672 -1.884 1 85.19 331 LEU B CA 1
ATOM 6650 C C . LEU B 1 331 ? -5.406 16.531 -2.238 1 85.19 331 LEU B C 1
ATOM 6652 O O . LEU B 1 331 ? -6.23 17.344 -1.801 1 85.19 331 LEU B O 1
ATOM 6656 N N . PRO B 1 332 ? -5.777 15.562 -3.043 1 86.81 332 PRO B N 1
ATOM 6657 C CA . PRO B 1 332 ? -7.207 15.438 -3.338 1 86.81 332 PRO B CA 1
ATOM 6658 C C . PRO B 1 332 ? -8.055 15.281 -2.078 1 86.81 332 PRO B C 1
ATOM 6660 O O . PRO B 1 332 ? -9.195 15.758 -2.035 1 86.81 332 PRO B O 1
ATOM 6663 N N . LEU B 1 333 ? -7.523 14.656 -1.114 1 91.75 333 LEU B N 1
ATOM 6664 C CA . LEU B 1 333 ? -8.266 14.453 0.128 1 91.75 333 LEU B CA 1
ATOM 6665 C C . LEU B 1 333 ? -8.352 15.75 0.923 1 91.75 333 LEU B C 1
ATOM 6667 O O . LEU B 1 333 ? -9.344 15.992 1.614 1 91.75 333 LEU B O 1
ATOM 6671 N N . VAL B 1 334 ? -7.312 16.594 0.794 1 90.88 334 VAL B N 1
ATOM 6672 C CA . VAL B 1 334 ? -7.348 17.906 1.423 1 90.88 334 VAL B CA 1
ATOM 6673 C C . VAL B 1 334 ? -8.484 18.734 0.824 1 90.88 334 VAL B C 1
ATOM 6675 O O . VAL B 1 334 ? -9.188 19.453 1.544 1 90.88 334 VAL B O 1
ATOM 6678 N N . ILE B 1 335 ? -8.648 18.625 -0.41 1 89.5 335 ILE B N 1
ATOM 6679 C CA . ILE B 1 335 ? -9.703 19.359 -1.102 1 89.5 335 ILE B CA 1
ATOM 6680 C C . ILE B 1 335 ? -11.07 18.875 -0.619 1 89.5 335 ILE B C 1
ATOM 6682 O O . ILE B 1 335 ? -11.977 19.688 -0.4 1 89.5 335 ILE B O 1
ATOM 6686 N N . LEU B 1 336 ? -11.18 17.609 -0.468 1 92.62 336 LEU B N 1
ATOM 6687 C CA . LEU B 1 336 ? -12.445 17.062 0.018 1 92.62 336 LEU B CA 1
ATOM 6688 C C . LEU B 1 336 ? -12.734 17.547 1.435 1 92.62 336 LEU B C 1
ATOM 6690 O O . LEU B 1 336 ? -13.883 17.844 1.768 1 92.62 336 LEU B O 1
ATOM 6694 N N . LEU B 1 337 ? -11.711 17.625 2.234 1 94.19 337 LEU B N 1
ATOM 6695 C CA . LEU B 1 337 ? -11.883 18.125 3.59 1 94.19 337 LEU B CA 1
ATOM 6696 C C . LEU B 1 337 ? -12.375 19.578 3.57 1 94.19 337 LEU B C 1
ATOM 6698 O O . LEU B 1 337 ? -13.273 19.938 4.332 1 94.19 337 LEU B O 1
ATOM 6702 N N . ALA B 1 338 ? -11.773 20.312 2.701 1 93.12 338 ALA B N 1
ATOM 6703 C CA . ALA B 1 338 ? -12.188 21.703 2.562 1 93.12 338 ALA B CA 1
ATOM 6704 C C . ALA B 1 338 ? -13.656 21.797 2.145 1 93.12 338 ALA B C 1
ATOM 6706 O O . ALA B 1 338 ? -14.391 22.656 2.631 1 93.12 338 ALA B O 1
ATOM 6707 N N . LYS B 1 339 ? -14.023 20.922 1.318 1 91.81 339 LYS B N 1
ATOM 6708 C CA . LYS B 1 339 ? -15.406 20.906 0.852 1 91.81 339 LYS B CA 1
ATOM 6709 C C . LYS B 1 339 ? -16.375 20.562 1.987 1 91.81 339 LYS B C 1
ATOM 6711 O O . LYS B 1 339 ? -17.422 21.172 2.123 1 91.81 339 LYS B O 1
ATOM 6716 N N . ILE B 1 340 ? -16.047 19.609 2.744 1 94.19 340 ILE B N 1
ATOM 6717 C CA . ILE B 1 340 ? -16.891 19.219 3.865 1 94.19 340 ILE B CA 1
ATOM 6718 C C . ILE B 1 340 ? -16.953 20.344 4.887 1 94.19 340 ILE B C 1
ATOM 6720 O O . ILE B 1 340 ? -18.031 20.672 5.387 1 94.19 340 ILE B O 1
ATOM 6724 N N . ASN B 1 341 ? -15.82 20.969 5.137 1 94.25 341 ASN B N 1
ATOM 6725 C CA . ASN B 1 341 ? -15.805 22.109 6.039 1 94.25 341 ASN B CA 1
ATOM 6726 C C . ASN B 1 341 ? -16.75 23.219 5.562 1 94.25 341 ASN B C 1
ATOM 6728 O O . ASN B 1 341 ? -17.469 23.812 6.367 1 94.25 341 ASN B O 1
ATOM 6732 N N . ALA B 1 342 ? -16.688 23.469 4.305 1 90.81 342 ALA B N 1
ATOM 6733 C CA . ALA B 1 342 ? -17.5 24.516 3.734 1 90.81 342 ALA B CA 1
ATOM 6734 C C . ALA B 1 342 ? -18.984 24.203 3.893 1 90.81 342 ALA B C 1
ATOM 6736 O O . ALA B 1 342 ? -19.812 25.109 4.102 1 90.81 342 ALA B O 1
ATOM 6737 N N . SER B 1 343 ? -19.281 22.984 3.801 1 90.38 343 SER B N 1
ATOM 6738 C CA . SER B 1 343 ? -20.688 22.578 3.906 1 90.38 343 SER B CA 1
ATOM 6739 C C . SER B 1 343 ? -21.188 22.719 5.336 1 90.38 343 SER B C 1
ATOM 6741 O O . SER B 1 343 ? -22.406 22.797 5.562 1 90.38 343 SER B O 1
ATOM 6743 N N . ARG B 1 344 ? -20.312 22.75 6.258 1 89.44 344 ARG B N 1
ATOM 6744 C CA . ARG B 1 344 ? -20.703 22.812 7.664 1 89.44 344 ARG B CA 1
ATOM 6745 C C . ARG B 1 344 ? -20.812 24.25 8.141 1 89.44 344 ARG B C 1
ATOM 6747 O O . ARG B 1 344 ? -21.266 24.516 9.258 1 89.44 344 ARG B O 1
ATOM 6754 N N . SER B 1 345 ? -20.453 25.047 7.281 1 82.31 345 SER B N 1
ATOM 6755 C CA . SER B 1 345 ? -20.562 26.453 7.652 1 82.31 345 SER B CA 1
ATOM 6756 C C . SER B 1 345 ? -22.031 26.891 7.688 1 82.31 345 SER B C 1
ATOM 6758 O O . SER B 1 345 ? -22.859 26.344 6.977 1 82.31 345 SER B O 1
ATOM 6760 N N . ILE B 1 346 ? -22.328 27.688 8.633 1 66.06 346 ILE B N 1
ATOM 6761 C CA . ILE B 1 346 ? -23.688 28.125 8.938 1 66.06 346 ILE B CA 1
ATOM 6762 C C . ILE B 1 346 ? -24.359 28.656 7.668 1 66.06 346 ILE B C 1
ATOM 6764 O O . ILE B 1 346 ? -25.547 28.422 7.438 1 66.06 346 ILE B O 1
ATOM 6768 N N . ASP B 1 347 ? -23.562 29.281 6.895 1 64.75 347 ASP B N 1
ATOM 6769 C CA . ASP B 1 347 ? -24.125 29.922 5.719 1 64.75 347 ASP B CA 1
ATOM 6770 C C . ASP B 1 347 ? -24.219 28.953 4.543 1 64.75 347 ASP B C 1
ATOM 6772 O O . ASP B 1 347 ? -24.609 29.344 3.441 1 64.75 347 ASP B O 1
ATOM 6776 N N . ALA B 1 348 ? -23.922 27.672 4.895 1 66.38 348 ALA B N 1
ATOM 6777 C CA . ALA B 1 348 ? -23.828 26.75 3.768 1 66.38 348 ALA B CA 1
ATOM 6778 C C . ALA B 1 348 ? -25.188 26.125 3.477 1 66.38 348 ALA B C 1
ATOM 6780 O O . ALA B 1 348 ? -25.953 25.828 4.398 1 66.38 348 ALA B O 1
ATOM 6781 N N . SER B 1 349 ? -25.703 26.297 2.328 1 62.94 349 SER B N 1
ATOM 6782 C CA . SER B 1 349 ? -26.875 25.578 1.844 1 62.94 349 SER B CA 1
ATOM 6783 C C . SER B 1 349 ? -26.484 24.375 1.007 1 62.94 349 SER B C 1
ATOM 6785 O O . SER B 1 349 ? -26.422 24.453 -0.223 1 62.94 349 SER B O 1
ATOM 6787 N N . PRO B 1 350 ? -26.141 23.344 1.811 1 64.06 350 PRO B N 1
ATOM 6788 C CA . PRO B 1 350 ? -25.609 22.25 0.985 1 64.06 350 PRO B CA 1
ATOM 6789 C C . PRO B 1 350 ? -26.656 21.656 0.044 1 64.06 350 PRO B C 1
ATOM 6791 O O . PRO B 1 350 ? -27.812 21.531 0.417 1 64.06 350 PRO B O 1
ATOM 6794 N N . ASN B 1 351 ? -26.344 21.562 -1.153 1 68.62 351 ASN B N 1
ATOM 6795 C CA . ASN B 1 351 ? -27.172 20.828 -2.104 1 68.62 351 ASN B CA 1
ATOM 6796 C C . ASN B 1 351 ? -27.219 19.344 -1.789 1 68.62 351 ASN B C 1
ATOM 6798 O O . ASN B 1 351 ? -26.188 18.734 -1.509 1 68.62 351 ASN B O 1
ATOM 6802 N N . PRO B 1 352 ? -28.359 18.719 -1.575 1 63.69 352 PRO B N 1
ATOM 6803 C CA . PRO B 1 352 ? -28.531 17.328 -1.161 1 63.69 352 PRO B CA 1
ATOM 6804 C C . PRO B 1 352 ? -27.688 16.359 -1.989 1 63.69 352 PRO B C 1
ATOM 6806 O O . PRO B 1 352 ? -27.25 15.32 -1.484 1 63.69 352 PRO B O 1
ATOM 6809 N N . GLY B 1 353 ? -27.062 16.828 -3.031 1 76.19 353 GLY B N 1
ATOM 6810 C CA . GLY B 1 353 ? -26.344 15.938 -3.928 1 76.19 353 GLY B CA 1
ATOM 6811 C C . GLY B 1 353 ? -24.844 16.141 -3.885 1 76.19 353 GLY B C 1
ATOM 6812 O O . GLY B 1 353 ? -24.094 15.352 -4.473 1 76.19 353 GLY B O 1
ATOM 6813 N N . ASP B 1 354 ? -24.5 16.953 -3.012 1 84.62 354 ASP B N 1
ATOM 6814 C CA . ASP B 1 354 ? -23.078 17.312 -3.027 1 84.62 354 ASP B CA 1
ATOM 6815 C C . ASP B 1 354 ? -22.234 16.25 -2.32 1 84.62 354 ASP B C 1
ATOM 6817 O O . ASP B 1 354 ? -21.109 15.969 -2.73 1 84.62 354 ASP B O 1
ATOM 6821 N N . TRP B 1 355 ? -22.953 15.625 -1.319 1 89.56 355 TRP B N 1
ATOM 6822 C CA . TRP B 1 355 ? -22.172 14.648 -0.574 1 89.56 355 TRP B CA 1
ATOM 6823 C C . TRP B 1 355 ? -21.906 13.406 -1.418 1 89.56 355 TRP B C 1
ATOM 6825 O O . TRP B 1 355 ? -20.891 12.742 -1.255 1 89.56 355 TRP B O 1
ATOM 6835 N N . GLN B 1 356 ? -22.766 13.125 -2.375 1 91.12 356 GLN B N 1
ATOM 6836 C CA . GLN B 1 356 ? -22.594 11.977 -3.25 1 91.12 356 GLN B CA 1
ATOM 6837 C C . GLN B 1 356 ? -21.375 12.148 -4.152 1 91.12 356 GLN B C 1
ATOM 6839 O O . GLN B 1 356 ? -20.688 11.18 -4.477 1 91.12 356 GLN B O 1
ATOM 6844 N N . LYS B 1 357 ? -21.219 13.375 -4.504 1 88.94 357 LYS B N 1
ATOM 6845 C CA . LYS B 1 357 ? -20.047 13.656 -5.328 1 88.94 357 LYS B CA 1
ATOM 6846 C C . LYS B 1 357 ? -18.766 13.398 -4.555 1 88.94 357 LYS B C 1
ATOM 6848 O O . LYS B 1 357 ? -17.797 12.852 -5.098 1 88.94 357 LYS B O 1
ATOM 6853 N N . VAL B 1 358 ? -18.781 13.797 -3.277 1 92.56 358 VAL B N 1
ATOM 6854 C CA . VAL B 1 358 ? -17.625 13.562 -2.428 1 92.56 358 VAL B CA 1
ATOM 6855 C C . VAL B 1 358 ? -17.422 12.062 -2.23 1 92.56 358 VAL B C 1
ATOM 6857 O O . VAL B 1 358 ? -16.297 11.562 -2.316 1 92.56 358 VAL B O 1
ATOM 6860 N N . GLU B 1 359 ? -18.484 11.383 -2.055 1 94 359 GLU B N 1
ATOM 6861 C CA . GLU B 1 359 ? -18.406 9.938 -1.862 1 94 359 GLU B CA 1
ATOM 6862 C C . GLU B 1 359 ? -17.859 9.242 -3.111 1 94 359 GLU B C 1
ATOM 6864 O O . GLU B 1 359 ? -17.031 8.344 -3.016 1 94 359 GLU B O 1
ATOM 6869 N N . MET B 1 360 ? -18.359 9.695 -4.219 1 90.94 360 MET B N 1
ATOM 6870 C CA . MET B 1 360 ? -17.906 9.109 -5.484 1 90.94 360 MET B CA 1
ATOM 6871 C C . MET B 1 360 ? -16.406 9.312 -5.676 1 90.94 360 MET B C 1
ATOM 6873 O O . MET B 1 360 ? -15.711 8.398 -6.113 1 90.94 360 MET B O 1
ATOM 6877 N N . TYR B 1 361 ? -15.984 10.469 -5.312 1 90.12 361 TYR B N 1
ATOM 6878 C CA . TYR B 1 361 ? -14.555 10.742 -5.438 1 90.12 361 TYR B CA 1
ATOM 6879 C C . TYR B 1 361 ? -13.742 9.844 -4.516 1 90.12 361 TYR B C 1
ATOM 6881 O O . TYR B 1 361 ? -12.688 9.344 -4.902 1 90.12 361 TYR B O 1
ATOM 6889 N N . LEU B 1 362 ? -14.211 9.648 -3.309 1 93.38 362 LEU B N 1
ATOM 6890 C CA . LEU B 1 362 ? -13.516 8.797 -2.354 1 93.38 362 LEU B CA 1
ATOM 6891 C C . LEU B 1 362 ? -13.492 7.348 -2.832 1 93.38 362 LEU B C 1
ATOM 6893 O O . LEU B 1 362 ? -12.5 6.641 -2.635 1 93.38 362 LEU B O 1
ATOM 6897 N N . GLN B 1 363 ? -14.539 6.961 -3.496 1 91.06 363 GLN B N 1
ATOM 6898 C CA . GLN B 1 363 ? -14.648 5.59 -3.984 1 91.06 363 GLN B CA 1
ATOM 6899 C C . GLN B 1 363 ? -13.68 5.344 -5.141 1 91.06 363 GLN B C 1
ATOM 6901 O O . GLN B 1 363 ? -13.203 4.223 -5.328 1 91.06 363 GLN B O 1
ATOM 6906 N N . GLN B 1 364 ? -13.367 6.387 -5.824 1 86.94 364 GLN B N 1
ATOM 6907 C CA . GLN B 1 364 ? -12.539 6.246 -7.016 1 86.94 364 GLN B CA 1
ATOM 6908 C C . GLN B 1 364 ? -11.07 6.52 -6.699 1 86.94 364 GLN B C 1
ATOM 6910 O O . GLN B 1 364 ? -10.188 6.184 -7.492 1 86.94 364 GLN B O 1
ATOM 6915 N N . TRP B 1 365 ? -10.891 7.027 -5.566 1 89.5 365 TRP B N 1
ATOM 6916 C CA . TRP B 1 365 ? -9.523 7.402 -5.207 1 89.5 365 TRP B CA 1
ATOM 6917 C C . TRP B 1 365 ? -8.711 6.176 -4.805 1 89.5 365 TRP B C 1
ATOM 6919 O O . TRP B 1 365 ? -9.219 5.281 -4.121 1 89.5 365 TRP B O 1
ATOM 6929 N N . SER B 1 366 ? -7.445 6.152 -5.223 1 87.06 366 SER B N 1
ATOM 6930 C CA . SER B 1 366 ? -6.531 5.086 -4.824 1 87.06 366 SER B CA 1
ATOM 6931 C C . SER B 1 366 ? -5.199 5.652 -4.348 1 87.06 366 SER B C 1
ATOM 6933 O O . SER B 1 366 ? -4.734 6.676 -4.859 1 87.06 366 SER B O 1
ATOM 6935 N N . PRO B 1 367 ? -4.676 5.016 -3.303 1 88.69 367 PRO B N 1
ATOM 6936 C CA . PRO B 1 367 ? -3.383 5.504 -2.816 1 88.69 367 PRO B CA 1
ATOM 6937 C C . PRO B 1 367 ? -2.258 5.316 -3.832 1 88.69 367 PRO B C 1
ATOM 6939 O O . PRO B 1 367 ? -2.299 4.379 -4.637 1 88.69 367 PRO B O 1
ATOM 6942 N N . LYS B 1 368 ? -1.376 6.215 -3.828 1 81.81 368 LYS B N 1
ATOM 6943 C CA . LYS B 1 368 ? -0.244 6.172 -4.75 1 81.81 368 LYS B CA 1
ATOM 6944 C C . LYS B 1 368 ? 1.054 6.559 -4.043 1 81.81 368 LYS B C 1
ATOM 6946 O O . LYS B 1 368 ? 1.037 7.312 -3.07 1 81.81 368 LYS B O 1
ATOM 6951 N N . LEU B 1 369 ? 2.068 5.902 -4.57 1 78.19 369 LEU B N 1
ATOM 6952 C CA . LEU B 1 369 ? 3.385 6.281 -4.07 1 78.19 369 LEU B CA 1
ATOM 6953 C C . LEU B 1 369 ? 4.062 7.27 -5.016 1 78.19 369 LEU B C 1
ATOM 6955 O O . LEU B 1 369 ? 4.008 7.102 -6.234 1 78.19 369 LEU B O 1
ATOM 6959 N N . THR B 1 370 ? 4.535 8.359 -4.508 1 68.25 370 THR B N 1
ATOM 6960 C CA . THR B 1 370 ? 5.215 9.359 -5.328 1 68.25 370 THR B CA 1
ATOM 6961 C C . THR B 1 370 ? 6.688 8.992 -5.512 1 68.25 370 THR B C 1
ATOM 6963 O O . THR B 1 370 ? 7.336 9.469 -6.445 1 68.25 370 THR B O 1
ATOM 6966 N N . TYR B 1 371 ? 7.191 8.141 -4.602 1 70.75 371 TYR B N 1
ATOM 6967 C CA . TYR B 1 371 ? 8.578 7.695 -4.738 1 70.75 371 TYR B CA 1
ATOM 6968 C C . TYR B 1 371 ? 8.734 6.258 -4.27 1 70.75 371 TYR B C 1
ATOM 6970 O O . TYR B 1 371 ? 7.953 5.77 -3.453 1 70.75 371 TYR B O 1
ATOM 6978 N N . VAL B 1 372 ? 9.781 5.648 -4.855 1 73.25 372 VAL B N 1
ATOM 6979 C CA . VAL B 1 372 ? 10.055 4.254 -4.527 1 73.25 372 VAL B CA 1
ATOM 6980 C C . VAL B 1 372 ? 10.969 4.184 -3.309 1 73.25 372 VAL B C 1
ATOM 6982 O O . VAL B 1 372 ? 11.922 4.957 -3.195 1 73.25 372 VAL B O 1
ATOM 6985 N N . ASP B 1 373 ? 10.578 3.461 -2.283 1 75.5 373 ASP B N 1
ATOM 6986 C CA . ASP B 1 373 ? 11.391 3.225 -1.095 1 75.5 373 ASP B CA 1
ATOM 6987 C C . ASP B 1 373 ? 11.914 1.791 -1.062 1 75.5 373 ASP B C 1
ATOM 6989 O O . ASP B 1 373 ? 11.203 0.857 -1.44 1 75.5 373 ASP B O 1
ATOM 6993 N N . MET B 1 374 ? 13.156 1.688 -0.676 1 79.62 374 MET B N 1
ATOM 6994 C CA . MET B 1 374 ? 13.75 0.358 -0.585 1 79.62 374 MET B CA 1
ATOM 6995 C C . MET B 1 374 ? 13.18 -0.413 0.6 1 79.62 374 MET B C 1
ATOM 6997 O O . MET B 1 374 ? 13.141 -1.645 0.583 1 79.62 374 MET B O 1
ATOM 7001 N N . ASP B 1 375 ? 12.734 0.369 1.611 1 86.69 375 ASP B N 1
ATOM 7002 C CA . ASP B 1 375 ? 12.156 -0.252 2.797 1 86.69 375 ASP B CA 1
ATOM 7003 C C . ASP B 1 375 ? 10.656 -0.494 2.613 1 86.69 375 ASP B C 1
ATOM 7005 O O . ASP B 1 375 ? 9.859 0.434 2.725 1 86.69 375 ASP B O 1
ATOM 7009 N N . SER B 1 376 ? 10.312 -1.77 2.416 1 91.06 376 SER B N 1
ATOM 7010 C CA . SER B 1 376 ? 8.93 -2.137 2.125 1 91.06 376 SER B CA 1
ATOM 7011 C C . SER B 1 376 ? 8.023 -1.848 3.312 1 91.06 376 SER B C 1
ATOM 7013 O O . SER B 1 376 ? 6.82 -1.637 3.145 1 91.06 376 SER B O 1
ATOM 7015 N N . CYS B 1 377 ? 8.539 -1.874 4.539 1 86.88 377 CYS B N 1
ATOM 7016 C CA . CYS B 1 377 ? 7.738 -1.544 5.711 1 86.88 377 CYS B CA 1
ATOM 7017 C C . CYS B 1 377 ? 7.281 -0.091 5.668 1 86.88 377 CYS B C 1
ATOM 7019 O O . CYS B 1 377 ? 6.141 0.217 6.02 1 86.88 377 CYS B O 1
ATOM 7021 N N . LYS B 1 378 ? 8.172 0.714 5.254 1 85.88 378 LYS B N 1
ATOM 7022 C CA . LYS B 1 378 ? 7.836 2.129 5.133 1 85.88 378 LYS B CA 1
ATOM 7023 C C . LYS B 1 378 ? 6.816 2.354 4.016 1 85.88 378 LYS B C 1
ATOM 7025 O O . LYS B 1 378 ? 5.945 3.221 4.129 1 85.88 378 LYS B O 1
ATOM 7030 N N . VAL B 1 379 ? 6.965 1.591 2.982 1 89.38 379 VAL B N 1
ATOM 7031 C CA . VAL B 1 379 ? 6.031 1.69 1.866 1 89.38 379 VAL B CA 1
ATOM 7032 C C . VAL B 1 379 ? 4.617 1.361 2.342 1 89.38 379 VAL B C 1
ATOM 7034 O O . VAL B 1 379 ? 3.674 2.107 2.066 1 89.38 379 VAL B O 1
ATOM 7037 N N . ILE B 1 380 ? 4.48 0.298 3.057 1 91.56 380 ILE B N 1
ATOM 7038 C CA . ILE B 1 380 ? 3.17 -0.133 3.537 1 91.56 380 ILE B CA 1
ATOM 7039 C C . ILE B 1 380 ? 2.627 0.884 4.539 1 91.56 380 ILE B C 1
ATOM 7041 O O . ILE B 1 380 ? 1.43 1.179 4.547 1 91.56 380 ILE B O 1
ATOM 7045 N N . ALA B 1 381 ? 3.498 1.386 5.375 1 89.81 381 ALA B N 1
ATOM 7046 C CA . ALA B 1 381 ? 3.082 2.396 6.344 1 89.81 381 ALA B CA 1
ATOM 7047 C C . ALA B 1 381 ? 2.516 3.629 5.641 1 89.81 381 ALA B C 1
ATOM 7049 O O . ALA B 1 381 ? 1.508 4.191 6.078 1 89.81 381 ALA B O 1
ATOM 7050 N N . ARG B 1 382 ? 3.154 4.035 4.629 1 88.56 382 ARG B N 1
ATOM 7051 C CA . ARG B 1 382 ? 2.689 5.195 3.877 1 88.56 382 ARG B CA 1
ATOM 7052 C C . ARG B 1 382 ? 1.309 4.949 3.279 1 88.56 382 ARG B C 1
ATOM 7054 O O . ARG B 1 382 ? 0.437 5.82 3.334 1 88.56 382 ARG B O 1
ATOM 7061 N N . PHE B 1 383 ? 1.128 3.779 2.723 1 92.06 383 PHE B N 1
ATOM 7062 C CA . PHE B 1 383 ? -0.181 3.438 2.182 1 92.06 383 PHE B CA 1
ATOM 7063 C C . PHE B 1 383 ? -1.229 3.391 3.285 1 92.06 383 PHE B C 1
ATOM 7065 O O . PHE B 1 383 ? -2.369 3.814 3.086 1 92.06 383 PHE B O 1
ATOM 7072 N N . ALA B 1 384 ? -0.832 2.873 4.391 1 93.81 384 ALA B N 1
ATOM 7073 C CA . ALA B 1 384 ? -1.757 2.791 5.516 1 93.81 384 ALA B CA 1
ATOM 7074 C C . ALA B 1 384 ? -2.186 4.18 5.977 1 93.81 384 ALA B C 1
ATOM 7076 O O . ALA B 1 384 ? -3.348 4.391 6.332 1 93.81 384 ALA B O 1
ATOM 7077 N N . ILE B 1 385 ? -1.262 5.059 5.949 1 92.5 385 ILE B N 1
ATOM 7078 C CA . ILE B 1 385 ? -1.563 6.43 6.344 1 92.5 385 ILE B CA 1
ATOM 7079 C C . ILE B 1 385 ? -2.541 7.051 5.348 1 92.5 385 ILE B C 1
ATOM 7081 O O . ILE B 1 385 ? -3.541 7.656 5.746 1 92.5 385 ILE B O 1
ATOM 7085 N N . GLN B 1 386 ? -2.248 6.922 4.09 1 92.94 386 GLN B N 1
ATOM 7086 C CA . GLN B 1 386 ? -3.131 7.469 3.064 1 92.94 386 GLN B CA 1
ATOM 7087 C C . GLN B 1 386 ? -4.535 6.883 3.178 1 92.94 386 GLN B C 1
ATOM 7089 O O . GLN B 1 386 ? -5.527 7.609 3.092 1 92.94 386 GLN B O 1
ATOM 7094 N N . GLU B 1 387 ? -4.562 5.617 3.408 1 95.56 387 GLU B N 1
ATOM 7095 C CA . GLU B 1 387 ? -5.855 4.953 3.533 1 95.56 387 GLU B CA 1
ATOM 7096 C C . GLU B 1 387 ? -6.562 5.355 4.824 1 95.56 387 GLU B C 1
ATOM 7098 O O . GLU B 1 387 ? -7.793 5.418 4.871 1 95.56 387 GLU B O 1
ATOM 7103 N N . SER B 1 388 ? -5.797 5.574 5.859 1 96.56 388 SER B N 1
ATOM 7104 C CA . SER B 1 388 ? -6.406 6.082 7.086 1 96.56 388 SER B CA 1
ATOM 7105 C C . SER B 1 388 ? -7.086 7.426 6.852 1 96.56 388 SER B C 1
ATOM 7107 O O . SER B 1 388 ? -8.172 7.68 7.387 1 96.56 388 SER B O 1
ATOM 7109 N N . TRP B 1 389 ? -6.438 8.258 6.086 1 96 389 TRP B N 1
ATOM 7110 C CA . TRP B 1 389 ? -7.059 9.531 5.715 1 96 389 TRP B CA 1
ATOM 7111 C C . TRP B 1 389 ? -8.352 9.297 4.938 1 96 389 TRP B C 1
ATOM 7113 O O . TRP B 1 389 ? -9.383 9.906 5.242 1 96 389 TRP B O 1
ATOM 7123 N N . ARG B 1 390 ? -8.289 8.422 4.004 1 97.06 390 ARG B N 1
ATOM 7124 C CA . ARG B 1 390 ? -9.469 8.148 3.182 1 97.06 390 ARG B CA 1
ATOM 7125 C C . ARG B 1 390 ? -10.641 7.695 4.039 1 97.06 390 ARG B C 1
ATOM 7127 O O . ARG B 1 390 ? -11.742 8.25 3.939 1 97.06 390 ARG B O 1
ATOM 7134 N N . GLN B 1 391 ? -10.398 6.746 4.902 1 98.12 391 GLN B N 1
ATOM 7135 C CA . GLN B 1 391 ? -11.469 6.215 5.742 1 98.12 391 GLN B CA 1
ATOM 7136 C C . GLN B 1 391 ? -11.961 7.258 6.738 1 98.12 391 GLN B C 1
ATOM 7138 O O . GLN B 1 391 ? -13.156 7.324 7.043 1 98.12 391 GLN B O 1
ATOM 7143 N N . SER B 1 392 ? -11.047 8.031 7.242 1 98.31 392 SER B N 1
ATOM 7144 C CA . SER B 1 392 ? -11.461 9.078 8.18 1 98.31 392 SER B CA 1
ATOM 7145 C C . SER B 1 392 ? -12.32 10.125 7.484 1 98.31 392 SER B C 1
ATOM 7147 O O . SER B 1 392 ? -13.242 10.68 8.094 1 98.31 392 SER B O 1
ATOM 7149 N N . ILE B 1 393 ? -12.062 10.422 6.246 1 97.94 393 ILE B N 1
ATOM 7150 C CA . ILE B 1 393 ? -12.852 11.406 5.516 1 97.94 393 ILE B CA 1
ATOM 7151 C C . ILE B 1 393 ? -14.234 10.844 5.215 1 97.94 393 ILE B C 1
ATOM 7153 O O . ILE B 1 393 ? -15.227 11.586 5.207 1 97.94 393 ILE B O 1
ATOM 7157 N N . TYR B 1 394 ? -14.336 9.516 5.023 1 98.06 394 TYR B N 1
ATOM 7158 C CA . TYR B 1 394 ? -15.656 8.891 4.945 1 98.06 394 TYR B CA 1
ATOM 7159 C C . TYR B 1 394 ? -16.469 9.18 6.203 1 98.06 394 TYR B C 1
ATOM 7161 O O . TYR B 1 394 ? -17.641 9.531 6.121 1 98.06 394 TYR B O 1
ATOM 7169 N N . ILE B 1 395 ? -15.82 9.055 7.324 1 98.56 395 ILE B N 1
ATOM 7170 C CA . ILE B 1 395 ? -16.5 9.305 8.594 1 98.56 395 ILE B CA 1
ATOM 7171 C C . ILE B 1 395 ? -16.969 10.758 8.656 1 98.56 395 ILE B C 1
ATOM 7173 O O . ILE B 1 395 ? -18.125 11.031 8.953 1 98.56 395 ILE B O 1
ATOM 7177 N N . TYR B 1 396 ? -16.062 11.648 8.32 1 98.25 396 TYR B N 1
ATOM 7178 C CA . TYR B 1 396 ? -16.359 13.07 8.367 1 98.25 396 TYR B CA 1
ATOM 7179 C C . TYR B 1 396 ? -17.438 13.445 7.348 1 98.25 396 TYR B C 1
ATOM 7181 O O . TYR B 1 396 ? -18.266 14.305 7.605 1 98.25 396 TYR B O 1
ATOM 7189 N N . LEU B 1 397 ? -17.391 12.797 6.219 1 97.12 397 LEU B N 1
ATOM 7190 C CA . LEU B 1 397 ? -18.406 13.008 5.191 1 97.12 397 LEU B CA 1
ATOM 7191 C C . LEU B 1 397 ? -19.781 12.617 5.699 1 97.12 397 LEU B C 1
ATOM 7193 O O . LEU B 1 397 ? -20.719 13.414 5.641 1 97.12 397 LEU B O 1
ATOM 7197 N N . TYR B 1 398 ? -19.891 11.484 6.301 1 97.12 398 TYR B N 1
ATOM 7198 C CA . TYR B 1 398 ? -21.203 10.953 6.703 1 97.12 398 TYR B CA 1
ATOM 7199 C C . TYR B 1 398 ? -21.719 11.672 7.941 1 97.12 398 TYR B C 1
ATOM 7201 O O . TYR B 1 398 ? -22.891 12.023 8.016 1 97.12 398 TYR B O 1
ATOM 7209 N N . MET B 1 399 ? -20.844 11.969 8.828 1 97.19 399 MET B N 1
ATOM 7210 C CA . MET B 1 399 ? -21.297 12.586 10.078 1 97.19 399 MET B CA 1
ATOM 7211 C C . MET B 1 399 ? -21.359 14.102 9.938 1 97.19 399 MET B C 1
ATOM 7213 O O . MET B 1 399 ? -22.234 14.75 10.5 1 97.19 399 MET B O 1
ATOM 7217 N N . GLY B 1 400 ? -20.422 14.633 9.211 1 93.56 400 GLY B N 1
ATOM 7218 C CA . GLY B 1 400 ? -20.297 16.078 9.141 1 93.56 400 GLY B CA 1
ATOM 7219 C C . GLY B 1 400 ? -21.125 16.688 8.023 1 93.56 400 GLY B C 1
ATOM 7220 O O . GLY B 1 400 ? -21.609 17.828 8.156 1 93.56 400 GLY B O 1
ATOM 7221 N N . MET B 1 401 ? -21.234 16.016 6.957 1 92.25 401 MET B N 1
ATOM 7222 C CA . MET B 1 401 ? -21.922 16.594 5.801 1 92.25 401 MET B CA 1
ATOM 7223 C C . MET B 1 401 ? -23.297 15.969 5.613 1 92.25 401 MET B C 1
ATOM 7225 O O . MET B 1 401 ? -24.266 16.672 5.332 1 92.25 401 MET B O 1
ATOM 7229 N N . CYS B 1 402 ? -23.406 14.695 5.777 1 91.25 402 CYS B N 1
ATOM 7230 C CA . CYS B 1 402 ? -24.656 13.984 5.543 1 91.25 402 CYS B CA 1
ATOM 7231 C C . CYS B 1 402 ? -25.547 14.023 6.777 1 91.25 402 CYS B C 1
ATOM 7233 O O . CYS B 1 402 ? -26.75 13.773 6.691 1 91.25 402 CYS B O 1
ATOM 7235 N N . GLY B 1 403 ? -25.016 14.164 7.969 1 90.75 403 GLY B N 1
ATOM 7236 C CA . GLY B 1 403 ? -25.781 14.234 9.203 1 90.75 403 GLY B CA 1
ATOM 7237 C C . GLY B 1 403 ? -26.047 12.875 9.82 1 90.75 403 GLY B C 1
ATOM 7238 O O . GLY B 1 403 ? -26.938 12.734 10.664 1 90.75 403 GLY B O 1
ATOM 7239 N N . ALA B 1 404 ? -25.297 11.906 9.414 1 95.25 404 ALA B N 1
ATOM 7240 C CA . ALA B 1 404 ? -25.422 10.578 10.008 1 95.25 404 ALA B CA 1
ATOM 7241 C C . ALA B 1 404 ? -24.844 10.547 11.422 1 95.25 404 ALA B C 1
ATOM 7243 O O . ALA B 1 404 ? -24.062 11.422 11.797 1 95.25 404 ALA B O 1
ATOM 7244 N N . ASP B 1 405 ? -25.312 9.633 12.172 1 97.56 405 ASP B N 1
ATOM 7245 C CA . ASP B 1 405 ? -24.719 9.461 13.5 1 97.56 405 ASP B CA 1
ATOM 7246 C C . ASP B 1 405 ? -23.688 8.336 13.508 1 97.56 405 ASP B C 1
ATOM 7248 O O . ASP B 1 405 ? -23.422 7.727 12.469 1 97.56 405 ASP B O 1
ATOM 7252 N N . SER B 1 406 ? -23.062 8.109 14.633 1 98.19 406 SER B N 1
ATOM 7253 C CA . SER B 1 406 ? -21.938 7.195 14.727 1 98.19 406 SER B CA 1
ATOM 7254 C C . SER B 1 406 ? -22.391 5.738 14.656 1 98.19 406 SER B C 1
ATOM 7256 O O . SER B 1 406 ? -21.562 4.832 14.555 1 98.19 406 SER B O 1
ATOM 7258 N N . ALA B 1 407 ? -23.688 5.504 14.68 1 97.75 407 ALA B N 1
ATOM 7259 C CA . ALA B 1 407 ? -24.203 4.137 14.594 1 97.75 407 ALA B CA 1
ATOM 7260 C C . ALA B 1 407 ? -24.391 3.719 13.133 1 97.75 407 ALA B C 1
ATOM 7262 O O . ALA B 1 407 ? -24.594 2.539 12.844 1 97.75 407 ALA B O 1
ATOM 7263 N N . ASP B 1 408 ? -24.328 4.684 12.211 1 97.56 408 ASP B N 1
ATOM 7264 C CA . ASP B 1 408 ? -24.391 4.348 10.797 1 97.56 408 ASP B CA 1
ATOM 7265 C C . ASP B 1 408 ? -23.375 3.26 10.453 1 97.56 408 ASP B C 1
ATOM 7267 O O . ASP B 1 408 ? -22.188 3.375 10.781 1 97.56 408 ASP B O 1
ATOM 7271 N N . PRO B 1 409 ? -23.844 2.188 9.797 1 97.38 409 PRO B N 1
ATOM 7272 C CA . PRO B 1 409 ? -22.953 1.052 9.531 1 97.38 409 PRO B CA 1
ATOM 7273 C C . PRO B 1 409 ? -21.719 1.444 8.719 1 97.38 409 PRO B C 1
ATOM 7275 O O . PRO B 1 409 ? -20.641 0.865 8.906 1 97.38 409 PRO B O 1
ATOM 7278 N N . ARG B 1 410 ? -21.875 2.408 7.848 1 96.69 410 ARG B N 1
ATOM 7279 C CA . ARG B 1 410 ? -20.75 2.871 7.051 1 96.69 410 ARG B CA 1
ATOM 7280 C C . ARG B 1 410 ? -19.703 3.553 7.93 1 96.69 410 ARG B C 1
ATOM 7282 O O . ARG B 1 410 ? -18.5 3.387 7.715 1 96.69 410 ARG B O 1
ATOM 7289 N N . VAL B 1 411 ? -20.172 4.262 8.891 1 98.38 411 VAL B N 1
ATOM 7290 C CA . VAL B 1 411 ? -19.281 4.949 9.828 1 98.38 411 VAL B CA 1
ATOM 7291 C C . VAL B 1 411 ? -18.578 3.926 10.711 1 98.38 411 VAL B C 1
ATOM 7293 O O . VAL B 1 411 ? -17.359 3.998 10.906 1 98.38 411 VAL B O 1
ATOM 7296 N N . VAL B 1 412 ? -19.344 2.973 11.195 1 98.06 412 VAL B N 1
ATOM 7297 C CA . VAL B 1 412 ? -18.797 1.94 12.07 1 98.06 412 VAL B CA 1
ATOM 7298 C C . VAL B 1 412 ? -17.688 1.176 11.344 1 98.06 412 VAL B C 1
ATOM 7300 O O . VAL B 1 412 ? -16.641 0.901 11.914 1 98.06 412 VAL B O 1
ATOM 7303 N N . ASP B 1 413 ? -17.984 0.91 10.102 1 97.31 413 ASP B N 1
ATOM 7304 C CA . ASP B 1 413 ? -17 0.175 9.305 1 97.31 413 ASP B CA 1
ATOM 7305 C C . ASP B 1 413 ? -15.734 1.003 9.094 1 97.31 413 ASP B C 1
ATOM 7307 O O . ASP B 1 413 ? -14.625 0.479 9.172 1 97.31 413 ASP B O 1
ATOM 7311 N N . SER B 1 414 ? -15.898 2.252 8.797 1 98.19 414 SER B N 1
ATOM 7312 C CA . SER B 1 414 ? -14.75 3.127 8.586 1 98.19 414 SER B CA 1
ATOM 7313 C C . SER B 1 414 ? -13.93 3.287 9.859 1 98.19 414 SER B C 1
ATOM 7315 O O . SER B 1 414 ? -12.703 3.375 9.812 1 98.19 414 SER B O 1
ATOM 7317 N N . VAL B 1 415 ? -14.578 3.338 11.008 1 98.62 415 VAL B N 1
ATOM 7318 C CA . VAL B 1 415 ? -13.867 3.426 12.281 1 98.62 415 VAL B CA 1
ATOM 7319 C C . VAL B 1 415 ? -13.023 2.172 12.492 1 98.62 415 VAL B C 1
ATOM 7321 O O . VAL B 1 415 ? -11.852 2.26 12.859 1 98.62 415 VAL B O 1
ATOM 7324 N N . ARG B 1 416 ? -13.617 1.061 12.234 1 97.31 416 ARG B N 1
ATOM 7325 C CA . ARG B 1 416 ? -12.898 -0.204 12.359 1 97.31 416 ARG B CA 1
ATOM 7326 C C . ARG B 1 416 ? -11.656 -0.221 11.484 1 97.31 416 ARG B C 1
ATOM 7328 O O . ARG B 1 416 ? -10.586 -0.669 11.914 1 97.31 416 ARG B O 1
ATOM 7335 N N . GLN B 1 417 ? -11.828 0.255 10.312 1 96.75 417 GLN B N 1
ATOM 7336 C CA . GLN B 1 417 ? -10.719 0.249 9.367 1 96.75 417 GLN B CA 1
ATOM 7337 C C . GLN B 1 417 ? -9.617 1.206 9.812 1 96.75 417 GLN B C 1
ATOM 7339 O O . GLN B 1 417 ? -8.43 0.882 9.719 1 96.75 417 GLN B O 1
ATOM 7344 N N . VAL B 1 418 ? -9.969 2.393 10.312 1 98 418 VAL B N 1
ATOM 7345 C CA . VAL B 1 418 ? -8.961 3.338 10.781 1 98 418 VAL B CA 1
ATOM 7346 C C . VAL B 1 418 ? -8.188 2.727 11.945 1 98 418 VAL B C 1
ATOM 7348 O O . VAL B 1 418 ? -6.961 2.861 12.023 1 98 418 VAL B O 1
ATOM 7351 N N . VAL B 1 419 ? -8.891 2.059 12.836 1 97.31 419 VAL B N 1
ATOM 7352 C CA . VAL B 1 419 ? -8.25 1.436 13.984 1 97.31 419 VAL B CA 1
ATOM 7353 C C . VAL B 1 419 ? -7.27 0.362 13.516 1 97.31 419 VAL B C 1
ATOM 7355 O O . VAL B 1 419 ? -6.133 0.299 13.992 1 97.31 419 VAL B O 1
ATOM 7358 N N . TRP B 1 420 ? -7.688 -0.417 12.594 1 94.56 420 TRP B N 1
ATOM 7359 C CA . TRP B 1 420 ? -6.82 -1.467 12.07 1 94.56 420 TRP B CA 1
ATOM 7360 C C . TRP B 1 420 ? -5.609 -0.869 11.352 1 94.56 420 TRP B C 1
ATOM 7362 O O . TRP B 1 420 ? -4.477 -1.307 11.57 1 94.56 420 TRP B O 1
ATOM 7372 N N . LEU B 1 421 ? -5.816 0.121 10.531 1 95.44 421 LEU B N 1
ATOM 7373 C CA . LEU B 1 421 ? -4.746 0.769 9.781 1 95.44 421 LEU B CA 1
ATOM 7374 C C . LEU B 1 421 ? -3.721 1.389 10.727 1 95.44 421 LEU B C 1
ATOM 7376 O O . LEU B 1 421 ? -2.516 1.312 10.477 1 95.44 421 LEU B O 1
ATOM 7380 N N . SER B 1 422 ? -4.219 1.981 11.75 1 93.38 422 SER B N 1
ATOM 7381 C CA . SER B 1 422 ? -3.33 2.6 12.727 1 93.38 422 SER B CA 1
ATOM 7382 C C . SER B 1 422 ? -2.453 1.557 13.414 1 93.38 422 SER B C 1
ATOM 7384 O O . SER B 1 422 ? -1.322 1.852 13.812 1 93.38 422 SER B O 1
ATOM 7386 N N . SER B 1 423 ? -2.936 0.383 13.484 1 89.81 423 SER B N 1
ATOM 7387 C CA . SER B 1 423 ? -2.195 -0.68 14.156 1 89.81 423 SER B CA 1
ATOM 7388 C C . SER B 1 423 ? -1.076 -1.219 13.266 1 89.81 423 SER B C 1
ATOM 7390 O O . SER B 1 423 ? -0.157 -1.881 13.758 1 89.81 423 SER B O 1
ATOM 7392 N N . THR B 1 424 ? -1.152 -0.961 11.984 1 87.81 424 THR B N 1
ATOM 7393 C CA . THR B 1 424 ? -0.125 -1.413 11.047 1 87.81 424 THR B CA 1
ATOM 7394 C C . THR B 1 424 ? 1.16 -0.61 11.227 1 87.81 424 THR B C 1
ATOM 7396 O O . THR B 1 424 ? 2.232 -1.039 10.797 1 87.81 424 THR B O 1
ATOM 7399 N N . ILE B 1 425 ? 1.055 0.526 11.852 1 87.56 425 ILE B N 1
ATOM 7400 C CA . ILE B 1 425 ? 2.211 1.388 12.078 1 87.56 425 ILE B CA 1
ATOM 7401 C C . ILE B 1 425 ? 2.707 1.221 13.516 1 87.56 425 ILE B C 1
ATOM 7403 O O . ILE B 1 425 ? 1.947 1.41 14.469 1 87.56 425 ILE B O 1
ATOM 7407 N N . GLU B 1 426 ? 3.943 0.881 13.539 1 79.62 426 GLU B N 1
ATOM 7408 C CA . GLU B 1 426 ? 4.535 0.673 14.859 1 79.62 426 GLU B CA 1
ATOM 7409 C C . GLU B 1 426 ? 4.449 1.939 15.703 1 79.62 426 GLU B C 1
ATOM 7411 O O . GLU B 1 426 ? 4.578 3.051 15.188 1 79.62 426 GLU B O 1
ATOM 7416 N N . GLY B 1 427 ? 4.25 1.797 17 1 73.75 427 GLY B N 1
ATOM 7417 C CA . GLY B 1 427 ? 4.121 2.918 17.906 1 73.75 427 GLY B CA 1
ATOM 7418 C C . GLY B 1 427 ? 5.355 3.797 17.953 1 73.75 427 GLY B C 1
ATOM 7419 O O . GLY B 1 427 ? 5.254 5.008 18.172 1 73.75 427 GLY B O 1
ATOM 7420 N N . THR B 1 428 ? 6.48 3.199 17.594 1 73.25 428 THR B N 1
ATOM 7421 C CA . THR B 1 428 ? 7.734 3.936 17.688 1 73.25 428 THR B CA 1
ATOM 7422 C C . THR B 1 428 ? 8.078 4.59 16.344 1 73.25 428 THR B C 1
ATOM 7424 O O . THR B 1 428 ? 9.055 5.336 16.25 1 73.25 428 THR B O 1
ATOM 7427 N N . SER B 1 429 ? 7.254 4.355 15.422 1 77.81 429 SER B N 1
ATOM 7428 C CA . SER B 1 429 ? 7.551 4.91 14.102 1 77.81 429 SER B CA 1
ATOM 7429 C C . SER B 1 429 ? 7.234 6.402 14.047 1 77.81 429 SER B C 1
ATOM 7431 O O . SER B 1 429 ? 6.156 6.828 14.469 1 77.81 429 SER B O 1
ATOM 7433 N N . PRO B 1 430 ? 8.164 7.16 13.539 1 77.62 430 PRO B N 1
ATOM 7434 C CA . PRO B 1 430 ? 7.887 8.594 13.391 1 77.62 430 PRO B CA 1
ATOM 7435 C C . PRO B 1 430 ? 6.723 8.875 12.445 1 77.62 430 PRO B C 1
ATOM 7437 O O . PRO B 1 430 ? 6.129 9.953 12.5 1 77.62 430 PRO B O 1
ATOM 7440 N N . LEU B 1 431 ? 6.305 7.91 11.695 1 81.56 431 LEU B N 1
ATOM 7441 C CA . LEU B 1 431 ? 5.219 8.102 10.742 1 81.56 431 LEU B CA 1
ATOM 7442 C C . LEU B 1 431 ? 3.875 8.18 11.461 1 81.56 431 LEU B C 1
ATOM 7444 O O . LEU B 1 431 ? 2.879 8.617 10.883 1 81.56 431 LEU B O 1
ATOM 7448 N N . GLY B 1 432 ? 3.914 7.82 12.727 1 82.94 432 GLY B N 1
ATOM 7449 C CA . GLY B 1 432 ? 2.684 7.789 13.5 1 82.94 432 GLY B CA 1
ATOM 7450 C C . GLY B 1 432 ? 2.055 9.156 13.68 1 82.94 432 GLY B C 1
ATOM 7451 O O . GLY B 1 432 ? 0.85 9.266 13.914 1 82.94 432 GLY B O 1
ATOM 7452 N N . ILE B 1 433 ? 2.85 10.172 13.523 1 81.31 433 ILE B N 1
ATOM 7453 C CA . ILE B 1 433 ? 2.367 11.539 13.719 1 81.31 433 ILE B CA 1
ATOM 7454 C C . ILE B 1 433 ? 1.297 11.859 12.68 1 81.31 433 ILE B C 1
ATOM 7456 O O . ILE B 1 433 ? 0.382 12.641 12.945 1 81.31 433 ILE B O 1
ATOM 7460 N N . HIS B 1 434 ? 1.326 11.234 11.578 1 86.56 434 HIS B N 1
ATOM 7461 C CA . HIS B 1 434 ? 0.419 11.531 10.477 1 86.56 434 HIS B CA 1
ATOM 7462 C C . HIS B 1 434 ? -0.938 10.867 10.688 1 86.56 434 HIS B C 1
ATOM 7464 O O . HIS B 1 434 ? -1.88 11.109 9.93 1 86.56 434 HIS B O 1
ATOM 7470 N N . LEU B 1 435 ? -1.035 10.086 11.75 1 90.44 435 LEU B N 1
ATOM 7471 C CA . LEU B 1 435 ? -2.287 9.398 12.047 1 90.44 435 LEU B CA 1
ATOM 7472 C C . LEU B 1 435 ? -3.133 10.203 13.023 1 90.44 435 LEU B C 1
ATOM 7474 O O . LEU B 1 435 ? -4.277 9.844 13.305 1 90.44 435 LEU B O 1
ATOM 7478 N N . PHE B 1 436 ? -2.648 11.297 13.461 1 90.31 436 PHE B N 1
ATOM 7479 C CA . PHE B 1 436 ? -3.328 12.047 14.508 1 90.31 436 PHE B CA 1
ATOM 7480 C C . PHE B 1 436 ? -4.734 12.438 14.07 1 90.31 436 PHE B C 1
ATOM 7482 O O . PHE B 1 436 ? -5.715 12.102 14.734 1 90.31 436 PHE B O 1
ATOM 7489 N N . ILE B 1 437 ? -4.84 13.086 12.93 1 93.5 437 ILE B N 1
ATOM 7490 C CA . ILE B 1 437 ? -6.133 13.609 12.508 1 93.5 437 ILE B CA 1
ATOM 7491 C C . ILE B 1 437 ? -7.07 12.461 12.148 1 93.5 437 ILE B C 1
ATOM 7493 O O . ILE B 1 437 ? -8.227 12.445 12.578 1 93.5 437 ILE B O 1
ATOM 7497 N N . PRO B 1 438 ? -6.598 11.492 11.414 1 96.06 438 PRO B N 1
ATOM 7498 C CA . PRO B 1 438 ? -7.473 10.344 11.164 1 96.06 438 PRO B CA 1
ATOM 7499 C C . PRO B 1 438 ? -7.961 9.68 12.453 1 96.06 438 PRO B C 1
ATOM 7501 O O . PRO B 1 438 ? -9.141 9.336 12.562 1 96.06 438 PRO B O 1
ATOM 7504 N N . CYS B 1 439 ? -7.105 9.594 13.414 1 96 439 CYS B N 1
ATOM 7505 C CA . CYS B 1 439 ? -7.48 8.969 14.68 1 96 439 CYS B CA 1
ATOM 7506 C C . CYS B 1 439 ? -8.43 9.859 15.469 1 96 439 CYS B C 1
ATOM 7508 O O . CYS B 1 439 ? -9.312 9.359 16.172 1 96 439 CYS B O 1
ATOM 7510 N N . LEU B 1 440 ? -8.234 11.125 15.352 1 96.25 440 LEU B N 1
ATOM 7511 C CA . LEU B 1 440 ? -9.156 12.047 16 1 96.25 440 LEU B CA 1
ATOM 7512 C C . LEU B 1 440 ? -10.562 11.898 15.43 1 96.25 440 LEU B C 1
ATOM 7514 O O . LEU B 1 440 ? -11.531 11.773 16.188 1 96.25 440 LEU B O 1
ATOM 7518 N N . ILE B 1 441 ? -10.641 11.883 14.125 1 98.06 441 ILE B N 1
ATOM 7519 C CA . ILE B 1 441 ? -11.938 11.75 13.461 1 98.06 441 ILE B CA 1
ATOM 7520 C C . ILE B 1 441 ? -12.586 10.43 13.852 1 98.06 441 ILE B C 1
ATOM 7522 O O . ILE B 1 441 ? -13.766 10.391 14.203 1 98.06 441 ILE B O 1
ATOM 7526 N N . ALA B 1 442 ? -11.797 9.375 13.789 1 98.62 442 ALA B N 1
ATOM 7527 C CA . ALA B 1 442 ? -12.312 8.07 14.172 1 98.62 442 ALA B CA 1
ATOM 7528 C C . ALA B 1 442 ? -12.719 8.039 15.648 1 98.62 442 ALA B C 1
ATOM 7530 O O . ALA B 1 442 ? -13.672 7.359 16.016 1 98.62 442 ALA B O 1
ATOM 7531 N N . GLY B 1 443 ? -11.984 8.75 16.469 1 98.06 443 GLY B N 1
ATOM 7532 C CA . GLY B 1 443 ? -12.297 8.836 17.891 1 98.06 443 GLY B CA 1
ATOM 7533 C C . GLY B 1 443 ? -13.648 9.469 18.156 1 98.06 443 GLY B C 1
ATOM 7534 O O . GLY B 1 443 ? -14.359 9.062 19.078 1 98.06 443 GLY B O 1
ATOM 7535 N N . VAL B 1 444 ? -13.984 10.43 17.359 1 98.31 444 VAL B N 1
ATOM 7536 C CA . VAL B 1 444 ? -15.281 11.094 17.5 1 98.31 444 VAL B CA 1
ATOM 7537 C C . VAL B 1 444 ? -16.406 10.086 17.234 1 98.31 444 VAL B C 1
ATOM 7539 O O . VAL B 1 444 ? -17.422 10.102 17.922 1 98.31 444 VAL B O 1
ATOM 7542 N N . ALA B 1 445 ? -16.172 9.164 16.344 1 98.56 445 ALA B N 1
ATOM 7543 C CA . ALA B 1 445 ? -17.219 8.258 15.883 1 98.56 445 ALA B CA 1
ATOM 7544 C C . ALA B 1 445 ? -17.156 6.926 16.625 1 98.56 445 ALA B C 1
ATOM 7546 O O . ALA B 1 445 ? -18.062 6.105 16.516 1 98.56 445 ALA B O 1
ATOM 7547 N N . ALA B 1 446 ? -16.125 6.676 17.438 1 98.56 446 ALA B N 1
ATOM 7548 C CA . ALA B 1 446 ? -15.891 5.367 18.031 1 98.56 446 ALA B CA 1
ATOM 7549 C C . ALA B 1 446 ? -16.938 5.066 19.094 1 98.56 446 ALA B C 1
ATOM 7551 O O . ALA B 1 446 ? -17.156 5.863 20.016 1 98.56 446 ALA B O 1
ATOM 7552 N N . ARG B 1 447 ? -17.516 3.918 19.016 1 98.06 447 ARG B N 1
ATOM 7553 C CA . ARG B 1 447 ? -18.547 3.514 19.969 1 98.06 447 ARG B CA 1
ATOM 7554 C C . ARG B 1 447 ? -18.031 2.4 20.875 1 98.06 447 ARG B C 1
ATOM 7556 O O . ARG B 1 447 ? -18.281 2.418 22.094 1 98.06 447 ARG B O 1
ATOM 7563 N N . ALA B 1 448 ? -17.375 1.457 20.312 1 96.94 448 ALA B N 1
ATOM 7564 C CA . ALA B 1 448 ? -16.844 0.326 21.062 1 96.94 448 ALA B CA 1
ATOM 7565 C C . ALA B 1 448 ? -15.648 0.748 21.922 1 96.94 448 ALA B C 1
ATOM 7567 O O . ALA B 1 448 ? -14.766 1.476 21.453 1 96.94 448 ALA B O 1
ATOM 7568 N N . GLU B 1 449 ? -15.562 0.232 23.125 1 96.31 449 GLU B N 1
ATOM 7569 C CA . GLU B 1 449 ? -14.508 0.607 24.062 1 96.31 449 GLU B CA 1
ATOM 7570 C C . GLU B 1 449 ? -13.141 0.151 23.562 1 96.31 449 GLU B C 1
ATOM 7572 O O . GLU B 1 449 ? -12.133 0.827 23.781 1 96.31 449 GLU B O 1
ATOM 7577 N N . ARG B 1 450 ? -13.078 -0.936 22.906 1 96.25 450 ARG B N 1
ATOM 7578 C CA . ARG B 1 450 ? -11.812 -1.415 22.359 1 96.25 450 ARG B CA 1
ATOM 7579 C C . ARG B 1 450 ? -11.242 -0.425 21.344 1 96.25 450 ARG B C 1
ATOM 7581 O O . ARG B 1 450 ? -10.031 -0.185 21.328 1 96.25 450 ARG B O 1
ATOM 7588 N N . HIS B 1 451 ? -12.188 0.093 20.578 1 97.44 451 HIS B N 1
ATOM 7589 C CA . HIS B 1 451 ? -11.75 1.08 19.609 1 97.44 451 HIS B CA 1
ATOM 7590 C C . HIS B 1 451 ? -11.344 2.383 20.281 1 97.44 451 HIS B C 1
ATOM 7592 O O . HIS B 1 451 ? -10.32 2.975 19.922 1 97.44 451 HIS B O 1
ATOM 7598 N N . ARG B 1 452 ? -12.055 2.816 21.25 1 97.31 452 ARG B N 1
ATOM 7599 C CA . ARG B 1 452 ? -11.758 4.039 21.984 1 97.31 452 ARG B CA 1
ATOM 7600 C C . ARG B 1 452 ? -10.391 3.947 22.656 1 97.31 452 ARG B C 1
ATOM 7602 O O . ARG B 1 452 ? -9.594 4.887 22.594 1 97.31 452 ARG B O 1
ATOM 7609 N N . ALA B 1 453 ? -10.117 2.801 23.219 1 95.75 453 ALA B N 1
ATOM 7610 C CA . ALA B 1 453 ? -8.836 2.592 23.891 1 95.75 453 ALA B CA 1
ATOM 7611 C C . ALA B 1 453 ? -7.672 2.676 22.922 1 95.75 453 ALA B C 1
ATOM 7613 O O . ALA B 1 453 ? -6.648 3.297 23.203 1 95.75 453 ALA B O 1
ATOM 7614 N N . ALA B 1 454 ? -7.863 2.049 21.781 1 94.94 454 ALA B N 1
ATOM 7615 C CA . ALA B 1 454 ? -6.816 2.059 20.766 1 94.94 454 ALA B CA 1
ATOM 7616 C C . ALA B 1 454 ? -6.566 3.471 20.25 1 94.94 454 ALA B C 1
ATOM 7618 O O . ALA B 1 454 ? -5.418 3.887 20.094 1 94.94 454 ALA B O 1
ATOM 7619 N N . LEU B 1 455 ? -7.617 4.195 20.031 1 94.94 455 LEU B N 1
ATOM 7620 C CA . LEU B 1 455 ? -7.512 5.547 19.5 1 94.94 455 LEU B CA 1
ATOM 7621 C C . LEU B 1 455 ? -6.957 6.508 20.531 1 94.94 455 LEU B C 1
ATOM 7623 O O . LEU B 1 455 ? -6.176 7.406 20.219 1 94.94 455 LEU B O 1
ATOM 7627 N N . ARG B 1 456 ? -7.32 6.277 21.75 1 91.75 456 ARG B N 1
ATOM 7628 C CA . ARG B 1 456 ? -6.785 7.078 22.844 1 91.75 456 ARG B CA 1
ATOM 7629 C C . ARG B 1 456 ? -5.27 6.922 22.938 1 91.75 456 ARG B C 1
ATOM 7631 O O . ARG B 1 456 ? -4.555 7.906 23.141 1 91.75 456 ARG B O 1
ATOM 7638 N N . THR B 1 457 ? -4.848 5.738 22.781 1 88.56 457 THR B N 1
ATOM 7639 C CA . THR B 1 457 ? -3.416 5.465 22.844 1 88.56 457 THR B CA 1
ATOM 7640 C C . THR B 1 457 ? -2.674 6.195 21.734 1 88.56 457 THR B C 1
ATOM 7642 O O . THR B 1 457 ? -1.605 6.766 21.969 1 88.56 457 THR B O 1
ATOM 7645 N N . ARG B 1 458 ? -3.244 6.25 20.641 1 88.81 458 ARG B N 1
ATOM 7646 C CA . ARG B 1 458 ? -2.609 6.902 19.5 1 88.81 458 ARG B CA 1
ATOM 7647 C C . ARG B 1 458 ? -2.602 8.422 19.672 1 88.81 458 ARG B C 1
ATOM 7649 O O . ARG B 1 458 ? -1.619 9.078 19.328 1 88.81 458 ARG B O 1
ATOM 7656 N N . ILE B 1 459 ? -3.652 8.984 20.172 1 88.12 459 ILE B N 1
ATOM 7657 C CA . ILE B 1 459 ? -3.75 10.43 20.391 1 88.12 459 ILE B CA 1
ATOM 7658 C C . ILE B 1 459 ? -2.773 10.852 21.484 1 88.12 459 ILE B C 1
ATOM 7660 O O . ILE B 1 459 ? -2.107 11.883 21.359 1 88.12 459 ILE B O 1
ATOM 7664 N N . HIS B 1 460 ? -2.637 9.977 22.422 1 81.62 460 HIS B N 1
ATOM 7665 C CA . HIS B 1 460 ? -1.721 10.273 23.516 1 81.62 460 HIS B CA 1
ATOM 7666 C C . HIS B 1 460 ? -0.269 10.203 23.047 1 81.62 460 HIS B C 1
ATOM 7668 O O . HIS B 1 460 ? 0.585 10.938 23.547 1 81.62 460 HIS B O 1
ATOM 7674 N N . ALA B 1 461 ? -0.037 9.32 22.172 1 76.12 461 ALA B N 1
ATOM 7675 C CA . ALA B 1 461 ? 1.317 9.211 21.641 1 76.12 461 ALA B CA 1
ATOM 7676 C C . ALA B 1 461 ? 1.736 10.5 20.938 1 76.12 461 ALA B C 1
ATOM 7678 O O . ALA B 1 461 ? 2.918 10.859 20.938 1 76.12 461 ALA B O 1
ATOM 7679 N N . SER B 1 462 ? 0.76 11.141 20.406 1 70.94 462 SER B N 1
ATOM 7680 C CA . SER B 1 462 ? 1.034 12.414 19.734 1 70.94 462 SER B CA 1
ATOM 7681 C C . SER B 1 462 ? 1.151 13.547 20.75 1 70.94 462 SER B C 1
ATOM 7683 O O . SER B 1 462 ? 1.478 14.68 20.391 1 70.94 462 SER B O 1
ATOM 7685 N N . ARG B 1 463 ? 0.671 13.258 21.984 1 61.34 463 ARG B N 1
ATOM 7686 C CA . ARG B 1 463 ? 0.813 14.234 23.062 1 61.34 463 ARG B CA 1
ATOM 7687 C C . ARG B 1 463 ? 2.277 14.602 23.281 1 61.34 463 ARG B C 1
ATOM 7689 O O . ARG B 1 463 ? 2.617 15.781 23.406 1 61.34 463 ARG B O 1
ATOM 7696 N N . GLU B 1 464 ? 2.871 13.469 23.328 1 57.56 464 GLU B N 1
ATOM 7697 C CA . GLU B 1 464 ? 4.285 13.555 23.656 1 57.56 464 GLU B CA 1
ATOM 7698 C C . GLU B 1 464 ? 5.113 14.023 22.469 1 57.56 464 GLU B C 1
ATOM 7700 O O . GLU B 1 464 ? 6.094 14.75 22.641 1 57.56 464 GLU B O 1
ATOM 7705 N N . ALA B 1 465 ? 4.516 13.641 21.406 1 54.22 465 ALA B N 1
ATOM 7706 C CA . ALA B 1 465 ? 5.246 14 20.188 1 54.22 465 ALA B CA 1
ATOM 7707 C C . ALA B 1 465 ? 4.684 15.281 19.578 1 54.22 465 ALA B C 1
ATOM 7709 O O . ALA B 1 465 ? 5.145 15.719 18.516 1 54.22 465 ALA B O 1
ATOM 7710 N N . ASN B 1 466 ? 4.469 16.375 20.312 1 53.22 466 ASN B N 1
ATOM 7711 C CA . ASN B 1 466 ? 3.875 17.656 19.984 1 53.22 466 ASN B CA 1
ATOM 7712 C C . ASN B 1 466 ? 4.199 18.078 18.547 1 53.22 466 ASN B C 1
ATOM 7714 O O . ASN B 1 466 ? 4.414 19.266 18.281 1 53.22 466 ASN B O 1
ATOM 7718 N N . SER B 1 467 ? 4.41 17.141 17.672 1 59.12 467 SER B N 1
ATOM 7719 C CA . SER B 1 467 ? 5.113 17.578 16.469 1 59.12 467 SER B CA 1
ATOM 7720 C C . SER B 1 467 ? 4.156 17.734 15.297 1 59.12 467 SER B C 1
ATOM 7722 O O . SER B 1 467 ? 4.551 18.188 14.227 1 59.12 467 SER B O 1
ATOM 7724 N N . TRP B 1 468 ? 2.842 17.547 15.711 1 65.81 468 TRP B N 1
ATOM 7725 C CA . TRP B 1 468 ? 1.943 17.781 14.586 1 65.81 468 TRP B CA 1
ATOM 7726 C C . TRP B 1 468 ? 1.351 19.188 14.641 1 65.81 468 TRP B C 1
ATOM 7728 O O . TRP B 1 468 ? 1.731 19.984 15.484 1 65.81 468 TRP B O 1
ATOM 7738 N N . ILE B 1 469 ? 0.51 19.625 13.727 1 72.25 469 ILE B N 1
ATOM 7739 C CA . ILE B 1 469 ? -0.163 20.922 13.688 1 72.25 469 ILE B CA 1
ATOM 7740 C C . ILE B 1 469 ? -0.978 21.125 14.961 1 72.25 469 ILE B C 1
ATOM 7742 O O . ILE B 1 469 ? -0.908 22.188 15.594 1 72.25 469 ILE B O 1
ATOM 7746 N N . LEU B 1 470 ? -1.547 20.062 15.398 1 80.19 470 LEU B N 1
ATOM 7747 C CA . LEU B 1 470 ? -2.404 20.078 16.578 1 80.19 470 LEU B CA 1
ATOM 7748 C C . LEU B 1 470 ? -1.86 19.156 17.656 1 80.19 470 LEU B C 1
ATOM 7750 O O . LEU B 1 470 ? -1.272 18.109 17.344 1 80.19 470 LEU B O 1
ATOM 7754 N N . ARG B 1 471 ? -2.08 19.594 18.891 1 77.44 471 ARG B N 1
ATOM 7755 C CA . ARG B 1 471 ? -1.571 18.828 20.016 1 77.44 471 ARG B CA 1
ATOM 7756 C C . ARG B 1 471 ? -2.6 17.797 20.5 1 77.44 471 ARG B C 1
ATOM 7758 O O . ARG B 1 471 ? -3.727 18.156 20.844 1 77.44 471 ARG B O 1
ATOM 7765 N N . GLY B 1 472 ? -2.08 16.625 20.562 1 78 472 GLY B N 1
ATOM 7766 C CA . GLY B 1 472 ? -2.951 15.57 21.047 1 78 472 GLY B CA 1
ATOM 7767 C C . GLY B 1 472 ? -3.387 15.758 22.484 1 78 472 GLY B C 1
ATOM 7768 O O . GLY B 1 472 ? -4.484 15.352 22.859 1 78 472 GLY B O 1
ATOM 7769 N N . ALA B 1 473 ? -2.607 16.438 23.203 1 80.12 473 ALA B N 1
ATOM 7770 C CA . ALA B 1 473 ? -2.879 16.656 24.625 1 80.12 473 ALA B CA 1
ATOM 7771 C C . ALA B 1 473 ? -4.137 17.5 24.812 1 80.12 473 ALA B C 1
ATOM 7773 O O . ALA B 1 473 ? -4.793 17.422 25.859 1 80.12 473 ALA B O 1
ATOM 7774 N N . ASP B 1 474 ? -4.445 18.25 23.875 1 86.5 474 ASP B N 1
ATOM 7775 C CA . ASP B 1 474 ? -5.609 19.125 23.984 1 86.5 474 ASP B CA 1
ATOM 7776 C C . ASP B 1 474 ? -6.879 18.406 23.547 1 86.5 474 ASP B C 1
ATOM 7778 O O . ASP B 1 474 ? -7.984 18.797 23.922 1 86.5 474 ASP B O 1
ATOM 7782 N N . PHE B 1 475 ? -6.703 17.359 22.797 1 91.56 475 PHE B N 1
ATOM 7783 C CA . PHE B 1 475 ? -7.891 16.75 22.203 1 91.56 475 PHE B CA 1
ATOM 7784 C C . PHE B 1 475 ? -8.25 15.461 22.938 1 91.56 475 PHE B C 1
ATOM 7786 O O . PHE B 1 475 ? -9.375 14.969 22.828 1 91.56 475 PHE B O 1
ATOM 7793 N N . ALA B 1 476 ? -7.324 14.93 23.719 1 90.56 476 ALA B N 1
ATOM 7794 C CA . ALA B 1 476 ? -7.641 13.758 24.531 1 90.56 476 ALA B CA 1
ATOM 7795 C C . ALA B 1 476 ? -8.773 14.055 25.516 1 90.56 476 ALA B C 1
ATOM 7797 O O . ALA B 1 476 ? -9.758 13.312 25.578 1 90.56 476 ALA B O 1
ATOM 7798 N N . PRO B 1 477 ? -8.719 15.172 26.203 1 92.88 477 PRO B N 1
ATOM 7799 C CA . PRO B 1 477 ? -9.828 15.508 27.109 1 92.88 477 PRO B CA 1
ATOM 7800 C C . PRO B 1 477 ? -11.133 15.766 26.359 1 92.88 477 PRO B C 1
ATOM 7802 O O . PRO B 1 477 ? -12.219 15.539 26.922 1 92.88 477 PRO B O 1
ATOM 7805 N N . VAL B 1 478 ? -11.039 16.234 25.156 1 95.5 478 VAL B N 1
ATOM 7806 C CA . VAL B 1 478 ? -12.25 16.484 24.359 1 95.5 478 VAL B CA 1
ATOM 7807 C C . VAL B 1 478 ? -12.945 15.148 24.094 1 95.5 478 VAL B C 1
ATOM 7809 O O . VAL B 1 478 ? -14.164 15.039 24.25 1 95.5 478 VAL B O 1
ATOM 7812 N N . LEU B 1 479 ? -12.172 14.188 23.719 1 96.25 479 LEU B N 1
ATOM 7813 C CA . LEU B 1 479 ? -12.734 12.875 23.438 1 96.25 479 LEU B CA 1
ATOM 7814 C C . LEU B 1 479 ? -13.258 12.219 24.719 1 96.25 479 LEU B C 1
ATOM 7816 O O . LEU B 1 479 ? -14.305 11.57 24.703 1 96.25 479 LEU B O 1
ATOM 7820 N N . ASP B 1 480 ? -12.539 12.445 25.797 1 95.44 480 ASP B N 1
ATOM 7821 C CA . ASP B 1 480 ? -13 11.914 27.078 1 95.44 480 ASP B CA 1
ATOM 7822 C C . ASP B 1 480 ? -14.344 12.531 27.469 1 95.44 480 ASP B C 1
ATOM 7824 O O . ASP B 1 480 ? -15.242 11.82 27.922 1 95.44 480 ASP B O 1
ATOM 7828 N N . HIS B 1 481 ? -14.43 13.797 27.297 1 97.44 481 HIS B N 1
ATOM 7829 C CA . HIS B 1 481 ? -15.688 14.477 27.578 1 97.44 481 HIS B CA 1
ATOM 7830 C C . HIS B 1 481 ? -16.828 13.922 26.719 1 97.44 481 HIS B C 1
ATOM 7832 O O . HIS B 1 481 ? -17.938 13.734 27.219 1 97.44 481 HIS B O 1
ATOM 7838 N N . LEU B 1 482 ? -16.531 13.648 25.5 1 97.94 482 LEU B N 1
ATOM 7839 C CA . LEU B 1 482 ? -17.531 13.094 24.578 1 97.94 482 LEU B CA 1
ATOM 7840 C C . LEU B 1 482 ? -17.906 11.672 24.984 1 97.94 482 LEU B C 1
ATOM 7842 O O . LEU B 1 482 ? -19.094 11.344 25.078 1 97.94 482 LEU B O 1
ATOM 7846 N N . TRP B 1 483 ? -16.891 10.852 25.25 1 97.44 483 TRP B N 1
ATOM 7847 C CA . TRP B 1 483 ? -17.078 9.422 25.5 1 97.44 483 TRP B CA 1
ATOM 7848 C C . TRP B 1 483 ? -17.766 9.195 26.844 1 97.44 483 TRP B C 1
ATOM 7850 O O . TRP B 1 483 ? -18.516 8.227 27.016 1 97.44 483 TRP B O 1
ATOM 7860 N N . TYR B 1 484 ? -17.516 10.07 27.781 1 96 484 TYR B N 1
ATOM 7861 C CA . TYR B 1 484 ? -18.109 9.914 29.109 1 96 484 TYR B CA 1
ATOM 7862 C C . TYR B 1 484 ? -19.359 10.781 29.25 1 96 484 TYR B C 1
ATOM 7864 O O . TYR B 1 484 ? -20.031 10.742 30.281 1 96 484 TYR B O 1
ATOM 7872 N N . GLY B 1 485 ? -19.672 11.531 28.234 1 97.19 485 GLY B N 1
ATOM 7873 C CA . GLY B 1 485 ? -20.859 12.359 28.203 1 97.19 485 GLY B CA 1
ATOM 7874 C C . GLY B 1 485 ? -21.891 11.898 27.188 1 97.19 485 GLY B C 1
ATOM 7875 O O . GLY B 1 485 ? -22.516 10.859 27.375 1 97.19 485 GLY B O 1
ATOM 7876 N N . ALA B 1 486 ? -21.906 12.508 26.047 1 96.62 486 ALA B N 1
ATOM 7877 C CA . ALA B 1 486 ? -22.938 12.273 25.031 1 96.62 486 ALA B CA 1
ATOM 7878 C C . ALA B 1 486 ? -22.844 10.852 24.484 1 96.62 486 ALA B C 1
ATOM 7880 O O . ALA B 1 486 ? -23.859 10.258 24.094 1 96.62 486 ALA B O 1
ATOM 7881 N N . ALA B 1 487 ? -21.625 10.352 24.391 1 96.88 487 ALA B N 1
ATOM 7882 C CA . ALA B 1 487 ? -21.422 9.039 23.781 1 96.88 487 ALA B CA 1
ATOM 7883 C C . ALA B 1 487 ? -21.266 7.957 24.844 1 96.88 487 ALA B C 1
ATOM 7885 O O . ALA B 1 487 ? -20.734 6.879 24.562 1 96.88 487 ALA B O 1
ATOM 7886 N N . ARG B 1 488 ? -21.734 8.195 26.031 1 95.94 488 ARG B N 1
ATOM 7887 C CA . ARG B 1 488 ? -21.562 7.25 27.125 1 95.94 488 ARG B CA 1
ATOM 7888 C C . ARG B 1 488 ? -22.156 5.887 26.766 1 95.94 488 ARG B C 1
ATOM 7890 O O . ARG B 1 488 ? -23.234 5.809 26.188 1 95.94 488 ARG B O 1
ATOM 7897 N N . GLY B 1 489 ? -21.391 4.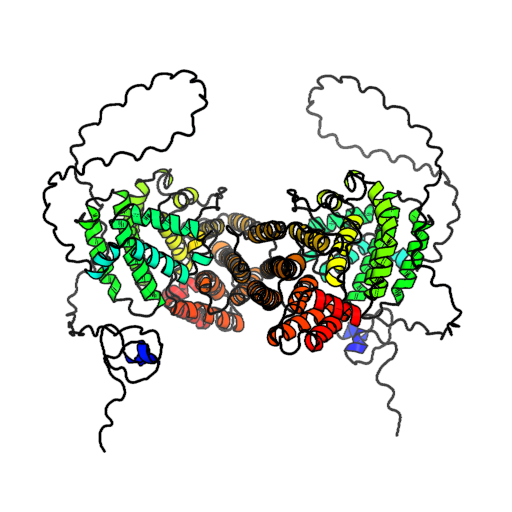848 27.078 1 94.44 489 GLY B N 1
ATOM 7898 C CA . GLY B 1 489 ? -21.844 3.486 26.859 1 94.44 489 GLY B CA 1
ATOM 7899 C C . GLY B 1 489 ? -21.953 3.113 25.391 1 94.44 489 GLY B C 1
ATOM 7900 O O . GLY B 1 489 ? -22.594 2.119 25.047 1 94.44 489 GLY B O 1
ATOM 7901 N N . GLY B 1 490 ? -21.484 3.928 24.5 1 95 490 GLY B N 1
ATOM 7902 C CA . GLY B 1 490 ? -21.531 3.629 23.078 1 95 490 GLY B CA 1
ATOM 7903 C C . GLY B 1 490 ? -22.719 4.238 22.375 1 95 490 GLY B C 1
ATOM 7904 O O . GLY B 1 490 ? -23.078 3.836 21.266 1 95 490 GLY B O 1
ATOM 7905 N N . ARG B 1 491 ? -23.422 5.141 23.031 1 97.25 491 ARG B N 1
ATOM 7906 C CA . ARG B 1 491 ? -24.547 5.844 22.422 1 97.25 491 ARG B CA 1
ATOM 7907 C C . ARG B 1 491 ? -24.109 6.574 21.156 1 97.25 491 ARG B C 1
ATOM 7909 O O . ARG B 1 491 ? -23.031 7.172 21.109 1 97.25 491 ARG B O 1
ATOM 7916 N N . PRO B 1 492 ? -24.969 6.473 20.172 1 97.94 492 PRO B N 1
ATOM 7917 C CA . PRO B 1 492 ? -24.609 7.168 18.922 1 97.94 492 PRO B CA 1
ATOM 7918 C C . PRO B 1 492 ? -24.547 8.688 19.094 1 97.94 492 PRO B C 1
ATOM 7920 O O . PRO B 1 492 ? -25.359 9.266 19.828 1 97.94 492 PRO B O 1
ATOM 7923 N N . VAL B 1 493 ? -23.641 9.281 18.438 1 98.31 493 VAL B N 1
ATOM 7924 C CA . VAL B 1 493 ? -23.484 10.734 18.5 1 98.31 493 VAL B CA 1
ATOM 7925 C C . VAL B 1 493 ? -23.422 11.305 17.094 1 98.31 493 VAL B C 1
ATOM 7927 O O . VAL B 1 493 ? -23.172 10.578 16.125 1 98.31 493 VAL B O 1
ATOM 7930 N N . LYS B 1 494 ? -23.719 12.578 17.047 1 97.5 494 LYS B N 1
ATOM 7931 C CA . LYS B 1 494 ? -23.547 13.344 15.82 1 97.5 494 LYS B CA 1
ATOM 7932 C C . LYS B 1 494 ? -22.266 14.172 15.867 1 97.5 494 LYS B C 1
ATOM 7934 O O . LYS B 1 494 ? -21.625 14.289 16.922 1 97.5 494 LYS B O 1
ATOM 7939 N N . TRP B 1 495 ? -21.875 14.672 14.742 1 96.94 495 TRP B N 1
ATOM 7940 C CA . TRP B 1 495 ? -20.641 15.453 14.695 1 96.94 495 TRP B CA 1
ATOM 7941 C C . TRP B 1 495 ? -20.734 16.672 15.602 1 96.94 495 TRP B C 1
ATOM 7943 O O . TRP B 1 495 ? -19.734 17.078 16.219 1 96.94 495 TRP B O 1
ATOM 7953 N N . ASP B 1 496 ? -21.906 17.234 15.703 1 95.56 496 ASP B N 1
ATOM 7954 C CA . ASP B 1 496 ? -22.078 18.453 16.5 1 95.56 496 ASP B CA 1
ATOM 7955 C C . ASP B 1 496 ? -21.922 18.156 17.984 1 95.56 496 ASP B C 1
ATOM 7957 O O . ASP B 1 496 ? -21.625 19.062 18.766 1 95.56 496 ASP B O 1
ATOM 7961 N N . ASP B 1 497 ? -22.156 16.938 18.375 1 97.44 497 ASP B N 1
ATOM 7962 C CA . ASP B 1 497 ? -21.891 16.562 19.766 1 97.44 497 ASP B CA 1
ATOM 7963 C C . ASP B 1 497 ? -20.406 16.688 20.094 1 97.44 497 ASP B C 1
ATOM 7965 O O . ASP B 1 497 ? -20.031 17.047 21.203 1 97.44 497 ASP B O 1
ATOM 7969 N N . TYR B 1 498 ? -19.641 16.359 19.109 1 97.56 498 TYR B N 1
ATOM 7970 C CA . TYR B 1 498 ? -18.203 16.531 19.266 1 97.56 498 TYR B CA 1
ATOM 7971 C C . TYR B 1 498 ? -17.844 18 19.406 1 97.56 498 TYR B C 1
ATOM 7973 O O . TYR B 1 498 ? -17.047 18.375 20.281 1 97.56 498 TYR B O 1
ATOM 7981 N N . VAL B 1 499 ? -18.438 18.812 18.562 1 95.88 499 VAL B N 1
ATOM 7982 C CA . VAL B 1 499 ? -18.156 20.25 18.609 1 95.88 499 VAL B CA 1
ATOM 7983 C C . VAL B 1 499 ? -18.547 20.812 19.969 1 95.88 499 VAL B C 1
ATOM 7985 O O . VAL B 1 499 ? -17.828 21.641 20.531 1 95.88 499 VAL B O 1
ATOM 7988 N N . CYS B 1 500 ? -19.625 20.344 20.453 1 96.25 500 CYS B N 1
ATOM 7989 C CA . CYS B 1 500 ? -20.062 20.781 21.781 1 96.25 500 CYS B CA 1
ATOM 7990 C C . CYS B 1 500 ? -19.078 20.359 22.859 1 96.25 500 CYS B C 1
ATOM 7992 O O . CYS B 1 500 ? -18.766 21.125 23.766 1 96.25 500 CYS B O 1
ATOM 7994 N N . SER B 1 501 ? -18.625 19.156 22.75 1 96.62 501 SER B N 1
ATOM 7995 C CA . SER B 1 501 ? -17.641 18.672 23.719 1 96.62 501 SER B CA 1
ATOM 7996 C C . SER B 1 501 ? -16.344 19.469 23.641 1 96.62 501 SER B C 1
ATOM 7998 O O . SER B 1 501 ? -15.719 19.75 24.656 1 96.62 501 SER B O 1
ATOM 8000 N N . ARG B 1 502 ? -15.961 19.781 22.422 1 95.56 502 ARG B N 1
ATOM 8001 C CA . ARG B 1 502 ? -14.766 20.594 22.219 1 95.56 502 ARG B CA 1
ATOM 8002 C C . ARG B 1 502 ? -14.938 21.984 22.812 1 95.56 502 ARG B C 1
ATOM 8004 O O . ARG B 1 502 ? -14.039 22.484 23.5 1 95.56 502 ARG B O 1
ATOM 8011 N N . CYS B 1 503 ? -16.094 22.578 22.688 1 94.44 503 CYS B N 1
ATOM 8012 C CA . CYS B 1 503 ? -16.391 23.891 23.234 1 94.44 503 CYS B CA 1
ATOM 8013 C C . CYS B 1 503 ? -16.406 23.859 24.75 1 94.44 503 CYS B C 1
ATOM 8015 O O . CYS B 1 503 ? -16 24.828 25.406 1 94.44 503 CYS B O 1
ATOM 8017 N N . ALA B 1 504 ? -16.844 22.75 25.219 1 94.25 504 ALA B N 1
ATOM 8018 C CA . ALA B 1 504 ? -16.922 22.609 26.672 1 94.25 504 ALA B CA 1
ATOM 8019 C C . ALA B 1 504 ? -15.531 22.438 27.281 1 94.25 504 ALA B C 1
ATOM 8021 O O . ALA B 1 504 ? -15.297 22.812 28.438 1 94.25 504 ALA B O 1
ATOM 8022 N N . THR B 1 505 ? -14.633 21.859 26.562 1 93.12 505 THR B N 1
ATOM 8023 C CA . THR B 1 505 ? -13.297 21.594 27.078 1 93.12 505 THR B CA 1
ATOM 8024 C C . THR B 1 505 ? -12.398 22.812 26.953 1 93.12 505 THR B C 1
ATOM 8026 O O . THR B 1 505 ? -11.664 23.156 27.875 1 93.12 505 THR B O 1
ATOM 8029 N N . PHE B 1 506 ? -12.383 23.391 25.75 1 87.62 506 PHE B N 1
ATOM 8030 C CA . PHE B 1 506 ? -11.68 24.656 25.609 1 87.62 506 PHE B CA 1
ATOM 8031 C C . PHE B 1 506 ? -12.305 25.5 24.5 1 87.62 506 PHE B C 1
ATOM 8033 O O . PHE B 1 506 ? -12.797 24.969 23.5 1 87.62 506 PHE B O 1
ATOM 8040 N N . ALA B 1 507 ? -12.273 26.797 24.703 1 87.19 507 ALA B N 1
ATOM 8041 C CA . ALA B 1 507 ? -12.922 27.719 23.781 1 87.19 507 ALA B CA 1
ATOM 8042 C C . ALA B 1 507 ? -11.93 28.25 22.75 1 87.19 507 ALA B C 1
ATOM 8044 O O . ALA B 1 507 ? -10.758 28.469 23.062 1 87.19 507 ALA B O 1
ATOM 8045 N N . VAL B 1 508 ? -12.422 28.172 21.578 1 86.56 508 VAL B N 1
ATOM 8046 C CA . VAL B 1 508 ? -11.656 28.797 20.5 1 86.56 508 VAL B CA 1
ATOM 8047 C C . VAL B 1 508 ? -12.359 30.078 20.062 1 86.56 508 VAL B C 1
ATOM 8049 O O . VAL B 1 508 ? -13.578 30.094 19.891 1 86.56 508 VAL B O 1
ATOM 8052 N N . ARG B 1 509 ? -11.664 31.281 20.312 1 72.94 509 ARG B N 1
ATOM 8053 C CA . ARG B 1 509 ? -12.234 32.562 19.953 1 72.94 509 ARG B CA 1
ATOM 8054 C C . ARG B 1 509 ? -11.602 33.125 18.688 1 72.94 509 ARG B C 1
ATOM 8056 O O . ARG B 1 509 ? -10.414 32.906 18.438 1 72.94 509 ARG B O 1
#

InterPro domains:
  IPR001138 Zn(2)Cys(6) fungal-type DNA-binding domain [PF00172] (12-44)
  IPR001138 Zn(2)Cys(6) fungal-type DNA-binding domain [PS00463] (12-40)
  IPR001138 Zn(2)Cys(6) fungal-type DNA-binding domain [PS50048] (12-40)
  IPR001138 Zn(2)Cys(6) fungal-type DNA-binding domain [SM00066] (7-51)
  IPR001138 Zn(2)Cys(6) fungal-type DNA-binding domain [cd00067] (8-40)
  IPR021858 Fungal transcription factor [PF11951] (284-500)
  IPR036864 Zn(2)-C6 fungal-type DNA-binding domain superfamily [G3DSA:4.10.240.10] (13-64)
  IPR036864 Zn(2)-C6 fungal-type DNA-binding domain superfamily [SSF57701] (4-45)

Organism: NCBI:txid1423351

pLDDT: mean 72.64, std 23.21, range [20.17, 98.62]

Secondary structure (DSSP, 8-state):
------SS-TT-BHHHHHHT------SSS-HHHHHTT-----B--------------------SS-----PPP---------------------------------------------------SS-HHHHHHHH-HHHHHHHHHHHHHHTTHHHHSSTHHHHHHHHHHHHHH-HHHHHHHHHHHHHHHHHHH-S--HHHHHHHHHHHHHHHHT-GGGTTS-HHHHHHHHHHHHHHHHHHS-HHHHHHHHHHTHHHHHHHHTTSGGGSTTSSEEEHHHHHHSS-HHHHHHHHHHHHHHHHHT---SSEEE-------GGG-HHHHHH---HHHHHHHHHHHHHTSTT----TTHHHHHHHHHHH-----SS--S-HHHHHHHHHHHHHHHHHHHHHIIIIIS---TT-HHHHHHHHHHHHHHHTS-TT-GGGGGGHHHHHHHHHH--SHHHHHHHHHHHHHHHH-TTSSS-HHHHHHHHHHHHHTTTGGG----HHHHHHHHHHH----/------SS-TT-BHHHHHTT------SSS-HHHHHTT-----B--------------------SS-----PPP---------------------------------------------------SS-HHHHHHHH-HHHHHHHHHHHHHHTTHHHHSSTHHHHHHHHHHHHHH-HHHHHHHHHHHHHHHHHHH-S--HHHHHHHHHHHHHHHHT-GGGTTS-HHHHHHHHHHHHHHHHHHS-HHHHHHHHHHTHHHHHHHHTTSGGGSTTSSEEEHHHHHHSS-HHHHHHHHHHHHHHHHHT---SSEEE-------GGG-HHHHHH---HHHHHHHHHHHHHHSTT----TTHHHHHHHHHHH-----SS--S-HHHHHHHHHHHHHHHHHHHHHIIIIIS---TTSHHHHHHHHHHHHHHHTS-TT-GGGGGGHHHHHHHHHH--SHHHHHHHHHHHHHHHHT--SSS-HHHHHHHHHHHHHTTTGGG----HHHHHHHHHHH----

Foldseek 3Di:
DDDPPDQEDLFAFPVCVVVVHHFPNDPQFTVVCVVVVHDGNGTPPPPDPPPPPPPPDPPPPPPLCQDDDQDDDPDPPPDDDDPDDPDPDDPPDPPPPPPPPPPDPDPPDPPPPCPDPPPCPDPVQQPPVLVVQLVVLVSLLVLLVVLCVLLVLVLQDADPVVVSVLSSVQSPVASLSSSLSSLVSVLSVDLQVFDPLVVCLVVLSVVLVCLSNCHPRCVPPDPLSSLLSNLSSLLSNLLSDAPQSSLSSLLSCVVSLVVNCVVPCVLPVPPQEGELLVQQVPSRVSNNVSLLLQLLCCQQQVHAGSGHYDLDDDPRPQLDGSCCSRQLEGSNLSSLSNVLSQCLDPPHPDDLCPLVVSVVCLVPDADDRSHDDPDVLSVLLSRLLHVLSSLLSQLCSCQRRVVDWLVPPSNAVSLVSNLVSLVSDDLPDSSLLSSQSSLLSSLLSDQDVVSVVSSLVSLVSQQSSSNDSHHSVQCSQLSVQLCVPVCDNRDIDGPVSSSVSSCVSDNHD/DDPPPDQEDLFAFPVCVVVSHHFPNDPQATVVCVVVVHDGNGTDPPPDPPPPPPPPDPPPPPPLCQDDDQDDPPDPPPDDDDPDDPDPDDPPDPPPPPPPPPPDPDPPDPPPPCPDPPPPPDPVQQPPVLLVQLVVLVSLLVLLVVLCVLLVLVLQDADPVVSSVLSSCQSPVASLSSSLSSLVSVLSVDLQVFDPLVVCLVNLSVVLVCLSNCHPRCVPPDPLSSLLSNLSSLLSNLLSDAPQSSVSSLLSCVVSLVVNCVVPCQLPVPPQEGELLVQQVDSRVSNNVSLLLQLLCCQQQVHAGSGHYDLPDDPRPQLDGSCCSRQLEGSNLSSLSNVLSQCLDPPHPDDLCPLVVSVVCLVPDADDRSHDDPDVLSVLLSRLLHVLSSLLSQLCSCQRRVVDWLVPPSNAVSLVSNLVSLVSDDLPDSSLLSSQSSLLSSLLSDQDPVSVVSSLVSLVSQQSSSNHSHHSVQCSQLSVQLCVPVCDNRDIDGPVSSSVSSCVSDNHD

Radius of gyration: 36.57 Å; Cα contacts (8 Å, |Δi|>4): 1341; chains: 2; bounding box: 83×113×115 Å